Protein AF-0000000072123901 (afdb_homodimer)

Organism: Lupinus angustifolius (NCBI:txid3871)

InterPro domains:
  IPR005599 GPI mannosyltransferase [PF03901] (31-265)
  IPR005599 GPI mannosyltransferase [PF03901] (284-359)
  IPR005599 GPI mannosyltransferase [PTHR22760] (21-464)

Radius of gyration: 36.38 Å; Cα contacts (8 Å, |Δi|>4): 1503; chains: 2; bounding box: 67×108×80 Å

Sequence (996 aa):
MASSSSSCCKSGGRFMERYGYDLILGSIATFYVLMIPYTKVEESFNLQAMHDFLYHRHHLDNYDHLEFPGVVPRTFIGAFVVSIVAAPFLLITTFLHLPKFYALLIVRMALGCIVLYTLRFFRHQIRNKFGHQVEAFFVILTAIQFHLLFYSTRPLPNIVALSIVNLAYGYWFEGRFYAALNSLIFATTVFRCDMLLLLGPLGLQLLLTKDISLWGALKRCTSMALFCIGVTILVDSIMWKRLLWPEFEVFWFNSVLNKSSKWGVSLPEDLILNISIAVEYKNTHAFHWYFTSALPRALLAAYPLSLFGLLVDRRVRSFTFPVLAFILLYSKLPHKELRFIISSVPIFNLSASIAANRILAGTITTFMASYWNYPSGHALKELHGVDYHNDTDEQWVHIDTFSAMNGISRFCESDFPWRYSKEEQISLQELKHRNFTFLINEHPVINGFKCLFAEDGFSRILFKFGFPPIFVVKEPKVFVHGNLGHKDIFSKNWPGCSMASSSSSCCKSGGRFMERYGYDLILGSIATFYVLMIPYTKVEESFNLQAMHDFLYHRHHLDNYDHLEFPGVVPRTFIGAFVVSIVAAPFLLITTFLHLPKFYALLIVRMALGCIVLYTLRFFRHQIRNKFGHQVEAFFVILTAIQFHLLFYSTRPLPNIVALSIVNLAYGYWFEGRFYAALNSLIFATTVFRCDMLLLLGPLGLQLLLTKDISLWGALKRCTSMALFCIGVTILVDSIMWKRLLWPEFEVFWFNSVLNKSSKWGVSLPEDLILNISIAVEYKNTHAFHWYFTSALPRALLAAYPLSLFGLLVDRRVRSFTFPVLAFILLYSKLPHKELRFIISSVPIFNLSASIAANRILAGTITTFMASYWNYPSGHALKELHGVDYHNDTDEQWVHIDTFSAMNGISRFCESDFPWRYSKEEQISLQELKHRNFTFLINEHPVINGFKCLFAEDGFSRILFKFGFPPIFVVKEPKVFVHGNLGHKDIFSKNWPGCS

pLDDT: mean 87.66, std 16.11, range [27.0, 98.75]

Nearest PDB structures (foldseek):
  5f15-assembly1_A  TM=6.465E-01  e=7.007E-05  Cupriavidus metallidurans CH34
  5ezm-assembly1_A  TM=5.813E-01  e=8.327E-05  Cupriavidus metallidurans CH34
  5f15-assembly1_A  TM=6.461E-01  e=9.688E-05  Cupriavidus metallidurans CH34
  5ezm-assembly1_A  TM=5.825E-01  e=6.298E-05  Cupriavidus metallidurans CH34

Solvent-accessible surface area (backbone atoms only — not comparable to full-atom values): 52051 Å² total; per-residue (Å²): 125,78,73,62,62,60,52,56,60,48,48,52,50,49,48,44,69,73,41,38,69,56,48,53,49,48,49,53,30,48,49,43,44,72,69,42,70,58,49,44,52,81,24,38,63,41,49,45,48,27,49,31,52,73,73,44,50,88,45,64,87,73,31,60,54,78,82,55,54,72,94,56,62,70,58,55,62,66,27,48,55,31,37,63,67,24,46,71,60,45,51,52,38,57,72,68,67,52,64,45,52,58,51,47,55,41,42,28,49,32,37,25,49,50,30,51,50,24,40,46,51,26,44,50,39,43,25,72,73,69,30,66,66,30,35,50,40,30,51,53,56,54,62,72,28,60,54,67,42,53,44,38,39,42,57,31,50,59,40,57,26,34,27,35,45,27,42,15,53,20,26,45,69,70,65,37,54,65,59,13,50,46,30,32,43,45,24,18,57,49,51,33,52,70,41,44,49,40,42,50,41,44,52,51,50,35,45,75,69,60,75,45,49,70,66,58,46,51,53,52,51,49,50,48,42,52,49,44,44,50,51,46,29,60,55,35,14,62,75,68,72,42,89,41,51,32,40,58,52,41,47,43,42,38,70,71,63,59,47,54,66,67,74,65,58,75,59,64,74,79,68,47,68,52,64,72,55,34,51,47,59,65,37,39,50,36,58,57,30,56,72,72,44,42,42,42,69,46,41,47,76,34,38,64,32,17,57,49,12,48,73,74,32,71,72,46,37,69,65,40,48,27,48,50,49,23,52,58,60,56,31,72,42,65,82,66,58,62,69,79,54,51,74,42,51,63,54,40,36,46,25,13,11,48,29,51,45,50,52,52,49,49,53,50,43,53,50,51,46,60,54,30,56,30,23,32,30,51,43,52,54,56,58,67,66,54,84,70,76,81,58,93,55,76,42,30,33,37,36,32,71,65,30,48,35,22,12,42,50,77,40,69,51,62,65,87,48,48,40,79,41,67,71,74,92,69,51,68,80,53,53,52,79,44,90,49,44,33,36,38,28,66,60,78,78,50,68,65,43,43,48,34,33,58,25,55,16,54,69,44,77,41,77,43,100,56,94,74,40,65,44,79,40,66,41,76,51,30,25,34,27,35,29,64,86,46,67,75,66,69,76,50,94,59,88,34,61,127,125,76,73,61,62,60,54,55,59,48,48,53,50,48,48,45,70,71,41,39,69,56,50,54,51,47,50,53,31,49,50,41,44,70,70,42,70,58,48,44,50,82,24,39,63,42,48,46,47,27,49,30,53,73,73,44,51,87,46,66,89,71,32,59,52,79,81,54,52,72,93,58,61,69,59,55,62,67,28,50,56,33,37,61,67,22,46,70,59,44,52,52,37,57,74,68,66,54,62,43,51,57,50,47,55,41,42,29,48,33,36,25,50,51,30,51,50,25,40,45,51,25,44,51,39,42,26,74,74,69,28,66,67,30,36,51,40,33,51,52,56,53,63,73,27,60,53,68,42,52,43,39,38,41,56,30,51,60,42,58,25,35,26,36,45,28,42,14,53,20,26,45,69,71,65,37,52,65,59,13,49,46,30,35,43,45,25,16,57,46,50,34,52,70,41,45,49,41,42,50,43,44,51,51,49,35,46,73,71,60,76,45,52,72,67,57,47,52,53,53,51,50,51,48,41,52,50,44,44,50,52,45,28,58,54,33,13,64,75,66,72,42,92,40,52,33,40,58,54,42,46,44,43,37,70,71,64,60,48,56,66,68,74,65,58,74,60,65,75,78,71,47,66,53,64,73,55,33,50,44,59,65,35,40,49,37,60,55,31,56,71,73,45,41,43,44,68,48,42,49,72,34,38,64,32,18,58,47,11,49,72,76,32,71,70,46,37,69,65,39,48,27,48,50,49,22,51,57,58,54,31,72,43,64,81,64,58,63,68,78,54,52,74,44,50,64,54,40,35,47,24,13,12,48,29,51,46,50,52,50,50,48,54,51,44,54,50,49,46,58,53,30,56,31,23,31,29,52,43,52,54,57,58,67,65,52,86,70,75,82,59,94,56,76,41,29,33,36,38,32,71,65,28,49,36,23,12,42,51,79,39,69,51,61,64,88,48,48,41,79,42,68,72,73,91,68,51,68,78,54,52,52,78,43,90,50,44,32,37,37,29,65,59,76,77,48,68,65,42,41,47,34,32,58,24,55,15,54,69,44,78,43,75,44,98,54,93,74,40,65,44,78,39,67,41,75,51,30,24,35,28,36,30,64,86,45,66,73,66,68,77,50,93,58,87,34,61,125

Secondary structure (DSSP, 8-state):
-GGGHHHHHHHHHHHHHHHHHHHHHHHHHHHHHHH----BGGGHHHHHHHHHHHHTTT-GGG-HHHH---SS---SHHHHHHHHHHHHHHHHHHHTT--THHHHHHHHHHHHHHHHHHHHHHHHHHHHHH-HHHHHHHHHHHHH-HHHHHHTTS--HHHHHHHHHHHHHHHHHHT-HHHHHHHHHHIIIII-GGGHHHHHHHHHHHHHTTSS-HHHHHHHHHHHHHHHHHHHHHHHHHHHTS---HHHHHHIIIIIS--GGGGTTTS-GGGGGSHHHHHHHHHHTSTTHIIIIIHHHHHTTHHHHHHHHHHH-HHHHHHHHHHHHHHHHHTTSSS--GGGGGGGHHHHHHHHHHHHHHHHHHHHHHHHHHHTS-HHHHHHHHHHHS---S--S-EEEEE-HHHHHBT--GGG---TTEEEE------TTGGGGS--SEEEES-S--TTEEEEEEEEEEEEEEE-SSSS-EEEEEEEEEEEEEETT-GGGGGS---B--/-GGGHHHHHHHHHHHHHHHHHHHHHHHHHHHHHHH----BGGGHHHHHHHHHHHHTTT-GGG-HHHH---SS---SHHHHHHHHHHHHHHHHHHHTT--THHHHHHHHHHHHHHHHHHHHHHHHHHHHHH-HHHHHHHHHHHHH-HHHHHHTTS--HHHHHHHHHHHHHHHHHHT-HHHHHHHHHHIIIII-GGGHHHHHHHHHHHHHTTSS-HHHHHHHHHHHHHHHHHHHHHHHHHHHTS---HHHHHHIIIIIS--GGGGTTTS-GGGGGSHHHHHHHHHHTSTTHIIIIIHHHHHTTHHHHHHHHHHH-HHHHHHHHHHHHHHHHHTTSSS--GGGGGGGHHHHHHHHHHHHHHHHHHHHHHHHHHHTS-HHHHHHHHHHHS---S--S-EEEEE-HHHHHBT--GGG---TTEEEE------TTGGGGS--SEEEES-S--TTEEEEEEEEEEEEEEE-SSSS-EEEEEEEEEEEEEETT-GGGGGS---B--

Structure (mmCIF, N/CA/C/O backbone):
data_AF-0000000072123901-model_v1
#
loop_
_entity.id
_entity.type
_entity.pdbx_description
1 polymer Mannosyltransferase
#
loop_
_atom_site.group_PDB
_atom_site.id
_atom_site.type_symbol
_atom_site.label_atom_id
_atom_site.label_alt_id
_atom_site.label_comp_id
_atom_site.label_asym_id
_atom_site.label_entity_id
_atom_site.label_seq_id
_atom_site.pdbx_PDB_ins_code
_atom_site.Cartn_x
_atom_site.Cartn_y
_atom_site.Cartn_z
_atom_site.occupancy
_atom_site.B_iso_or_equiv
_atom_site.auth_seq_id
_atom_site.auth_comp_id
_atom_site.auth_asym_id
_atom_site.auth_atom_id
_atom_site.pdbx_PDB_model_num
ATOM 1 N N . MET A 1 1 ? 24.062 19.109 -36.406 1 27.98 1 MET A N 1
ATOM 2 C CA . MET A 1 1 ? 23.109 19.906 -35.625 1 27.98 1 MET A CA 1
ATOM 3 C C . MET A 1 1 ? 22.266 19.016 -34.719 1 27.98 1 MET A C 1
ATOM 5 O O . MET A 1 1 ? 21.375 19.5 -34.031 1 27.98 1 MET A O 1
ATOM 9 N N . ALA A 1 2 ? 22.125 17.688 -35.219 1 32.97 2 ALA A N 1
ATOM 10 C CA . ALA A 1 2 ? 21.266 16.75 -34.5 1 32.97 2 ALA A CA 1
ATOM 11 C C . ALA A 1 2 ? 21.828 16.422 -33.125 1 32.97 2 ALA A C 1
ATOM 13 O O . ALA A 1 2 ? 21.297 15.594 -32.375 1 32.97 2 ALA A O 1
ATOM 14 N N . SER A 1 3 ? 23.109 16.734 -32.875 1 36.38 3 SER A N 1
ATOM 15 C CA . SER A 1 3 ? 23.75 16.328 -31.641 1 36.38 3 SER A CA 1
ATOM 16 C C . SER A 1 3 ? 23.109 17.016 -30.438 1 36.38 3 SER A C 1
ATOM 18 O O . SER A 1 3 ? 23.438 16.703 -29.281 1 36.38 3 SER A O 1
ATOM 20 N N . SER A 1 4 ? 22.453 18.219 -30.719 1 41.5 4 SER A N 1
ATOM 21 C CA . SER A 1 4 ? 22.094 19.062 -29.594 1 41.5 4 SER A CA 1
ATOM 22 C C . SER A 1 4 ? 20.859 18.531 -28.859 1 41.5 4 SER A C 1
ATOM 24 O O . SER A 1 4 ? 20.453 19.094 -27.844 1 41.5 4 SER A O 1
ATOM 26 N N . SER A 1 5 ? 20.109 17.703 -29.609 1 43.16 5 SER A N 1
ATOM 27 C CA . SER A 1 5 ? 18.844 17.344 -28.984 1 43.16 5 SER A CA 1
ATOM 28 C C . SER A 1 5 ? 19.062 16.406 -27.797 1 43.16 5 SER A C 1
ATOM 30 O O . SER A 1 5 ? 18.125 16.094 -27.062 1 43.16 5 SER A O 1
ATOM 32 N N . SER A 1 6 ? 20.188 15.695 -27.781 1 45.34 6 SER A N 1
ATOM 33 C CA . SER A 1 6 ? 20.391 14.68 -26.75 1 45.34 6 SER A CA 1
ATOM 34 C C . SER A 1 6 ? 20.672 15.312 -25.391 1 45.34 6 SER A C 1
ATOM 36 O O . SER A 1 6 ? 20.734 14.617 -24.375 1 45.34 6 SER A O 1
ATOM 38 N N . SER A 1 7 ? 21.188 16.531 -25.406 1 46.81 7 SER A N 1
ATOM 39 C CA . SER A 1 7 ? 21.578 17.141 -24.141 1 46.81 7 SER A CA 1
ATOM 40 C C . SER A 1 7 ? 20.359 17.562 -23.328 1 46.81 7 SER A C 1
ATOM 42 O O . SER A 1 7 ? 20.406 17.609 -22.109 1 46.81 7 SER A O 1
ATOM 44 N N . CYS A 1 8 ? 19.438 18.094 -24.109 1 42.16 8 CYS A N 1
ATOM 45 C CA . CYS A 1 8 ? 18.266 18.609 -23.391 1 42.16 8 CYS A CA 1
ATOM 46 C C . CYS A 1 8 ? 17.5 17.484 -22.719 1 42.16 8 CYS A C 1
ATOM 48 O O . CYS A 1 8 ? 17.031 17.641 -21.578 1 42.16 8 CYS A O 1
ATOM 50 N N . CYS A 1 9 ? 17.281 16.375 -23.438 1 46.28 9 CYS A N 1
ATOM 51 C CA . CYS A 1 9 ? 16.562 15.25 -22.828 1 46.28 9 CYS A CA 1
ATOM 52 C C . CYS A 1 9 ? 17.359 14.633 -21.688 1 46.28 9 CYS A C 1
ATOM 54 O O . CYS A 1 9 ? 16.781 14.023 -20.781 1 46.28 9 CYS A O 1
ATOM 56 N N . LYS A 1 10 ? 18.703 14.711 -21.734 1 51.62 10 LYS A N 1
ATOM 57 C CA . LYS A 1 10 ? 19.562 14.211 -20.672 1 51.62 10 LYS A CA 1
ATOM 58 C C . LYS A 1 10 ? 19.5 15.117 -19.438 1 51.62 10 LYS A C 1
ATOM 60 O O . LYS A 1 10 ? 19.547 14.641 -18.312 1 51.62 10 LYS A O 1
ATOM 65 N N . SER A 1 11 ? 19.438 16.5 -19.703 1 54.31 11 SER A N 1
ATOM 66 C CA . SER A 1 11 ? 19.344 17.422 -18.578 1 54.31 11 SER A CA 1
ATOM 67 C C . SER A 1 11 ? 18.016 17.266 -17.844 1 54.31 11 SER A C 1
ATOM 69 O O . SER A 1 11 ? 17.969 17.312 -16.609 1 54.31 11 SER A O 1
ATOM 71 N N . GLY A 1 12 ? 16.953 17.109 -18.547 1 54.09 12 GLY A N 1
ATOM 72 C CA . GLY A 1 12 ? 15.641 16.844 -17.969 1 54.09 12 GLY A CA 1
ATOM 73 C C . GLY A 1 12 ? 15.602 15.555 -17.172 1 54.09 12 GLY A C 1
ATOM 74 O O . GLY A 1 12 ? 14.984 15.5 -16.109 1 54.09 12 GLY A O 1
ATOM 75 N N . GLY A 1 13 ? 16.203 14.625 -17.781 1 59.38 13 GLY A N 1
ATOM 76 C CA . GLY A 1 13 ? 16.312 13.352 -17.094 1 59.38 13 GLY A CA 1
ATOM 77 C C . GLY A 1 13 ? 17.094 13.445 -15.797 1 59.38 13 GLY A C 1
ATOM 78 O O . GLY A 1 13 ? 16.688 12.875 -14.781 1 59.38 13 GLY A O 1
ATOM 79 N N . ARG A 1 14 ? 18.219 14.297 -15.859 1 69 14 ARG A N 1
ATOM 80 C CA . ARG A 1 14 ? 19.047 14.477 -14.672 1 69 14 ARG A CA 1
ATOM 81 C C . ARG A 1 14 ? 18.328 15.305 -13.617 1 69 14 ARG A C 1
ATOM 83 O O . ARG A 1 14 ? 18.453 15.031 -12.422 1 69 14 ARG A O 1
ATOM 90 N N . PHE A 1 15 ? 17.594 16.375 -14.062 1 74.19 15 PHE A N 1
ATOM 91 C CA . PHE A 1 15 ? 16.812 17.203 -13.141 1 74.19 15 PHE A CA 1
ATOM 92 C C . PHE A 1 15 ? 15.758 16.359 -12.422 1 74.19 15 PHE A C 1
ATOM 94 O O . PHE A 1 15 ? 15.594 16.469 -11.203 1 74.19 15 PHE A O 1
ATOM 101 N N . MET A 1 16 ? 15.133 15.523 -13.234 1 74.62 16 MET A N 1
ATOM 102 C CA . MET A 1 16 ? 14.086 14.688 -12.648 1 74.62 16 MET A CA 1
ATOM 103 C C . MET A 1 16 ? 14.688 13.641 -11.727 1 74.62 16 MET A C 1
ATOM 105 O O . MET A 1 16 ? 14.07 13.25 -10.734 1 74.62 16 MET A O 1
ATOM 109 N N . GLU A 1 17 ? 15.836 13.289 -11.992 1 77.88 17 GLU A N 1
ATOM 110 C CA . GLU A 1 17 ? 16.516 12.312 -11.148 1 77.88 17 GLU A CA 1
ATOM 111 C C . GLU A 1 17 ? 16.938 12.938 -9.828 1 77.88 17 GLU A C 1
ATOM 113 O O . GLU A 1 17 ? 16.875 12.297 -8.773 1 77.88 17 GLU A O 1
ATOM 118 N N . ARG A 1 18 ? 17.25 14.273 -9.922 1 80.44 18 ARG A N 1
ATOM 119 C CA . ARG A 1 18 ? 17.781 14.922 -8.727 1 80.44 18 ARG A CA 1
ATOM 120 C C . ARG A 1 18 ? 16.656 15.523 -7.895 1 80.44 18 ARG A C 1
ATOM 122 O O . ARG A 1 18 ? 16.703 15.508 -6.664 1 80.44 18 ARG A O 1
ATOM 129 N N . TYR A 1 19 ? 15.648 16.078 -8.594 1 88.56 19 TYR A N 1
ATOM 130 C CA . TYR A 1 19 ? 14.672 16.875 -7.855 1 88.56 19 TYR A CA 1
ATOM 131 C C . TYR A 1 19 ? 13.266 16.297 -8.016 1 88.56 19 TYR A C 1
ATOM 133 O O . TYR A 1 19 ? 12.289 16.922 -7.605 1 88.56 19 TYR A O 1
ATOM 141 N N . GLY A 1 20 ? 13.188 15.188 -8.641 1 92.06 20 GLY A N 1
ATOM 142 C CA . GLY A 1 20 ? 11.883 14.594 -8.891 1 92.06 20 GLY A CA 1
ATOM 143 C C . GLY A 1 20 ? 11.078 14.367 -7.625 1 92.06 20 GLY A C 1
ATOM 144 O O . GLY A 1 20 ? 9.898 14.727 -7.562 1 92.06 20 GLY A O 1
ATOM 145 N N . TYR A 1 21 ? 11.719 13.828 -6.605 1 95.31 21 TYR A N 1
ATOM 146 C CA . TYR A 1 21 ? 11.047 13.547 -5.34 1 95.31 21 TYR A CA 1
ATOM 147 C C . TYR A 1 21 ? 10.625 14.836 -4.652 1 95.31 21 TYR A C 1
ATOM 149 O O . TYR A 1 21 ? 9.531 14.914 -4.082 1 95.31 21 TYR A O 1
ATOM 157 N N . ASP A 1 22 ? 11.438 15.867 -4.699 1 96 22 ASP A N 1
ATOM 158 C CA . ASP A 1 22 ? 11.148 17.156 -4.094 1 96 22 ASP A CA 1
ATOM 159 C C . ASP A 1 22 ? 9.969 17.844 -4.793 1 96 22 ASP A C 1
ATOM 161 O O . ASP A 1 22 ? 9.148 18.484 -4.145 1 96 22 ASP A O 1
ATOM 165 N N . LEU A 1 23 ? 9.953 17.656 -6.105 1 95.62 23 LEU A N 1
ATOM 166 C CA . LEU A 1 23 ? 8.867 18.25 -6.867 1 95.62 23 LEU A CA 1
ATOM 167 C C . LEU A 1 23 ? 7.531 17.594 -6.516 1 95.62 23 LEU A C 1
ATOM 169 O O . LEU A 1 23 ? 6.508 18.281 -6.422 1 95.62 23 LEU A O 1
ATOM 173 N N . ILE A 1 24 ? 7.598 16.328 -6.332 1 96.75 24 ILE A N 1
ATOM 174 C CA . ILE A 1 24 ? 6.375 15.609 -5.988 1 96.75 24 ILE A CA 1
ATOM 175 C C . ILE A 1 24 ? 5.871 16.062 -4.621 1 96.75 24 ILE A C 1
ATOM 177 O O . ILE A 1 24 ? 4.719 16.484 -4.484 1 96.75 24 ILE A O 1
ATOM 181 N N . LEU A 1 25 ? 6.688 16.047 -3.607 1 98.06 25 LEU A N 1
ATOM 182 C CA . LEU A 1 25 ? 6.289 16.422 -2.254 1 98.06 25 LEU A CA 1
ATOM 183 C C . LEU A 1 25 ? 5.949 17.906 -2.176 1 98.06 25 LEU A C 1
ATOM 185 O O . LEU A 1 25 ? 4.973 18.281 -1.526 1 98.06 25 LEU A O 1
ATOM 189 N N . GLY A 1 26 ? 6.746 18.719 -2.908 1 98.06 26 GLY A N 1
ATOM 190 C CA . GLY A 1 26 ? 6.488 20.156 -2.939 1 98.06 26 GLY A CA 1
ATOM 191 C C . GLY A 1 26 ? 5.172 20.516 -3.607 1 98.06 26 GLY A C 1
ATOM 192 O O . GLY A 1 26 ? 4.469 21.422 -3.16 1 98.06 26 GLY A O 1
ATOM 193 N N . SER A 1 27 ? 4.855 19.797 -4.672 1 97.94 27 SER A N 1
ATOM 194 C CA . SER A 1 27 ? 3.611 20.062 -5.383 1 97.94 27 SER A CA 1
ATOM 195 C C . SER A 1 27 ? 2.4 19.719 -4.52 1 97.94 27 SER A C 1
ATOM 197 O O . SER A 1 27 ? 1.394 20.438 -4.547 1 97.94 27 SER A O 1
ATOM 199 N N . ILE A 1 28 ? 2.498 18.688 -3.766 1 97.44 28 ILE A N 1
ATOM 200 C CA . ILE A 1 28 ? 1.391 18.297 -2.902 1 97.44 28 ILE A CA 1
ATOM 201 C C . ILE A 1 28 ? 1.226 19.312 -1.775 1 97.44 28 ILE A C 1
ATOM 203 O O . ILE A 1 28 ? 0.106 19.719 -1.461 1 97.44 28 ILE A O 1
ATOM 207 N N . ALA A 1 29 ? 2.311 19.719 -1.159 1 98.12 29 ALA A N 1
ATOM 208 C CA . ALA A 1 29 ? 2.258 20.734 -0.115 1 98.12 29 ALA A CA 1
ATOM 209 C C . ALA A 1 29 ? 1.672 22.047 -0.651 1 98.12 29 ALA A C 1
ATOM 211 O O . ALA A 1 29 ? 0.866 22.688 0.021 1 98.12 29 ALA A O 1
ATOM 212 N N . THR A 1 30 ? 2.092 22.391 -1.87 1 98.06 30 THR A N 1
ATOM 213 C CA . THR A 1 30 ? 1.585 23.594 -2.504 1 98.06 30 THR A CA 1
ATOM 214 C C . THR A 1 30 ? 0.081 23.5 -2.738 1 98.06 30 THR A C 1
ATOM 216 O O . THR A 1 30 ? -0.65 24.469 -2.553 1 98.06 30 THR A O 1
ATOM 219 N N . PHE A 1 31 ? -0.311 22.375 -3.148 1 97.44 31 PHE A N 1
ATOM 220 C CA . PHE A 1 31 ? -1.737 22.141 -3.344 1 97.44 31 PHE A CA 1
ATOM 221 C C . PHE A 1 31 ? -2.51 22.406 -2.059 1 97.44 31 PHE A C 1
ATOM 223 O O . PHE A 1 31 ? -3.549 23.078 -2.078 1 97.44 31 PHE A O 1
ATOM 230 N N . TYR A 1 32 ? -2.043 21.938 -0.935 1 96.56 32 TYR A N 1
ATOM 231 C CA . TYR A 1 32 ? -2.727 22.125 0.339 1 96.56 32 TYR A CA 1
ATOM 232 C C . TYR A 1 32 ? -2.764 23.594 0.73 1 96.56 32 TYR A C 1
ATOM 234 O O . TYR A 1 32 ? -3.764 24.078 1.266 1 96.56 32 TYR A O 1
ATOM 242 N N . VAL A 1 33 ? -1.66 24.328 0.477 1 97.81 33 VAL A N 1
ATOM 243 C CA . VAL A 1 33 ? -1.594 25.75 0.808 1 97.81 33 VAL A CA 1
ATOM 244 C C . VAL A 1 33 ? -2.629 26.516 -0.01 1 97.81 33 VAL A C 1
ATOM 246 O O . VAL A 1 33 ? -3.311 27.391 0.515 1 97.81 33 VAL A O 1
ATOM 249 N N . LEU A 1 34 ? -2.725 26.172 -1.252 1 96.94 34 LEU A N 1
ATOM 250 C CA . LEU A 1 34 ? -3.637 26.875 -2.143 1 96.94 34 LEU A CA 1
ATOM 251 C C . LEU A 1 34 ? -5.09 26.547 -1.801 1 96.94 34 LEU A C 1
ATOM 253 O O . LEU A 1 34 ? -5.953 27.438 -1.863 1 96.94 34 LEU A O 1
ATOM 257 N N . MET A 1 35 ? -5.316 25.375 -1.386 1 95.5 35 MET A N 1
ATOM 258 C CA . MET A 1 35 ? -6.684 24.953 -1.089 1 95.5 35 MET A CA 1
ATOM 259 C C . MET A 1 35 ? -7.117 25.438 0.289 1 95.5 35 MET A C 1
ATOM 261 O O . MET A 1 35 ? -8.297 25.719 0.515 1 95.5 35 MET A O 1
ATOM 265 N N . ILE A 1 36 ? -6.164 25.5 1.207 1 96.25 36 ILE A N 1
ATOM 266 C CA . ILE A 1 36 ? -6.445 25.891 2.582 1 96.25 36 ILE A CA 1
ATOM 267 C C . ILE A 1 36 ? -5.465 26.969 3.025 1 96.25 36 ILE A C 1
ATOM 269 O O . ILE A 1 36 ? -4.609 26.719 3.881 1 96.25 36 ILE A O 1
ATOM 273 N N . PRO A 1 37 ? -5.684 28.141 2.617 1 96.31 37 PRO A N 1
ATOM 274 C CA . PRO A 1 37 ? -4.684 29.188 2.85 1 96.31 37 PRO A CA 1
ATOM 275 C C . PRO A 1 37 ? -4.77 29.781 4.254 1 96.31 37 PRO A C 1
ATOM 277 O O . PRO A 1 37 ? -3.752 30.188 4.812 1 96.31 37 PRO A O 1
ATOM 280 N N . TYR A 1 38 ? -5.922 29.75 4.906 1 96.31 38 TYR A N 1
ATOM 281 C CA . TYR A 1 38 ? -6.141 30.484 6.152 1 96.31 38 TYR A CA 1
ATOM 282 C C . TYR A 1 38 ? -5.602 29.703 7.344 1 96.31 38 TYR A C 1
ATOM 284 O O . TYR A 1 38 ? -5.277 28.516 7.219 1 96.31 38 TYR A O 1
ATOM 292 N N . THR A 1 39 ? -5.402 30.375 8.438 1 94.5 39 THR A N 1
ATOM 293 C CA . THR A 1 39 ? -4.734 29.766 9.586 1 94.5 39 THR A CA 1
ATOM 294 C C . THR A 1 39 ? -5.582 29.906 10.844 1 94.5 39 THR A C 1
ATOM 296 O O . THR A 1 39 ? -6.453 30.766 10.922 1 94.5 39 THR A O 1
ATOM 299 N N . LYS A 1 40 ? -5.242 29.047 11.836 1 91.38 40 LYS A N 1
ATOM 300 C CA . LYS A 1 40 ? -5.957 29.047 13.109 1 91.38 40 LYS A CA 1
ATOM 301 C C . LYS A 1 40 ? -5.207 29.859 14.164 1 91.38 40 LYS A C 1
ATOM 303 O O . LYS A 1 40 ? -4.117 30.359 13.898 1 91.38 40 LYS A O 1
ATOM 308 N N . VAL A 1 41 ? -5.832 29.891 15.312 1 88.19 41 VAL A N 1
ATOM 309 C CA . VAL A 1 41 ? -5.355 30.734 16.391 1 88.19 41 VAL A CA 1
ATOM 310 C C . VAL A 1 41 ? -3.98 30.266 16.859 1 88.19 41 VAL A C 1
ATOM 312 O O . VAL A 1 41 ? -3.111 31.078 17.172 1 88.19 41 VAL A O 1
ATOM 315 N N . GLU A 1 42 ? -3.725 28.938 16.797 1 88.44 42 GLU A N 1
ATOM 316 C CA . GLU A 1 42 ? -2.453 28.391 17.266 1 88.44 42 GLU A CA 1
ATOM 317 C C . GLU A 1 42 ? -1.308 28.781 16.328 1 88.44 42 GLU A C 1
ATOM 319 O O . GLU A 1 42 ? -0.142 28.766 16.734 1 88.44 42 GLU A O 1
ATOM 324 N N . GLU A 1 43 ? -1.671 29.156 15.133 1 94.19 43 GLU A N 1
ATOM 325 C CA . GLU A 1 43 ? -0.693 29.547 14.125 1 94.19 43 GLU A CA 1
ATOM 326 C C . GLU A 1 43 ? -0.51 31.062 14.078 1 94.19 43 GLU A C 1
ATOM 328 O O . GLU A 1 43 ? 0.388 31.562 13.406 1 94.19 43 GLU A O 1
ATOM 333 N N . SER A 1 44 ? -1.321 31.781 14.883 1 92.31 44 SER A N 1
ATOM 334 C CA . SER A 1 44 ? -1.484 33.219 14.734 1 92.31 44 SER A CA 1
ATOM 335 C C . SER A 1 44 ? -0.196 33.969 15.086 1 92.31 44 SER A C 1
ATOM 337 O O . SER A 1 44 ? 0.197 34.906 14.383 1 92.31 44 SER A O 1
ATOM 339 N N . PHE A 1 45 ? 0.448 33.562 16.109 1 94.69 45 PHE A N 1
ATOM 340 C CA . PHE A 1 45 ? 1.628 34.312 16.547 1 94.69 45 PHE A CA 1
ATOM 341 C C . PHE A 1 45 ? 2.68 34.312 15.438 1 94.69 45 PHE A C 1
ATOM 343 O O . PHE A 1 45 ? 3.139 35.375 15.031 1 94.69 45 PHE A O 1
ATOM 350 N N . ASN A 1 46 ? 3.062 33.156 14.984 1 96.75 46 ASN A N 1
ATOM 351 C CA . ASN A 1 46 ? 4.09 33.094 13.953 1 96.75 46 ASN A CA 1
ATOM 352 C C . ASN A 1 46 ? 3.66 33.781 12.68 1 96.75 46 ASN A C 1
ATOM 354 O O . ASN A 1 46 ? 4.477 34.438 12.023 1 96.75 46 ASN A O 1
ATOM 358 N N . LEU A 1 47 ? 2.459 33.625 12.383 1 97 47 LEU A N 1
ATOM 359 C CA . LEU A 1 47 ? 1.951 34.219 11.156 1 97 47 LEU A CA 1
ATOM 360 C C . LEU A 1 47 ? 1.988 35.75 11.242 1 97 47 LEU A C 1
ATOM 362 O O . LEU A 1 47 ? 2.432 36.406 10.305 1 97 47 LEU A O 1
ATOM 366 N N . GLN A 1 48 ? 1.471 36.312 12.367 1 96.31 48 GLN A N 1
ATOM 367 C CA . GLN A 1 48 ? 1.481 37.781 12.562 1 96.31 48 GLN A CA 1
ATOM 368 C C . GLN A 1 48 ? 2.908 38.312 12.648 1 96.31 48 GLN A C 1
ATOM 370 O O . GLN A 1 48 ? 3.201 39.375 12.148 1 96.31 48 GLN A O 1
ATOM 375 N N . ALA A 1 49 ? 3.734 37.531 13.273 1 97.38 49 ALA A N 1
ATOM 376 C CA . ALA A 1 49 ? 5.137 37.906 13.367 1 97.38 49 ALA A CA 1
ATOM 377 C C . ALA A 1 49 ? 5.773 38 11.984 1 97.38 49 ALA A C 1
ATOM 379 O O . ALA A 1 49 ? 6.535 38.938 11.711 1 97.38 49 ALA A O 1
ATOM 380 N N . MET A 1 50 ? 5.5 37.094 11.125 1 98 50 MET A N 1
ATOM 381 C CA . MET A 1 50 ? 6.027 37.125 9.766 1 98 50 MET A CA 1
ATOM 382 C C . MET A 1 50 ? 5.508 38.344 9.008 1 98 50 MET A C 1
ATOM 384 O O . MET A 1 50 ? 6.258 39 8.281 1 98 50 MET A O 1
ATOM 388 N N . HIS A 1 51 ? 4.219 38.562 9.148 1 96.88 51 HIS A N 1
ATOM 389 C CA . HIS A 1 51 ? 3.65 39.75 8.547 1 96.88 51 HIS A CA 1
ATOM 390 C C . HIS A 1 51 ? 4.391 41.031 9.008 1 96.88 51 HIS A C 1
ATOM 392 O O . HIS A 1 51 ? 4.75 41.875 8.188 1 96.88 51 HIS A O 1
ATOM 398 N N . ASP A 1 52 ? 4.59 41.125 10.289 1 97.12 52 ASP A N 1
ATOM 399 C CA . ASP A 1 52 ? 5.16 42.312 10.883 1 97.12 52 ASP A CA 1
ATOM 400 C C . ASP A 1 52 ? 6.617 42.5 10.469 1 97.12 52 ASP A C 1
ATOM 402 O O . ASP A 1 52 ? 7.07 43.625 10.25 1 97.12 52 ASP A O 1
ATOM 406 N N . PHE A 1 53 ? 7.336 41.438 10.398 1 97.06 53 PHE A N 1
ATOM 407 C CA . PHE A 1 53 ? 8.703 41.531 9.898 1 97.06 53 PHE A CA 1
ATOM 408 C C . PHE A 1 53 ? 8.734 42.062 8.477 1 97.06 53 PHE A C 1
ATOM 410 O O . PHE A 1 53 ? 9.625 42.844 8.117 1 97.06 53 PHE A O 1
ATOM 417 N N . LEU A 1 54 ? 7.824 41.656 7.672 1 95.75 54 LEU A N 1
ATOM 418 C CA . LEU A 1 54 ? 7.859 41.938 6.242 1 95.75 54 LEU A CA 1
ATOM 419 C C . LEU A 1 54 ? 7.297 43.312 5.945 1 95.75 54 LEU A C 1
ATOM 421 O O . LEU A 1 54 ? 7.742 44 5.016 1 95.75 54 LEU A O 1
ATOM 425 N N . TYR A 1 55 ? 6.336 43.75 6.754 1 93.44 55 TYR A N 1
ATOM 426 C CA . TYR A 1 55 ? 5.645 45 6.418 1 93.44 55 TYR A CA 1
ATOM 427 C C . TYR A 1 55 ? 6.043 46.125 7.371 1 93.44 55 TYR A C 1
ATOM 429 O O . TYR A 1 55 ? 6.121 47.281 6.969 1 93.44 55 TYR A O 1
ATOM 437 N N . HIS A 1 56 ? 6.27 45.781 8.656 1 94.12 56 HIS A N 1
ATOM 438 C CA . HIS A 1 56 ? 6.613 46.812 9.625 1 94.12 56 HIS A CA 1
ATOM 439 C C . HIS A 1 56 ? 8.125 46.906 9.82 1 94.12 56 HIS A C 1
ATOM 441 O O . HIS A 1 56 ? 8.633 47.969 10.25 1 94.12 56 HIS A O 1
ATOM 447 N N . ARG A 1 57 ? 8.82 45.875 9.594 1 93.56 57 ARG A N 1
ATOM 448 C CA . ARG A 1 57 ? 10.273 45.812 9.617 1 93.56 57 ARG A CA 1
ATOM 449 C C . ARG A 1 57 ? 10.82 46.344 10.938 1 93.56 57 ARG A C 1
ATOM 451 O O . ARG A 1 57 ? 10.484 45.844 12.008 1 93.56 57 ARG A O 1
ATOM 458 N N . HIS A 1 58 ? 11.352 47.625 10.922 1 91.88 58 HIS A N 1
ATOM 459 C CA . HIS A 1 58 ? 12.031 48.125 12.109 1 91.88 58 HIS A CA 1
ATOM 460 C C . HIS A 1 58 ? 11.07 48.875 13.023 1 91.88 58 HIS A C 1
ATOM 462 O O . HIS A 1 58 ? 11.438 49.281 14.133 1 91.88 58 HIS A O 1
ATOM 468 N N . HIS A 1 59 ? 9.836 49 12.672 1 93.81 59 HIS A N 1
ATOM 469 C CA . HIS A 1 59 ? 8.836 49.656 13.492 1 93.81 59 HIS A CA 1
ATOM 470 C C . HIS A 1 59 ? 8.195 48.688 14.477 1 93.81 59 HIS A C 1
ATOM 472 O O . HIS A 1 59 ? 7.004 48.375 14.359 1 93.81 59 HIS A O 1
ATOM 478 N N . LEU A 1 60 ? 8.922 48.375 15.484 1 92.88 60 LEU A N 1
ATOM 479 C CA . LEU A 1 60 ? 8.555 47.344 16.438 1 92.88 60 LEU A CA 1
ATOM 480 C C . LEU A 1 60 ? 7.273 4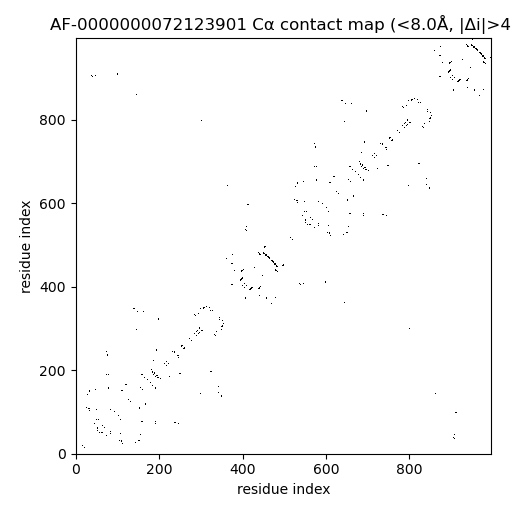7.719 17.172 1 92.88 60 LEU A C 1
ATOM 482 O O . LEU A 1 60 ? 6.523 46.812 17.594 1 92.88 60 LEU A O 1
ATOM 486 N N . ASP A 1 61 ? 6.914 48.938 17.266 1 93.25 61 ASP A N 1
ATOM 487 C CA . ASP A 1 61 ? 5.746 49.375 18.016 1 93.25 61 ASP A CA 1
ATOM 488 C C . ASP A 1 61 ? 4.453 49 17.297 1 93.25 61 ASP A C 1
ATOM 490 O O . ASP A 1 61 ? 3.385 48.969 17.922 1 93.25 61 ASP A O 1
ATOM 494 N N . ASN A 1 62 ? 4.633 48.656 16.078 1 93.06 62 ASN A N 1
ATOM 495 C CA . ASN A 1 62 ? 3.453 48.344 15.281 1 93.06 62 ASN A CA 1
ATOM 496 C C . ASN A 1 62 ? 3.197 46.844 15.25 1 93.06 62 ASN A C 1
ATOM 498 O O . ASN A 1 62 ? 2.229 46.375 14.641 1 93.06 62 ASN A O 1
ATOM 502 N N . TYR A 1 63 ? 4.008 46.156 15.984 1 94.88 63 TYR A N 1
ATOM 503 C CA . TYR A 1 63 ? 3.895 44.688 15.93 1 94.88 63 TYR A CA 1
ATOM 504 C C . TYR A 1 63 ? 2.645 44.219 16.656 1 94.88 63 TYR A C 1
ATOM 506 O O . TYR A 1 63 ? 2.293 44.75 17.719 1 94.88 63 TYR A O 1
ATOM 514 N N . ASP A 1 64 ? 2.055 43.281 16.125 1 92.81 64 ASP A N 1
ATOM 515 C CA . ASP A 1 64 ? 0.76 42.75 16.562 1 92.81 64 ASP A CA 1
ATOM 516 C C . ASP A 1 64 ? 0.826 42.25 18.016 1 92.81 64 ASP A C 1
ATOM 518 O O . ASP A 1 64 ? -0.13 42.406 18.766 1 92.81 64 ASP A O 1
ATOM 522 N N . HIS A 1 65 ? 1.952 41.594 18.438 1 92.81 65 HIS A N 1
ATOM 523 C CA . HIS A 1 65 ? 2.039 40.906 19.734 1 92.81 65 HIS A CA 1
ATOM 524 C C . HIS A 1 65 ? 1.988 41.906 20.875 1 92.81 65 HIS A C 1
ATOM 526 O O . HIS A 1 65 ? 1.706 41.562 22.016 1 92.81 65 HIS A O 1
ATOM 532 N N . LEU A 1 66 ? 2.273 43.125 20.578 1 92 66 LEU A N 1
ATOM 533 C CA . LEU A 1 66 ? 2.236 44.125 21.609 1 92 66 LEU A CA 1
ATOM 534 C C . LEU A 1 66 ? 0.797 44.5 21.969 1 92 66 LEU A C 1
ATOM 536 O O . LEU A 1 66 ? 0.494 44.781 23.125 1 92 66 LEU A O 1
ATOM 540 N N . GLU A 1 67 ? -0.038 44.469 20.953 1 87.88 67 GLU A N 1
ATOM 541 C CA . GLU A 1 67 ? -1.456 44.75 21.172 1 87.88 67 GLU A CA 1
ATOM 542 C C . GLU A 1 67 ? -2.191 43.469 21.594 1 87.88 67 GLU A C 1
ATOM 544 O O . GLU A 1 67 ? -3.104 43.531 22.422 1 87.88 67 GLU A O 1
ATOM 549 N N . PHE A 1 68 ? -1.725 42.406 21.016 1 87.19 68 PHE A N 1
ATOM 550 C CA . PHE A 1 68 ? -2.361 41.125 21.281 1 87.19 68 PHE A CA 1
ATOM 551 C C . PHE A 1 68 ? -1.319 40.062 21.609 1 87.19 68 PHE A C 1
ATOM 553 O O . PHE A 1 68 ? -1.017 39.219 20.781 1 87.19 68 PHE A O 1
ATOM 560 N N . PRO A 1 69 ? -0.797 40 22.734 1 85.38 69 PRO A N 1
ATOM 561 C CA . PRO A 1 69 ? 0.318 39.125 23.094 1 85.38 69 PRO A CA 1
ATOM 562 C C . PRO A 1 69 ? -0.087 37.656 23.156 1 85.38 69 PRO A C 1
ATOM 564 O O . PRO A 1 69 ? 0.761 36.781 23 1 85.38 69 PRO A O 1
ATOM 567 N N . GLY A 1 70 ? -1.286 37.344 23.266 1 80.5 70 GLY A N 1
ATOM 568 C CA . GLY A 1 70 ? -1.705 35.969 23.438 1 80.5 70 GLY A CA 1
ATOM 569 C C . GLY A 1 70 ? -1.554 35.469 24.859 1 80.5 70 GLY A C 1
ATOM 570 O O . GLY A 1 70 ? -1.236 36.25 25.766 1 80.5 70 GLY A O 1
ATOM 571 N N . VAL A 1 71 ? -1.631 34.125 25.062 1 80.69 71 VAL A N 1
ATOM 572 C CA . VAL A 1 71 ? -1.635 33.531 26.406 1 80.69 71 VAL A CA 1
ATOM 573 C C . VAL A 1 71 ? -0.2 33.344 26.891 1 80.69 71 VAL A C 1
ATOM 575 O O . VAL A 1 71 ? 0.104 33.625 28.062 1 80.69 71 VAL A O 1
ATOM 578 N N . VAL A 1 72 ? 0.627 32.875 25.953 1 88.38 72 VAL A N 1
ATOM 579 C CA . VAL A 1 72 ? 2.027 32.656 26.297 1 88.38 72 VAL A CA 1
ATOM 580 C C . VAL A 1 72 ? 2.926 33.25 25.219 1 88.38 72 VAL A C 1
ATOM 582 O O . VAL A 1 72 ? 2.564 33.25 24.031 1 88.38 72 VAL A O 1
ATOM 585 N N . PRO A 1 73 ? 4.055 33.719 25.719 1 93.5 73 PRO A N 1
ATOM 586 C CA . PRO A 1 73 ? 4.973 34.281 24.719 1 93.5 73 PRO A CA 1
ATOM 587 C C . PRO A 1 73 ? 5.645 33.188 23.875 1 93.5 73 PRO A C 1
ATOM 589 O O . PRO A 1 73 ? 5.852 32.062 24.344 1 93.5 73 PRO A O 1
ATOM 592 N N . ARG A 1 74 ? 5.945 33.5 22.641 1 94.81 74 ARG A N 1
ATOM 593 C CA . ARG A 1 74 ? 6.629 32.625 21.719 1 94.81 74 ARG A CA 1
ATOM 594 C C . ARG A 1 74 ? 7.859 33.281 21.109 1 94.81 74 ARG A C 1
ATOM 596 O O . ARG A 1 74 ? 8.016 34.5 21.188 1 94.81 74 ARG A O 1
ATOM 603 N N . THR A 1 75 ? 8.758 32.438 20.625 1 97.44 75 THR A N 1
ATOM 604 C CA . THR A 1 75 ? 10 32.969 20.047 1 97.44 75 THR A CA 1
ATOM 605 C C . THR A 1 75 ? 9.75 33.531 18.656 1 97.44 75 THR A C 1
ATOM 607 O O . THR A 1 75 ? 8.93 33 17.906 1 97.44 75 THR A O 1
ATOM 610 N N . PHE A 1 76 ? 10.492 34.625 18.297 1 97.56 76 PHE A N 1
ATOM 611 C CA . PHE A 1 76 ? 10.391 35.25 17 1 97.56 76 PHE A CA 1
ATOM 612 C C . PHE A 1 76 ? 11.383 34.656 16.016 1 97.56 76 PHE A C 1
ATOM 614 O O . PHE A 1 76 ? 11.328 34.938 14.812 1 97.56 76 PHE A O 1
ATOM 621 N N . ILE A 1 77 ? 12.188 33.781 16.484 1 97.88 77 ILE A N 1
ATOM 622 C CA . ILE A 1 77 ? 13.312 33.312 15.703 1 97.88 77 ILE A CA 1
ATOM 623 C C . ILE A 1 77 ? 12.797 32.531 14.492 1 97.88 77 ILE A C 1
ATOM 625 O O . ILE A 1 77 ? 13.266 32.719 13.367 1 97.88 77 ILE A O 1
ATOM 629 N N . GLY A 1 78 ? 11.859 31.625 14.703 1 97.81 78 GLY A N 1
ATOM 630 C CA . GLY A 1 78 ? 11.297 30.859 13.602 1 97.81 78 GLY A CA 1
ATOM 631 C C . GLY A 1 78 ? 10.664 31.734 12.531 1 97.81 78 GLY A C 1
ATOM 632 O O . GLY A 1 78 ? 10.945 31.578 11.344 1 97.81 78 GLY A O 1
ATOM 633 N N . ALA A 1 79 ? 9.828 32.656 12.969 1 98.12 79 ALA A N 1
ATOM 634 C CA . ALA A 1 79 ? 9.164 33.594 12.047 1 98.12 79 ALA A CA 1
ATOM 635 C C . ALA A 1 79 ? 10.18 34.438 11.297 1 98.12 79 ALA A C 1
ATOM 637 O O . ALA A 1 79 ? 9.984 34.75 10.117 1 98.12 79 ALA A O 1
ATOM 638 N N . PHE A 1 80 ? 11.219 34.781 12.031 1 97.81 80 PHE A N 1
ATOM 639 C CA . PHE A 1 80 ? 12.258 35.594 11.422 1 97.81 80 PHE A CA 1
ATOM 640 C C . PHE A 1 80 ? 12.938 34.875 10.273 1 97.81 80 PHE A C 1
ATOM 642 O O . PHE A 1 80 ? 13.109 35.438 9.188 1 97.81 80 PHE A O 1
ATOM 649 N N . VAL A 1 81 ? 13.289 33.625 10.453 1 97.94 81 VAL A N 1
ATOM 650 C CA . VAL A 1 81 ? 13.961 32.844 9.438 1 97.94 81 VAL A CA 1
ATOM 651 C C . VAL A 1 81 ? 13.047 32.656 8.227 1 97.94 81 VAL A C 1
ATOM 653 O O . VAL A 1 81 ? 13.492 32.781 7.086 1 97.94 81 VAL A O 1
ATOM 656 N N . VAL A 1 82 ? 11.797 32.344 8.422 1 98.5 82 VAL A N 1
ATOM 657 C CA . VAL A 1 82 ? 10.836 32.156 7.344 1 98.5 82 VAL A CA 1
ATOM 658 C C . VAL A 1 82 ? 10.68 33.469 6.555 1 98.5 82 VAL A C 1
ATOM 660 O O . VAL A 1 82 ? 10.602 33.438 5.324 1 98.5 82 VAL A O 1
ATOM 663 N N . SER A 1 83 ? 10.656 34.625 7.266 1 98.06 83 SER A N 1
ATOM 664 C CA . SER A 1 83 ? 10.492 35.906 6.625 1 98.06 83 SER A CA 1
ATOM 665 C C . SER A 1 83 ? 11.68 36.25 5.727 1 98.06 83 SER A C 1
ATOM 667 O O . SER A 1 83 ? 11.516 36.844 4.676 1 98.06 83 SER A O 1
ATOM 669 N N . ILE A 1 84 ? 12.852 35.844 6.152 1 97.62 84 ILE A N 1
ATOM 670 C CA . ILE A 1 84 ? 14.047 36.062 5.348 1 97.62 84 ILE A CA 1
ATOM 671 C C . ILE A 1 84 ? 13.93 35.312 4.023 1 97.62 84 ILE A C 1
ATOM 673 O O . ILE A 1 84 ? 14.258 35.844 2.965 1 97.62 84 ILE A O 1
ATOM 677 N N . VAL A 1 85 ? 13.43 34.094 4.094 1 97.75 85 VAL A N 1
ATOM 678 C CA . VAL A 1 85 ? 13.289 33.281 2.902 1 97.75 85 VAL A CA 1
ATOM 679 C C . VAL A 1 85 ? 12.172 33.812 2.018 1 97.75 85 VAL A C 1
ATOM 681 O O . VAL A 1 85 ? 12.25 33.75 0.789 1 97.75 85 VAL A O 1
ATOM 684 N N . ALA A 1 86 ? 11.172 34.406 2.582 1 98 86 ALA A N 1
ATOM 685 C CA . ALA A 1 86 ? 10 34.875 1.861 1 98 86 ALA A CA 1
ATOM 686 C C . ALA A 1 86 ? 10.234 36.25 1.261 1 98 86 ALA A C 1
ATOM 688 O O . ALA A 1 86 ? 9.586 36.625 0.288 1 98 86 ALA A O 1
ATOM 689 N N . ALA A 1 87 ? 11.172 37.062 1.767 1 96.94 87 ALA A N 1
ATOM 690 C CA . ALA A 1 87 ? 11.359 38.469 1.497 1 96.94 87 ALA A CA 1
ATOM 691 C C . ALA A 1 87 ? 11.578 38.719 0.008 1 96.94 87 ALA A C 1
ATOM 693 O O . ALA A 1 87 ? 10.961 39.625 -0.573 1 96.94 87 ALA A O 1
ATOM 694 N N . PRO A 1 88 ? 12.438 37.906 -0.692 1 96.31 88 PRO A N 1
ATOM 695 C CA . PRO A 1 88 ? 12.656 38.188 -2.115 1 96.31 88 PRO A CA 1
ATOM 696 C C . PRO A 1 88 ? 11.391 38 -2.951 1 96.31 88 PRO A C 1
ATOM 698 O O . PRO A 1 88 ? 11.188 38.719 -3.938 1 96.31 88 PRO A O 1
ATOM 701 N N . PHE A 1 89 ? 10.57 37.125 -2.584 1 95.88 89 PHE A N 1
ATOM 702 C CA . PHE A 1 89 ? 9.344 36.875 -3.334 1 95.88 89 PHE A CA 1
ATOM 703 C C . PHE A 1 89 ? 8.297 37.938 -3.047 1 95.88 89 PHE A C 1
ATOM 705 O O . PHE A 1 89 ? 7.465 38.25 -3.902 1 95.88 89 PHE A O 1
ATOM 712 N N . LEU A 1 90 ? 8.359 38.406 -1.831 1 93.88 90 LEU A N 1
ATOM 713 C CA . LEU A 1 90 ? 7.438 39.469 -1.469 1 93.88 90 LEU A CA 1
ATOM 714 C C . LEU A 1 90 ? 7.754 40.75 -2.246 1 93.88 90 LEU A C 1
ATOM 716 O O . LEU A 1 90 ? 6.852 41.531 -2.561 1 93.88 90 LEU A O 1
ATOM 720 N N . LEU A 1 91 ? 8.984 41 -2.555 1 92.62 91 LEU A N 1
ATOM 721 C CA . LEU A 1 91 ? 9.383 42.188 -3.34 1 92.62 91 LEU A CA 1
ATOM 722 C C . LEU A 1 91 ? 8.719 42.156 -4.715 1 92.62 91 LEU A C 1
ATOM 724 O O . LEU A 1 91 ? 8.297 43.188 -5.223 1 92.62 91 LEU A O 1
ATOM 728 N N . ILE A 1 92 ? 8.641 41 -5.219 1 92.69 92 ILE A N 1
ATOM 729 C CA . ILE A 1 92 ? 8.023 40.844 -6.531 1 92.69 92 ILE A CA 1
ATOM 730 C C . ILE A 1 92 ? 6.527 41.156 -6.441 1 92.69 92 ILE A C 1
ATOM 732 O O . ILE A 1 92 ? 5.98 41.844 -7.309 1 92.69 92 ILE A O 1
ATOM 736 N N . THR A 1 93 ? 5.945 40.688 -5.398 1 91.38 93 THR A N 1
ATOM 737 C CA . THR A 1 93 ? 4.512 40.906 -5.25 1 91.38 93 THR A CA 1
ATOM 738 C C . THR A 1 93 ? 4.215 42.375 -4.969 1 91.38 93 THR A C 1
ATOM 740 O O . THR A 1 93 ? 3.191 42.875 -5.41 1 91.38 93 THR A O 1
ATOM 743 N N . THR A 1 94 ? 5.086 42.969 -4.246 1 88.12 94 THR A N 1
ATOM 744 C CA . THR A 1 94 ? 4.922 44.375 -3.971 1 88.12 94 THR A CA 1
ATOM 745 C C . THR A 1 94 ? 5.098 45.219 -5.246 1 88.12 94 THR A C 1
ATOM 747 O O . THR A 1 94 ? 4.359 46.188 -5.477 1 88.12 94 THR A O 1
ATOM 750 N N . PHE A 1 95 ? 5.996 44.812 -6.082 1 91.94 95 PHE A N 1
ATOM 751 C CA . PHE A 1 95 ? 6.246 45.5 -7.344 1 91.94 95 PHE A CA 1
ATOM 752 C C . PHE A 1 95 ? 5.047 45.375 -8.273 1 91.94 95 PHE A C 1
ATOM 754 O O . PHE A 1 95 ? 4.723 46.312 -9.008 1 91.94 95 PHE A O 1
ATOM 761 N N . LEU A 1 96 ? 4.406 44.281 -8.195 1 93.81 96 LEU A N 1
ATOM 762 C CA . LEU A 1 96 ? 3.258 44.031 -9.055 1 93.81 96 LEU A CA 1
ATOM 763 C C . LEU A 1 96 ? 1.969 44.531 -8.414 1 93.81 96 LEU A C 1
ATOM 765 O O . LEU A 1 96 ? 0.887 44.375 -8.984 1 93.81 96 LEU A O 1
ATOM 769 N N . HIS A 1 97 ? 2.031 45.031 -7.188 1 91.12 97 HIS A N 1
ATOM 770 C CA . HIS A 1 97 ? 0.908 45.594 -6.449 1 91.12 97 HIS A CA 1
ATOM 771 C C . HIS A 1 97 ? -0.188 44.562 -6.23 1 91.12 97 HIS A C 1
ATOM 773 O O . HIS A 1 97 ? -1.365 44.844 -6.477 1 91.12 97 HIS A O 1
ATOM 779 N N . LEU A 1 98 ? 0.317 43.406 -5.863 1 91.56 98 LEU A N 1
ATOM 780 C CA . LEU A 1 98 ? -0.629 42.344 -5.566 1 91.56 98 LEU A CA 1
ATOM 781 C C . LEU A 1 98 ? -1.172 42.469 -4.148 1 91.56 98 LEU A C 1
ATOM 783 O O . LEU A 1 98 ? -0.514 43.031 -3.277 1 91.56 98 LEU A O 1
ATOM 787 N N . PRO A 1 99 ? -2.328 41.906 -3.943 1 91 99 PRO A N 1
ATOM 788 C CA . PRO A 1 99 ? -2.914 41.969 -2.602 1 91 99 PRO A CA 1
ATOM 789 C C . PRO A 1 99 ? -2.066 41.219 -1.569 1 91 99 PRO A C 1
ATOM 791 O O . PRO A 1 99 ? -1.329 40.281 -1.919 1 91 99 PRO A O 1
ATOM 794 N N . LYS A 1 100 ? -2.201 41.594 -0.311 1 93.62 100 LYS A N 1
ATOM 795 C CA . LYS A 1 100 ? -1.449 41 0.806 1 93.62 100 LYS A CA 1
ATOM 796 C C . LYS A 1 100 ? -1.719 39.531 0.949 1 93.62 100 LYS A C 1
ATOM 798 O O . LYS A 1 100 ? -0.907 38.781 1.521 1 93.62 100 LYS A O 1
ATOM 803 N N . PHE A 1 101 ? -2.836 39.125 0.399 1 93.88 101 PHE A N 1
ATOM 804 C CA . PHE A 1 101 ? -3.193 37.719 0.468 1 93.88 101 PHE A CA 1
ATOM 805 C C . PHE A 1 101 ? -2.096 36.844 -0.137 1 93.88 101 PHE A C 1
ATOM 807 O O . PHE A 1 101 ? -1.818 35.75 0.358 1 93.88 101 PHE A O 1
ATOM 814 N N . TYR A 1 102 ? -1.49 37.312 -1.181 1 95.75 102 TYR A N 1
ATOM 815 C CA . TYR A 1 102 ? -0.44 36.531 -1.838 1 95.75 102 TYR A CA 1
ATOM 816 C C . TYR A 1 102 ? 0.793 36.438 -0.949 1 95.75 102 TYR A C 1
ATOM 818 O O . TYR A 1 102 ? 1.547 35.469 -1.04 1 95.75 102 TYR A O 1
ATOM 826 N N . ALA A 1 103 ? 0.993 37.406 -0.084 1 96.56 103 ALA A N 1
ATOM 827 C CA . ALA A 1 103 ? 2.084 37.344 0.884 1 96.56 103 ALA A CA 1
ATOM 828 C C . ALA A 1 103 ? 1.843 36.219 1.886 1 96.56 103 ALA A C 1
ATOM 830 O O . ALA A 1 103 ? 2.789 35.562 2.344 1 96.56 103 ALA A O 1
ATOM 831 N N . LEU A 1 104 ? 0.57 36 2.221 1 97.44 104 LEU A N 1
ATOM 832 C CA . LEU A 1 104 ? 0.207 34.875 3.076 1 97.44 104 LEU A CA 1
ATOM 833 C C . LEU A 1 104 ? 0.644 33.531 2.453 1 97.44 104 LEU A C 1
ATOM 835 O O . LEU A 1 104 ? 1.259 32.719 3.123 1 97.44 104 LEU A O 1
ATOM 839 N N . LEU A 1 105 ? 0.352 33.375 1.154 1 97.75 105 LEU A N 1
ATOM 840 C CA . LEU A 1 105 ? 0.724 32.156 0.443 1 97.75 105 LEU A CA 1
ATOM 841 C C . LEU A 1 105 ? 2.24 32 0.378 1 97.75 105 LEU A C 1
ATOM 843 O O . LEU A 1 105 ? 2.768 30.906 0.549 1 97.75 105 LEU A O 1
ATOM 847 N N . ILE A 1 106 ? 2.902 33.094 0.226 1 98.06 106 ILE A N 1
ATOM 848 C CA . ILE A 1 106 ? 4.352 33.062 0.053 1 98.06 106 ILE A CA 1
ATOM 849 C C . ILE A 1 106 ? 5.023 32.656 1.354 1 98.06 106 ILE A C 1
ATOM 851 O O . ILE A 1 106 ? 5.938 31.812 1.344 1 98.06 106 ILE A O 1
ATOM 855 N N . VAL A 1 107 ? 4.633 33.188 2.471 1 98.38 107 VAL A N 1
ATOM 856 C CA . VAL A 1 107 ? 5.273 32.875 3.736 1 98.38 107 VAL A CA 1
ATOM 857 C C . VAL A 1 107 ? 4.988 31.406 4.086 1 98.38 107 VAL A C 1
ATOM 859 O O . VAL A 1 107 ? 5.852 30.703 4.625 1 98.38 107 VAL A O 1
ATOM 862 N N . ARG A 1 108 ? 3.801 30.922 3.812 1 98.25 108 ARG A N 1
ATOM 863 C CA . ARG A 1 108 ? 3.451 29.516 4.062 1 98.25 108 ARG A CA 1
ATOM 864 C C . ARG A 1 108 ? 4.27 28.594 3.178 1 98.25 108 ARG A C 1
ATOM 866 O O . ARG A 1 108 ? 4.738 27.547 3.635 1 98.25 108 ARG A O 1
ATOM 873 N N . MET A 1 109 ? 4.41 29 1.903 1 98.19 109 MET A N 1
ATOM 874 C CA . MET A 1 109 ? 5.227 28.203 0.99 1 98.19 109 MET A CA 1
ATOM 875 C C . MET A 1 109 ? 6.691 28.219 1.415 1 98.19 109 MET A C 1
ATOM 877 O O . MET A 1 109 ? 7.395 27.203 1.271 1 98.19 109 MET A O 1
ATOM 881 N N . ALA A 1 110 ? 7.133 29.344 1.886 1 98.5 110 ALA A N 1
ATOM 882 C CA . ALA A 1 110 ? 8.508 29.453 2.375 1 98.5 110 ALA A CA 1
ATOM 883 C C . ALA A 1 110 ? 8.742 28.5 3.543 1 98.5 110 ALA A C 1
ATOM 885 O O . ALA A 1 110 ? 9.773 27.828 3.596 1 98.5 110 ALA A O 1
ATOM 886 N N . LEU A 1 111 ? 7.859 28.5 4.461 1 98.69 111 LEU A N 1
ATOM 887 C CA . LEU A 1 111 ? 7.961 27.562 5.574 1 98.69 111 LEU A CA 1
ATOM 888 C C . LEU A 1 111 ? 7.977 26.125 5.074 1 98.69 111 LEU A C 1
ATOM 890 O O . LEU A 1 111 ? 8.797 25.312 5.512 1 98.69 111 LEU A O 1
ATOM 894 N N . GLY A 1 112 ? 7.023 25.797 4.156 1 98.56 112 GLY A N 1
ATOM 895 C CA . GLY A 1 112 ? 7 24.469 3.566 1 98.56 112 GLY A CA 1
ATOM 896 C C . GLY A 1 112 ? 8.312 24.078 2.912 1 98.56 112 GLY A C 1
ATOM 897 O O . GLY A 1 112 ? 8.766 22.938 3.045 1 98.56 112 GLY A O 1
ATOM 898 N N . CYS A 1 113 ? 8.898 25.016 2.268 1 98.25 113 CYS A N 1
ATOM 899 C CA . CYS A 1 113 ? 10.172 24.766 1.609 1 98.25 113 CYS A CA 1
ATOM 900 C C . CYS A 1 113 ? 11.258 24.438 2.629 1 98.25 113 CYS A C 1
ATOM 902 O O . CYS A 1 113 ? 12.094 23.562 2.396 1 98.25 113 CYS A O 1
ATOM 904 N N . ILE A 1 114 ? 11.273 25.125 3.691 1 98.56 114 ILE A N 1
ATOM 905 C CA . ILE A 1 114 ? 12.266 24.891 4.738 1 98.56 114 ILE A CA 1
ATOM 906 C C . ILE A 1 114 ? 12.078 23.484 5.312 1 98.56 114 ILE A C 1
ATOM 908 O O . ILE A 1 114 ? 13.039 22.719 5.438 1 98.56 114 ILE A O 1
ATOM 912 N N . VAL A 1 115 ? 10.852 23.125 5.629 1 98.69 115 VAL A N 1
ATOM 913 C CA . VAL A 1 115 ? 10.547 21.828 6.223 1 98.69 115 VAL A CA 1
ATOM 914 C C . VAL A 1 115 ? 10.922 20.719 5.242 1 98.69 115 VAL A C 1
ATOM 916 O O . VAL A 1 115 ? 11.562 19.734 5.621 1 98.69 115 VAL A O 1
ATOM 919 N N . LEU A 1 116 ? 10.547 20.859 3.955 1 98.5 116 LEU A N 1
ATOM 920 C CA . LEU A 1 116 ? 10.797 19.828 2.957 1 98.5 116 LEU A CA 1
ATOM 921 C C . LEU A 1 116 ? 12.281 19.75 2.613 1 98.5 116 LEU A C 1
ATOM 923 O O . LEU A 1 116 ? 12.797 18.688 2.299 1 98.5 116 LEU A O 1
ATOM 927 N N . TYR A 1 117 ? 12.977 20.875 2.77 1 98.19 117 TYR A N 1
ATOM 928 C CA . TYR A 1 117 ? 14.414 20.859 2.525 1 98.19 117 TYR A CA 1
ATOM 929 C C . TYR A 1 117 ? 15.141 20.078 3.605 1 98.19 117 TYR A C 1
ATOM 931 O O . TYR A 1 117 ? 16.094 19.344 3.314 1 98.19 117 TYR A O 1
ATOM 939 N N . THR A 1 118 ? 14.773 20.297 4.785 1 98.62 118 THR A N 1
ATOM 940 C CA . THR A 1 118 ? 15.391 19.531 5.863 1 98.62 118 THR A CA 1
ATOM 941 C C . THR A 1 118 ? 14.992 18.062 5.781 1 98.62 118 THR A C 1
ATOM 943 O O . THR A 1 118 ? 15.789 17.172 6.109 1 98.62 118 THR A O 1
ATOM 946 N N . LEU A 1 119 ? 13.781 17.781 5.344 1 98.62 119 LEU A N 1
ATOM 947 C CA . LEU A 1 119 ? 13.359 16.406 5.121 1 98.62 119 LEU A CA 1
ATOM 948 C C . LEU A 1 119 ? 14.195 15.758 4.02 1 98.62 119 LEU A C 1
ATOM 950 O O . LEU A 1 119 ? 14.492 14.562 4.078 1 98.62 119 LEU A O 1
ATOM 954 N N . ARG A 1 120 ? 14.508 16.562 3.018 1 98.19 120 ARG A N 1
ATOM 955 C CA . ARG A 1 120 ? 15.367 16.094 1.934 1 98.19 120 ARG A CA 1
ATOM 956 C C . ARG A 1 120 ? 16.719 15.641 2.471 1 98.19 120 ARG A C 1
ATOM 958 O O . ARG A 1 120 ? 17.266 14.625 2.02 1 98.19 120 ARG A O 1
ATOM 965 N N . PHE A 1 121 ? 17.234 16.391 3.365 1 98.25 121 PHE A N 1
ATOM 966 C CA . PHE A 1 121 ? 18.5 16.016 3.975 1 98.25 121 PHE A CA 1
ATOM 967 C C . PHE A 1 121 ? 18.406 14.633 4.621 1 98.25 121 PHE A C 1
ATOM 969 O O . PHE A 1 121 ? 19.266 13.781 4.41 1 98.25 121 PHE A O 1
ATOM 976 N N . PHE A 1 122 ? 17.391 14.43 5.402 1 98.44 122 PHE A N 1
ATOM 977 C CA . PHE A 1 122 ? 17.156 13.133 6.027 1 98.44 122 PHE A CA 1
ATOM 978 C C . PHE A 1 122 ? 16.969 12.055 4.973 1 98.44 122 PHE A C 1
ATOM 980 O O . PHE A 1 122 ? 17.531 10.961 5.082 1 98.44 122 PHE A O 1
ATOM 987 N N . ARG A 1 123 ? 16.172 12.336 3.963 1 98.12 123 ARG A N 1
ATOM 988 C CA . ARG A 1 123 ? 15.898 11.406 2.875 1 98.12 123 ARG A CA 1
ATOM 989 C C . ARG A 1 123 ? 17.188 10.961 2.189 1 98.12 123 ARG A C 1
ATOM 991 O O . ARG A 1 123 ? 17.328 9.789 1.84 1 98.12 123 ARG A O 1
ATOM 998 N N . HIS A 1 124 ? 18.078 11.875 2.016 1 97.75 124 HIS A N 1
ATOM 999 C CA . HIS A 1 124 ? 19.359 11.547 1.396 1 97.75 124 HIS A CA 1
ATOM 1000 C C . HIS A 1 124 ? 20.156 10.586 2.266 1 97.75 124 HIS A C 1
ATOM 1002 O O . HIS A 1 124 ? 20.875 9.711 1.749 1 97.75 124 HIS A O 1
ATOM 1008 N N . GLN A 1 125 ? 20.047 10.758 3.533 1 98 125 GLN A N 1
ATOM 1009 C CA . GLN A 1 125 ? 20.734 9.828 4.426 1 98 125 GLN A CA 1
ATOM 1010 C C . GLN A 1 125 ? 20.094 8.438 4.363 1 98 125 GLN A C 1
ATOM 1012 O O . GLN A 1 125 ? 20.781 7.43 4.484 1 98 125 GLN A O 1
ATOM 1017 N N . ILE A 1 126 ? 18.781 8.398 4.199 1 97.44 126 ILE A N 1
ATOM 1018 C CA . ILE A 1 126 ? 18.078 7.129 4.012 1 97.44 126 ILE A CA 1
ATOM 1019 C C . ILE A 1 126 ? 18.609 6.43 2.76 1 97.44 126 ILE A C 1
ATOM 1021 O O . ILE A 1 126 ? 18.906 5.23 2.787 1 97.44 126 ILE A O 1
ATOM 1025 N N . ARG A 1 127 ? 18.75 7.191 1.703 1 96.19 127 ARG A N 1
ATOM 1026 C CA . ARG A 1 127 ? 19.266 6.66 0.451 1 96.19 127 ARG A CA 1
ATOM 1027 C C . ARG A 1 127 ? 20.672 6.094 0.644 1 96.19 127 ARG A C 1
ATOM 1029 O O . ARG A 1 127 ? 20.984 4.996 0.173 1 96.19 127 ARG A O 1
ATOM 1036 N N . ASN A 1 128 ? 21.469 6.844 1.338 1 96.31 128 ASN A N 1
ATOM 1037 C CA . ASN A 1 128 ? 22.859 6.453 1.536 1 96.31 128 ASN A CA 1
ATOM 1038 C C . ASN A 1 128 ? 22.969 5.195 2.387 1 96.31 128 ASN A C 1
ATOM 1040 O O . ASN A 1 128 ? 23.828 4.34 2.131 1 96.31 128 ASN A O 1
ATOM 1044 N N . LYS A 1 129 ? 22.094 5.086 3.328 1 94.56 129 LYS A N 1
ATOM 1045 C CA . LYS A 1 129 ? 22.219 3.996 4.293 1 94.56 129 LYS A CA 1
ATOM 1046 C C . LYS A 1 129 ? 21.438 2.766 3.838 1 94.56 129 LYS A C 1
ATOM 1048 O O . LYS A 1 129 ? 21.844 1.633 4.102 1 94.56 129 LYS A O 1
ATOM 1053 N N . PHE A 1 130 ? 20.266 2.979 3.201 1 94.44 130 PHE A N 1
ATOM 1054 C CA . PHE A 1 130 ? 19.375 1.845 2.951 1 94.44 130 PHE A CA 1
ATOM 1055 C C . PHE A 1 130 ? 19.172 1.643 1.456 1 94.44 130 PHE A C 1
ATOM 1057 O O . PHE A 1 130 ? 18.594 0.635 1.035 1 94.44 130 PHE A O 1
ATOM 1064 N N . GLY A 1 131 ? 19.531 2.646 0.62 1 93.25 131 GLY A N 1
ATOM 1065 C CA . GLY A 1 131 ? 19.484 2.463 -0.822 1 93.25 131 GLY A CA 1
ATOM 1066 C C . GLY A 1 131 ? 18.406 3.289 -1.495 1 93.25 131 GLY A C 1
ATOM 1067 O O . GLY A 1 131 ? 17.547 3.871 -0.822 1 93.25 131 GLY A O 1
ATOM 1068 N N . HIS A 1 132 ? 18.391 3.303 -2.807 1 94.44 132 HIS A N 1
ATOM 1069 C CA . HIS A 1 132 ? 17.531 4.133 -3.631 1 94.44 132 HIS A CA 1
ATOM 1070 C C . HIS A 1 132 ? 16.078 3.646 -3.574 1 94.44 132 HIS A C 1
ATOM 1072 O O . HIS A 1 132 ? 15.148 4.449 -3.637 1 94.44 132 HIS A O 1
ATOM 1078 N N . GLN A 1 133 ? 15.891 2.338 -3.482 1 93.31 133 GLN A N 1
ATOM 1079 C CA . GLN A 1 133 ? 14.539 1.799 -3.447 1 93.31 133 GLN A CA 1
ATOM 1080 C C . GLN A 1 133 ? 13.812 2.211 -2.17 1 93.31 133 GLN A C 1
ATOM 1082 O O . GLN A 1 133 ? 12.633 2.564 -2.205 1 93.31 133 GLN A O 1
ATOM 1087 N N . VAL A 1 134 ? 14.547 2.125 -1.079 1 95.75 134 VAL A N 1
ATOM 1088 C CA . VAL A 1 134 ? 13.961 2.508 0.2 1 95.75 134 VAL A CA 1
ATOM 1089 C C . VAL A 1 134 ? 13.609 3.994 0.183 1 95.75 134 VAL A C 1
ATOM 1091 O O . VAL A 1 134 ? 12.562 4.395 0.696 1 95.75 134 VAL A O 1
ATOM 1094 N N . GLU A 1 135 ? 14.469 4.832 -0.415 1 97.31 135 GLU A N 1
ATOM 1095 C CA . GLU A 1 135 ? 14.172 6.254 -0.571 1 97.31 135 GLU A CA 1
ATOM 1096 C C . GLU A 1 135 ? 12.891 6.465 -1.373 1 97.31 135 GLU A C 1
ATOM 1098 O O . GLU A 1 135 ? 12.062 7.309 -1.023 1 97.31 135 GLU A O 1
ATOM 1103 N N . ALA A 1 136 ? 12.773 5.695 -2.455 1 96.19 136 ALA A N 1
ATOM 1104 C CA . ALA A 1 136 ? 11.586 5.812 -3.299 1 96.19 136 ALA A CA 1
ATOM 1105 C C . ALA A 1 136 ? 10.32 5.477 -2.514 1 96.19 136 ALA A C 1
ATOM 1107 O O . ALA A 1 136 ? 9.312 6.184 -2.611 1 96.19 136 ALA A O 1
ATOM 1108 N N . PHE A 1 137 ? 10.383 4.367 -1.788 1 96.12 137 PHE A N 1
ATOM 1109 C CA . PHE A 1 137 ? 9.234 3.986 -0.98 1 96.12 137 PHE A CA 1
ATOM 1110 C C . PHE A 1 137 ? 8.93 5.051 0.067 1 96.12 1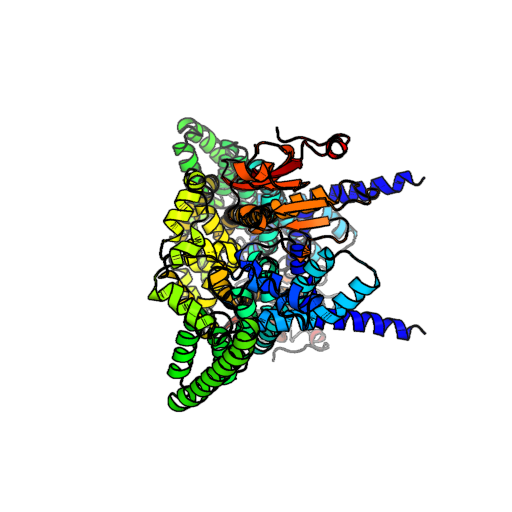37 PHE A C 1
ATOM 1112 O O . PHE A 1 137 ? 7.762 5.309 0.377 1 96.12 137 PHE A O 1
ATOM 1119 N N . PHE A 1 138 ? 9.953 5.68 0.662 1 98.06 138 PHE A N 1
ATOM 1120 C CA . PHE A 1 138 ? 9.781 6.742 1.644 1 98.06 138 PHE A CA 1
ATOM 1121 C C . PHE A 1 138 ? 9.008 7.91 1.049 1 98.06 138 PHE A C 1
ATOM 1123 O O . PHE A 1 138 ? 8.094 8.445 1.684 1 98.06 138 PHE A O 1
ATOM 1130 N N . VAL A 1 139 ? 9.367 8.273 -0.167 1 98.19 139 VAL A N 1
ATOM 1131 C CA . VAL A 1 139 ? 8.719 9.383 -0.85 1 98.19 139 VAL A CA 1
ATOM 1132 C C . VAL A 1 139 ? 7.27 9.023 -1.174 1 98.19 139 VAL A C 1
ATOM 1134 O O . VAL A 1 139 ? 6.359 9.828 -0.972 1 98.19 139 VAL A O 1
ATOM 1137 N N . ILE A 1 140 ? 7.043 7.836 -1.617 1 95.69 140 ILE A N 1
ATOM 1138 C CA . ILE A 1 140 ? 5.703 7.391 -1.994 1 95.69 140 ILE A CA 1
ATOM 1139 C C . ILE A 1 140 ? 4.793 7.398 -0.769 1 95.69 140 ILE A C 1
ATOM 1141 O O . ILE A 1 140 ? 3.676 7.914 -0.822 1 95.69 140 ILE A O 1
ATOM 1145 N N . LEU A 1 141 ? 5.27 6.84 0.316 1 96.06 141 LEU A N 1
ATOM 1146 C CA . LEU A 1 141 ? 4.469 6.766 1.535 1 96.06 141 LEU A CA 1
ATOM 1147 C C . LEU A 1 141 ? 4.188 8.164 2.086 1 96.06 141 LEU A C 1
ATOM 1149 O O . LEU A 1 141 ? 3.076 8.445 2.537 1 96.06 141 LEU A O 1
ATOM 1153 N N . THR A 1 142 ? 5.172 9.031 2.059 1 98.06 142 THR A N 1
ATOM 1154 C CA . THR A 1 142 ? 4.988 10.406 2.521 1 98.06 142 THR A CA 1
ATOM 1155 C C . THR A 1 142 ? 3.975 11.141 1.647 1 98.06 142 THR A C 1
ATOM 1157 O O . THR A 1 142 ? 3.145 11.898 2.152 1 98.06 142 THR A O 1
ATOM 1160 N N . ALA A 1 143 ? 4.059 10.883 0.344 1 96.06 143 ALA A N 1
ATOM 1161 C CA . ALA A 1 143 ? 3.209 11.57 -0.623 1 96.06 143 ALA A CA 1
ATOM 1162 C C . ALA A 1 143 ? 1.744 11.188 -0.437 1 96.06 143 ALA A C 1
ATOM 1164 O O . ALA A 1 143 ? 0.848 12.008 -0.648 1 96.06 143 ALA A O 1
ATOM 1165 N N . ILE A 1 144 ? 1.496 9.992 0.008 1 92.19 144 ILE A N 1
ATOM 1166 C CA . ILE A 1 144 ? 0.125 9.508 0.107 1 92.19 144 ILE A CA 1
ATOM 1167 C C . ILE A 1 144 ? -0.493 9.969 1.425 1 92.19 144 ILE A C 1
ATOM 1169 O O . ILE A 1 144 ? -1.718 10.008 1.565 1 92.19 144 ILE A O 1
ATOM 1173 N N . GLN A 1 145 ? 0.323 10.312 2.361 1 95.5 145 GLN A N 1
ATOM 1174 C CA . GLN A 1 145 ? -0.149 10.727 3.68 1 95.5 145 GLN A CA 1
ATOM 1175 C C . GLN A 1 145 ? -0.552 12.203 3.682 1 95.5 145 GLN A C 1
ATOM 1177 O O . GLN A 1 145 ? 0.156 13.047 3.129 1 95.5 145 GLN A O 1
ATOM 1182 N N . PHE A 1 146 ? -1.572 12.57 4.316 1 94.69 146 PHE A N 1
ATOM 1183 C CA . PHE A 1 146 ? -2.137 13.914 4.293 1 94.69 146 PHE A CA 1
ATOM 1184 C C . PHE A 1 146 ? -1.438 14.812 5.309 1 94.69 146 PHE A C 1
ATOM 1186 O O . PHE A 1 146 ? -1.005 15.922 4.973 1 94.69 146 PHE A O 1
ATOM 1193 N N . HIS A 1 147 ? -1.183 14.281 6.48 1 95.81 147 HIS A N 1
ATOM 1194 C CA . HIS A 1 147 ? -0.928 15.133 7.637 1 95.81 147 HIS A CA 1
ATOM 1195 C C . HIS A 1 147 ? 0.451 15.781 7.555 1 95.81 147 HIS A C 1
ATOM 1197 O O . HIS A 1 147 ? 0.587 16.984 7.754 1 95.81 147 HIS A O 1
ATOM 1203 N N . LEU A 1 148 ? 1.411 15 7.199 1 97.25 148 LEU A N 1
ATOM 1204 C CA . LEU A 1 148 ? 2.766 15.539 7.227 1 97.25 148 LEU A CA 1
ATOM 1205 C C . LEU A 1 148 ? 2.916 16.672 6.219 1 97.25 148 LEU A C 1
ATOM 1207 O O . LEU A 1 148 ? 3.438 17.75 6.555 1 97.25 148 LEU A O 1
ATOM 1211 N N . LEU A 1 149 ? 2.418 16.516 5.039 1 97.56 149 LEU A N 1
ATOM 1212 C CA . LEU A 1 149 ? 2.574 17.516 3.992 1 97.56 149 LEU A CA 1
ATOM 1213 C C . LEU A 1 149 ? 1.619 18.688 4.211 1 97.56 149 LEU A C 1
ATOM 1215 O O . LEU A 1 149 ? 1.946 19.828 3.887 1 97.56 149 LEU A O 1
ATOM 1219 N N . PHE A 1 150 ? 0.475 18.438 4.777 1 96.88 150 PHE A N 1
ATOM 1220 C CA . PHE A 1 150 ? -0.457 19.5 5.145 1 96.88 150 PHE A CA 1
ATOM 1221 C C . PHE A 1 150 ? 0.137 20.391 6.227 1 96.88 150 PHE A C 1
ATOM 1223 O O . PHE A 1 150 ? 0.159 21.609 6.09 1 96.88 150 PHE A O 1
ATOM 1230 N N . TYR A 1 151 ? 0.733 19.75 7.246 1 97.69 151 TYR A N 1
ATOM 1231 C CA . TYR A 1 151 ? 1.255 20.484 8.391 1 97.69 151 TYR A CA 1
ATOM 1232 C C . TYR A 1 151 ? 2.576 21.156 8.047 1 97.69 151 TYR A C 1
ATOM 1234 O O . TYR A 1 151 ? 2.955 22.156 8.672 1 97.69 151 TYR A O 1
ATOM 1242 N N . SER A 1 152 ? 3.205 20.719 7.031 1 98.25 152 SER A N 1
ATOM 1243 C CA . SER A 1 152 ? 4.527 21.234 6.695 1 98.25 152 SER A CA 1
ATOM 1244 C C . SER A 1 152 ? 4.465 22.734 6.355 1 98.25 152 SER A C 1
ATOM 1246 O O . SER A 1 152 ? 5.469 23.438 6.473 1 98.25 152 SER A O 1
ATOM 1248 N N . THR A 1 153 ? 3.295 23.219 6 1 98.19 153 THR A N 1
ATOM 1249 C CA . THR A 1 153 ? 3.168 24.609 5.59 1 98.19 153 THR A CA 1
ATOM 1250 C C . THR A 1 153 ? 2.445 25.422 6.656 1 98.19 153 THR A C 1
ATOM 1252 O O . THR A 1 153 ? 2.141 26.594 6.445 1 98.19 153 THR A O 1
ATOM 1255 N N . ARG A 1 154 ? 2.117 24.797 7.777 1 97.56 154 ARG A N 1
ATOM 1256 C CA . ARG A 1 154 ? 1.395 25.484 8.836 1 97.56 154 ARG A CA 1
ATOM 1257 C C . ARG A 1 154 ? 2.357 26.062 9.867 1 97.56 154 ARG A C 1
ATOM 1259 O O . ARG A 1 154 ? 3.219 25.344 10.391 1 97.56 154 ARG A O 1
ATOM 1266 N N . PRO A 1 155 ? 2.27 27.359 10.117 1 97.69 155 PRO A N 1
ATOM 1267 C CA . PRO A 1 155 ? 3.254 28.016 10.984 1 97.69 155 PRO A CA 1
ATOM 1268 C C . PRO A 1 155 ? 3.025 27.719 12.469 1 97.69 155 PRO A C 1
ATOM 1270 O O . PRO A 1 155 ? 2.895 28.641 13.266 1 97.69 155 PRO A O 1
ATOM 1273 N N . LEU A 1 156 ? 3.057 26.5 12.773 1 96.62 156 LEU A N 1
ATOM 1274 C CA . LEU A 1 156 ? 2.982 26.016 14.156 1 96.62 156 LEU A CA 1
ATOM 1275 C C . LEU A 1 156 ? 4.379 25.844 14.742 1 96.62 156 LEU A C 1
ATOM 1277 O O . LEU A 1 156 ? 5.32 25.5 14.031 1 96.62 156 LEU A O 1
ATOM 1281 N N . PRO A 1 157 ? 4.512 26.156 16.031 1 94.94 157 PRO A N 1
ATOM 1282 C CA . PRO A 1 157 ? 5.816 25.922 16.672 1 94.94 157 PRO A CA 1
ATOM 1283 C C . PRO A 1 157 ? 6.309 24.484 16.484 1 94.94 157 PRO A C 1
ATOM 1285 O O . PRO A 1 157 ? 7.504 24.25 16.297 1 94.94 157 PRO A O 1
ATOM 1288 N N . ASN A 1 158 ? 5.371 23.547 16.5 1 95.12 158 ASN A N 1
ATOM 1289 C CA . ASN A 1 158 ? 5.715 22.141 16.312 1 95.12 158 ASN A CA 1
ATOM 1290 C C . ASN A 1 158 ? 6.309 21.891 14.922 1 95.12 158 ASN A C 1
ATOM 1292 O O . ASN A 1 158 ? 7.188 21.031 14.766 1 95.12 158 ASN A O 1
ATOM 1296 N N . ILE A 1 159 ? 5.84 22.594 13.977 1 97.62 159 ILE A N 1
ATOM 1297 C CA . ILE A 1 159 ? 6.27 22.375 12.602 1 97.62 159 ILE A CA 1
ATOM 1298 C C . ILE A 1 159 ? 7.633 23.016 12.375 1 97.62 159 ILE A C 1
ATOM 1300 O O . ILE A 1 159 ? 8.469 22.484 11.648 1 97.62 159 ILE A O 1
ATOM 1304 N N . VAL A 1 160 ? 7.848 24.125 13.023 1 97.56 160 VAL A N 1
ATOM 1305 C CA . VAL A 1 160 ? 9.18 24.734 12.969 1 97.56 160 VAL A CA 1
ATOM 1306 C C . VAL A 1 160 ? 10.188 23.812 13.656 1 97.56 160 VAL A C 1
ATOM 1308 O O . VAL A 1 160 ? 11.289 23.594 13.141 1 97.56 160 VAL A O 1
ATOM 1311 N N . ALA A 1 161 ? 9.773 23.297 14.781 1 97.94 161 ALA A N 1
ATOM 1312 C CA . ALA A 1 161 ? 10.625 22.328 15.477 1 97.94 161 ALA A CA 1
ATOM 1313 C C . ALA A 1 161 ? 10.875 21.094 14.609 1 97.94 161 ALA A C 1
ATOM 1315 O O . ALA A 1 161 ? 11.961 20.516 14.648 1 97.94 1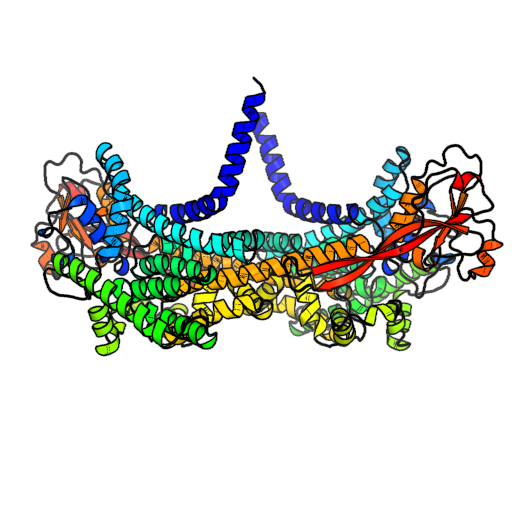61 ALA A O 1
ATOM 1316 N N . LEU A 1 162 ? 9.875 20.672 13.867 1 98.25 162 LEU A N 1
ATOM 1317 C CA . LEU A 1 162 ? 9.992 19.5 12.992 1 98.25 162 LEU A CA 1
ATOM 1318 C C . LEU A 1 162 ? 11.125 19.688 11.992 1 98.25 162 LEU A C 1
ATOM 1320 O O . LEU A 1 162 ? 11.836 18.734 11.664 1 98.25 162 LEU A O 1
ATOM 1324 N N . SER A 1 163 ? 11.305 20.906 11.461 1 98.5 163 SER A N 1
ATOM 1325 C CA . SER A 1 163 ? 12.391 21.156 10.523 1 98.5 163 SER A CA 1
ATOM 1326 C C . SER A 1 163 ? 13.75 20.859 11.148 1 98.5 163 SER A C 1
ATOM 1328 O O . SER A 1 163 ? 14.617 20.266 10.508 1 98.5 163 SER A O 1
ATOM 1330 N N . ILE A 1 164 ? 13.891 21.172 12.375 1 98.62 164 ILE A N 1
ATOM 1331 C CA . ILE A 1 164 ? 15.148 20.953 13.078 1 98.62 164 ILE A CA 1
ATOM 1332 C C . ILE A 1 164 ? 15.297 19.484 13.422 1 98.62 164 ILE A C 1
ATOM 1334 O O . ILE A 1 164 ? 16.406 18.938 13.383 1 98.62 164 ILE A O 1
ATOM 1338 N N . VAL A 1 165 ? 14.211 18.859 13.766 1 98.69 165 VAL A N 1
ATOM 1339 C CA . VAL A 1 165 ? 14.227 17.438 14.086 1 98.69 165 VAL A CA 1
ATOM 1340 C C . VAL A 1 165 ? 14.633 16.625 12.852 1 98.69 165 VAL A C 1
ATOM 1342 O O . VAL A 1 165 ? 15.359 15.633 12.961 1 98.69 165 VAL A O 1
ATOM 1345 N N . ASN A 1 166 ? 14.102 17.016 11.672 1 98.75 166 ASN A N 1
ATOM 1346 C CA . ASN A 1 166 ? 14.539 16.391 10.43 1 98.75 166 ASN A CA 1
ATOM 1347 C C . ASN A 1 166 ? 16.062 16.438 10.281 1 98.75 166 ASN A C 1
ATOM 1349 O O . ASN A 1 166 ? 16.672 15.461 9.875 1 98.75 166 ASN A O 1
ATOM 1353 N N . LEU A 1 167 ? 16.641 17.578 10.633 1 98.69 167 LEU A N 1
ATOM 1354 C CA . LEU A 1 167 ? 18.094 17.719 10.594 1 98.69 167 LEU A CA 1
ATOM 1355 C C . LEU A 1 167 ? 18.75 16.766 11.586 1 98.69 167 LEU A C 1
ATOM 1357 O O . LEU A 1 167 ? 19.75 16.109 11.258 1 98.69 167 LEU A O 1
ATOM 1361 N N . ALA A 1 168 ? 18.172 16.719 12.727 1 98.75 168 ALA A N 1
ATOM 1362 C CA . ALA A 1 168 ? 18.688 15.836 13.758 1 98.75 168 ALA A CA 1
ATOM 1363 C C . ALA A 1 168 ? 18.703 14.383 13.273 1 98.75 168 ALA A C 1
ATOM 1365 O O . ALA A 1 168 ? 19.688 13.664 13.484 1 98.75 168 ALA A O 1
ATOM 1366 N N . TYR A 1 169 ? 17.641 13.945 12.68 1 98.62 169 TYR A N 1
ATOM 1367 C CA . TYR A 1 169 ? 17.562 12.594 12.141 1 98.62 169 TYR A CA 1
ATOM 1368 C C . TYR A 1 169 ? 18.625 12.367 11.07 1 98.62 169 TYR A C 1
ATOM 1370 O O . TYR A 1 169 ? 19.266 11.312 11.031 1 98.62 169 TYR A O 1
ATOM 1378 N N . GLY A 1 170 ? 18.797 13.391 10.203 1 98.44 170 GLY A N 1
ATOM 1379 C CA . GLY A 1 170 ? 19.844 13.289 9.203 1 98.44 170 GLY A CA 1
ATOM 1380 C C . GLY A 1 170 ? 21.234 13.117 9.797 1 98.44 170 GLY A C 1
ATOM 1381 O O . GLY A 1 170 ? 21.984 12.234 9.391 1 98.44 170 GLY A O 1
ATOM 1382 N N . TYR A 1 171 ? 21.531 13.914 10.766 1 98.69 171 TYR A N 1
ATOM 1383 C CA . TYR A 1 171 ? 22.828 13.844 11.43 1 98.69 171 TYR A CA 1
ATOM 1384 C C . TYR A 1 171 ? 23 12.523 12.18 1 98.69 171 TYR A C 1
ATOM 1386 O O . TYR A 1 171 ? 24.078 11.945 12.195 1 98.69 171 TYR A O 1
ATOM 1394 N N . TRP A 1 172 ? 21.922 12.156 12.82 1 98.06 172 TRP A N 1
ATOM 1395 C CA . TRP A 1 172 ? 21.922 10.875 13.516 1 98.06 172 TRP A CA 1
ATOM 1396 C C . TRP A 1 172 ? 22.281 9.734 12.57 1 98.06 172 TRP A C 1
ATOM 1398 O O . TRP A 1 172 ? 23.125 8.898 12.898 1 98.06 172 TRP A O 1
ATOM 1408 N N . PHE A 1 173 ? 21.734 9.766 11.367 1 96.94 173 PHE A N 1
ATOM 1409 C CA . PHE A 1 173 ? 21.969 8.727 10.367 1 96.94 173 PHE A CA 1
ATOM 1410 C C . PHE A 1 173 ? 23.375 8.828 9.789 1 96.94 173 PHE A C 1
ATOM 1412 O O . PHE A 1 173 ? 23.969 7.816 9.414 1 96.94 173 PHE A O 1
ATOM 1419 N N . GLU A 1 174 ? 23.922 10 9.773 1 96.75 174 GLU A N 1
ATOM 1420 C CA . GLU A 1 174 ? 25.281 10.234 9.273 1 96.75 174 GLU A CA 1
ATOM 1421 C C . GLU A 1 174 ? 26.328 9.781 10.289 1 96.75 174 GLU A C 1
ATOM 1423 O O . GLU A 1 174 ? 27.5 9.664 9.953 1 96.75 174 GLU A O 1
ATOM 1428 N N . GLY A 1 175 ? 25.906 9.609 11.508 1 96.25 175 GLY A N 1
ATOM 1429 C CA . GLY A 1 175 ? 26.828 9.258 12.57 1 96.25 175 GLY A CA 1
ATOM 1430 C C . GLY A 1 175 ? 27.406 10.461 13.289 1 96.25 175 GLY A C 1
ATOM 1431 O O . GLY A 1 175 ? 28.375 10.336 14.031 1 96.25 175 GLY A O 1
ATOM 1432 N N . ARG A 1 176 ? 26.828 11.562 12.953 1 97.81 176 ARG A N 1
ATOM 1433 C CA . ARG A 1 176 ? 27.203 12.773 13.68 1 97.81 176 ARG A CA 1
ATOM 1434 C C . ARG A 1 176 ? 26.297 12.992 14.883 1 97.81 176 ARG A C 1
ATOM 1436 O O . ARG A 1 176 ? 25.484 13.922 14.891 1 97.81 176 ARG A O 1
ATOM 1443 N N . PHE A 1 177 ? 26.609 12.328 15.891 1 98.06 177 PHE A N 1
ATOM 1444 C CA . PHE A 1 177 ? 25.703 12.172 17.016 1 98.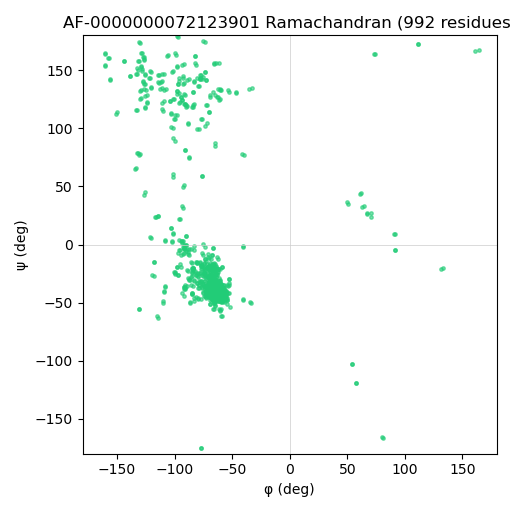06 177 PHE A CA 1
ATOM 1445 C C . PHE A 1 177 ? 25.562 13.477 17.797 1 98.06 177 PHE A C 1
ATOM 1447 O O . PHE A 1 177 ? 24.469 13.852 18.219 1 98.06 177 PHE A O 1
ATOM 1454 N N . TYR A 1 178 ? 26.609 14.195 17.969 1 97.44 178 TYR A N 1
ATOM 1455 C CA . TYR A 1 178 ? 26.531 15.453 18.719 1 97.44 178 TYR A CA 1
ATOM 1456 C C . TYR A 1 178 ? 25.781 16.516 17.922 1 97.44 178 TYR A C 1
ATOM 1458 O O . TYR A 1 178 ? 25.094 17.359 18.484 1 97.44 178 TYR A O 1
ATOM 1466 N N . ALA A 1 179 ? 25.984 16.5 16.609 1 97.69 179 ALA A N 1
ATOM 1467 C CA . ALA A 1 179 ? 25.203 17.406 15.781 1 97.69 179 ALA A CA 1
ATOM 1468 C C . ALA A 1 179 ? 23.703 17.109 15.906 1 97.69 179 ALA A C 1
ATOM 1470 O O . ALA A 1 179 ? 22.875 18.031 15.906 1 97.69 179 ALA A O 1
ATOM 1471 N N . ALA A 1 180 ? 23.406 15.836 15.953 1 98.5 180 ALA A N 1
ATOM 1472 C CA . ALA A 1 180 ? 22.016 15.43 16.141 1 98.5 180 ALA A CA 1
ATOM 1473 C C . ALA A 1 180 ? 21.469 15.922 17.484 1 98.5 180 ALA A C 1
ATOM 1475 O O . ALA A 1 180 ? 20.391 16.516 17.547 1 98.5 180 ALA A O 1
ATOM 1476 N N . LEU A 1 181 ? 22.203 15.742 18.516 1 98.44 181 LEU A N 1
ATOM 1477 C CA . LEU A 1 181 ? 21.797 16.172 19.844 1 98.44 181 LEU A CA 1
ATOM 1478 C C . LEU A 1 181 ? 21.703 17.703 19.906 1 98.44 181 LEU A C 1
ATOM 1480 O O . LEU A 1 181 ? 20.75 18.234 20.5 1 98.44 181 LEU A O 1
ATOM 1484 N N . ASN A 1 182 ? 22.656 18.359 19.328 1 98.06 182 ASN A N 1
ATOM 1485 C CA . ASN A 1 182 ? 22.625 19.812 19.297 1 98.06 182 ASN A CA 1
ATOM 1486 C C . ASN A 1 182 ? 21.391 20.344 18.578 1 98.06 182 ASN A C 1
ATOM 1488 O O . ASN A 1 182 ? 20.812 21.359 19 1 98.06 182 ASN A O 1
ATOM 1492 N N . SER A 1 183 ? 21.078 19.703 17.516 1 98.5 183 SER A N 1
ATOM 1493 C CA . SER A 1 183 ? 19.859 20.094 16.812 1 98.5 183 SER A CA 1
ATOM 1494 C C . SER A 1 183 ? 18.625 19.938 17.688 1 98.5 183 SER A C 1
ATOM 1496 O O . SER A 1 183 ? 17.766 20.812 17.734 1 98.5 183 SER A O 1
ATOM 1498 N N . LEU A 1 184 ? 18.547 18.859 18.422 1 98.62 184 LEU A N 1
ATOM 1499 C CA . LEU A 1 184 ? 17.406 18.625 19.281 1 98.62 184 LEU A CA 1
ATOM 1500 C C . LEU A 1 184 ? 17.391 19.609 20.453 1 98.62 184 LEU A C 1
ATOM 1502 O O . LEU A 1 184 ? 16.328 20.016 20.922 1 98.62 184 LEU A O 1
ATOM 1506 N N . ILE A 1 185 ? 18.531 19.922 20.938 1 98.5 185 ILE A N 1
ATOM 1507 C CA . ILE A 1 185 ? 18.641 20.922 22 1 98.5 185 ILE A CA 1
ATOM 1508 C C . ILE A 1 185 ? 18.125 22.266 21.5 1 98.5 185 ILE A C 1
ATOM 1510 O O . ILE A 1 185 ? 17.391 22.969 22.219 1 98.5 185 ILE A O 1
ATOM 1514 N N . PHE A 1 186 ? 18.516 22.609 20.312 1 98.38 186 PHE A N 1
ATOM 1515 C CA . PHE A 1 186 ? 18.047 23.859 19.719 1 98.38 186 PHE A CA 1
ATOM 1516 C C . PHE A 1 186 ? 16.531 23.844 19.578 1 98.38 186 PHE A C 1
ATOM 1518 O O . PHE A 1 186 ? 15.852 24.812 19.938 1 98.38 186 PHE A O 1
ATOM 1525 N N . ALA A 1 187 ? 16 22.734 19.078 1 98.19 187 ALA A N 1
ATOM 1526 C CA . ALA A 1 187 ? 14.555 22.609 18.938 1 98.19 187 ALA A CA 1
ATOM 1527 C C . ALA A 1 187 ? 13.859 22.719 20.297 1 98.19 187 ALA A C 1
ATOM 1529 O O . ALA A 1 187 ? 12.805 23.344 20.406 1 98.19 187 ALA A O 1
ATOM 1530 N N . THR A 1 188 ? 14.422 22.156 21.344 1 97.38 188 THR A N 1
ATOM 1531 C CA . THR A 1 188 ? 13.852 22.094 22.688 1 97.38 188 THR A CA 1
ATOM 1532 C C . THR A 1 188 ? 13.883 23.469 23.344 1 97.38 188 THR A C 1
ATOM 1534 O O . THR A 1 188 ? 12.883 23.906 23.922 1 97.38 188 THR A O 1
ATOM 1537 N N . THR A 1 189 ? 14.984 24.172 23.234 1 97.31 189 THR A N 1
ATOM 1538 C CA . THR A 1 189 ? 15.203 25.391 24 1 97.31 189 THR A CA 1
ATOM 1539 C C . THR A 1 189 ? 14.57 26.594 23.297 1 97.31 189 THR A C 1
ATOM 1541 O O . THR A 1 189 ? 14.148 27.547 23.953 1 97.31 189 THR A O 1
ATOM 1544 N N . VAL A 1 190 ? 14.398 26.469 21.984 1 97.56 190 VAL A N 1
ATOM 1545 C CA . VAL A 1 190 ? 14.008 27.672 21.234 1 97.56 190 VAL A CA 1
ATOM 1546 C C . VAL A 1 190 ? 12.562 27.531 20.766 1 97.56 190 VAL A C 1
ATOM 1548 O O . VAL A 1 190 ? 11.781 28.484 20.844 1 97.56 190 VAL A O 1
ATOM 1551 N N . PHE A 1 191 ? 12.172 26.391 20.328 1 96.56 191 PHE A N 1
ATOM 1552 C CA . PHE A 1 191 ? 10.914 26.312 19.594 1 96.56 191 PHE A CA 1
ATOM 1553 C C . PHE A 1 191 ? 9.852 25.578 20.406 1 96.56 191 PHE A C 1
ATOM 1555 O O . PHE A 1 191 ? 8.695 26 20.453 1 96.56 191 PHE A O 1
ATOM 1562 N N . ARG A 1 192 ? 10.203 24.422 20.906 1 93.88 192 ARG A N 1
ATOM 1563 C CA . ARG A 1 192 ? 9.219 23.594 21.594 1 93.88 192 ARG A CA 1
ATOM 1564 C C . ARG A 1 192 ? 9.875 22.75 22.672 1 93.88 192 ARG A C 1
ATOM 1566 O O . ARG A 1 192 ? 10.508 21.734 22.375 1 93.88 192 ARG A O 1
ATOM 1573 N N . CYS A 1 193 ? 9.57 22.984 23.844 1 92.75 193 CYS A N 1
ATOM 1574 C CA . CYS A 1 193 ? 10.211 22.344 24.984 1 92.75 193 CYS A CA 1
ATOM 1575 C C . CYS A 1 193 ? 9.883 20.844 25.016 1 92.75 193 CYS A C 1
ATOM 1577 O O . CYS A 1 193 ? 10.68 20.047 25.5 1 92.75 193 CYS A O 1
ATOM 1579 N N . ASP A 1 194 ? 8.82 20.391 24.391 1 91.5 194 ASP A N 1
ATOM 1580 C CA . ASP A 1 194 ? 8.391 19 24.391 1 91.5 194 ASP A CA 1
ATOM 1581 C C . ASP A 1 194 ? 9.375 18.125 23.625 1 91.5 194 ASP A C 1
ATOM 1583 O O . ASP A 1 194 ? 9.367 16.906 23.766 1 91.5 194 ASP A O 1
ATOM 1587 N N . MET A 1 195 ? 10.203 18.75 22.844 1 96 195 MET A N 1
ATOM 1588 C CA . MET A 1 195 ? 11.188 17.969 22.109 1 96 195 MET A CA 1
ATOM 1589 C C . MET A 1 195 ? 12.203 17.344 23.047 1 96 195 MET A C 1
ATOM 1591 O O . MET A 1 195 ? 12.961 16.453 22.656 1 96 195 MET A O 1
ATOM 1595 N N . LEU A 1 196 ? 12.133 17.766 24.297 1 95.31 196 LEU A N 1
ATOM 1596 C CA . LEU A 1 196 ? 12.938 17.125 25.328 1 95.31 196 LEU A CA 1
ATOM 1597 C C . LEU A 1 196 ? 12.578 15.641 25.453 1 95.31 196 LEU A C 1
ATOM 1599 O O . LEU A 1 196 ? 13.438 14.812 25.766 1 95.31 196 LEU A O 1
ATOM 1603 N N . LEU A 1 197 ? 11.344 15.352 25.172 1 96.25 197 LEU A N 1
ATOM 1604 C CA . LEU A 1 197 ? 10.852 13.977 25.25 1 96.25 197 LEU A CA 1
ATOM 1605 C C . LEU A 1 197 ? 11.492 13.102 24.188 1 96.25 197 LEU A C 1
ATOM 1607 O O . LEU A 1 197 ? 11.5 11.875 24.297 1 96.25 197 LEU A O 1
ATOM 1611 N N . LEU A 1 198 ? 11.969 13.656 23.109 1 97.69 198 LEU A N 1
ATOM 1612 C CA . LEU A 1 198 ? 12.703 12.93 22.078 1 97.69 198 LEU A CA 1
ATOM 1613 C C . LEU A 1 198 ? 14.203 12.977 22.344 1 97.69 198 LEU A C 1
ATOM 1615 O O . LEU A 1 198 ? 14.898 11.977 22.156 1 97.69 198 LEU A O 1
ATOM 1619 N N . LEU A 1 199 ? 14.672 14.148 22.828 1 98.06 199 LEU A N 1
ATOM 1620 C CA . LEU A 1 199 ? 16.078 14.344 23.141 1 98.06 199 LEU A CA 1
ATOM 1621 C C . LEU A 1 199 ? 16.547 13.359 24.203 1 98.06 199 LEU A C 1
ATOM 1623 O O . LEU A 1 199 ? 17.625 12.766 24.078 1 98.06 199 LEU A O 1
ATOM 1627 N N . GLY A 1 200 ? 15.789 13.117 25.234 1 96.94 200 GLY A N 1
ATOM 1628 C CA . GLY A 1 200 ? 16.125 12.219 26.328 1 96.94 200 GLY A CA 1
ATOM 1629 C C . GLY A 1 200 ? 16.375 10.789 25.875 1 96.94 200 GLY A C 1
ATOM 1630 O O . GLY A 1 200 ? 17.484 10.273 26 1 96.94 200 GLY A O 1
ATOM 1631 N N . PRO A 1 201 ? 15.344 10.203 25.297 1 97.88 201 PRO A N 1
ATOM 1632 C CA . PRO A 1 201 ? 15.508 8.82 24.844 1 97.88 201 PRO A CA 1
ATOM 1633 C C . PRO A 1 201 ? 16.609 8.664 23.812 1 97.88 201 PRO A C 1
ATOM 1635 O O . PRO A 1 201 ? 17.344 7.664 23.812 1 97.88 201 PRO A O 1
ATOM 1638 N N . LEU A 1 202 ? 16.75 9.578 22.859 1 97.88 202 LEU A N 1
ATOM 1639 C CA . LEU A 1 202 ? 17.812 9.484 21.875 1 97.88 202 LEU A CA 1
ATOM 1640 C C . LEU A 1 202 ? 19.188 9.594 22.547 1 97.88 202 LEU A C 1
ATOM 1642 O O . LEU A 1 202 ? 20.094 8.82 22.234 1 97.88 202 LEU A O 1
ATOM 1646 N N . GLY A 1 203 ? 19.328 10.586 23.453 1 97.75 203 GLY A N 1
ATOM 1647 C CA . GLY A 1 203 ? 20.578 10.711 24.188 1 97.75 203 GLY A CA 1
ATOM 1648 C C . GLY A 1 203 ? 20.906 9.469 25 1 97.75 203 GLY A C 1
ATOM 1649 O O . GLY A 1 203 ? 22.062 9.031 25.016 1 97.75 203 GLY A O 1
ATOM 1650 N N . LEU A 1 204 ? 19.922 8.906 25.656 1 97.38 204 LEU A N 1
ATOM 1651 C CA . LEU A 1 204 ? 20.109 7.707 26.453 1 97.38 204 LEU A CA 1
ATOM 1652 C C . LEU A 1 204 ? 20.578 6.543 25.594 1 97.38 204 LEU A C 1
ATOM 1654 O O . LEU A 1 204 ? 21.469 5.781 25.984 1 97.38 204 LEU A O 1
ATOM 1658 N N . GLN A 1 205 ? 19.969 6.402 24.469 1 97.12 205 GLN A N 1
ATOM 1659 C CA . GLN A 1 205 ? 20.359 5.328 23.562 1 97.12 205 GLN A CA 1
ATOM 1660 C C . GLN A 1 205 ? 21.812 5.488 23.125 1 97.12 205 GLN A C 1
ATOM 1662 O O . GLN A 1 205 ? 22.562 4.512 23.078 1 97.12 205 GLN A O 1
ATOM 1667 N N . LEU A 1 206 ? 22.203 6.684 22.766 1 97.56 206 LEU A N 1
ATOM 1668 C CA . LEU A 1 206 ? 23.562 6.938 22.312 1 97.56 206 LEU A CA 1
ATOM 1669 C C . LEU A 1 206 ? 24.562 6.672 23.422 1 97.56 206 LEU A C 1
ATOM 1671 O O . LEU A 1 206 ? 25.688 6.227 23.156 1 97.56 206 LEU A O 1
ATOM 1675 N N . LEU A 1 207 ? 24.172 6.895 24.641 1 97.38 207 LEU A N 1
ATOM 1676 C CA . LEU A 1 207 ? 25.031 6.602 25.781 1 97.38 207 LEU A CA 1
ATOM 1677 C C . LEU A 1 207 ? 25.156 5.098 26 1 97.38 207 LEU A C 1
ATOM 1679 O O . LEU A 1 207 ? 26.25 4.59 26.25 1 97.38 207 LEU A O 1
ATOM 1683 N N . LEU A 1 208 ? 24.047 4.391 25.859 1 96.31 208 LEU A N 1
ATOM 1684 C CA . LEU A 1 208 ? 24 2.949 26.094 1 96.31 208 LEU A CA 1
ATOM 1685 C C . LEU A 1 208 ? 24.797 2.211 25.016 1 96.31 208 LEU A C 1
ATOM 1687 O O . LEU A 1 208 ? 25.406 1.177 25.297 1 96.31 208 LEU A O 1
ATOM 1691 N N . THR A 1 209 ? 24.781 2.73 23.812 1 94.88 209 THR A N 1
ATOM 1692 C CA . THR A 1 209 ? 25.531 2.102 22.719 1 94.88 209 THR A CA 1
ATOM 1693 C C . THR A 1 209 ? 26.969 2.588 22.703 1 94.88 209 THR A C 1
ATOM 1695 O O . THR A 1 209 ? 27.75 2.191 21.844 1 94.88 209 THR A O 1
ATOM 1698 N N . LYS A 1 210 ? 27.375 3.521 23.547 1 96.06 210 LYS A N 1
ATOM 1699 C CA . LYS A 1 210 ? 28.734 4.051 23.719 1 96.06 210 LYS A CA 1
ATOM 1700 C C . LYS A 1 210 ? 29.172 4.828 22.484 1 96.06 210 LYS A C 1
ATOM 1702 O O . LYS A 1 210 ? 30.359 4.828 22.141 1 96.06 210 LYS A O 1
ATOM 1707 N N . ASP A 1 211 ? 28.172 5.328 21.828 1 96.44 211 ASP A N 1
ATOM 1708 C CA . ASP A 1 211 ? 28.484 6.188 20.688 1 96.44 211 ASP A CA 1
ATOM 1709 C C . ASP A 1 211 ? 28.938 7.566 21.141 1 96.44 211 ASP A C 1
ATOM 1711 O O . ASP A 1 211 ? 29.625 8.281 20.406 1 96.44 211 ASP A O 1
ATOM 1715 N N . ILE A 1 212 ? 28.469 7.949 22.344 1 96.62 212 ILE A N 1
ATOM 1716 C CA . ILE A 1 212 ? 28.906 9.18 22.984 1 96.62 212 ILE A CA 1
ATOM 1717 C C . ILE A 1 212 ? 29.281 8.906 24.438 1 96.62 212 ILE A C 1
ATOM 1719 O O . ILE A 1 212 ? 28.906 7.875 25 1 96.62 212 ILE A O 1
ATOM 1723 N N . SER A 1 213 ? 30.094 9.727 25.062 1 96.62 213 SER A N 1
ATOM 1724 C CA . SER A 1 213 ? 30.453 9.609 26.469 1 96.62 213 SER A CA 1
ATOM 1725 C C . SER A 1 213 ? 29.609 10.531 27.344 1 96.62 213 SER A C 1
ATOM 1727 O O . SER A 1 213 ? 29.125 11.562 26.875 1 96.62 213 SER A O 1
ATOM 1729 N N . LEU A 1 214 ? 29.453 10.141 28.562 1 95.88 214 LEU A N 1
ATOM 1730 C CA . LEU A 1 214 ? 28.641 10.93 29.484 1 95.88 214 LEU A CA 1
ATOM 1731 C C . LEU A 1 214 ? 29.234 12.312 29.688 1 95.88 214 LEU A C 1
ATOM 1733 O O . LEU A 1 214 ? 28.531 13.32 29.641 1 95.88 214 LEU A O 1
ATOM 1737 N N . TRP A 1 215 ? 30.469 12.367 29.922 1 95.19 215 TRP A N 1
ATOM 1738 C CA . TRP A 1 215 ? 31.141 13.641 30.156 1 95.19 215 TRP A CA 1
ATOM 1739 C C . TRP A 1 215 ? 31.156 14.492 28.891 1 95.19 215 TRP A C 1
ATOM 1741 O O . TRP A 1 215 ? 30.969 15.711 28.953 1 95.19 215 TRP A O 1
ATOM 1751 N N . GLY A 1 216 ? 31.391 13.875 27.828 1 94.62 216 GLY A N 1
ATOM 1752 C CA . GLY A 1 216 ? 31.328 14.594 26.562 1 94.62 216 GLY A CA 1
ATOM 1753 C C . GLY A 1 216 ? 29.953 15.164 26.266 1 94.62 216 GLY A C 1
ATOM 1754 O O . GLY A 1 216 ? 29.844 16.297 25.781 1 94.62 216 GLY A O 1
ATOM 1755 N N . ALA A 1 217 ? 28.984 14.359 26.516 1 95.25 217 ALA A N 1
ATOM 1756 C CA . ALA A 1 217 ? 27.609 14.805 26.297 1 95.25 217 ALA A CA 1
ATOM 1757 C C . ALA A 1 217 ? 27.25 15.961 27.219 1 95.25 217 ALA A C 1
ATOM 1759 O O . ALA A 1 217 ? 26.625 16.938 26.797 1 95.25 217 ALA A O 1
ATOM 1760 N N . LEU A 1 218 ? 27.625 15.828 28.5 1 94.94 218 LEU A N 1
ATOM 1761 C CA . LEU A 1 218 ? 27.328 16.875 29.469 1 94.94 218 LEU A CA 1
ATOM 1762 C C . LEU A 1 218 ? 28 18.188 29.062 1 94.94 218 LEU A C 1
ATOM 1764 O O . LEU A 1 218 ? 27.391 19.25 29.156 1 94.94 218 LEU A O 1
ATOM 1768 N N . LYS A 1 219 ? 29.125 18.156 28.688 1 95.69 219 LYS A N 1
ATOM 1769 C CA . LYS A 1 219 ? 29.875 19.359 28.328 1 95.69 219 LYS A CA 1
ATOM 1770 C C . LYS A 1 219 ? 29.312 19.969 27.047 1 95.69 219 LYS A C 1
ATOM 1772 O O . LYS A 1 219 ? 29 21.172 27.016 1 95.69 219 LYS A O 1
ATOM 1777 N N . ARG A 1 220 ? 29.156 19.219 26.016 1 94.88 220 ARG A N 1
ATOM 1778 C CA . ARG A 1 220 ? 28.75 19.734 24.703 1 94.88 220 ARG A CA 1
ATOM 1779 C C . ARG A 1 220 ? 27.281 20.141 24.703 1 94.88 220 ARG A C 1
ATOM 1781 O O . ARG A 1 220 ? 26.922 21.188 24.172 1 94.88 220 ARG A O 1
ATOM 1788 N N . CYS A 1 221 ? 26.453 19.312 25.234 1 95.62 221 CYS A N 1
ATOM 1789 C CA . CYS A 1 221 ? 25.016 19.578 25.25 1 95.62 221 CYS A CA 1
ATOM 1790 C C . CYS A 1 221 ? 24.688 20.766 26.156 1 95.62 221 CYS A C 1
ATOM 1792 O O . CYS A 1 221 ? 23.812 21.578 25.828 1 95.62 221 CYS A O 1
ATOM 1794 N N . THR A 1 222 ? 25.406 20.844 27.297 1 96.81 222 THR A N 1
ATOM 1795 C CA . THR A 1 222 ? 25.172 21.969 28.203 1 96.81 222 THR A CA 1
ATOM 1796 C C . THR A 1 222 ? 25.641 23.266 27.547 1 96.81 222 THR A C 1
ATOM 1798 O O . THR A 1 222 ? 24.969 24.297 27.672 1 96.81 222 THR A O 1
ATOM 1801 N N . SER A 1 223 ? 26.719 23.234 26.969 1 97.56 223 SER A N 1
ATOM 1802 C CA . SER A 1 223 ? 27.219 24.422 26.281 1 97.56 223 SER A CA 1
ATOM 1803 C C . SER A 1 223 ? 26.266 24.859 25.172 1 97.56 223 SER A C 1
ATOM 1805 O O . SER A 1 223 ? 26.016 26.062 25 1 97.56 223 SER A O 1
ATOM 1807 N N . MET A 1 224 ? 25.781 23.922 24.406 1 97.88 224 MET A N 1
ATOM 1808 C CA . MET A 1 224 ? 24.828 24.234 23.344 1 97.88 224 MET A CA 1
ATOM 1809 C C . MET A 1 224 ? 23.531 24.781 23.906 1 97.88 224 MET A C 1
ATOM 1811 O O . MET A 1 224 ? 22.969 25.734 23.359 1 97.88 224 MET A O 1
ATOM 1815 N N . ALA A 1 225 ? 23.094 24.203 24.984 1 97.88 225 ALA A N 1
ATOM 1816 C CA . ALA A 1 225 ? 21.875 24.672 25.625 1 97.88 225 ALA A CA 1
ATOM 1817 C C . ALA A 1 225 ? 22.016 26.125 26.094 1 97.88 225 ALA A C 1
ATOM 1819 O O . ALA A 1 225 ? 21.125 26.938 25.875 1 97.88 225 ALA A O 1
ATOM 1820 N N . LEU A 1 226 ? 23.125 26.391 26.719 1 97.88 226 LEU A N 1
ATOM 1821 C CA . LEU A 1 226 ? 23.359 27.75 27.203 1 97.88 226 LEU A CA 1
ATOM 1822 C C . LEU A 1 226 ? 23.469 28.734 26.047 1 97.88 226 LEU A C 1
ATOM 1824 O O . LEU A 1 226 ? 22.953 29.844 26.125 1 97.88 226 LEU A O 1
ATOM 1828 N N . PHE A 1 227 ? 24.078 28.312 25.062 1 98.12 227 PHE A N 1
ATOM 1829 C CA . PHE A 1 227 ? 24.203 29.156 23.875 1 98.12 227 PHE A CA 1
ATOM 1830 C C . PHE A 1 227 ? 22.828 29.453 23.266 1 98.12 227 PHE A C 1
ATOM 1832 O O . PHE A 1 227 ? 22.516 30.609 22.969 1 98.12 227 PHE A O 1
ATOM 1839 N N . CYS A 1 228 ? 22.016 28.438 23.094 1 98.12 228 CYS A N 1
ATOM 1840 C CA . CYS A 1 228 ? 20.688 28.594 22.484 1 98.12 228 CYS A CA 1
ATOM 1841 C C . CYS A 1 228 ? 19.781 29.453 23.375 1 98.12 228 CYS A C 1
ATOM 1843 O O . CYS A 1 228 ? 19.047 30.297 22.875 1 98.12 228 CYS A O 1
ATOM 1845 N N . ILE A 1 229 ? 19.906 29.219 24.656 1 97.69 229 ILE A N 1
ATOM 1846 C CA . ILE A 1 229 ? 19.125 30.016 25.609 1 97.69 229 ILE A CA 1
ATOM 1847 C C . ILE A 1 229 ? 19.562 31.484 25.531 1 97.69 229 ILE A C 1
ATOM 1849 O O . ILE A 1 229 ? 18.719 32.375 25.531 1 97.69 229 ILE A O 1
ATOM 1853 N N . GLY A 1 230 ? 20.828 31.672 25.453 1 97.62 230 GLY A N 1
ATOM 1854 C CA . GLY A 1 230 ? 21.328 33.031 25.297 1 97.62 230 GLY A CA 1
ATOM 1855 C C . GLY A 1 230 ? 20.828 33.719 24.031 1 97.62 230 GLY A C 1
ATOM 1856 O O . GLY A 1 230 ? 20.453 34.875 24.078 1 97.62 230 GLY A O 1
ATOM 1857 N N . VAL A 1 231 ? 20.781 33 22.969 1 97.19 231 VAL A N 1
ATOM 1858 C CA . VAL A 1 231 ? 20.344 33.531 21.688 1 97.19 231 VAL A CA 1
ATOM 1859 C C . VAL A 1 231 ? 18.859 33.906 21.766 1 97.19 231 VAL A C 1
ATOM 1861 O O . VAL A 1 231 ? 18.469 35 21.344 1 97.19 231 VAL A O 1
ATOM 1864 N N . THR A 1 232 ? 18 33 22.25 1 97.5 232 THR A N 1
ATOM 1865 C CA . THR A 1 232 ? 16.578 33.281 22.328 1 97.5 232 THR A CA 1
ATOM 1866 C C . THR A 1 232 ? 16.281 34.406 23.297 1 97.5 232 THR A C 1
ATOM 1868 O O . THR A 1 232 ? 15.414 35.25 23.062 1 97.5 232 THR A O 1
ATOM 1871 N N . ILE A 1 233 ? 17.016 34.438 24.422 1 97.5 233 ILE A N 1
ATOM 1872 C CA . ILE A 1 233 ? 16.828 35.531 25.359 1 97.5 233 ILE A CA 1
ATOM 1873 C C . ILE A 1 233 ? 17.188 36.875 24.703 1 97.5 233 ILE A C 1
ATOM 1875 O O . ILE A 1 233 ? 16.469 37.844 24.844 1 97.5 233 ILE A O 1
ATOM 1879 N N . LEU A 1 234 ? 18.266 36.906 23.969 1 97.25 234 LEU A N 1
ATOM 1880 C CA . LEU A 1 234 ? 18.719 38.125 23.312 1 97.25 234 LEU A CA 1
ATOM 1881 C C . LEU A 1 234 ? 17.703 38.625 22.281 1 97.25 234 LEU A C 1
ATOM 1883 O O . LEU A 1 234 ? 17.344 39.812 22.266 1 97.25 234 LEU A O 1
ATOM 1887 N N . VAL A 1 235 ? 17.172 37.75 21.5 1 96.5 235 VAL A N 1
ATOM 1888 C CA . VAL A 1 235 ? 16.281 38.125 20.406 1 96.5 235 VAL A CA 1
ATOM 1889 C C . VAL A 1 235 ? 14.891 38.406 20.953 1 96.5 235 VAL A C 1
ATOM 1891 O O . VAL A 1 235 ? 14.305 39.469 20.641 1 96.5 235 VAL A O 1
ATOM 1894 N N . ASP A 1 236 ? 14.391 37.562 21.781 1 97.62 236 ASP A N 1
ATOM 1895 C CA . ASP A 1 236 ? 12.992 37.656 22.188 1 97.62 236 ASP A CA 1
ATOM 1896 C C . ASP A 1 236 ? 12.805 38.719 23.266 1 97.62 236 ASP A C 1
ATOM 1898 O O . ASP A 1 236 ? 11.727 39.312 23.391 1 97.62 236 ASP A O 1
ATOM 1902 N N . SER A 1 237 ? 13.891 39.031 24.047 1 97.06 237 SER A N 1
ATOM 1903 C CA . SER A 1 237 ? 13.773 40.125 25.016 1 97.06 237 SER A CA 1
ATOM 1904 C C . SER A 1 237 ? 13.617 41.469 24.312 1 97.06 237 SER A C 1
ATOM 1906 O O . SER A 1 237 ? 12.898 42.344 24.797 1 97.06 237 SER A O 1
ATOM 1908 N N . ILE A 1 238 ? 14.234 41.594 23.219 1 95.62 238 ILE A N 1
ATOM 1909 C CA . ILE A 1 238 ? 14.125 42.812 22.438 1 95.62 238 ILE A CA 1
ATOM 1910 C C . ILE A 1 238 ? 12.719 42.938 21.844 1 95.62 238 ILE A C 1
ATOM 1912 O O . ILE A 1 238 ? 12.086 44 21.922 1 95.62 238 ILE A O 1
ATOM 1916 N N . MET A 1 239 ? 12.242 41.875 21.344 1 95.81 239 MET A N 1
ATOM 1917 C CA . MET A 1 239 ? 10.961 41.906 20.641 1 95.81 239 MET A CA 1
ATOM 1918 C C . MET A 1 239 ? 9.805 42.062 21.625 1 95.81 239 MET A C 1
ATOM 1920 O O . MET A 1 239 ? 8.82 42.75 21.312 1 95.81 239 MET A O 1
ATOM 1924 N N . TRP A 1 240 ? 9.938 41.438 22.797 1 95.88 240 TRP A N 1
ATOM 1925 C CA . TRP A 1 240 ? 8.867 41.5 23.781 1 95.88 240 TRP A CA 1
ATOM 1926 C C . TRP A 1 240 ? 9.07 42.656 24.734 1 95.88 240 TRP A C 1
ATOM 1928 O O . TRP A 1 240 ? 8.227 42.906 25.609 1 95.88 240 TRP A O 1
ATOM 1938 N N . LYS A 1 241 ? 10.227 43.375 24.688 1 94.38 241 LYS A N 1
ATOM 1939 C CA . LYS A 1 241 ? 10.555 44.531 25.5 1 94.38 241 LYS A CA 1
ATOM 1940 C C . LYS A 1 241 ? 10.617 44.188 26.984 1 94.38 241 LYS A C 1
ATOM 1942 O O . LYS A 1 241 ? 10.18 44.969 27.828 1 94.38 241 LYS A O 1
ATOM 1947 N N . ARG A 1 242 ? 11.016 43 27.234 1 95.06 242 ARG A N 1
ATOM 1948 C CA . ARG A 1 242 ? 11.273 42.531 28.594 1 95.06 242 ARG A CA 1
ATOM 1949 C C . ARG A 1 242 ? 12.18 41.281 28.562 1 95.06 242 ARG A C 1
ATOM 1951 O O . ARG A 1 242 ? 12.188 40.531 27.594 1 95.06 242 ARG A O 1
ATOM 1958 N N . LEU A 1 243 ? 12.875 41.062 29.594 1 95.44 243 LEU A N 1
ATOM 1959 C CA . LEU A 1 243 ? 13.75 39.906 29.688 1 95.44 243 LEU A CA 1
ATOM 1960 C C . LEU A 1 243 ? 12.938 38.625 29.797 1 95.44 243 LEU A C 1
ATOM 1962 O O . LEU A 1 243 ? 12.164 38.469 30.75 1 95.44 243 LEU A O 1
ATOM 1966 N N . LEU A 1 244 ? 13.078 37.812 28.719 1 94.44 244 LEU A N 1
ATOM 1967 C CA . LEU A 1 244 ? 12.25 36.594 28.797 1 94.44 244 LEU A CA 1
ATOM 1968 C C . LEU A 1 244 ? 12.844 35.5 27.938 1 94.44 244 LEU A C 1
ATOM 1970 O O . LEU A 1 244 ? 13.523 35.75 26.938 1 94.44 244 LEU A O 1
ATOM 1974 N N . TRP A 1 245 ? 12.734 34.25 28.469 1 96.69 245 TRP A N 1
ATOM 1975 C CA . TRP A 1 245 ? 12.883 33 27.734 1 96.69 245 TRP A CA 1
ATOM 1976 C C . TRP A 1 245 ? 11.516 32.375 27.453 1 96.69 245 TRP A C 1
ATOM 1978 O O . TRP A 1 245 ? 10.93 31.734 28.328 1 96.69 245 TRP A O 1
ATOM 1988 N N . PRO A 1 246 ? 11.078 32.594 26.188 1 95.44 246 PRO A N 1
ATOM 1989 C CA . PRO A 1 246 ? 9.695 32.219 25.891 1 95.44 246 PRO A CA 1
ATOM 1990 C C . PRO A 1 246 ? 9.367 30.781 26.219 1 95.44 246 PRO A C 1
ATOM 1992 O O . PRO A 1 246 ? 8.391 30.516 26.938 1 95.44 246 PRO A O 1
ATOM 1995 N N . GLU A 1 247 ? 10.195 29.828 25.844 1 93.06 247 GLU A N 1
ATOM 1996 C CA . GLU A 1 247 ? 9.867 28.422 26.031 1 93.06 247 GLU A CA 1
ATOM 1997 C C . GLU A 1 247 ? 9.898 28.031 27.5 1 93.06 247 GLU A C 1
ATOM 1999 O O . GLU A 1 247 ? 9.203 27.109 27.922 1 93.06 247 GLU A O 1
ATOM 2004 N N . PHE A 1 248 ? 10.688 28.703 28.234 1 91.94 248 PHE A N 1
ATOM 2005 C CA . PHE A 1 248 ? 10.68 28.438 29.672 1 91.94 248 PHE A CA 1
ATOM 2006 C C . PHE A 1 248 ? 9.367 28.891 30.297 1 91.94 248 PHE A C 1
ATOM 2008 O O . PHE A 1 248 ? 8.82 28.203 31.156 1 91.94 248 PHE A O 1
ATOM 2015 N N . GLU A 1 249 ? 8.883 30 29.844 1 90.94 249 GLU A N 1
ATOM 2016 C CA . GLU A 1 249 ? 7.609 30.5 30.344 1 90.94 249 GLU A CA 1
ATOM 2017 C C . GLU A 1 249 ? 6.461 29.578 29.922 1 90.94 249 GLU A C 1
ATOM 2019 O O . GLU A 1 249 ? 5.512 29.375 30.688 1 90.94 249 GLU A O 1
ATOM 2024 N N . VAL A 1 250 ? 6.602 29.109 28.766 1 87.88 250 VAL A N 1
ATOM 2025 C CA . VAL A 1 250 ? 5.578 28.188 28.281 1 87.88 250 VAL A CA 1
ATOM 2026 C C . VAL A 1 250 ? 5.605 26.906 29.125 1 87.88 250 VAL A C 1
ATOM 2028 O O . VAL A 1 250 ? 4.559 26.391 29.5 1 87.88 250 VAL A O 1
ATOM 2031 N N . PHE A 1 251 ? 6.766 26.406 29.359 1 84.88 251 PHE A N 1
ATOM 2032 C CA . PHE A 1 251 ? 6.93 25.203 30.172 1 84.88 251 PHE A CA 1
ATOM 2033 C C . PHE A 1 251 ? 6.383 25.422 31.578 1 84.88 251 PHE A C 1
ATOM 2035 O O . PHE A 1 251 ? 5.684 24.562 32.125 1 84.88 251 PHE A O 1
ATOM 2042 N N . TRP A 1 252 ? 6.711 26.562 32.062 1 81.38 252 TRP A N 1
ATOM 2043 C CA . TRP A 1 252 ? 6.262 26.906 33.406 1 81.38 252 TRP A CA 1
ATOM 2044 C C . TRP A 1 252 ? 4.738 26.984 33.469 1 81.38 252 TRP A C 1
ATOM 2046 O O . TRP A 1 252 ? 4.125 26.484 34.406 1 81.38 252 TRP A O 1
ATOM 2056 N N . PHE A 1 253 ? 4.211 27.531 32.469 1 79.12 253 PHE A N 1
ATOM 2057 C CA . PHE A 1 253 ? 2.766 27.719 32.406 1 79.12 253 PHE A CA 1
ATOM 2058 C C . PHE A 1 253 ? 2.053 26.375 32.25 1 79.12 253 PHE A C 1
ATOM 2060 O O . PHE A 1 253 ? 1.058 26.125 32.938 1 79.12 253 PHE A O 1
ATOM 2067 N N . ASN A 1 254 ? 2.521 25.5 31.469 1 76.06 254 ASN A N 1
ATOM 2068 C CA . ASN A 1 254 ? 1.852 24.234 31.156 1 76.06 254 ASN A CA 1
ATOM 2069 C C . ASN A 1 254 ? 2.127 23.172 32.219 1 76.06 254 ASN A C 1
ATOM 2071 O O . ASN A 1 254 ? 1.23 22.422 32.594 1 76.06 254 ASN A O 1
ATOM 2075 N N . SER A 1 255 ? 3.287 22.984 32.656 1 69.75 255 SER A N 1
ATOM 2076 C CA . SER A 1 255 ? 3.684 21.875 33.5 1 69.75 255 SER A CA 1
ATOM 2077 C C . SER A 1 255 ? 3.557 22.234 34.969 1 69.75 255 SER A C 1
ATOM 2079 O O . SER A 1 255 ? 3.146 21.406 35.781 1 69.75 255 SER A O 1
ATOM 2081 N N . VAL A 1 256 ? 3.846 23.484 35.219 1 68.19 256 VAL A N 1
ATOM 2082 C CA . VAL A 1 256 ? 3.877 23.844 36.625 1 68.19 256 VAL A CA 1
ATOM 2083 C C . VAL A 1 256 ? 2.512 24.391 37.062 1 68.19 256 VAL A C 1
ATOM 2085 O O . VAL A 1 256 ? 1.968 23.969 38.094 1 68.19 256 VAL A O 1
ATOM 2088 N N . LEU A 1 257 ? 1.912 25.219 36.188 1 70.25 257 LEU A N 1
ATOM 2089 C CA . LEU A 1 257 ? 0.627 25.812 36.531 1 70.25 257 LEU A CA 1
ATOM 2090 C C . LEU A 1 257 ? -0.527 24.938 36.062 1 70.25 257 LEU A C 1
ATOM 2092 O O . LEU A 1 257 ? -1.687 25.203 36.406 1 70.25 257 LEU A O 1
ATOM 2096 N N . ASN A 1 258 ? -0.243 23.844 35.438 1 61.5 258 ASN A N 1
ATOM 2097 C CA . ASN A 1 258 ? -1.191 22.844 34.969 1 61.5 258 ASN A CA 1
ATOM 2098 C C . ASN A 1 258 ? -2.326 23.469 34.156 1 61.5 258 ASN A C 1
ATOM 2100 O O . ASN A 1 258 ? -3.5 23.203 34.406 1 61.5 258 ASN A O 1
ATOM 2104 N N . LYS A 1 259 ? -2.027 24.5 33.406 1 60 259 LYS A N 1
ATOM 2105 C CA . LYS A 1 259 ? -3.051 25.188 32.625 1 60 259 LYS A CA 1
ATOM 2106 C C . LYS A 1 259 ? -3.096 24.672 31.188 1 60 259 LYS A C 1
ATOM 2108 O O . LYS A 1 259 ? -3.484 25.406 30.266 1 60 259 LYS A O 1
ATOM 2113 N N . SER A 1 260 ? -2.604 23.5 31.062 1 60.09 260 SER A N 1
ATOM 2114 C CA . SER A 1 260 ? -2.609 22.922 29.719 1 60.09 260 SER A CA 1
ATOM 2115 C C . SER A 1 260 ? -4.031 22.719 29.203 1 60.09 260 SER A C 1
ATOM 2117 O O . SER A 1 260 ? -4.262 22.703 28 1 60.09 260 SER A O 1
ATOM 2119 N N . SER A 1 261 ? -4.926 22.578 30.156 1 54.31 261 SER A N 1
ATOM 2120 C CA . SER A 1 261 ? -6.328 22.375 29.812 1 54.31 261 SER A CA 1
ATOM 2121 C C . SER A 1 261 ? -6.918 23.625 29.156 1 54.31 261 SER A C 1
ATOM 2123 O O . SER A 1 261 ? -7.926 23.531 28.453 1 54.31 261 SER A O 1
ATOM 2125 N N . LYS A 1 262 ? -6.355 24.734 29.328 1 51.72 262 LYS A N 1
ATOM 2126 C CA . LYS A 1 262 ? -6.879 25.984 28.797 1 51.72 262 LYS A CA 1
ATOM 2127 C C . LYS A 1 262 ? -6.645 26.094 27.297 1 51.72 262 LYS A C 1
ATOM 2129 O O . LYS A 1 262 ? -7.266 26.906 26.625 1 51.72 262 LYS A O 1
ATOM 2134 N N . TRP A 1 263 ? -5.719 25.328 26.891 1 48.75 263 TRP A N 1
ATOM 2135 C CA . TRP A 1 263 ? -5.453 25.359 25.453 1 48.75 263 TRP A CA 1
ATOM 2136 C C . TRP A 1 263 ? -6.641 24.812 24.656 1 48.75 263 TRP A C 1
ATOM 2138 O O . TRP A 1 263 ? -6.91 25.266 23.547 1 48.75 263 TRP A O 1
ATOM 2148 N N . GLY A 1 264 ? -7.309 23.75 25.156 1 44.53 264 GLY A N 1
ATOM 2149 C CA . GLY A 1 264 ? -8.227 22.922 24.391 1 44.53 264 GLY A CA 1
ATOM 2150 C C . GLY A 1 264 ? -9.68 23.359 24.531 1 44.53 264 GLY A C 1
ATOM 2151 O O . GLY A 1 264 ? -10.578 22.734 23.953 1 44.53 264 GLY A O 1
ATOM 2152 N N . VAL A 1 265 ? -10.016 24.172 25.641 1 36.91 265 VAL A N 1
ATOM 2153 C CA . VAL A 1 265 ? -11.422 24.234 26 1 36.91 265 VAL A CA 1
ATOM 2154 C C . VAL A 1 265 ? -12.195 25.016 24.953 1 36.91 265 VAL A C 1
ATOM 2156 O O . VAL A 1 265 ? -13.375 25.312 25.125 1 36.91 265 VAL A O 1
ATOM 2159 N N . SER A 1 266 ? -11.5 25.625 24.109 1 33.72 266 SER A N 1
ATOM 2160 C CA . SER A 1 266 ? -12.406 26.453 23.312 1 33.72 266 SER A CA 1
ATOM 2161 C C . SER A 1 266 ? -13.336 25.594 22.469 1 33.72 266 SER A C 1
ATOM 2163 O O . SER A 1 266 ? -13.969 26.094 21.531 1 33.72 266 SER A O 1
ATOM 2165 N N . LEU A 1 267 ? -13.219 24.359 22.484 1 33.41 267 LEU A N 1
ATOM 2166 C CA . LEU A 1 267 ? -14.297 23.797 21.688 1 33.41 267 LEU A CA 1
ATOM 2167 C C . LEU A 1 267 ? -15.633 23.891 22.422 1 33.41 267 LEU A C 1
ATOM 2169 O O . LEU A 1 267 ? -15.727 23.5 23.594 1 33.41 267 LEU A O 1
ATOM 2173 N N . PRO A 1 268 ? -16.531 24.812 22.141 1 30.98 268 PRO A N 1
ATOM 2174 C CA . PRO A 1 268 ? -17.828 24.922 22.797 1 30.98 268 PRO A CA 1
ATOM 2175 C C . PRO A 1 268 ? -18.406 23.562 23.203 1 30.98 268 PRO A C 1
ATOM 2177 O O . PRO A 1 268 ? -18.125 22.562 22.562 1 30.98 268 PRO A O 1
ATOM 2180 N N . GLU A 1 269 ? -18.969 23.391 24.469 1 30.81 269 GLU A N 1
ATOM 2181 C CA . GLU A 1 269 ? -19.688 22.312 25.141 1 30.81 269 GLU A CA 1
ATOM 2182 C C . GLU A 1 269 ? -20.578 21.531 24.172 1 30.81 269 GLU A C 1
ATOM 2184 O O . GLU A 1 269 ? -20.75 20.328 24.312 1 30.81 269 GLU A O 1
ATOM 2189 N N . ASP A 1 270 ? -21.391 22.266 23.375 1 28.83 270 ASP A N 1
ATOM 2190 C CA . ASP A 1 270 ? -22.5 21.703 22.609 1 28.83 270 ASP A CA 1
ATOM 2191 C C . ASP A 1 270 ? -21.984 20.734 21.547 1 28.83 270 ASP A C 1
ATOM 2193 O O . ASP A 1 270 ? -22.781 20.109 20.844 1 28.83 270 ASP A O 1
ATOM 2197 N N . LEU A 1 271 ? -20.812 20.922 21.125 1 30.44 271 LEU A N 1
ATOM 2198 C CA . LEU A 1 271 ? -20.375 19.984 20.094 1 30.44 271 LEU A CA 1
ATOM 2199 C C . LEU A 1 271 ? -20.047 18.625 20.719 1 30.44 271 LEU A C 1
ATOM 2201 O O . LEU A 1 271 ? -19.594 17.719 20.031 1 30.44 271 LEU A O 1
ATOM 2205 N N . ILE A 1 272 ? -20.172 18.406 22.016 1 29.88 272 ILE A N 1
ATOM 2206 C CA . ILE A 1 272 ? -20.078 17.188 22.812 1 29.88 272 ILE A CA 1
ATOM 2207 C C . ILE A 1 272 ? -21.109 16.172 22.328 1 29.88 272 ILE A C 1
ATOM 2209 O O . ILE A 1 272 ? -21.062 15 22.703 1 29.88 272 ILE A O 1
ATOM 2213 N N . LEU A 1 273 ? -22.297 16.609 21.906 1 27 273 LEU A N 1
ATOM 2214 C CA . LEU A 1 273 ? -23.375 15.648 21.922 1 27 273 LEU A CA 1
ATOM 2215 C C . LEU A 1 273 ? -23.094 14.5 20.953 1 27 273 LEU A C 1
ATOM 2217 O O . LEU A 1 273 ? -23.828 13.516 20.922 1 27 273 LEU A O 1
ATOM 2221 N N . ASN A 1 274 ? -22.547 14.82 19.703 1 28.55 274 ASN A N 1
ATOM 2222 C CA . ASN A 1 274 ? -22.641 13.57 18.953 1 28.55 274 ASN A CA 1
ATOM 2223 C C . ASN A 1 274 ? -21.688 12.516 19.5 1 28.55 274 ASN A C 1
ATOM 2225 O O . ASN A 1 274 ? -20.578 12.836 19.938 1 28.55 274 ASN A O 1
ATOM 2229 N N . ILE A 1 275 ? -22.141 11.305 19.797 1 31.8 275 ILE A N 1
ATOM 2230 C CA . ILE A 1 275 ? -21.625 10.078 20.391 1 31.8 275 ILE A CA 1
ATOM 2231 C C . ILE A 1 275 ? -20.203 9.812 19.875 1 31.8 275 ILE A C 1
ATOM 2233 O O . ILE A 1 275 ? -19.312 9.461 20.641 1 31.8 275 ILE A O 1
ATOM 2237 N N . SER A 1 276 ? -19.969 9.906 18.562 1 32.53 276 SER A N 1
ATOM 2238 C CA . SER A 1 276 ? -18.688 9.508 17.969 1 32.53 276 SER A CA 1
ATOM 2239 C C . SER A 1 276 ? -17.578 10.492 18.328 1 32.53 276 SER A C 1
ATOM 2241 O O . SER A 1 276 ? -16.453 10.086 18.594 1 32.53 276 SER A O 1
ATOM 2243 N N . ILE A 1 277 ? -17.781 11.828 18.375 1 34.78 277 ILE A N 1
ATOM 2244 C CA . ILE A 1 277 ? -16.812 12.836 18.781 1 34.78 277 ILE A CA 1
ATOM 2245 C C . ILE A 1 277 ? -16.656 12.82 20.297 1 34.78 277 ILE A C 1
ATOM 2247 O O . ILE A 1 277 ? -15.562 13 20.828 1 34.78 277 ILE A O 1
ATOM 2251 N N . ALA A 1 278 ? -17.703 12.68 21.031 1 34.94 278 ALA A N 1
ATOM 2252 C CA . ALA A 1 278 ? -17.672 12.492 22.484 1 34.94 278 ALA A CA 1
ATOM 2253 C C . ALA A 1 278 ? -16.812 11.289 22.859 1 34.94 278 ALA A C 1
ATOM 2255 O O . ALA A 1 278 ? -16.062 11.336 23.828 1 34.94 278 ALA A O 1
ATOM 2256 N N . VAL A 1 279 ? -16.969 10.172 22.125 1 38.03 279 VAL A N 1
ATOM 2257 C CA . VAL A 1 279 ? -16.109 9.008 22.297 1 38.03 279 VAL A CA 1
ATOM 2258 C C . VAL A 1 279 ? -14.672 9.375 21.906 1 38.03 279 VAL A C 1
ATOM 2260 O O . VAL A 1 279 ? -13.727 8.953 22.578 1 38.03 279 VAL A O 1
ATOM 2263 N N . GLU A 1 280 ? -14.422 10.148 20.906 1 41.75 280 GLU A N 1
ATOM 2264 C CA . GLU A 1 280 ? -13.078 10.609 20.578 1 41.75 280 GLU A CA 1
ATOM 2265 C C . GLU A 1 280 ? -12.539 11.562 21.641 1 41.75 280 GLU A C 1
ATOM 2267 O O . GLU A 1 280 ? -11.367 11.477 22.016 1 41.75 280 GLU A O 1
ATOM 2272 N N . TYR A 1 281 ? -13.25 12.586 22.141 1 41.75 281 TYR A N 1
ATOM 2273 C CA . TYR A 1 281 ? -12.805 13.492 23.188 1 41.75 281 TYR A CA 1
ATOM 2274 C C . TYR A 1 281 ? -12.516 12.734 24.484 1 41.75 281 TYR A C 1
ATOM 2276 O O . TYR A 1 281 ? -11.5 12.977 25.141 1 41.75 281 TYR A O 1
ATOM 2284 N N . LYS A 1 282 ? -13.531 11.992 24.984 1 45.25 282 LYS A N 1
ATOM 2285 C CA . LYS A 1 282 ? -13.219 11.156 26.141 1 45.25 282 LYS A CA 1
ATOM 2286 C C . LYS A 1 282 ? -12.008 10.273 25.859 1 45.25 282 LYS A C 1
ATOM 2288 O O . LYS A 1 282 ? -11.195 10.031 26.766 1 45.25 282 LYS A O 1
ATOM 2293 N N . ASN A 1 283 ? -11.828 9.797 24.594 1 50.09 283 ASN A N 1
ATOM 2294 C CA . ASN A 1 283 ? -10.797 8.82 24.25 1 50.09 283 ASN A CA 1
ATOM 2295 C C . ASN A 1 283 ? -9.453 9.5 23.984 1 50.09 283 ASN A C 1
ATOM 2297 O O . ASN A 1 283 ? -8.414 8.836 23.984 1 50.09 283 ASN A O 1
ATOM 2301 N N . THR A 1 284 ? -9.539 10.852 23.656 1 56.03 284 THR A N 1
ATOM 2302 C CA . THR A 1 284 ? -8.234 11.5 23.5 1 56.03 284 THR A CA 1
ATOM 2303 C C . THR A 1 284 ? -7.461 11.484 24.812 1 56.03 284 THR A C 1
ATOM 2305 O O . THR A 1 284 ? -6.238 11.633 24.812 1 56.03 284 THR A O 1
ATOM 2308 N N . HIS A 1 285 ? -8.18 11.133 25.75 1 64.44 285 HIS A N 1
ATOM 2309 C CA . HIS A 1 285 ? -7.461 11.078 27.031 1 64.44 285 HIS A CA 1
ATOM 2310 C C . HIS A 1 285 ? -6.902 9.68 27.281 1 64.44 285 HIS A C 1
ATOM 2312 O O . HIS A 1 285 ? -6.082 9.492 28.188 1 64.44 285 HIS A O 1
ATOM 2318 N N . ALA A 1 286 ? -7.223 8.875 26.391 1 79.12 286 ALA A N 1
ATOM 2319 C CA . ALA A 1 286 ? -6.758 7.512 26.641 1 79.12 286 ALA A CA 1
ATOM 2320 C C . ALA A 1 286 ? -5.285 7.363 26.281 1 79.12 286 ALA A C 1
ATOM 2322 O O . ALA A 1 286 ? -4.828 7.926 25.281 1 79.12 286 ALA A O 1
ATOM 2323 N N . PHE A 1 287 ? -4.562 6.719 27.109 1 87.88 287 PHE A N 1
ATOM 2324 C CA . PHE A 1 287 ? -3.129 6.496 26.969 1 87.88 287 PHE A CA 1
ATOM 2325 C C . PHE A 1 287 ? -2.805 5.902 25.609 1 87.88 287 PHE A C 1
ATOM 2327 O O . PHE A 1 287 ? -1.788 6.246 25 1 87.88 287 PHE A O 1
ATOM 2334 N N . HIS A 1 288 ? -3.742 5.148 25.078 1 89.44 288 HIS A N 1
ATOM 2335 C CA . HIS A 1 288 ? -3.457 4.406 23.844 1 89.44 288 HIS A CA 1
ATOM 2336 C C . HIS A 1 288 ? -3.869 5.203 22.609 1 89.44 288 HIS A C 1
ATOM 2338 O O . HIS A 1 288 ? -3.738 4.719 21.484 1 89.44 288 HIS A O 1
ATOM 2344 N N . TRP A 1 289 ? -4.332 6.387 22.734 1 91.19 289 TRP A N 1
ATOM 2345 C CA . TRP A 1 289 ? -4.961 7.141 21.656 1 91.19 289 TRP A CA 1
ATOM 2346 C C . TRP A 1 289 ? -3.977 7.383 20.516 1 91.19 289 TRP A C 1
ATOM 2348 O O . TRP A 1 289 ? -4.348 7.316 19.344 1 91.19 289 TRP A O 1
ATOM 2358 N N . TYR A 1 290 ? -2.74 7.66 20.812 1 94.31 290 TYR A N 1
ATOM 2359 C CA . TYR A 1 290 ? -1.757 7.906 19.766 1 94.31 290 TYR A CA 1
ATOM 2360 C C . TYR A 1 290 ? -1.547 6.664 18.906 1 94.31 290 TYR A C 1
ATOM 2362 O O . TYR A 1 290 ? -1.409 6.762 17.688 1 94.31 290 TYR A O 1
ATOM 2370 N N . PHE A 1 291 ? -1.649 5.508 19.516 1 92.62 291 PHE A N 1
ATOM 2371 C CA . PHE A 1 291 ? -1.354 4.262 18.812 1 92.62 291 PHE A CA 1
ATOM 2372 C C . PHE A 1 291 ? -2.594 3.734 18.109 1 92.62 291 PHE A C 1
ATOM 2374 O O . PHE A 1 291 ? -2.488 3.094 17.062 1 92.62 291 PHE A O 1
ATOM 2381 N N . THR A 1 292 ? -3.74 4.02 18.625 1 87.25 292 THR A N 1
ATOM 2382 C CA . THR A 1 292 ? -4.949 3.396 18.109 1 87.25 292 THR A CA 1
ATOM 2383 C C . THR A 1 292 ? -5.664 4.332 17.125 1 87.25 292 THR A C 1
ATOM 2385 O O . THR A 1 292 ? -6.43 3.879 16.281 1 87.25 292 THR A O 1
ATOM 2388 N N . SER A 1 293 ? -5.332 5.621 17.219 1 87.12 293 SER A N 1
ATOM 2389 C CA . SER A 1 293 ? -6.094 6.551 16.391 1 87.12 293 SER A CA 1
ATOM 2390 C C . SER A 1 293 ? -5.172 7.484 15.617 1 87.12 293 SER A C 1
ATOM 2392 O O . SER A 1 293 ? -5.164 7.473 14.383 1 87.12 293 SER A O 1
ATOM 2394 N N . ALA A 1 294 ? -4.285 8.195 16.297 1 92.12 294 ALA A N 1
ATOM 2395 C CA . ALA A 1 294 ? -3.494 9.242 15.672 1 92.12 294 ALA A CA 1
ATOM 2396 C C . ALA A 1 294 ? -2.537 8.664 14.633 1 92.12 294 ALA A C 1
ATOM 2398 O O . ALA A 1 294 ? -2.523 9.094 13.477 1 92.12 294 ALA A O 1
ATOM 2399 N N . LEU A 1 295 ? -1.809 7.637 15.039 1 94.12 295 LEU A N 1
ATOM 2400 C CA . LEU A 1 295 ? -0.797 7.082 14.148 1 94.12 295 LEU A CA 1
ATOM 2401 C C . LEU A 1 295 ? -1.446 6.367 12.969 1 94.12 295 LEU A C 1
ATOM 2403 O O . LEU A 1 295 ? -1.023 6.539 11.82 1 94.12 295 LEU A O 1
ATOM 2407 N N . PRO A 1 296 ? -2.5 5.574 13.195 1 88.69 296 PRO A N 1
ATOM 2408 C CA . PRO A 1 296 ? -3.156 4.938 12.055 1 88.69 296 PRO A CA 1
ATOM 2409 C C . PRO A 1 296 ? -3.699 5.945 11.047 1 88.69 296 PRO A C 1
ATOM 2411 O O . PRO A 1 296 ? -3.617 5.723 9.836 1 88.69 296 PRO A O 1
ATOM 2414 N N . ARG A 1 297 ? -4.152 7.062 11.5 1 88.12 297 ARG A N 1
ATOM 2415 C CA . ARG A 1 297 ? -4.691 8.086 10.617 1 88.12 297 ARG A CA 1
ATOM 2416 C C . ARG A 1 297 ? -3.576 8.82 9.883 1 88.12 297 ARG A C 1
ATOM 2418 O O . ARG A 1 297 ? -3.732 9.195 8.719 1 88.12 297 ARG A O 1
ATOM 2425 N N . ALA A 1 298 ? -2.502 8.969 10.562 1 93.75 298 ALA A N 1
ATOM 2426 C CA . ALA A 1 298 ? -1.398 9.734 9.992 1 93.75 298 ALA A CA 1
ATOM 2427 C C . ALA A 1 298 ? -0.609 8.891 8.992 1 93.75 298 ALA A C 1
ATOM 2429 O O . ALA A 1 298 ? -0.177 9.391 7.953 1 93.75 298 ALA A O 1
ATOM 2430 N N . LEU A 1 299 ? -0.452 7.605 9.297 1 94.94 299 LEU A N 1
ATOM 2431 C CA . LEU A 1 299 ? 0.467 6.762 8.539 1 94.94 299 LEU A CA 1
ATOM 2432 C C . LEU A 1 299 ? -0.287 5.922 7.516 1 94.94 299 LEU A C 1
ATOM 2434 O O . LEU A 1 299 ? 0.303 5.445 6.543 1 94.94 299 LEU A O 1
ATOM 2438 N N . LEU A 1 300 ? -1.487 5.66 7.727 1 90.12 300 LEU A N 1
ATOM 2439 C CA . LEU A 1 300 ? -2.303 4.84 6.84 1 90.12 300 LEU A CA 1
ATOM 2440 C C . LEU A 1 300 ? -1.689 3.453 6.664 1 90.12 300 LEU A C 1
ATOM 2442 O O . LEU A 1 300 ? -1.503 2.723 7.641 1 90.12 300 LEU A O 1
ATOM 2446 N N . ALA A 1 301 ? -1.323 3.066 5.426 1 83.75 301 ALA A N 1
ATOM 2447 C CA . ALA A 1 301 ? -0.765 1.743 5.156 1 83.75 301 ALA A CA 1
ATOM 2448 C C . ALA A 1 301 ? 0.65 1.62 5.715 1 83.75 301 ALA A C 1
ATOM 2450 O O . ALA A 1 301 ? 1.134 0.512 5.957 1 83.75 301 ALA A O 1
ATOM 2451 N N . ALA A 1 302 ? 1.242 2.742 5.949 1 92.56 302 ALA A N 1
ATOM 2452 C CA . ALA A 1 302 ? 2.6 2.723 6.488 1 92.56 302 ALA A CA 1
ATOM 2453 C C . ALA A 1 302 ? 2.609 2.248 7.938 1 92.56 302 ALA A C 1
ATOM 2455 O O . ALA A 1 302 ? 3.641 1.802 8.445 1 92.56 302 ALA A O 1
ATOM 2456 N N . TYR A 1 303 ? 1.44 2.361 8.555 1 92.12 303 TYR A N 1
ATOM 2457 C CA . TYR A 1 303 ? 1.398 1.991 9.961 1 92.12 303 TYR A CA 1
ATOM 2458 C C . TYR A 1 303 ? 1.65 0.499 10.141 1 92.12 303 TYR A C 1
ATOM 2460 O O . TYR A 1 303 ? 2.621 0.101 10.789 1 92.12 303 TYR A O 1
ATOM 2468 N N . PRO A 1 304 ? 0.859 -0.415 9.484 1 87 304 PRO A N 1
ATOM 2469 C CA . PRO A 1 304 ? 1.17 -1.84 9.617 1 87 304 PRO A CA 1
ATOM 2470 C C . PRO A 1 304 ? 2.514 -2.215 9 1 87 304 PRO A C 1
ATOM 2472 O O . PRO A 1 304 ? 3.205 -3.104 9.5 1 87 304 PRO A O 1
ATOM 2475 N N . LEU A 1 305 ? 2.891 -1.596 7.941 1 89.44 305 LEU A N 1
ATOM 2476 C CA . LEU A 1 305 ? 4.176 -1.869 7.301 1 89.44 305 LEU A CA 1
ATOM 2477 C C . LEU A 1 305 ? 5.328 -1.522 8.234 1 89.44 305 LEU A C 1
ATOM 2479 O O . LEU A 1 305 ? 6.344 -2.225 8.266 1 89.44 305 LEU A O 1
ATOM 2483 N N . SER A 1 306 ? 5.137 -0.369 8.945 1 94.56 306 SER A N 1
ATOM 2484 C CA . SER A 1 306 ? 6.199 0.047 9.852 1 94.56 306 SER A CA 1
ATOM 2485 C C . SER A 1 306 ? 6.387 -0.961 10.984 1 94.56 306 SER A C 1
ATOM 2487 O O . SER A 1 306 ? 7.512 -1.201 11.422 1 94.56 306 SER A O 1
ATOM 2489 N N . LEU A 1 307 ? 5.309 -1.548 11.453 1 90.62 307 LEU A N 1
ATOM 2490 C CA . LEU A 1 307 ? 5.41 -2.584 12.477 1 90.62 307 LEU A CA 1
ATOM 2491 C C . LEU A 1 307 ? 6.148 -3.807 11.938 1 90.62 307 LEU A C 1
ATOM 2493 O O . LEU A 1 307 ? 6.949 -4.414 12.648 1 90.62 307 LEU A O 1
ATOM 2497 N N . PHE A 1 308 ? 5.875 -4.137 10.664 1 86.69 308 PHE A N 1
ATOM 2498 C CA . PHE A 1 308 ? 6.582 -5.234 10.016 1 86.69 308 PHE A CA 1
ATOM 2499 C C . PHE A 1 308 ? 8.062 -4.898 9.844 1 86.69 308 PHE A C 1
ATOM 2501 O O . PHE A 1 308 ? 8.922 -5.773 9.977 1 86.69 308 PHE A O 1
ATOM 2508 N N . GLY A 1 309 ? 8.32 -3.629 9.594 1 89.62 309 GLY A N 1
ATOM 2509 C CA . GLY A 1 309 ? 9.711 -3.203 9.469 1 89.62 309 GLY A CA 1
ATOM 2510 C C . GLY A 1 309 ? 10.5 -3.383 10.75 1 89.62 309 GLY A C 1
ATOM 2511 O O . GLY A 1 309 ? 11.664 -3.781 10.711 1 89.62 309 GLY A O 1
ATOM 2512 N N . LEU A 1 310 ? 9.844 -3.213 11.82 1 92.19 310 LEU A N 1
ATOM 2513 C CA . LEU A 1 310 ? 10.477 -3.363 13.125 1 92.19 310 LEU A CA 1
ATOM 2514 C C . LEU A 1 310 ? 10.828 -4.824 13.391 1 92.19 310 LEU A C 1
ATOM 2516 O O . LEU A 1 310 ? 11.805 -5.113 14.086 1 92.19 310 LEU A O 1
ATOM 2520 N N . LEU A 1 311 ? 10.125 -5.711 12.781 1 84.81 311 LEU A N 1
ATOM 2521 C CA . LEU A 1 311 ? 10.328 -7.137 13.016 1 84.81 311 LEU A CA 1
ATOM 2522 C C . LEU A 1 311 ? 11.406 -7.688 12.094 1 84.81 311 LEU A C 1
ATOM 2524 O O . LEU A 1 311 ? 12.164 -8.586 12.477 1 84.81 311 LEU A O 1
ATOM 2528 N N . VAL A 1 312 ? 11.531 -7.117 10.945 1 81.88 312 VAL A N 1
ATOM 2529 C CA . VAL A 1 312 ? 12.328 -7.793 9.922 1 81.88 312 VAL A CA 1
ATOM 2530 C C . VAL A 1 312 ? 13.719 -7.176 9.859 1 81.88 312 VAL A C 1
ATOM 2532 O O . VAL A 1 312 ? 14.664 -7.801 9.367 1 81.88 312 VAL A O 1
ATOM 2535 N N . ASP A 1 313 ? 13.836 -5.922 10.312 1 87.31 313 ASP A N 1
ATOM 2536 C CA . ASP A 1 313 ? 15.133 -5.246 10.211 1 87.31 313 ASP A CA 1
ATOM 2537 C C . ASP A 1 313 ? 15.586 -4.715 11.562 1 87.31 313 ASP A C 1
ATOM 2539 O O . ASP A 1 313 ? 14.961 -3.818 12.133 1 87.31 313 ASP A O 1
ATOM 2543 N N . ARG A 1 314 ? 16.688 -5.211 12.023 1 88.69 314 ARG A N 1
ATOM 2544 C CA . ARG A 1 314 ? 17.219 -4.828 13.328 1 88.69 314 ARG A CA 1
ATOM 2545 C C . ARG A 1 314 ? 17.703 -3.387 13.32 1 88.69 314 ARG A C 1
ATOM 2547 O O . ARG A 1 314 ? 17.641 -2.695 14.336 1 88.69 314 ARG A O 1
ATOM 2554 N N . ARG A 1 315 ? 18.25 -2.867 12.312 1 90.69 315 ARG A N 1
ATOM 2555 C CA . ARG A 1 315 ? 18.766 -1.504 12.211 1 90.69 315 ARG A CA 1
ATOM 2556 C C . ARG A 1 315 ? 17.656 -0.485 12.469 1 90.69 315 ARG A C 1
ATOM 2558 O O . ARG A 1 315 ? 17.891 0.542 13.109 1 90.69 315 ARG A O 1
ATOM 2565 N N . VAL A 1 316 ? 16.484 -0.819 11.922 1 91.38 316 VAL A N 1
ATOM 2566 C CA . VAL A 1 316 ? 15.391 0.13 12.023 1 91.38 316 VAL A CA 1
ATOM 2567 C C . VAL A 1 316 ? 14.906 0.212 13.469 1 91.38 316 VAL A C 1
ATOM 2569 O O . VAL A 1 316 ? 14.43 1.261 13.914 1 91.38 316 VAL A O 1
ATOM 2572 N N . ARG A 1 317 ? 15.047 -0.854 14.227 1 94.31 317 ARG A N 1
ATOM 2573 C CA . ARG A 1 317 ? 14.656 -0.855 15.633 1 94.31 317 ARG A CA 1
ATOM 2574 C C . ARG A 1 317 ? 15.445 0.187 16.422 1 94.31 317 ARG A C 1
ATOM 2576 O O . ARG A 1 317 ? 14.875 0.905 17.25 1 94.31 317 ARG A O 1
ATOM 2583 N N . SER A 1 318 ? 16.672 0.2 16.125 1 93.38 318 SER A N 1
ATOM 2584 C CA . SER A 1 318 ? 17.531 1.146 16.828 1 93.38 318 SER A CA 1
ATOM 2585 C C . SER A 1 318 ? 17.094 2.586 16.562 1 93.38 318 SER A C 1
ATOM 2587 O O . SER A 1 318 ? 17.219 3.445 17.438 1 93.38 318 SER A O 1
ATOM 2589 N N . PHE A 1 319 ? 16.594 2.867 15.422 1 95.25 319 PHE A N 1
ATOM 2590 C CA . PHE A 1 319 ? 16.188 4.223 15.07 1 95.25 319 PHE A CA 1
ATOM 2591 C C . PHE A 1 319 ? 14.766 4.508 15.555 1 95.25 319 PHE A C 1
ATOM 2593 O O . PHE A 1 319 ? 14.422 5.656 15.844 1 95.25 319 PHE A O 1
ATOM 2600 N N . THR A 1 320 ? 13.969 3.475 15.664 1 96.75 320 THR A N 1
ATOM 2601 C CA . THR A 1 320 ? 12.555 3.66 15.969 1 96.75 320 THR A CA 1
ATOM 2602 C C . THR A 1 320 ? 12.328 3.664 17.484 1 96.75 320 THR A C 1
ATOM 2604 O O . THR A 1 320 ? 11.391 4.289 17.969 1 96.75 320 THR A O 1
ATOM 2607 N N . PHE A 1 321 ? 13.172 3.119 18.266 1 96.81 321 PHE A N 1
ATOM 2608 C CA . PHE A 1 321 ? 12.953 2.943 19.703 1 96.81 321 PHE A CA 1
ATOM 2609 C C . PHE A 1 321 ? 12.891 4.293 20.406 1 96.81 321 PHE A C 1
ATOM 2611 O O . PHE A 1 321 ? 11.984 4.547 21.188 1 96.81 321 PHE A O 1
ATOM 2618 N N . PRO A 1 322 ? 13.836 5.172 20.156 1 97.62 322 PRO A N 1
ATOM 2619 C CA . PRO A 1 322 ? 13.734 6.477 20.797 1 97.62 322 PRO A CA 1
ATOM 2620 C C . PRO A 1 322 ? 12.461 7.227 20.422 1 97.62 322 PRO A C 1
ATOM 2622 O O . PRO A 1 322 ? 11.891 7.941 21.25 1 97.62 322 PRO A O 1
ATOM 2625 N N . VAL A 1 323 ? 12.031 7.066 19.219 1 97.94 323 VAL A N 1
ATOM 2626 C CA . VAL A 1 323 ? 10.836 7.742 18.734 1 97.94 323 VAL A CA 1
ATOM 2627 C C . VAL A 1 323 ? 9.594 7.113 19.375 1 97.94 323 VAL A C 1
ATOM 2629 O O . VAL A 1 323 ? 8.641 7.82 19.719 1 97.94 323 VAL A O 1
ATOM 2632 N N . LEU A 1 324 ? 9.633 5.793 19.562 1 97.38 324 LEU A N 1
ATOM 2633 C CA . LEU A 1 324 ? 8.555 5.117 20.266 1 97.38 324 LEU A CA 1
ATOM 2634 C C . LEU A 1 324 ? 8.484 5.578 21.719 1 97.38 324 LEU A C 1
ATOM 2636 O O . LEU A 1 324 ? 7.391 5.781 22.25 1 97.38 324 LEU A O 1
ATOM 2640 N N . ALA A 1 325 ? 9.617 5.699 22.328 1 97.56 325 ALA A N 1
ATOM 2641 C CA . ALA A 1 325 ? 9.672 6.211 23.688 1 97.56 325 ALA A CA 1
ATOM 2642 C C . ALA A 1 325 ? 9.102 7.625 23.766 1 97.56 325 ALA A C 1
ATOM 2644 O O . ALA A 1 325 ? 8.406 7.969 24.719 1 97.56 325 ALA A O 1
ATOM 2645 N N . PHE A 1 326 ? 9.406 8.391 22.797 1 97.25 326 PHE A N 1
ATOM 2646 C CA . PHE A 1 326 ? 8.883 9.742 22.688 1 97.25 326 PHE A CA 1
ATOM 2647 C C . PHE A 1 326 ? 7.355 9.734 22.688 1 97.25 326 PHE A C 1
ATOM 2649 O O . PHE A 1 326 ? 6.73 10.477 23.453 1 97.25 326 PHE A O 1
ATOM 2656 N N . ILE A 1 327 ? 6.766 8.852 21.891 1 97.06 327 ILE A N 1
ATOM 2657 C CA . ILE A 1 327 ? 5.312 8.773 21.781 1 97.06 327 ILE A CA 1
ATOM 2658 C C . ILE A 1 327 ? 4.727 8.25 23.094 1 97.06 327 ILE A C 1
ATOM 2660 O O . ILE A 1 327 ? 3.699 8.742 23.562 1 97.06 327 ILE A O 1
ATOM 2664 N N . LEU A 1 328 ? 5.379 7.309 23.719 1 96.06 328 LEU A N 1
ATOM 2665 C CA . LEU A 1 328 ? 4.906 6.738 24.984 1 96.06 328 LEU A CA 1
ATOM 2666 C C . LEU A 1 328 ? 4.91 7.785 26.094 1 96.06 328 LEU A C 1
ATOM 2668 O O . LEU A 1 328 ? 3.979 7.852 26.891 1 96.06 328 LEU A O 1
ATOM 2672 N N . LEU A 1 329 ? 5.918 8.562 26.109 1 94.38 329 LEU A N 1
ATOM 2673 C CA . LEU A 1 329 ? 6.004 9.633 27.109 1 94.38 329 LEU A CA 1
ATOM 2674 C C . LEU A 1 329 ? 4.934 10.688 26.859 1 94.38 329 LEU A C 1
ATOM 2676 O O . LEU A 1 329 ? 4.305 11.172 27.812 1 94.38 329 LEU A O 1
ATOM 2680 N N . TYR A 1 330 ? 4.703 11.047 25.594 1 92.5 330 TYR A N 1
ATOM 2681 C CA . TYR A 1 330 ? 3.668 12.016 25.25 1 92.5 330 TYR A CA 1
ATOM 2682 C C . TYR A 1 330 ? 2.285 11.477 25.609 1 92.5 330 TYR A C 1
ATOM 2684 O O . TYR A 1 330 ? 1.355 12.25 25.844 1 92.5 330 TYR A O 1
ATOM 2692 N N . SER A 1 331 ? 2.139 10.172 25.547 1 92.44 331 SER A N 1
ATOM 2693 C CA . SER A 1 331 ? 0.848 9.539 25.797 1 92.44 331 SER A CA 1
ATOM 2694 C C . SER A 1 331 ? 0.396 9.758 27.234 1 92.44 331 SER A C 1
ATOM 2696 O O . SER A 1 331 ? -0.794 9.648 27.531 1 92.44 331 SER A O 1
ATOM 2698 N N . LYS A 1 332 ? 1.298 10.117 28.109 1 89.12 332 LYS A N 1
ATOM 2699 C CA . LYS A 1 332 ? 0.97 10.344 29.5 1 89.12 332 LYS A CA 1
ATOM 2700 C C . LYS A 1 332 ? 0.352 11.727 29.719 1 89.12 332 LYS A C 1
ATOM 2702 O O . LYS A 1 332 ? -0.285 11.977 30.734 1 89.12 332 LYS A O 1
ATOM 2707 N N . LEU A 1 333 ? 0.525 12.57 28.688 1 82.88 333 LEU A N 1
ATOM 2708 C CA . LEU A 1 333 ? -0.012 13.922 28.812 1 82.88 333 LEU A CA 1
ATOM 2709 C C . LEU A 1 333 ? -1.518 13.93 28.578 1 82.88 333 LEU A C 1
ATOM 2711 O O . LEU A 1 333 ? -2.023 13.18 27.734 1 82.88 333 LEU A O 1
ATOM 2715 N N . PRO A 1 334 ? -2.248 14.688 29.25 1 77.88 334 PRO A N 1
ATOM 2716 C CA . PRO A 1 334 ? -3.711 14.688 29.172 1 77.88 334 PRO A CA 1
ATOM 2717 C C . PRO A 1 334 ? -4.23 15.195 27.828 1 77.88 334 PRO A C 1
ATOM 2719 O O . PRO A 1 334 ? -5.152 14.602 27.266 1 77.88 334 PRO A O 1
ATOM 2722 N N . HIS A 1 335 ? -3.664 16.328 27.375 1 79.75 335 HIS A N 1
ATOM 2723 C CA . HIS A 1 335 ? -4.086 16.859 26.094 1 79.75 335 HIS A CA 1
ATOM 2724 C C . HIS A 1 335 ? -3.246 16.281 24.953 1 79.75 335 HIS A C 1
ATOM 2726 O O . HIS A 1 335 ? -2.018 16.375 24.969 1 79.75 335 HIS A O 1
ATOM 2732 N N . LYS A 1 336 ? -4.027 15.57 24.047 1 87.31 336 LYS A N 1
ATOM 2733 C CA . LYS A 1 336 ? -3.32 14.914 22.938 1 87.31 336 LYS A CA 1
ATOM 2734 C C . LYS A 1 336 ? -3.812 15.43 21.594 1 87.31 336 LYS A C 1
ATOM 2736 O O . LYS A 1 336 ? -5.004 15.688 21.422 1 87.31 336 LYS A O 1
ATOM 2741 N N . GLU A 1 337 ? -2.818 15.703 20.734 1 88.25 337 GLU A N 1
ATOM 2742 C CA . GLU A 1 337 ? -3.057 16.094 19.344 1 88.25 337 GLU A CA 1
ATOM 2743 C C . GLU A 1 337 ? -2.066 15.406 18.406 1 88.25 337 GLU A C 1
ATOM 2745 O O . GLU A 1 337 ? -0.912 15.172 18.766 1 88.25 337 GLU A O 1
ATOM 2750 N N . LEU A 1 338 ? -2.527 15.094 17.297 1 91 338 LEU A N 1
ATOM 2751 C CA . LEU A 1 338 ? -1.681 14.422 16.312 1 91 338 LEU A CA 1
ATOM 2752 C C . LEU A 1 338 ? -0.443 15.258 16 1 91 338 LEU A C 1
ATOM 2754 O O . LEU A 1 338 ? 0.648 14.719 15.812 1 91 338 LEU A O 1
ATOM 2758 N N . ARG A 1 339 ? -0.585 16.594 15.992 1 92.62 339 ARG A N 1
ATOM 2759 C CA . ARG A 1 339 ? 0.519 17.469 15.602 1 92.62 339 ARG A CA 1
ATOM 2760 C C . ARG A 1 339 ? 1.661 17.391 16.609 1 92.62 339 ARG A C 1
ATOM 2762 O O . ARG A 1 339 ? 2.803 17.719 16.281 1 92.62 339 ARG A O 1
ATOM 2769 N N . PHE A 1 340 ? 1.396 16.875 17.812 1 93 340 PHE A N 1
ATOM 2770 C CA . PHE A 1 340 ? 2.416 16.812 18.859 1 93 340 PHE A CA 1
ATOM 2771 C C . PHE A 1 340 ? 3.426 15.719 18.562 1 93 340 PHE A C 1
ATOM 2773 O O . PHE A 1 340 ? 4.578 15.789 18.984 1 93 340 PHE A O 1
ATOM 2780 N N . ILE A 1 341 ? 2.961 14.742 17.766 1 95.94 341 ILE A N 1
ATOM 2781 C CA . ILE A 1 341 ? 3.867 13.625 17.516 1 95.94 341 ILE A CA 1
ATOM 2782 C C . ILE A 1 341 ? 4.207 13.562 16.031 1 95.94 341 ILE A C 1
ATOM 2784 O O . ILE A 1 341 ? 4.598 12.516 15.516 1 95.94 341 ILE A O 1
ATOM 2788 N N . ILE A 1 342 ? 4.09 14.648 15.336 1 96.94 342 ILE A N 1
ATOM 2789 C CA . ILE A 1 342 ? 4.277 14.688 13.891 1 96.94 342 ILE A CA 1
ATOM 2790 C C . ILE A 1 342 ? 5.727 14.352 13.555 1 96.94 342 ILE A C 1
ATOM 2792 O O . ILE A 1 342 ? 6.016 13.836 12.469 1 96.94 342 ILE A O 1
ATOM 2796 N N . SER A 1 343 ? 6.656 14.617 14.484 1 97.19 343 SER A N 1
ATOM 2797 C CA . SER A 1 343 ? 8.078 14.367 14.266 1 97.19 343 SER A CA 1
ATOM 2798 C C . SER A 1 343 ? 8.375 12.875 14.195 1 97.19 343 SER A C 1
ATOM 2800 O O . SER A 1 343 ? 9.461 12.469 13.781 1 97.19 343 SER A O 1
ATOM 2802 N N . SER A 1 344 ? 7.422 12.023 14.578 1 97.88 344 SER A N 1
ATOM 2803 C CA . SER A 1 344 ? 7.633 10.578 14.555 1 97.88 344 SER A CA 1
ATOM 2804 C C . SER A 1 344 ? 7.355 10 13.172 1 97.88 344 SER A C 1
ATOM 2806 O O . SER A 1 344 ? 7.82 8.906 12.844 1 97.88 344 SER A O 1
ATOM 2808 N N . VAL A 1 345 ? 6.625 10.68 12.344 1 98.06 345 VAL A N 1
ATOM 2809 C CA . VAL A 1 345 ? 6.09 10.18 11.086 1 98.06 345 VAL A CA 1
ATOM 2810 C C . VAL A 1 345 ? 7.238 9.797 10.156 1 98.06 345 VAL A C 1
ATOM 2812 O O . VAL A 1 345 ? 7.227 8.727 9.555 1 98.06 345 VAL A O 1
ATOM 2815 N N . PRO A 1 346 ? 8.336 10.602 10.078 1 98.38 346 PRO A N 1
ATOM 2816 C CA . PRO A 1 346 ? 9.414 10.25 9.148 1 98.38 346 PRO A CA 1
ATOM 2817 C C . PRO A 1 346 ? 10.102 8.938 9.523 1 98.38 346 PRO A C 1
ATOM 2819 O O . PRO A 1 346 ? 10.453 8.148 8.648 1 98.38 346 PRO A O 1
ATOM 2822 N N . ILE A 1 347 ? 10.242 8.695 10.758 1 98.5 347 ILE A N 1
ATOM 2823 C CA . ILE A 1 347 ? 10.93 7.484 11.203 1 98.5 347 ILE A CA 1
ATOM 2824 C C . ILE A 1 347 ? 10.047 6.266 10.953 1 98.5 347 ILE A C 1
ATOM 2826 O O . ILE A 1 347 ? 10.531 5.211 10.539 1 98.5 347 ILE A O 1
ATOM 2830 N N . PHE A 1 348 ? 8.75 6.418 11.211 1 98.06 348 PHE A N 1
ATOM 2831 C CA . PHE A 1 348 ? 7.84 5.316 10.922 1 98.06 348 PHE A CA 1
ATOM 2832 C C . PHE A 1 348 ? 7.75 5.062 9.422 1 98.06 348 PHE A C 1
ATOM 2834 O O . PHE A 1 348 ? 7.621 3.918 8.984 1 98.06 348 PHE A O 1
ATOM 2841 N N . ASN A 1 349 ? 7.785 6.148 8.664 1 98.25 349 ASN A N 1
ATOM 2842 C CA . ASN A 1 349 ? 7.824 5.984 7.211 1 98.25 349 ASN A CA 1
ATOM 2843 C C . ASN A 1 349 ? 9.086 5.258 6.762 1 98.25 349 ASN A C 1
ATOM 2845 O O . ASN A 1 349 ? 9.055 4.48 5.805 1 98.25 349 ASN A O 1
ATOM 2849 N N . LEU A 1 350 ? 10.195 5.559 7.434 1 98.06 350 LEU A N 1
ATOM 2850 C CA . LEU A 1 350 ? 11.43 4.836 7.141 1 98.06 350 LEU A CA 1
ATOM 2851 C C . LEU A 1 350 ? 11.25 3.342 7.398 1 98.06 350 LEU A C 1
ATOM 2853 O O . LEU A 1 350 ? 11.586 2.518 6.543 1 98.06 350 LEU A O 1
ATOM 2857 N N . SER A 1 351 ? 10.719 3.031 8.547 1 97.19 351 SER A N 1
ATOM 2858 C CA . SER A 1 351 ? 10.492 1.631 8.883 1 97.19 351 SER A CA 1
ATOM 2859 C C . SER A 1 351 ? 9.586 0.951 7.867 1 97.19 351 SER A C 1
ATOM 2861 O O . SER A 1 351 ? 9.859 -0.174 7.441 1 97.19 351 SER A O 1
ATOM 2863 N N . ALA A 1 352 ? 8.555 1.603 7.516 1 96 352 ALA A N 1
ATOM 2864 C CA . ALA A 1 352 ? 7.621 1.075 6.523 1 96 352 ALA A CA 1
ATOM 2865 C C . ALA A 1 352 ? 8.297 0.898 5.172 1 96 352 ALA A C 1
ATOM 2867 O O . ALA A 1 352 ? 8.008 -0.052 4.441 1 96 352 ALA A O 1
ATOM 2868 N N . SER A 1 353 ? 9.133 1.843 4.848 1 96.62 353 SER A N 1
ATOM 2869 C CA . SER A 1 353 ? 9.836 1.79 3.568 1 96.62 353 SER A CA 1
ATOM 2870 C C . SER A 1 353 ? 10.758 0.578 3.494 1 96.62 353 SER A C 1
ATOM 2872 O O . SER A 1 353 ? 10.875 -0.056 2.441 1 96.62 353 SER A O 1
ATOM 2874 N N . ILE A 1 354 ? 11.367 0.308 4.539 1 94.44 354 ILE A N 1
ATOM 2875 C CA . ILE A 1 354 ? 12.25 -0.851 4.602 1 94.44 354 ILE A CA 1
ATOM 2876 C C . ILE A 1 354 ? 11.43 -2.133 4.453 1 94.44 354 ILE A C 1
ATOM 2878 O O . ILE A 1 354 ? 11.828 -3.051 3.734 1 94.44 354 ILE A O 1
ATOM 2882 N N . ALA A 1 355 ? 10.336 -2.145 5.145 1 91.12 355 ALA A N 1
ATOM 2883 C CA . ALA A 1 355 ? 9.445 -3.293 5.027 1 91.12 355 ALA A CA 1
ATOM 2884 C C . ALA A 1 355 ? 8.969 -3.475 3.59 1 91.12 355 ALA A C 1
ATOM 2886 O O . ALA A 1 355 ? 8.945 -4.594 3.074 1 91.12 355 ALA A O 1
ATOM 2887 N N . ALA A 1 356 ? 8.547 -2.428 2.986 1 90.94 356 ALA A N 1
ATOM 2888 C CA . ALA A 1 356 ? 8.094 -2.475 1.598 1 90.94 356 ALA A CA 1
ATOM 2889 C C . ALA A 1 356 ? 9.203 -2.984 0.679 1 90.94 356 ALA A C 1
ATOM 2891 O O . ALA A 1 356 ? 8.938 -3.75 -0.252 1 90.94 356 ALA A O 1
ATOM 2892 N N . ASN A 1 357 ? 10.383 -2.549 0.931 1 90.62 357 ASN A N 1
ATOM 2893 C CA . ASN A 1 357 ? 11.523 -3.002 0.14 1 90.62 357 ASN A CA 1
ATOM 2894 C C . ASN A 1 357 ? 11.766 -4.5 0.305 1 90.62 357 ASN A C 1
ATOM 2896 O O . ASN A 1 357 ? 12.102 -5.188 -0.658 1 90.62 357 ASN A O 1
ATOM 2900 N N . ARG A 1 358 ? 11.602 -4.938 1.473 1 86.5 358 ARG A N 1
ATOM 2901 C CA . ARG A 1 358 ? 11.773 -6.363 1.738 1 86.5 358 ARG A CA 1
ATOM 2902 C C . ARG A 1 358 ? 10.695 -7.184 1.031 1 86.5 358 ARG A C 1
ATOM 2904 O O . ARG A 1 358 ? 10.977 -8.266 0.513 1 86.5 358 ARG A O 1
ATOM 2911 N N . ILE A 1 359 ? 9.539 -6.695 1.076 1 85.5 359 ILE A N 1
ATOM 2912 C CA . ILE A 1 359 ? 8.43 -7.367 0.409 1 85.5 359 ILE A CA 1
ATOM 2913 C C . ILE A 1 359 ? 8.688 -7.426 -1.095 1 85.5 359 ILE A C 1
ATOM 2915 O O . ILE A 1 359 ? 8.508 -8.477 -1.721 1 85.5 359 ILE A O 1
ATOM 2919 N N . LEU A 1 360 ? 9.133 -6.359 -1.655 1 87 360 LEU A N 1
ATOM 2920 C CA . LEU A 1 360 ? 9.461 -6.32 -3.076 1 87 360 LEU A CA 1
ATOM 2921 C C . LEU A 1 360 ? 10.57 -7.312 -3.404 1 87 360 LEU A C 1
ATOM 2923 O O . LEU A 1 360 ? 10.5 -8.023 -4.406 1 87 360 LEU A O 1
ATOM 2927 N N . ALA A 1 361 ? 11.562 -7.309 -2.582 1 84.88 361 ALA A N 1
ATOM 2928 C CA . ALA A 1 361 ? 12.672 -8.242 -2.771 1 84.88 361 ALA A CA 1
ATOM 2929 C C . ALA A 1 361 ? 12.195 -9.688 -2.707 1 84.88 361 ALA A C 1
ATOM 2931 O O . ALA A 1 361 ? 12.664 -10.539 -3.467 1 84.88 361 ALA A O 1
ATOM 2932 N N . GLY A 1 362 ? 11.305 -9.883 -1.791 1 84 362 GLY A N 1
ATOM 2933 C CA . GLY A 1 362 ? 10.727 -11.219 -1.699 1 84 362 GLY A CA 1
ATOM 2934 C C . GLY A 1 362 ? 9.953 -11.617 -2.939 1 84 362 GLY A C 1
ATOM 2935 O O . GLY A 1 362 ? 10.055 -12.758 -3.398 1 84 362 GLY A O 1
ATOM 2936 N N . THR A 1 363 ? 9.227 -10.773 -3.471 1 85.69 363 THR A N 1
ATOM 2937 C CA . THR A 1 363 ? 8.453 -11.023 -4.684 1 85.69 363 THR A CA 1
ATOM 2938 C C . THR A 1 363 ? 9.383 -11.297 -5.867 1 85.69 363 THR A C 1
ATOM 2940 O O . THR A 1 363 ? 9.141 -12.227 -6.641 1 85.69 363 THR A O 1
ATOM 2943 N N . ILE A 1 364 ? 10.438 -10.57 -5.949 1 85.5 364 ILE A N 1
ATOM 2944 C CA . ILE A 1 364 ? 11.398 -10.742 -7.031 1 85.5 364 ILE A CA 1
ATOM 2945 C C . ILE A 1 364 ? 12.094 -12.102 -6.895 1 85.5 364 ILE A C 1
ATOM 2947 O O . ILE A 1 364 ? 12.289 -12.805 -7.887 1 85.5 364 ILE A O 1
ATOM 2951 N N . THR A 1 365 ? 12.359 -12.375 -5.695 1 83.62 365 THR A N 1
ATOM 2952 C CA . THR A 1 365 ? 13.031 -13.648 -5.434 1 83.62 365 THR A CA 1
ATOM 2953 C C . THR A 1 365 ? 12.125 -14.82 -5.801 1 83.62 365 THR A C 1
ATOM 2955 O O . THR A 1 365 ? 12.578 -15.797 -6.398 1 83.62 365 THR A O 1
ATOM 2958 N N . THR A 1 366 ? 10.906 -14.711 -5.438 1 84.56 366 THR A N 1
ATOM 2959 C CA . THR A 1 366 ? 9.969 -15.773 -5.781 1 84.56 366 THR A CA 1
ATOM 2960 C C . THR A 1 366 ? 9.797 -15.875 -7.293 1 84.56 366 THR A C 1
ATOM 2962 O O . THR A 1 366 ? 9.695 -16.984 -7.836 1 84.56 366 THR A O 1
ATOM 2965 N N . PHE A 1 367 ? 9.828 -14.82 -7.949 1 87.81 367 PHE A N 1
ATOM 2966 C CA . PHE A 1 367 ? 9.758 -14.805 -9.406 1 87.81 367 PHE A CA 1
ATOM 2967 C C . PHE A 1 367 ? 10.984 -15.469 -10.016 1 87.81 367 PHE A C 1
ATOM 2969 O O . PHE A 1 367 ? 10.859 -16.297 -10.922 1 87.81 367 PHE A O 1
ATOM 2976 N N . MET A 1 368 ? 12.109 -15.125 -9.461 1 86.12 368 MET A N 1
ATOM 2977 C CA . MET A 1 368 ? 13.359 -15.672 -9.984 1 86.12 368 MET A CA 1
ATOM 2978 C C . MET A 1 368 ? 13.453 -17.172 -9.719 1 86.12 368 MET A C 1
ATOM 2980 O O . MET A 1 368 ? 13.938 -17.922 -10.562 1 86.12 368 MET A O 1
ATOM 2984 N N . ALA A 1 369 ? 13.023 -17.5 -8.562 1 85.06 369 ALA A N 1
ATOM 2985 C CA . ALA A 1 369 ? 13 -18.922 -8.242 1 85.06 369 ALA A CA 1
ATOM 2986 C C . ALA A 1 369 ? 12.117 -19.688 -9.219 1 85.06 369 ALA A C 1
ATOM 2988 O O . ALA A 1 369 ? 12.469 -20.797 -9.656 1 85.06 369 ALA A O 1
ATOM 2989 N N . SER A 1 370 ? 11 -19.109 -9.547 1 88.44 370 SER A N 1
ATOM 2990 C CA . SER A 1 370 ? 10.102 -19.75 -10.508 1 88.44 370 SER A CA 1
ATOM 2991 C C . SER A 1 370 ? 10.695 -19.75 -11.914 1 88.44 370 SER A C 1
ATOM 2993 O O . SER A 1 370 ? 10.516 -20.703 -12.672 1 88.44 370 SER A O 1
ATOM 2995 N N . TYR A 1 371 ? 11.445 -18.781 -12.203 1 89.25 371 TYR A N 1
ATOM 2996 C CA . TYR A 1 371 ? 12.047 -18.641 -13.523 1 89.25 371 TYR A CA 1
ATOM 2997 C C . TYR A 1 371 ? 13.094 -19.719 -13.773 1 89.25 371 TYR A C 1
ATOM 2999 O O . TYR A 1 371 ? 13.172 -20.266 -14.867 1 89.25 371 TYR A O 1
ATOM 3007 N N . TRP A 1 372 ? 13.789 -20.156 -12.766 1 89.06 372 TRP A N 1
ATOM 3008 C CA . TRP A 1 372 ? 14.898 -21.094 -12.922 1 89.06 372 TRP A CA 1
ATOM 3009 C C . TRP A 1 372 ? 14.484 -22.5 -12.516 1 89.06 372 TRP A C 1
ATOM 3011 O O . TRP A 1 372 ? 15.344 -23.375 -12.32 1 89.06 372 TRP A O 1
ATOM 3021 N N . ASN A 1 373 ? 13.266 -22.641 -12.406 1 90.62 373 ASN A N 1
ATOM 3022 C CA . ASN A 1 373 ? 12.781 -23.906 -11.867 1 90.62 373 ASN A CA 1
ATOM 3023 C C . ASN A 1 373 ? 12.539 -24.922 -12.969 1 90.62 373 ASN A C 1
ATOM 3025 O O . ASN A 1 373 ? 12.047 -26.031 -12.703 1 90.62 373 ASN A O 1
ATOM 3029 N N . TYR A 1 374 ? 12.945 -24.594 -14.258 1 94.19 374 TYR A N 1
ATOM 3030 C CA . TYR A 1 374 ? 12.656 -25.484 -15.375 1 94.19 374 TYR A CA 1
ATOM 3031 C C . TYR A 1 374 ? 13.883 -25.672 -16.25 1 94.19 374 TYR A C 1
ATOM 3033 O O . TYR A 1 374 ? 13.852 -25.359 -17.453 1 94.19 374 TYR A O 1
ATOM 3041 N N . PRO A 1 375 ? 14.898 -26.281 -15.695 1 93.56 375 PRO A N 1
ATOM 3042 C CA . PRO A 1 375 ? 16.156 -26.391 -16.453 1 93.56 375 PRO A CA 1
ATOM 3043 C C . PRO A 1 375 ? 16.031 -27.312 -17.656 1 93.56 375 PRO A C 1
ATOM 3045 O O . PRO A 1 375 ? 16.656 -27.062 -18.703 1 93.56 375 PRO A O 1
ATOM 3048 N N . SER A 1 376 ? 15.242 -28.344 -17.562 1 96 376 SER A N 1
ATOM 3049 C CA . SER A 1 376 ? 15.164 -29.328 -18.641 1 96 376 SER A CA 1
ATOM 3050 C C . SER A 1 376 ? 14.516 -28.719 -19.891 1 96 376 SER A C 1
ATOM 3052 O O . SER A 1 376 ? 14.859 -29.078 -21.016 1 96 376 SER A O 1
ATOM 3054 N N . GLY A 1 377 ? 13.516 -27.875 -19.625 1 95 377 GLY A N 1
ATOM 3055 C CA . GLY A 1 377 ? 12.922 -27.188 -20.766 1 95 377 GLY A CA 1
ATOM 3056 C C . GLY A 1 377 ? 13.914 -26.328 -21.516 1 95 377 GLY A C 1
ATOM 3057 O O . GLY A 1 377 ? 13.945 -26.344 -22.75 1 95 377 GLY A O 1
ATOM 3058 N N . HIS A 1 378 ? 14.719 -25.672 -20.828 1 94.44 378 HIS A N 1
ATOM 3059 C CA . HIS A 1 378 ? 15.75 -24.828 -21.438 1 94.44 378 HIS A CA 1
ATOM 3060 C C . HIS A 1 378 ? 16.812 -25.672 -22.141 1 94.44 378 HIS A C 1
ATOM 3062 O O . HIS A 1 378 ? 17.312 -25.281 -23.188 1 94.44 378 HIS A O 1
ATOM 3068 N N . ALA A 1 379 ? 17.141 -26.781 -21.547 1 95.06 379 ALA A N 1
ATOM 3069 C CA . ALA A 1 379 ? 18.125 -27.688 -22.125 1 95.06 379 ALA A CA 1
ATOM 3070 C C . ALA A 1 379 ? 17.656 -28.188 -23.5 1 95.06 379 ALA A C 1
ATOM 3072 O O . ALA A 1 379 ? 18.438 -28.203 -24.453 1 95.06 379 ALA A O 1
ATOM 3073 N N . LEU A 1 380 ? 16.438 -28.625 -23.531 1 95.5 380 LEU A N 1
ATOM 3074 C CA . LEU A 1 380 ? 15.906 -29.125 -24.781 1 95.5 380 LEU A CA 1
ATOM 3075 C C . LEU A 1 380 ? 15.852 -28.016 -25.844 1 95.5 380 LEU A C 1
ATOM 3077 O O . LEU A 1 380 ? 16.141 -28.266 -27.016 1 95.5 380 LEU A O 1
ATOM 3081 N N . LYS A 1 381 ? 15.445 -26.828 -25.484 1 93.81 381 LYS A N 1
ATOM 3082 C CA . LYS A 1 381 ? 15.414 -25.688 -26.406 1 93.81 381 LYS A CA 1
ATOM 3083 C C . LYS A 1 381 ? 16.812 -25.406 -26.969 1 93.81 381 LYS A C 1
ATOM 3085 O O . LYS A 1 381 ? 16.953 -25.156 -28.172 1 93.81 381 LYS A O 1
ATOM 3090 N N . GLU A 1 382 ? 17.766 -25.406 -26.078 1 92.25 382 GLU A N 1
ATOM 3091 C CA . GLU A 1 382 ? 19.141 -25.172 -26.5 1 92.25 382 GLU A CA 1
ATOM 3092 C C . GLU A 1 382 ? 19.625 -26.281 -27.438 1 92.25 382 GLU A C 1
ATOM 3094 O O . GLU A 1 382 ? 20.359 -26.016 -28.391 1 92.25 382 GLU A O 1
ATOM 3099 N N . LEU A 1 383 ? 19.25 -27.5 -27.156 1 92.19 383 LEU A N 1
ATOM 3100 C CA . LEU A 1 383 ? 19.625 -28.625 -28 1 92.19 383 LEU A CA 1
ATOM 3101 C C . LEU A 1 383 ? 19.031 -28.453 -29.406 1 92.19 383 LEU A C 1
ATOM 3103 O O . LEU A 1 383 ? 19.703 -28.75 -30.406 1 92.19 383 LEU A O 1
ATOM 3107 N N . HIS A 1 384 ? 17.797 -28 -29.5 1 90.69 384 HIS A N 1
ATOM 3108 C CA . HIS A 1 384 ? 17.125 -27.797 -30.781 1 90.69 384 HIS A CA 1
ATOM 3109 C C . HIS A 1 384 ? 17.781 -26.672 -31.578 1 90.69 384 HIS A C 1
ATOM 3111 O O . HIS A 1 384 ? 17.656 -26.609 -32.812 1 90.69 384 HIS A O 1
ATOM 3117 N N . GLY A 1 385 ? 18.391 -25.734 -30.969 1 83.19 385 GLY A N 1
ATOM 3118 C CA . GLY A 1 385 ? 19.016 -24.594 -31.625 1 83.19 385 GLY A CA 1
ATOM 3119 C C . GLY A 1 385 ? 20.297 -24.953 -32.344 1 83.19 385 GLY A C 1
ATOM 3120 O O . GLY A 1 385 ? 20.75 -24.203 -33.219 1 83.19 385 GLY A O 1
ATOM 3121 N N . VAL A 1 386 ? 20.812 -26.047 -31.953 1 73.56 386 VAL A N 1
ATOM 3122 C CA . VAL A 1 386 ? 22.078 -26.453 -32.594 1 73.56 386 VAL A CA 1
ATOM 3123 C C . VAL A 1 386 ? 21.797 -27.016 -33.969 1 73.56 386 VAL A C 1
ATOM 3125 O O . VAL A 1 386 ? 20.828 -27.766 -34.156 1 73.56 386 VAL A O 1
ATOM 3128 N N . ASP A 1 387 ? 22.141 -26.281 -35.125 1 61.72 387 ASP A N 1
ATOM 3129 C CA . ASP A 1 387 ? 21.922 -26.453 -36.562 1 61.72 387 ASP A CA 1
ATOM 3130 C C . ASP A 1 387 ? 22.078 -27.922 -36.969 1 61.72 387 ASP A C 1
ATOM 3132 O O . ASP A 1 387 ? 23.188 -28.438 -37.031 1 61.72 387 ASP A O 1
ATOM 3136 N N . TYR A 1 388 ? 21.125 -28.75 -36.719 1 57.97 388 TYR A N 1
ATOM 3137 C CA . TYR A 1 388 ? 21.188 -30.078 -37.344 1 57.97 388 TYR A CA 1
ATOM 3138 C C . TYR A 1 388 ? 20.422 -30.094 -38.656 1 57.97 388 TYR A C 1
ATOM 3140 O O . TYR A 1 388 ? 19.297 -30.609 -38.719 1 57.97 388 TYR A O 1
ATOM 3148 N N . HIS A 1 389 ? 20.391 -29.016 -39.406 1 53.41 389 HIS A N 1
ATOM 3149 C CA . HIS A 1 389 ? 19.562 -28.938 -40.594 1 53.41 389 HIS A CA 1
ATOM 3150 C C . HIS A 1 389 ? 19.875 -30.109 -41.531 1 53.41 389 HIS A C 1
ATOM 3152 O O . HIS A 1 389 ? 19.047 -30.469 -42.375 1 53.41 389 HIS A O 1
ATOM 3158 N N . ASN A 1 390 ? 21.047 -30.344 -41.844 1 49.88 390 ASN A N 1
ATOM 3159 C CA . ASN A 1 390 ? 21.297 -31.047 -43.094 1 49.88 390 ASN A CA 1
ATOM 3160 C C . ASN A 1 390 ? 21.172 -32.562 -42.938 1 49.88 390 ASN A C 1
ATOM 3162 O O . ASN A 1 390 ? 21.5 -33.312 -43.844 1 49.88 390 ASN A O 1
ATOM 3166 N N . ASP A 1 391 ? 20.953 -33.094 -41.688 1 56.53 391 ASP A N 1
ATOM 3167 C CA . ASP A 1 391 ? 21.266 -34.5 -41.75 1 56.53 391 ASP A CA 1
ATOM 3168 C C . ASP A 1 391 ? 20 -35.344 -41.938 1 56.53 391 ASP A C 1
ATOM 3170 O O . ASP A 1 391 ? 18.953 -35.062 -41.312 1 56.53 391 ASP A O 1
ATOM 3174 N N . THR A 1 392 ? 19.75 -35.969 -43 1 62.69 392 THR A N 1
ATOM 3175 C CA . THR A 1 392 ? 18.797 -36.969 -43.469 1 62.69 392 THR A CA 1
ATOM 3176 C C . THR A 1 392 ? 18.547 -38.031 -42.438 1 62.69 392 THR A C 1
ATOM 3178 O O . THR A 1 392 ? 17.594 -38.812 -42.531 1 62.69 392 THR A O 1
ATOM 3181 N N . ASP A 1 393 ? 19.266 -38 -41.188 1 78.56 393 ASP A N 1
ATOM 3182 C CA . ASP A 1 393 ? 19.094 -39.094 -40.281 1 78.56 393 ASP A CA 1
ATOM 3183 C C . ASP A 1 393 ? 18.297 -38.688 -39.031 1 78.56 393 ASP A C 1
ATOM 3185 O O . ASP A 1 393 ? 18.344 -37.531 -38.625 1 78.56 393 ASP A O 1
ATOM 3189 N N . GLU A 1 394 ? 17.516 -39.594 -38.5 1 87.31 394 GLU A N 1
ATOM 3190 C CA . GLU A 1 394 ? 16.734 -39.438 -37.312 1 87.31 394 GLU A CA 1
ATOM 3191 C C . GLU A 1 394 ? 17.625 -39.188 -36.094 1 87.31 394 GLU A C 1
ATOM 3193 O O . GLU A 1 394 ? 18.656 -39.844 -35.938 1 87.31 394 GLU A O 1
ATOM 3198 N N . GLN A 1 395 ? 17.375 -38.156 -35.375 1 89.5 395 GLN A N 1
ATOM 3199 C CA . GLN A 1 395 ? 18.078 -37.844 -34.156 1 89.5 395 GLN A CA 1
ATOM 3200 C C . GLN A 1 395 ? 17.234 -38.25 -32.938 1 89.5 395 GLN A C 1
ATOM 3202 O O . GLN A 1 395 ? 16.297 -37.562 -32.562 1 89.5 395 GLN A O 1
ATOM 3207 N N . TRP A 1 396 ? 17.656 -39.344 -32.219 1 93.06 396 TRP A N 1
ATOM 3208 C CA . TRP A 1 396 ? 16.906 -39.875 -31.109 1 93.06 396 TRP A CA 1
ATOM 3209 C C . TRP A 1 396 ? 17.359 -39.25 -29.797 1 93.06 396 TRP A C 1
ATOM 3211 O O . TRP A 1 396 ? 18.531 -39.344 -29.422 1 93.06 396 TRP A O 1
ATOM 3221 N N . VAL A 1 397 ? 16.406 -38.625 -29.141 1 95.25 397 VAL A N 1
ATOM 3222 C CA . VAL A 1 397 ? 16.672 -37.969 -27.875 1 95.25 397 VAL A CA 1
ATOM 3223 C C . VAL A 1 397 ? 16 -38.75 -26.734 1 95.25 397 VAL A C 1
ATOM 3225 O O . VAL A 1 397 ? 14.781 -38.938 -26.75 1 95.25 397 VAL A O 1
ATOM 3228 N N . HIS A 1 398 ? 16.766 -39.156 -25.766 1 96.75 398 HIS A N 1
ATOM 3229 C CA . HIS A 1 398 ? 16.188 -39.781 -24.578 1 96.75 398 HIS A CA 1
ATOM 3230 C C . HIS A 1 398 ? 16.047 -38.781 -23.453 1 96.75 398 HIS A C 1
ATOM 3232 O O . HIS A 1 398 ? 17 -38.062 -23.125 1 96.75 398 HIS A O 1
ATOM 3238 N N . ILE A 1 399 ? 14.922 -38.719 -22.891 1 95.88 399 ILE A N 1
ATOM 3239 C CA . ILE A 1 399 ? 14.594 -37.844 -21.781 1 95.88 399 ILE A CA 1
ATOM 3240 C C . ILE A 1 399 ? 14.391 -38.656 -20.5 1 95.88 399 ILE A C 1
ATOM 3242 O O . ILE A 1 399 ? 13.461 -39.469 -20.422 1 95.88 399 ILE A O 1
ATOM 3246 N N . ASP A 1 400 ? 15.234 -38.469 -19.531 1 94.25 400 ASP A N 1
ATOM 3247 C CA . ASP A 1 400 ? 15.102 -39.219 -18.297 1 94.25 400 ASP A CA 1
ATOM 3248 C C . ASP A 1 400 ? 13.93 -38.719 -17.469 1 94.25 400 ASP A C 1
ATOM 3250 O O . ASP A 1 400 ? 13.305 -37.719 -17.797 1 94.25 400 ASP A O 1
ATOM 3254 N N . THR A 1 401 ? 13.633 -39.406 -16.375 1 91.12 401 THR A N 1
ATOM 3255 C CA . THR A 1 401 ? 12.477 -39.094 -15.547 1 91.12 401 THR A CA 1
ATOM 3256 C C . THR A 1 401 ? 12.609 -37.719 -14.922 1 91.12 401 THR A C 1
ATOM 3258 O O . THR A 1 401 ? 11.641 -36.938 -14.891 1 91.12 401 THR A O 1
ATOM 3261 N N . PHE A 1 402 ? 13.742 -37.406 -14.477 1 92.06 402 PHE A N 1
ATOM 3262 C CA . PHE A 1 402 ? 13.984 -36.125 -13.867 1 92.06 402 PHE A CA 1
ATOM 3263 C C . PHE A 1 402 ? 13.711 -35 -14.867 1 92.06 402 PHE A C 1
ATOM 3265 O O . PHE A 1 402 ? 13.062 -34 -14.531 1 92.06 402 PHE A O 1
ATOM 3272 N N . SER A 1 403 ? 14.195 -35.125 -16.031 1 93.62 403 SER A N 1
ATOM 3273 C CA . SER A 1 403 ? 14.047 -34.094 -17.062 1 93.62 403 SER A CA 1
ATOM 3274 C C . SER A 1 403 ? 12.602 -33.969 -17.516 1 93.62 403 SER A C 1
ATOM 3276 O O . SER A 1 403 ? 12.133 -32.875 -17.812 1 93.62 403 SER A O 1
ATOM 3278 N N . ALA A 1 404 ? 11.938 -35.062 -17.516 1 91.69 404 ALA A N 1
ATOM 3279 C CA . ALA A 1 404 ? 10.531 -35.031 -17.906 1 91.69 404 ALA A CA 1
ATOM 3280 C C . ALA A 1 404 ? 9.68 -34.344 -16.859 1 91.69 404 ALA A C 1
ATOM 3282 O O . ALA A 1 404 ? 8.602 -33.812 -17.188 1 91.69 404 ALA A O 1
ATOM 3283 N N . MET A 1 405 ? 10.203 -34.25 -15.688 1 90.69 405 MET A N 1
ATOM 3284 C CA . MET A 1 405 ? 9.422 -33.688 -14.586 1 90.69 405 MET A CA 1
ATOM 3285 C C . MET A 1 405 ? 9.75 -32.219 -14.406 1 90.69 405 MET A C 1
ATOM 3287 O O . MET A 1 405 ? 9.062 -31.516 -13.664 1 90.69 405 MET A O 1
ATOM 3291 N N . ASN A 1 406 ? 10.734 -31.734 -15.117 1 92.81 406 ASN A N 1
ATOM 3292 C CA . ASN A 1 406 ? 11.227 -30.391 -14.812 1 92.81 406 ASN A CA 1
ATOM 3293 C C . ASN A 1 406 ? 11.25 -29.5 -16.047 1 92.81 406 ASN A C 1
ATOM 3295 O O . ASN A 1 406 ? 12.211 -28.781 -16.281 1 92.81 406 ASN A O 1
ATOM 3299 N N . GLY A 1 407 ? 10.148 -29.609 -16.828 1 93.88 407 GLY A N 1
ATOM 3300 C CA . GLY A 1 407 ? 10.062 -28.562 -17.844 1 93.88 407 GLY A CA 1
ATOM 3301 C C . GLY A 1 407 ? 9.734 -29.078 -19.219 1 93.88 407 GLY A C 1
ATOM 3302 O O . GLY A 1 407 ? 9.273 -28.328 -20.078 1 93.88 407 GLY A O 1
ATOM 3303 N N . ILE A 1 408 ? 9.969 -30.375 -19.469 1 95.31 408 ILE A N 1
ATOM 3304 C CA . ILE A 1 408 ? 9.789 -30.906 -20.812 1 95.31 408 ILE A CA 1
ATOM 3305 C C . ILE A 1 408 ? 8.391 -31.5 -20.953 1 95.31 408 ILE A C 1
ATOM 3307 O O . ILE A 1 408 ? 7.957 -32.281 -20.109 1 95.31 408 ILE A O 1
ATOM 3311 N N . SER A 1 409 ? 7.719 -31.062 -21.953 1 94.5 409 SER A N 1
ATOM 3312 C CA . SER A 1 409 ? 6.422 -31.625 -22.328 1 94.5 409 SER A CA 1
ATOM 3313 C C . SER A 1 409 ? 6.371 -31.938 -23.812 1 94.5 409 SER A C 1
ATOM 3315 O O . SER A 1 409 ? 7.324 -31.672 -24.547 1 94.5 409 SER A O 1
ATOM 3317 N N . ARG A 1 410 ? 5.316 -32.531 -24.203 1 94.62 410 ARG A N 1
ATOM 3318 C CA . ARG A 1 410 ? 5.16 -32.906 -25.609 1 94.62 410 ARG A CA 1
ATOM 3319 C C . ARG A 1 410 ? 5.105 -31.656 -26.484 1 94.62 410 ARG A C 1
ATOM 3321 O O . ARG A 1 410 ? 5.395 -31.734 -27.688 1 94.62 410 ARG A O 1
ATOM 3328 N N . PHE A 1 411 ? 4.773 -30.547 -25.922 1 95.88 411 PHE A N 1
ATOM 3329 C CA . PHE A 1 411 ? 4.727 -29.297 -26.656 1 95.88 411 PHE A CA 1
ATOM 3330 C C . PHE A 1 411 ? 6.133 -28.828 -27.016 1 95.88 411 PHE A C 1
ATOM 3332 O O . PHE A 1 411 ? 6.305 -27.969 -27.891 1 95.88 411 PHE A O 1
ATOM 3339 N N . CYS A 1 412 ? 7.133 -29.359 -26.344 1 94.69 412 CYS A N 1
ATOM 3340 C CA . CYS A 1 412 ? 8.516 -28.938 -26.547 1 94.69 412 CYS A CA 1
ATOM 3341 C C . CYS A 1 412 ? 9.172 -29.734 -27.656 1 94.69 412 CYS A C 1
ATOM 3343 O O . CYS A 1 412 ? 10.297 -29.438 -28.062 1 94.69 412 CYS A O 1
ATOM 3345 N N . GLU A 1 413 ? 8.5 -30.75 -28.125 1 92.94 413 GLU A N 1
ATOM 3346 C CA . GLU A 1 413 ? 9.078 -31.641 -29.141 1 92.94 413 GLU A CA 1
ATOM 3347 C C . GLU A 1 413 ? 9.055 -30.984 -30.516 1 92.94 413 GLU A C 1
ATOM 3349 O O . GLU A 1 413 ? 8.125 -30.25 -30.844 1 92.94 413 GLU A O 1
ATOM 3354 N N . SER A 1 414 ? 10.055 -31.234 -31.203 1 90.94 414 SER A N 1
ATOM 3355 C CA . SER A 1 414 ? 10.156 -30.703 -32.562 1 90.94 414 SER A CA 1
ATOM 3356 C C . SER A 1 414 ? 9.922 -31.797 -33.594 1 90.94 414 SER A C 1
ATOM 3358 O O . SER A 1 414 ? 9.977 -33 -33.281 1 90.94 414 SER A O 1
ATOM 3360 N N . ASP A 1 415 ? 9.641 -31.375 -34.812 1 87.12 415 ASP A N 1
ATOM 3361 C CA . ASP A 1 415 ? 9.352 -32.312 -35.875 1 87.12 415 ASP A CA 1
ATOM 3362 C C . ASP A 1 415 ? 10.641 -32.969 -36.406 1 87.12 415 ASP A C 1
ATOM 3364 O O . ASP A 1 415 ? 11.711 -32.75 -35.844 1 87.12 415 ASP A O 1
ATOM 3368 N N . PHE A 1 416 ? 10.461 -33.75 -37.438 1 86.06 416 PHE A N 1
ATOM 3369 C CA . PHE A 1 416 ? 11.602 -34.375 -38.094 1 86.06 416 PHE A CA 1
ATOM 3370 C C . PHE A 1 416 ? 12.727 -33.375 -38.344 1 86.06 416 PHE A C 1
ATOM 3372 O O . PHE A 1 416 ? 12.477 -32.25 -38.719 1 86.06 416 PHE A O 1
ATOM 3379 N N . PRO A 1 417 ? 13.938 -33.875 -37.906 1 89.5 417 PRO A N 1
ATOM 3380 C CA . PRO A 1 417 ? 14.492 -35.219 -37.688 1 89.5 417 PRO A CA 1
ATOM 3381 C C . PRO A 1 417 ? 14.484 -35.625 -36.219 1 89.5 417 PRO A C 1
ATOM 3383 O O . PRO A 1 417 ? 14.953 -36.719 -35.875 1 89.5 417 PRO A O 1
ATOM 3386 N N . TRP A 1 418 ? 13.883 -34.938 -35.375 1 91.31 418 TRP A N 1
ATOM 3387 C CA . TRP A 1 418 ? 13.953 -35.219 -33.938 1 91.31 418 TRP A CA 1
ATOM 3388 C C . TRP A 1 418 ? 12.945 -36.281 -33.531 1 91.31 418 TRP A C 1
ATOM 3390 O O . TRP A 1 418 ? 11.797 -36.281 -34 1 91.31 418 TRP A O 1
ATOM 3400 N N . ARG A 1 419 ? 13.422 -37.188 -32.844 1 92.94 419 ARG A N 1
ATOM 3401 C CA . ARG A 1 419 ? 12.586 -38.219 -32.219 1 92.94 419 ARG A CA 1
ATOM 3402 C C . ARG A 1 419 ? 12.859 -38.281 -30.703 1 92.94 419 ARG A C 1
ATOM 3404 O O . ARG A 1 419 ? 14 -38.125 -30.266 1 92.94 419 ARG A O 1
ATOM 3411 N N . TYR A 1 420 ? 11.844 -38.562 -30 1 94.69 420 TYR A N 1
ATOM 3412 C CA . TYR A 1 420 ? 11.984 -38.5 -28.547 1 94.69 420 TYR A CA 1
ATOM 3413 C C . TYR A 1 420 ? 11.539 -39.781 -27.891 1 94.69 420 TYR A C 1
ATOM 3415 O O . TYR A 1 420 ? 10.578 -40.438 -28.344 1 94.69 420 TYR A O 1
ATOM 3423 N N . SER A 1 421 ? 12.25 -40.188 -26.906 1 93.81 421 SER A N 1
ATOM 3424 C CA . SER A 1 421 ? 11.891 -41.312 -26.094 1 93.81 421 SER A CA 1
ATOM 3425 C C . SER A 1 421 ? 11.938 -40.969 -24.609 1 93.81 421 SER A C 1
ATOM 3427 O O . SER A 1 421 ? 12.891 -40.344 -24.141 1 93.81 421 SER A O 1
ATOM 3429 N N . LYS A 1 422 ? 10.867 -41.344 -23.844 1 92.25 422 LYS A N 1
ATOM 3430 C CA . LYS A 1 422 ? 10.812 -41.125 -22.406 1 92.25 422 LYS A CA 1
ATOM 3431 C C . LYS A 1 422 ? 10.797 -42.469 -21.641 1 92.25 422 LYS A C 1
ATOM 3433 O O . LYS A 1 422 ? 10.234 -42.562 -20.547 1 92.25 422 LYS A O 1
ATOM 3438 N N . GLU A 1 423 ? 11.305 -43.344 -22.312 1 89.88 423 GLU A N 1
ATOM 3439 C CA . GLU A 1 423 ? 11.328 -44.656 -21.688 1 89.88 423 GLU A CA 1
ATOM 3440 C C . GLU A 1 423 ? 11.969 -44.594 -20.297 1 89.88 423 GLU A C 1
ATOM 3442 O O . GLU A 1 423 ? 13.039 -44 -20.141 1 89.88 423 GLU A O 1
ATOM 3447 N N . GLU A 1 424 ? 11.25 -45.25 -19.359 1 86.62 424 GLU A N 1
ATOM 3448 C CA . GLU A 1 424 ? 11.695 -45.156 -17.969 1 86.62 424 GLU A CA 1
ATOM 3449 C C . GLU A 1 424 ? 12.469 -46.406 -17.578 1 86.62 424 GLU A C 1
ATOM 3451 O O . GLU A 1 424 ? 12.508 -47.406 -18.328 1 86.62 424 GLU A O 1
ATOM 3456 N N . GLN A 1 425 ? 13.203 -46.406 -16.5 1 84.06 425 GLN A N 1
ATOM 3457 C CA . GLN A 1 425 ? 13.844 -47.562 -15.844 1 84.06 425 GLN A CA 1
ATOM 3458 C C . GLN A 1 425 ? 14.992 -48.094 -16.672 1 84.06 425 GLN A C 1
ATOM 3460 O O . GLN A 1 425 ? 15.188 -49.312 -16.75 1 84.06 425 GLN A O 1
ATOM 3465 N N . ILE A 1 426 ? 15.555 -47.281 -17.5 1 89.12 426 ILE A N 1
ATOM 3466 C CA . ILE A 1 426 ? 16.797 -47.656 -18.172 1 89.12 426 ILE A CA 1
ATOM 3467 C C . ILE A 1 426 ? 17.984 -47.344 -17.25 1 89.12 426 ILE A C 1
ATOM 3469 O O . ILE A 1 426 ? 18.172 -46.219 -16.828 1 89.12 426 ILE A O 1
ATOM 3473 N N . SER A 1 427 ? 18.672 -48.375 -16.922 1 89.94 427 SER A N 1
ATOM 3474 C CA . SER A 1 427 ? 19.844 -48.156 -16.094 1 89.94 427 SER A CA 1
ATOM 3475 C C . SER A 1 427 ? 20.906 -47.344 -16.844 1 89.94 427 SER A C 1
ATOM 3477 O O . SER A 1 427 ? 20.969 -47.375 -18.062 1 89.94 427 SER A O 1
ATOM 3479 N N . LEU A 1 428 ? 21.734 -46.688 -16.156 1 89.69 428 LEU A N 1
ATOM 3480 C CA . LEU A 1 428 ? 22.766 -45.875 -16.734 1 89.69 428 LEU A CA 1
ATOM 3481 C C . LEU A 1 428 ? 23.719 -46.688 -17.594 1 89.69 428 LEU A C 1
ATOM 3483 O O . LEU A 1 428 ? 24.203 -46.219 -18.625 1 89.69 428 LEU A O 1
ATOM 3487 N N . GLN A 1 429 ? 23.906 -47.906 -17.219 1 88.81 429 GLN A N 1
ATOM 3488 C CA . GLN A 1 429 ? 24.828 -48.812 -17.922 1 88.81 429 GLN A CA 1
ATOM 3489 C C . GLN A 1 429 ? 24.219 -49.344 -19.203 1 88.81 429 GLN A C 1
ATOM 3491 O O . GLN A 1 429 ? 24.922 -49.625 -20.172 1 88.81 429 GLN A O 1
ATOM 3496 N N . GLU A 1 430 ? 22.922 -49.344 -19.219 1 91.44 430 GLU A N 1
ATOM 3497 C CA . GLU A 1 430 ? 22.219 -49.875 -20.375 1 91.44 430 GLU A CA 1
ATOM 3498 C C . GLU A 1 430 ? 22.062 -48.844 -21.469 1 91.44 430 GLU A C 1
ATOM 3500 O O . GLU A 1 430 ? 21.797 -49.188 -22.625 1 91.44 430 GLU A O 1
ATOM 3505 N N . LEU A 1 431 ? 22.266 -47.625 -21.125 1 91.75 431 LEU A N 1
ATOM 3506 C CA . LEU A 1 431 ? 22.062 -46.531 -22.078 1 91.75 431 LEU A CA 1
ATOM 3507 C C . LEU A 1 431 ? 23.062 -46.625 -23.219 1 91.75 431 LEU A C 1
ATOM 3509 O O . LEU A 1 431 ? 22.75 -46.25 -24.359 1 91.75 431 LEU A O 1
ATOM 3513 N N . LYS A 1 432 ? 24.219 -47.125 -22.969 1 87.38 432 LYS A N 1
ATOM 3514 C CA . LYS A 1 432 ? 25.281 -47.219 -23.969 1 87.38 432 LYS A CA 1
ATOM 3515 C C . LYS A 1 432 ? 24.891 -48.219 -25.078 1 87.38 432 LYS A C 1
ATOM 3517 O O . LYS A 1 432 ? 25.344 -48.062 -26.219 1 87.38 432 LYS A O 1
ATOM 3522 N N . HIS A 1 433 ? 24.047 -49.094 -24.703 1 88.69 433 HIS A N 1
ATOM 3523 C CA . HIS A 1 433 ? 23.672 -50.125 -25.656 1 88.69 433 HIS A CA 1
ATOM 3524 C C . HIS A 1 433 ? 22.438 -49.719 -26.453 1 88.69 433 HIS A C 1
ATOM 3526 O O . HIS A 1 433 ? 22.047 -50.406 -27.406 1 88.69 433 HIS A O 1
ATOM 3532 N N . ARG A 1 434 ? 21.969 -48.594 -26.047 1 89.69 434 ARG A N 1
ATOM 3533 C CA . ARG A 1 434 ? 20.797 -48.094 -26.766 1 89.69 434 ARG A CA 1
ATOM 3534 C C . ARG A 1 434 ? 21.203 -47.188 -27.906 1 89.69 434 ARG A C 1
ATOM 3536 O O . ARG A 1 434 ? 22.328 -46.656 -27.938 1 89.69 434 ARG A O 1
ATOM 3543 N N . ASN A 1 435 ? 20.391 -47.031 -28.953 1 88 435 ASN A N 1
ATOM 3544 C CA . ASN A 1 435 ? 20.703 -46.25 -30.141 1 88 435 ASN A CA 1
ATOM 3545 C C . ASN A 1 435 ? 20.188 -44.812 -30.016 1 88 435 ASN A C 1
ATOM 3547 O O . ASN A 1 435 ? 19.531 -44.312 -30.922 1 88 435 ASN A O 1
ATOM 3551 N N . PHE A 1 436 ? 20.516 -44.188 -28.875 1 94.31 436 PHE A N 1
ATOM 3552 C CA . PHE A 1 436 ? 20.125 -42.812 -28.719 1 94.31 436 PHE A CA 1
ATOM 3553 C C . PHE A 1 436 ? 21.234 -41.875 -29.188 1 94.31 436 PHE A C 1
ATOM 3555 O O . PHE A 1 436 ? 22.422 -42.156 -28.969 1 94.31 436 PHE A O 1
ATOM 3562 N N . THR A 1 437 ? 20.875 -40.812 -29.891 1 92.31 437 THR A N 1
ATOM 3563 C CA . THR A 1 437 ? 21.828 -39.812 -30.359 1 92.31 437 THR A CA 1
ATOM 3564 C C . THR A 1 437 ? 22.188 -38.844 -29.234 1 92.31 437 THR A C 1
ATOM 3566 O O . THR A 1 437 ? 23.359 -38.5 -29.062 1 92.31 437 THR A O 1
ATOM 3569 N N . PHE A 1 438 ? 21.188 -38.375 -28.516 1 93.94 438 PHE A N 1
ATOM 3570 C CA . PHE A 1 438 ? 21.359 -37.438 -27.422 1 93.94 438 PHE A CA 1
ATOM 3571 C C . PHE A 1 438 ? 20.656 -37.938 -26.172 1 93.94 438 PHE A C 1
ATOM 3573 O O . PHE A 1 438 ? 19.656 -38.656 -26.25 1 93.94 438 PHE A O 1
ATOM 3580 N N . LEU A 1 439 ? 21.219 -37.531 -25.031 1 95.88 439 LEU A N 1
ATOM 3581 C CA . LEU A 1 439 ? 20.594 -37.812 -23.734 1 95.88 439 LEU A CA 1
ATOM 3582 C C . LEU A 1 439 ? 20.406 -36.5 -22.953 1 95.88 439 LEU A C 1
ATOM 3584 O O . LEU A 1 439 ? 21.312 -35.688 -22.891 1 95.88 439 LEU A O 1
ATOM 3588 N N . ILE A 1 440 ? 19.234 -36.281 -22.516 1 96.38 440 ILE A N 1
ATOM 3589 C CA . ILE A 1 440 ? 18.984 -35.281 -21.5 1 96.38 440 ILE A CA 1
ATOM 3590 C C . ILE A 1 440 ? 18.766 -35.969 -20.141 1 96.38 440 ILE A C 1
ATOM 3592 O O . ILE A 1 440 ? 17.781 -36.688 -19.953 1 96.38 440 ILE A O 1
ATOM 3596 N N . ASN A 1 441 ? 19.719 -35.719 -19.297 1 95.56 441 ASN A N 1
ATOM 3597 C CA . ASN A 1 441 ? 19.766 -36.531 -18.094 1 95.56 441 ASN A CA 1
ATOM 3598 C C . ASN A 1 441 ? 20.219 -35.719 -16.875 1 95.56 441 ASN A C 1
ATOM 3600 O O . ASN A 1 441 ? 20.844 -34.656 -17.031 1 95.56 441 ASN A O 1
ATOM 3604 N N . GLU A 1 442 ? 19.844 -36.25 -15.664 1 93.88 442 GLU A N 1
ATOM 3605 C CA . GLU A 1 442 ? 20.188 -35.562 -14.422 1 93.88 442 GLU A CA 1
ATOM 3606 C C . GLU A 1 442 ? 21.641 -35.844 -14.023 1 93.88 442 GLU A C 1
ATOM 3608 O O . GLU A 1 442 ? 22.234 -35.094 -13.266 1 93.88 442 GLU A O 1
ATOM 3613 N N . HIS A 1 443 ? 22.25 -36.875 -14.625 1 93.94 443 HIS A N 1
ATOM 3614 C CA . HIS A 1 443 ? 23.609 -37.281 -14.242 1 93.94 443 HIS A CA 1
ATOM 3615 C C . HIS A 1 443 ? 24.641 -36.656 -15.164 1 93.94 443 HIS A C 1
ATOM 3617 O O . HIS A 1 443 ? 24.469 -36.625 -16.375 1 93.94 443 HIS A O 1
ATOM 3623 N N . PRO A 1 444 ? 25.75 -36.25 -14.594 1 93.5 444 PRO A N 1
ATOM 3624 C CA . PRO A 1 444 ? 26.75 -35.531 -15.383 1 93.5 444 PRO A CA 1
ATOM 3625 C C . PRO A 1 444 ? 27.609 -36.5 -16.219 1 93.5 444 PRO A C 1
ATOM 3627 O O . PRO A 1 444 ? 28.188 -36.062 -17.234 1 93.5 444 PRO A O 1
ATOM 3630 N N . VAL A 1 445 ? 27.766 -37.75 -15.781 1 92.88 445 VAL A N 1
ATOM 3631 C CA . VAL A 1 445 ? 28.641 -38.688 -16.484 1 92.88 445 VAL A CA 1
ATOM 3632 C C . VAL A 1 445 ? 27.844 -39.938 -16.859 1 92.88 445 VAL A C 1
ATOM 3634 O O . VAL A 1 445 ? 27.25 -40.562 -15.992 1 92.88 445 VAL A O 1
ATOM 3637 N N . ILE A 1 446 ? 27.812 -40.219 -18.094 1 94.12 446 ILE A N 1
ATOM 3638 C CA . ILE A 1 446 ? 27.172 -41.406 -18.609 1 94.12 446 ILE A CA 1
ATOM 3639 C C . ILE A 1 446 ? 28.125 -42.156 -19.547 1 94.12 446 ILE A C 1
ATOM 3641 O O . ILE A 1 446 ? 28.625 -41.562 -20.516 1 94.12 446 ILE A O 1
ATOM 3645 N N . ASN A 1 447 ? 28.312 -43.375 -19.266 1 91.62 447 ASN A N 1
ATOM 3646 C CA . ASN A 1 447 ? 29.234 -44.156 -20.094 1 91.62 447 ASN A CA 1
ATOM 3647 C C . ASN A 1 447 ? 28.75 -44.25 -21.531 1 91.62 447 ASN A C 1
ATOM 3649 O O . ASN A 1 447 ? 27.578 -44.5 -21.781 1 91.62 447 ASN A O 1
ATOM 3653 N N . GLY A 1 448 ? 29.656 -44.031 -22.5 1 90.81 448 GLY A N 1
ATOM 3654 C CA . GLY A 1 448 ? 29.328 -44.125 -23.906 1 90.81 448 GLY A CA 1
ATOM 3655 C C . GLY A 1 448 ? 28.875 -42.812 -24.516 1 90.81 448 GLY A C 1
ATOM 3656 O O . GLY A 1 448 ? 28.672 -42.688 -25.719 1 90.81 448 GLY A O 1
ATOM 3657 N N . PHE A 1 449 ? 28.766 -41.844 -23.625 1 93.75 449 PHE A N 1
ATOM 3658 C CA . PHE A 1 449 ? 28.312 -40.5 -24.062 1 93.75 449 PHE A CA 1
ATOM 3659 C C . PHE A 1 449 ? 29.25 -39.438 -23.562 1 93.75 449 PHE A C 1
ATOM 3661 O O . PHE A 1 449 ? 29.953 -39.625 -22.562 1 93.75 449 PHE A O 1
ATOM 3668 N N . LYS A 1 450 ? 29.312 -38.312 -24.266 1 92.06 450 LYS A N 1
ATOM 3669 C CA . LYS A 1 450 ? 30.062 -37.156 -23.859 1 92.06 450 LYS A CA 1
ATOM 3670 C C . LYS A 1 450 ? 29.125 -36 -23.516 1 92.06 450 LYS A C 1
ATOM 3672 O O . LYS A 1 450 ? 28.156 -35.719 -24.234 1 92.06 450 LYS A O 1
ATOM 3677 N N . CYS A 1 451 ? 29.422 -35.375 -22.391 1 94.25 451 CYS A N 1
ATOM 3678 C CA . CYS A 1 451 ? 28.594 -34.25 -21.953 1 94.25 451 CYS A CA 1
ATOM 3679 C C . CYS A 1 451 ? 28.812 -33.031 -22.828 1 94.25 451 CYS A C 1
ATOM 3681 O O . CYS A 1 451 ? 29.922 -32.5 -22.906 1 94.25 451 CYS A O 1
ATOM 3683 N N . LEU A 1 452 ? 27.812 -32.562 -23.453 1 93.5 452 LEU A N 1
ATOM 3684 C CA . LEU A 1 452 ? 27.906 -31.438 -24.375 1 93.5 452 LEU A CA 1
ATOM 3685 C C . LEU A 1 452 ? 27.766 -30.109 -23.625 1 93.5 452 LEU A C 1
ATOM 3687 O O . LEU A 1 452 ? 28.516 -29.156 -23.891 1 93.5 452 LEU A O 1
ATOM 3691 N N . PHE A 1 453 ? 26.766 -30.016 -22.828 1 93.88 453 PHE A N 1
ATOM 3692 C CA . PHE A 1 453 ? 26.578 -28.828 -22 1 93.88 453 PHE A CA 1
ATOM 3693 C C . PHE A 1 453 ? 25.641 -29.125 -20.828 1 93.88 453 PHE A C 1
ATOM 3695 O O . PHE A 1 453 ? 25 -30.172 -20.812 1 93.88 453 PHE A O 1
ATOM 3702 N N . ALA A 1 454 ? 25.625 -28.312 -19.859 1 95.12 454 ALA A N 1
ATOM 3703 C CA . ALA A 1 454 ? 24.766 -28.422 -18.672 1 95.12 454 ALA A CA 1
ATOM 3704 C C . ALA A 1 454 ? 23.891 -27.188 -18.516 1 95.12 454 ALA A C 1
ATOM 3706 O O . ALA A 1 454 ? 24.25 -26.094 -18.938 1 95.12 454 ALA A O 1
ATOM 3707 N N . GLU A 1 455 ? 22.656 -27.359 -18.062 1 94.62 455 GLU A N 1
ATOM 3708 C CA . GLU A 1 455 ? 21.734 -26.266 -17.781 1 94.62 455 GLU A CA 1
ATOM 3709 C C . GLU A 1 455 ? 21.531 -26.109 -16.281 1 94.62 455 GLU A C 1
ATOM 3711 O O . GLU A 1 455 ? 21.312 -27.094 -15.562 1 94.62 455 GLU A O 1
ATOM 3716 N N . ASP A 1 456 ? 21.641 -24.828 -15.891 1 93 456 ASP A N 1
ATOM 3717 C CA . ASP A 1 456 ? 21.469 -24.516 -14.477 1 93 456 ASP A CA 1
ATOM 3718 C C . ASP A 1 456 ? 19.984 -24.5 -14.094 1 93 456 ASP A C 1
ATOM 3720 O O . ASP A 1 456 ? 19.125 -24.172 -14.922 1 93 456 ASP A O 1
ATOM 3724 N N . GLY A 1 457 ? 19.688 -24.969 -12.906 1 92 457 GLY A N 1
ATOM 3725 C CA . GLY A 1 457 ? 18.375 -24.891 -12.305 1 92 457 GLY A CA 1
ATOM 3726 C C . GLY A 1 457 ? 18.391 -24.312 -10.906 1 92 457 GLY A C 1
ATOM 3727 O O . GLY A 1 457 ? 19.453 -24.172 -10.297 1 92 457 GLY A O 1
ATOM 3728 N N . PHE A 1 458 ? 17.219 -23.938 -10.469 1 88.5 458 PHE A N 1
ATOM 3729 C CA . PHE A 1 458 ? 17.078 -23.359 -9.133 1 88.5 458 PHE A CA 1
ATOM 3730 C C . PHE A 1 458 ? 17.547 -24.344 -8.07 1 88.5 458 PHE A C 1
ATOM 3732 O O . PHE A 1 458 ? 17.25 -25.531 -8.141 1 88.5 458 PHE A O 1
ATOM 3739 N N . SER A 1 459 ? 18.328 -23.828 -7.199 1 85.56 459 SER A N 1
ATOM 3740 C CA . SER A 1 459 ? 18.812 -24.703 -6.137 1 85.56 459 SER A CA 1
ATOM 3741 C C . SER A 1 459 ? 18.281 -24.266 -4.777 1 85.56 459 SER A C 1
ATOM 3743 O O . SER A 1 459 ? 17.484 -24.969 -4.152 1 85.56 459 SER A O 1
ATOM 3745 N N . ARG A 1 460 ? 18.688 -23.031 -4.391 1 81.19 460 ARG A N 1
ATOM 3746 C CA . ARG A 1 460 ? 18.25 -22.547 -3.086 1 81.19 460 ARG A CA 1
ATOM 3747 C C . ARG A 1 460 ? 18.281 -21.016 -3.023 1 81.19 460 ARG A C 1
ATOM 3749 O O . ARG A 1 460 ? 18.844 -20.375 -3.91 1 81.19 460 ARG A O 1
ATOM 3756 N N . ILE A 1 461 ? 17.5 -20.594 -2.031 1 78.12 461 ILE A N 1
ATOM 3757 C CA . ILE A 1 461 ? 17.531 -19.156 -1.745 1 78.12 461 ILE A CA 1
ATOM 3758 C C . ILE A 1 461 ? 18.516 -18.875 -0.612 1 78.12 461 ILE A C 1
ATOM 3760 O O . ILE A 1 461 ? 18.531 -19.594 0.399 1 78.12 461 ILE A O 1
ATOM 3764 N N . LEU A 1 462 ? 19.438 -18.062 -0.899 1 75.12 462 LEU A N 1
ATOM 3765 C CA . LEU A 1 462 ? 20.406 -17.688 0.129 1 75.12 462 LEU A CA 1
ATOM 3766 C C . LEU A 1 462 ? 20.062 -16.312 0.712 1 75.12 462 LEU A C 1
ATOM 3768 O O . LEU A 1 462 ? 19.672 -15.406 -0.02 1 75.12 462 LEU A O 1
ATOM 3772 N N . PHE A 1 463 ? 19.953 -16.391 1.997 1 67.06 463 PHE A N 1
ATOM 3773 C CA . PHE A 1 463 ? 19.75 -15.141 2.709 1 67.06 463 PHE A CA 1
ATOM 3774 C C . PHE A 1 463 ? 21.094 -14.5 3.064 1 67.06 463 PHE A C 1
ATOM 3776 O O . PHE A 1 463 ? 22 -15.18 3.564 1 67.06 463 PHE A O 1
ATOM 3783 N N . LYS A 1 464 ? 21.547 -13.523 2.438 1 57.34 464 LYS A N 1
ATOM 3784 C CA . LYS A 1 464 ? 22.797 -12.836 2.793 1 57.34 464 LYS A CA 1
ATOM 3785 C C . LYS A 1 464 ? 22.516 -11.586 3.621 1 57.34 464 LYS A C 1
ATOM 3787 O O . LYS A 1 464 ? 21.516 -10.898 3.398 1 57.34 464 LYS A O 1
ATOM 3792 N N . PHE A 1 465 ? 23.375 -11.664 4.688 1 51.75 465 PHE A N 1
ATOM 3793 C CA . PHE A 1 465 ? 23.406 -10.445 5.492 1 51.75 465 PHE A CA 1
ATOM 3794 C C . PHE A 1 465 ? 23.969 -9.281 4.688 1 51.75 465 PHE A C 1
ATOM 3796 O O . PHE A 1 465 ? 25.031 -9.406 4.055 1 51.75 465 PHE A O 1
ATOM 3803 N N . GLY A 1 466 ? 23.172 -8.391 3.83 1 52.66 466 GLY A N 1
ATOM 3804 C CA . GLY A 1 466 ? 23.484 -7.223 3.021 1 52.66 466 GLY A CA 1
ATOM 3805 C C . GLY A 1 466 ? 22.438 -6.914 1.978 1 52.66 466 GLY A C 1
ATOM 3806 O O . GLY A 1 466 ? 21.406 -7.586 1.916 1 52.66 466 GLY A O 1
ATOM 3807 N N . PHE A 1 467 ? 22.359 -5.758 1.28 1 52.22 467 PHE A N 1
ATOM 3808 C CA . PHE A 1 467 ? 21.422 -5.402 0.22 1 52.22 467 PHE A CA 1
ATOM 3809 C C . PHE A 1 467 ? 21.906 -5.941 -1.124 1 52.22 467 PHE A C 1
ATOM 3811 O O . PHE A 1 467 ? 23.047 -5.695 -1.531 1 52.22 467 PHE A O 1
ATOM 3818 N N . PRO A 1 468 ? 21.141 -6.863 -1.965 1 57.31 468 PRO A N 1
ATOM 3819 C CA . PRO A 1 468 ? 19.828 -7.375 -1.605 1 57.31 468 PRO A CA 1
ATOM 3820 C C . PRO A 1 468 ? 19.891 -8.641 -0.757 1 57.31 468 PRO A C 1
ATOM 3822 O O . PRO A 1 468 ? 20.797 -9.461 -0.935 1 57.31 468 PRO A O 1
ATOM 3825 N N . PRO A 1 469 ? 19.016 -8.789 0.197 1 60.84 469 PRO A N 1
ATOM 3826 C CA . PRO A 1 469 ? 19.141 -9.805 1.246 1 60.84 469 PRO A CA 1
ATOM 3827 C C . PRO A 1 469 ? 18.844 -11.211 0.745 1 60.84 469 PRO A C 1
ATOM 3829 O O . PRO A 1 469 ? 19.172 -12.195 1.413 1 60.84 469 PRO A O 1
ATOM 3832 N N . ILE A 1 470 ? 18.266 -11.297 -0.461 1 66.44 470 ILE A N 1
ATOM 3833 C CA . ILE A 1 470 ? 17.844 -12.633 -0.888 1 66.44 470 ILE A CA 1
ATOM 3834 C C . ILE A 1 470 ? 18.297 -12.883 -2.322 1 66.44 470 ILE A C 1
ATOM 3836 O O . ILE A 1 470 ? 18.109 -12.039 -3.199 1 66.44 470 ILE A O 1
ATOM 3840 N N . PHE A 1 471 ? 19.234 -13.922 -2.449 1 75.12 471 PHE A N 1
ATOM 3841 C CA . PHE A 1 471 ? 19.641 -14.242 -3.812 1 75.12 471 PHE A CA 1
ATOM 3842 C C . PHE A 1 471 ? 19.328 -15.695 -4.141 1 75.12 471 PHE A C 1
ATOM 3844 O O . PHE A 1 471 ? 19.234 -16.531 -3.242 1 75.12 471 PHE A O 1
ATOM 3851 N N . VAL A 1 472 ? 19.047 -15.945 -5.398 1 79.5 472 VAL A N 1
ATOM 3852 C CA . VAL A 1 472 ? 18.734 -17.281 -5.91 1 79.5 472 VAL A CA 1
ATOM 3853 C C . VAL A 1 472 ? 20.016 -17.969 -6.375 1 79.5 472 VAL A C 1
ATOM 3855 O O . VAL A 1 472 ? 20.812 -17.391 -7.121 1 79.5 472 VAL A O 1
ATOM 3858 N N . VAL A 1 473 ? 20.266 -19.125 -5.73 1 85.62 473 VAL A N 1
ATOM 3859 C CA . VAL A 1 473 ? 21.422 -19.922 -6.141 1 85.62 473 VAL A CA 1
ATOM 3860 C C . VAL A 1 473 ? 20.984 -20.938 -7.199 1 85.62 473 VAL A C 1
ATOM 3862 O O . VAL A 1 473 ? 19.969 -21.625 -7.043 1 85.62 473 VAL A O 1
ATOM 3865 N N . LYS A 1 474 ? 21.734 -20.953 -8.281 1 89.94 474 LYS A N 1
ATOM 3866 C CA . LYS A 1 474 ? 21.484 -21.906 -9.352 1 89.94 474 LYS A CA 1
ATOM 3867 C C . LYS A 1 474 ? 22.641 -22.891 -9.5 1 89.94 474 LYS A C 1
ATOM 3869 O O . LYS A 1 474 ? 23.797 -22.547 -9.227 1 89.94 474 LYS A O 1
ATOM 3874 N N . GLU A 1 475 ? 22.422 -24.125 -9.734 1 91.12 475 GLU A N 1
ATOM 3875 C CA . GLU A 1 475 ? 23.391 -25.188 -9.977 1 91.12 475 GLU A CA 1
ATOM 3876 C C . GLU A 1 475 ? 23 -26.016 -11.195 1 91.12 475 GLU A C 1
ATOM 3878 O O . GLU A 1 475 ? 21.828 -26.062 -11.57 1 91.12 475 GLU A O 1
ATOM 3883 N N . PRO A 1 476 ? 24.047 -26.562 -11.82 1 92.5 476 PRO A N 1
ATOM 3884 C CA . PRO A 1 476 ? 23.688 -27.438 -12.93 1 92.5 476 PRO A CA 1
ATOM 3885 C C . PRO A 1 476 ? 22.844 -28.641 -12.492 1 92.5 476 PRO A C 1
ATOM 3887 O O . PRO A 1 476 ? 23.234 -29.375 -11.586 1 92.5 476 PRO A O 1
ATOM 3890 N N . LYS A 1 477 ? 21.703 -28.766 -13.102 1 93.19 477 LYS A N 1
ATOM 3891 C CA . LYS A 1 477 ? 20.797 -29.828 -12.688 1 93.19 477 LYS A CA 1
ATOM 3892 C C . LYS A 1 477 ? 20.547 -30.812 -13.836 1 93.19 477 LYS A C 1
ATOM 3894 O O . LYS A 1 477 ? 20.156 -31.953 -13.609 1 93.19 477 LYS A O 1
ATOM 3899 N N . VAL A 1 478 ? 20.688 -30.281 -15.062 1 96.25 478 VAL A N 1
ATOM 3900 C CA . VAL A 1 478 ? 20.391 -31.109 -16.234 1 96.25 478 VAL A CA 1
ATOM 3901 C C . VAL A 1 478 ? 21.594 -31.109 -17.188 1 96.25 478 VAL A C 1
ATOM 3903 O O . VAL A 1 478 ? 22.219 -30.062 -17.391 1 96.25 478 VAL A O 1
ATOM 3906 N N . PHE A 1 479 ? 21.906 -32.25 -17.734 1 96.56 479 PHE A N 1
ATOM 3907 C CA . PHE A 1 479 ? 23.062 -32.406 -18.609 1 96.56 479 PHE A CA 1
ATOM 3908 C C . PHE A 1 479 ? 22.641 -33.031 -19.938 1 96.56 479 PHE A C 1
ATOM 3910 O O . PHE A 1 479 ? 21.859 -33.969 -19.969 1 96.56 479 PHE A O 1
ATOM 3917 N N . VAL A 1 480 ? 23.141 -32.438 -20.969 1 96.38 480 VAL A N 1
ATOM 3918 C CA . VAL A 1 480 ? 22.891 -32.938 -22.312 1 96.38 480 VAL A CA 1
ATOM 3919 C C . VAL A 1 480 ? 24.125 -33.656 -22.828 1 96.38 480 VAL A C 1
ATOM 3921 O O . VAL A 1 480 ? 25.219 -33.094 -22.859 1 96.38 480 VAL A O 1
ATOM 3924 N N . HIS A 1 481 ? 23.891 -34.938 -23.203 1 94.81 481 HIS A N 1
ATOM 3925 C CA . HIS A 1 481 ? 24.984 -35.781 -23.641 1 94.81 481 HIS A CA 1
ATOM 3926 C C . HIS A 1 481 ? 24.844 -36.156 -25.125 1 94.81 481 HIS A C 1
ATOM 3928 O O . HIS A 1 481 ? 23.734 -36.25 -25.625 1 94.81 481 HIS A O 1
ATOM 3934 N N . GLY A 1 482 ? 25.953 -36.281 -25.797 1 93.12 482 GLY A N 1
ATOM 3935 C CA . GLY A 1 482 ? 26 -36.781 -27.172 1 93.12 482 GLY A CA 1
ATOM 3936 C C . GLY A 1 482 ? 26.672 -38.125 -27.281 1 93.12 482 GLY A C 1
ATOM 3937 O O . GLY A 1 482 ? 27.656 -38.406 -26.594 1 93.12 482 GLY A O 1
ATOM 3938 N N . ASN A 1 483 ? 26.062 -38.938 -28.141 1 92.81 483 ASN A N 1
ATOM 3939 C CA . ASN A 1 483 ? 26.594 -40.281 -28.359 1 92.81 483 ASN A CA 1
ATOM 3940 C C . ASN A 1 483 ? 27.969 -40.25 -29 1 92.81 483 ASN A C 1
ATOM 3942 O O . ASN A 1 483 ? 28.156 -39.625 -30.047 1 92.81 483 ASN A O 1
ATOM 3946 N N . LEU A 1 484 ? 28.953 -40.969 -28.422 1 89.31 484 LEU A N 1
ATOM 3947 C CA . LEU A 1 484 ? 30.344 -41 -28.906 1 89.31 484 LEU A CA 1
ATOM 3948 C C . LEU A 1 484 ? 30.453 -41.688 -30.25 1 89.31 484 LEU A C 1
ATOM 3950 O O . LEU A 1 484 ? 31.391 -41.469 -31.016 1 89.31 484 LEU A O 1
ATOM 3954 N N . GLY A 1 485 ? 29.469 -42.469 -30.516 1 84.88 485 GLY A N 1
ATOM 3955 C CA . GLY A 1 485 ? 29.469 -43.219 -31.781 1 84.88 485 GLY A CA 1
ATOM 3956 C C . GLY A 1 485 ? 29.062 -42.344 -32.969 1 84.88 485 GLY A C 1
ATOM 3957 O O . GLY A 1 485 ? 29.297 -42.719 -34.125 1 84.88 485 GLY A O 1
ATOM 3958 N N . HIS A 1 486 ? 28.516 -41.281 -32.688 1 82.75 486 HIS A N 1
ATOM 3959 C CA . HIS A 1 486 ? 28.109 -40.375 -33.719 1 82.75 486 HIS A CA 1
ATOM 3960 C C . HIS A 1 486 ? 29.094 -39.219 -33.875 1 82.75 486 HIS A C 1
ATOM 3962 O O . HIS A 1 486 ? 28.938 -38.188 -33.25 1 82.75 486 HIS A O 1
ATOM 3968 N N . LYS A 1 487 ? 30.078 -39.312 -34.719 1 73.62 487 LYS A N 1
ATOM 3969 C CA . LYS A 1 487 ? 31.203 -38.375 -34.844 1 73.62 487 LYS A CA 1
ATOM 3970 C C . LYS A 1 487 ? 30.734 -37 -35.281 1 73.62 487 LYS A C 1
ATOM 3972 O O . LYS A 1 487 ? 31.391 -36 -34.969 1 73.62 487 LYS A O 1
ATOM 3977 N N . ASP A 1 488 ? 29.625 -36.938 -35.812 1 76.31 488 ASP A N 1
ATOM 3978 C CA . ASP A 1 488 ? 29.172 -35.656 -36.344 1 76.31 488 ASP A CA 1
ATOM 3979 C C . ASP A 1 488 ? 28.766 -34.688 -35.219 1 76.31 488 ASP A C 1
ATOM 3981 O O . ASP A 1 488 ? 28.75 -33.469 -35.406 1 76.31 488 ASP A O 1
ATOM 3985 N N . ILE A 1 489 ? 28.562 -35.188 -34.062 1 79 489 ILE A N 1
ATOM 3986 C CA . ILE A 1 489 ? 28.109 -34.406 -32.938 1 79 489 ILE A CA 1
ATOM 3987 C C . ILE A 1 489 ? 29.25 -33.531 -32.406 1 79 489 ILE A C 1
ATOM 3989 O O . ILE A 1 489 ? 29.031 -32.438 -31.938 1 79 489 ILE A O 1
ATOM 3993 N N . PHE A 1 490 ? 30.422 -34 -32.688 1 76.56 490 PHE A N 1
ATOM 3994 C CA . PHE A 1 490 ? 31.547 -33.344 -32 1 76.56 490 PHE A CA 1
ATOM 3995 C C . PHE A 1 490 ? 32.25 -32.406 -32.938 1 76.56 490 PHE A C 1
ATOM 3997 O O . PHE A 1 490 ? 33.25 -31.781 -32.562 1 76.56 490 PHE A O 1
ATOM 4004 N N . SER A 1 491 ? 31.688 -32.344 -34.062 1 73.25 491 SER A N 1
ATOM 4005 C CA . SER A 1 491 ? 32.219 -31.328 -34.969 1 73.25 491 SER A CA 1
ATOM 4006 C C . SER A 1 491 ? 31.766 -29.922 -34.594 1 73.25 491 SER A C 1
ATOM 4008 O O . SER A 1 491 ? 32.312 -28.938 -35.062 1 73.25 491 SER A O 1
ATOM 4010 N N . LYS A 1 492 ? 30.844 -29.906 -33.594 1 76.19 492 LYS A N 1
ATOM 4011 C CA . LYS A 1 492 ? 30.312 -28.625 -33.156 1 76.19 492 LYS A CA 1
ATOM 4012 C C . LYS A 1 492 ? 30.953 -28.188 -31.844 1 76.19 492 LYS A C 1
ATOM 4014 O O . LYS A 1 492 ? 31.453 -29.016 -31.094 1 76.19 492 LYS A O 1
ATOM 4019 N N . ASN A 1 493 ? 31.062 -26.906 -31.703 1 78.38 493 ASN A N 1
ATOM 4020 C CA . ASN A 1 493 ? 31.641 -26.359 -30.469 1 78.38 493 ASN A CA 1
ATOM 4021 C C . ASN A 1 493 ? 30.625 -26.359 -29.344 1 78.38 493 ASN A C 1
ATOM 4023 O O . ASN A 1 493 ? 29.656 -25.594 -29.375 1 78.38 493 ASN A O 1
ATOM 4027 N N . TRP A 1 494 ? 30.719 -27.359 -28.469 1 84.38 494 TRP A N 1
ATOM 4028 C CA . TRP A 1 494 ? 29.859 -27.438 -27.297 1 84.38 494 TRP A CA 1
ATOM 4029 C C . TRP A 1 494 ? 30.562 -26.875 -26.062 1 84.38 494 TRP A C 1
ATOM 4031 O O . TRP A 1 494 ? 31.781 -27.047 -25.906 1 84.38 494 TRP A O 1
ATOM 4041 N N . PRO A 1 495 ? 29.891 -26.109 -25.234 1 82.06 495 PRO A N 1
ATOM 4042 C CA . PRO A 1 495 ? 30.5 -25.531 -24.031 1 82.06 495 PRO A CA 1
ATOM 4043 C C . PRO A 1 495 ? 31.047 -26.578 -23.078 1 82.06 495 PRO A C 1
ATOM 4045 O O . PRO A 1 495 ? 31.969 -26.312 -22.312 1 82.06 495 PRO A O 1
ATOM 4048 N N . GLY A 1 496 ? 30.609 -27.891 -23.172 1 79.56 496 GLY A N 1
ATOM 4049 C CA . GLY A 1 496 ? 31.031 -28.938 -22.25 1 79.56 496 GLY A CA 1
ATOM 4050 C C . GLY A 1 496 ? 30.406 -28.812 -20.875 1 79.56 496 GLY A C 1
ATOM 4051 O O . GLY A 1 496 ? 29.656 -27.859 -20.625 1 79.56 496 GLY A O 1
ATOM 4052 N N . CYS A 1 497 ? 30.453 -29.875 -20.078 1 82.06 497 CYS A N 1
ATOM 4053 C CA . CYS A 1 497 ? 29.891 -29.891 -18.734 1 82.06 497 CYS A CA 1
ATOM 4054 C C . CYS A 1 497 ? 30.984 -29.734 -17.672 1 82.06 497 CYS A C 1
ATOM 4056 O O . CYS A 1 497 ? 31.938 -30.516 -17.641 1 82.06 497 CYS A O 1
ATOM 4058 N N . SER A 1 498 ? 31.75 -28.672 -17.609 1 63.91 498 SER A N 1
ATOM 4059 C CA . SER A 1 498 ? 32.781 -28.547 -16.594 1 63.91 498 SER A CA 1
A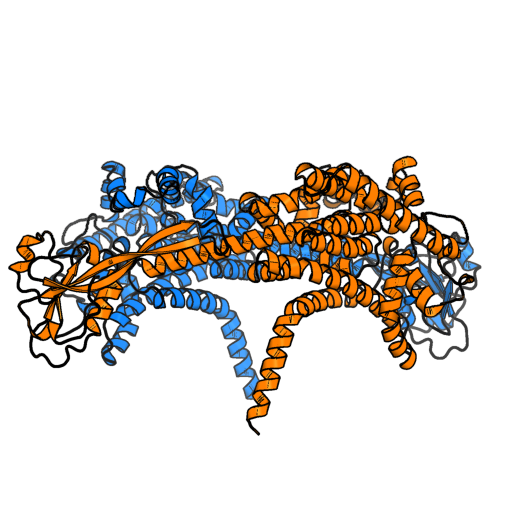TOM 4060 C C . SER A 1 498 ? 32.188 -28.312 -15.211 1 63.91 498 SER A C 1
ATOM 4062 O O . SER A 1 498 ? 31.109 -27.75 -15.078 1 63.91 498 SER A O 1
ATOM 4064 N N . MET B 1 1 ? -16.016 17.906 -40.938 1 27.77 1 MET B N 1
ATOM 4065 C CA . MET B 1 1 ? -15.164 16.719 -40.906 1 27.77 1 MET B CA 1
ATOM 4066 C C . MET B 1 1 ? -14.578 16.516 -39.5 1 27.77 1 MET B C 1
ATOM 4068 O O . MET B 1 1 ? -13.789 15.602 -39.281 1 27.77 1 MET B O 1
ATOM 4072 N N . ALA B 1 2 ? -14.484 17.734 -38.75 1 32.72 2 ALA B N 1
ATOM 4073 C CA . ALA B 1 2 ? -13.852 17.703 -37.438 1 32.72 2 ALA B CA 1
ATOM 4074 C C . ALA B 1 2 ? -14.68 16.875 -36.438 1 32.72 2 ALA B C 1
ATOM 4076 O O . ALA B 1 2 ? -14.336 16.797 -35.281 1 32.72 2 ALA B O 1
ATOM 4077 N N . SER B 1 3 ? -15.922 16.625 -36.781 1 36.47 3 SER B N 1
ATOM 4078 C CA . SER B 1 3 ? -16.797 15.984 -35.781 1 36.47 3 SER B CA 1
ATOM 4079 C C . SER B 1 3 ? -16.328 14.562 -35.469 1 36.47 3 SER B C 1
ATOM 4081 O O . SER B 1 3 ? -16.891 13.898 -34.594 1 36.47 3 SER B O 1
ATOM 4083 N N . SER B 1 4 ? -15.539 13.969 -36.469 1 41.38 4 SER B N 1
ATOM 4084 C CA . SER B 1 4 ? -15.305 12.531 -36.375 1 41.38 4 SER B CA 1
ATOM 4085 C C . SER B 1 4 ? -14.266 12.211 -35.312 1 41.38 4 SER B C 1
ATOM 4087 O O . SER B 1 4 ? -13.992 11.039 -35.031 1 41.38 4 SER B O 1
ATOM 4089 N N . SER B 1 5 ? -13.484 13.234 -35 1 43.09 5 SER B N 1
ATOM 4090 C CA . SER B 1 5 ? -12.375 12.883 -34.094 1 43.09 5 SER B CA 1
ATOM 4091 C C . SER B 1 5 ? -12.867 12.57 -32.688 1 43.09 5 SER B C 1
ATOM 4093 O O . SER B 1 5 ? -12.102 12.109 -31.844 1 43.09 5 SER B O 1
ATOM 4095 N N . SER B 1 6 ? -14.055 13.062 -32.344 1 45.53 6 SER B N 1
ATOM 4096 C CA . SER B 1 6 ? -14.516 12.914 -30.953 1 45.53 6 SER B CA 1
ATOM 4097 C C . SER B 1 6 ? -14.945 11.477 -30.672 1 45.53 6 SER B C 1
ATOM 4099 O O . SER B 1 6 ? -15.219 11.125 -29.516 1 45.53 6 SER B O 1
ATOM 4101 N N . SER B 1 7 ? -15.344 10.766 -31.703 1 46.97 7 SER B N 1
ATOM 4102 C CA . SER B 1 7 ? -15.875 9.422 -31.484 1 46.97 7 SER B CA 1
ATOM 4103 C C . SER B 1 7 ? -14.758 8.445 -31.109 1 46.97 7 SER B C 1
ATOM 4105 O O . SER B 1 7 ? -14.992 7.465 -30.406 1 46.97 7 SER B O 1
ATOM 4107 N N . CYS B 1 8 ? -13.695 8.656 -31.844 1 42.44 8 CYS B N 1
ATOM 4108 C CA . CYS B 1 8 ? -12.609 7.699 -31.625 1 42.44 8 CYS B CA 1
ATOM 4109 C C . CYS B 1 8 ? -12.047 7.824 -30.219 1 42.44 8 CYS B C 1
ATOM 4111 O O . CYS B 1 8 ? -11.75 6.816 -29.578 1 42.44 8 CYS B O 1
ATOM 4113 N N . CYS B 1 9 ? -11.82 9.062 -29.734 1 46.31 9 CYS B N 1
ATOM 4114 C CA . CYS B 1 9 ? -11.297 9.25 -28.391 1 46.31 9 CYS B CA 1
ATOM 4115 C C . CYS B 1 9 ? -12.312 8.797 -27.344 1 46.31 9 CYS B C 1
ATOM 4117 O O . CYS B 1 9 ? -11.938 8.43 -26.234 1 46.31 9 CYS B O 1
ATOM 4119 N N . LYS B 1 10 ? -13.617 8.867 -27.641 1 51.94 10 LYS B N 1
ATOM 4120 C CA . LYS B 1 10 ? -14.672 8.414 -26.734 1 51.94 10 LYS B CA 1
ATOM 4121 C C . LYS B 1 10 ? -14.727 6.887 -26.688 1 51.94 10 LYS B C 1
ATOM 4123 O O . LYS B 1 10 ? -14.969 6.301 -25.641 1 51.94 10 LYS B O 1
ATOM 4128 N N . SER B 1 11 ? -14.508 6.227 -27.922 1 54.34 11 SER B N 1
ATOM 4129 C CA . SER B 1 11 ? -14.508 4.77 -27.938 1 54.34 11 SER B CA 1
ATOM 4130 C C . SER B 1 11 ? -13.328 4.207 -27.156 1 54.34 11 SER B C 1
ATOM 4132 O O . SER B 1 11 ? -13.461 3.211 -26.453 1 54.34 11 SER B O 1
ATOM 4134 N N . GLY B 1 12 ? -12.164 4.777 -27.312 1 54.28 12 GLY B N 1
ATOM 4135 C CA . GLY B 1 12 ? -10.992 4.398 -26.547 1 54.28 12 GLY B CA 1
ATOM 4136 C C . GLY B 1 12 ? -11.172 4.578 -25.047 1 54.28 12 GLY B C 1
ATOM 4137 O O . GLY B 1 12 ? -10.742 3.734 -24.266 1 54.28 12 GLY B O 1
ATOM 4138 N N . GLY B 1 13 ? -11.742 5.688 -24.797 1 59.09 13 GLY B N 1
ATOM 4139 C CA . GLY B 1 13 ? -12.062 5.941 -23.406 1 59.09 13 GLY B CA 1
ATOM 4140 C C . GLY B 1 13 ? -13.031 4.934 -22.812 1 59.09 13 GLY B C 1
ATOM 4141 O O . GLY B 1 13 ? -12.844 4.477 -21.688 1 59.09 13 GLY B O 1
ATOM 4142 N N . ARG B 1 14 ? -14.062 4.539 -23.688 1 68.69 14 ARG B N 1
ATOM 4143 C CA . ARG B 1 14 ? -15.047 3.561 -23.234 1 68.69 14 ARG B CA 1
ATOM 4144 C C . ARG B 1 14 ? -14.438 2.17 -23.125 1 68.69 14 ARG B C 1
ATOM 4146 O O . ARG B 1 14 ? -14.766 1.411 -22.219 1 68.69 14 ARG B O 1
ATOM 4153 N N . PHE B 1 15 ? -13.562 1.78 -24.109 1 74 15 PHE B N 1
ATOM 4154 C CA . PHE B 1 15 ? -12.867 0.497 -24.062 1 74 15 PHE B CA 1
ATOM 4155 C C . PHE B 1 15 ? -12.016 0.382 -22.812 1 74 15 PHE B C 1
ATOM 4157 O O . PHE B 1 15 ? -12.039 -0.646 -22.125 1 74 15 PHE B O 1
ATOM 4164 N N . MET B 1 16 ? -11.328 1.497 -22.562 1 74.5 16 MET B N 1
ATOM 4165 C CA . MET B 1 16 ? -10.461 1.488 -21.391 1 74.5 16 MET B CA 1
ATOM 4166 C C . MET B 1 16 ? -11.281 1.467 -20.094 1 74.5 16 MET B C 1
ATOM 4168 O O . MET B 1 16 ? -10.859 0.891 -19.094 1 74.5 16 MET B O 1
ATOM 4172 N N . GLU B 1 17 ? -12.406 1.973 -20.172 1 77.81 17 GLU B N 1
ATOM 4173 C CA . GLU B 1 17 ? -13.289 1.968 -19 1 77.81 17 GLU B CA 1
ATOM 4174 C C . GLU B 1 17 ? -13.867 0.578 -18.766 1 77.81 17 GLU B C 1
ATOM 4176 O O . GLU B 1 17 ? -14.008 0.156 -17.609 1 77.81 17 GLU B O 1
ATOM 4181 N N . ARG B 1 18 ? -14.055 -0.145 -19.906 1 80.31 18 ARG B N 1
ATOM 4182 C CA . ARG B 1 18 ? -14.711 -1.441 -19.766 1 80.31 18 ARG B CA 1
ATOM 4183 C C . ARG B 1 18 ? -13.688 -2.553 -19.562 1 80.31 18 ARG B C 1
ATOM 4185 O O . ARG B 1 18 ? -13.93 -3.494 -18.812 1 80.31 18 ARG B O 1
ATOM 4192 N N . TYR B 1 19 ? -12.539 -2.42 -20.25 1 88.5 19 TYR B N 1
ATOM 4193 C CA . TYR B 1 19 ? -11.633 -3.561 -20.266 1 88.5 19 TYR B CA 1
ATOM 4194 C C . TYR B 1 19 ? -10.266 -3.182 -19.703 1 88.5 19 TYR B C 1
ATOM 4196 O O . TYR B 1 19 ? -9.32 -3.963 -19.781 1 88.5 19 TYR B O 1
ATOM 4204 N N . GLY B 1 20 ? -10.172 -2.01 -19.203 1 92.19 20 GLY B N 1
ATOM 4205 C CA . GLY B 1 20 ? -8.891 -1.54 -18.688 1 92.19 20 GLY B CA 1
ATOM 4206 C C . GLY B 1 20 ? -8.312 -2.445 -17.625 1 92.19 20 GLY B C 1
ATOM 4207 O O . GLY B 1 20 ? -7.133 -2.805 -17.672 1 92.19 20 GLY B O 1
ATOM 4208 N N . TYR B 1 21 ? -9.141 -2.859 -16.672 1 95.38 21 TYR B N 1
ATOM 4209 C CA . TYR B 1 21 ? -8.703 -3.723 -15.586 1 95.38 21 TYR B CA 1
ATOM 4210 C C . TYR B 1 21 ? -8.289 -5.094 -16.109 1 95.38 21 TYR B C 1
ATOM 4212 O O . TYR B 1 21 ? -7.297 -5.664 -15.656 1 95.38 21 TYR B O 1
ATOM 4220 N N . ASP B 1 22 ? -9.008 -5.633 -17.062 1 96.06 22 ASP B N 1
ATOM 4221 C CA . ASP B 1 22 ? -8.711 -6.934 -17.656 1 96.06 22 ASP B CA 1
ATOM 4222 C C . ASP B 1 22 ? -7.395 -6.902 -18.438 1 96.06 22 ASP B C 1
ATOM 4224 O O . ASP B 1 22 ? -6.633 -7.871 -18.406 1 96.06 22 ASP B O 1
ATOM 4228 N N . LEU B 1 23 ? -7.176 -5.773 -19.078 1 95.62 23 LEU B N 1
ATOM 4229 C CA . LEU B 1 23 ? -5.934 -5.633 -19.844 1 95.62 23 LEU B CA 1
ATOM 4230 C C . LEU B 1 23 ? -4.73 -5.602 -18.906 1 95.62 23 LEU B C 1
ATOM 4232 O O . LEU B 1 23 ? -3.684 -6.176 -19.219 1 95.62 23 LEU B O 1
ATOM 4236 N N . ILE B 1 24 ? -4.926 -4.941 -17.812 1 96.81 24 ILE B N 1
ATOM 4237 C CA . ILE B 1 24 ? -3.828 -4.855 -16.859 1 96.81 24 ILE B CA 1
ATOM 4238 C C . ILE B 1 24 ? -3.516 -6.246 -16.312 1 96.81 24 ILE B C 1
ATOM 4240 O O . ILE B 1 24 ? -2.373 -6.703 -16.375 1 96.81 24 ILE B O 1
ATOM 4244 N N . LEU B 1 25 ? -4.48 -6.953 -15.797 1 98.06 25 LEU B N 1
ATOM 4245 C CA . LEU B 1 25 ? -4.277 -8.266 -15.195 1 98.06 25 LEU B CA 1
ATOM 4246 C C . LEU B 1 25 ? -3.84 -9.281 -16.25 1 98.06 25 LEU B C 1
ATOM 4248 O O . LEU B 1 25 ? -2.947 -10.094 -16 1 98.06 25 LEU B O 1
ATOM 4252 N N . GLY B 1 26 ? -4.453 -9.164 -17.453 1 98.12 26 GLY B N 1
ATOM 4253 C CA . GLY B 1 26 ? -4.082 -10.055 -18.547 1 98.12 26 GLY B CA 1
ATOM 4254 C C . GLY B 1 26 ? -2.654 -9.852 -19.016 1 98.12 26 GLY B C 1
ATOM 4255 O O . GLY B 1 26 ? -1.958 -10.82 -19.344 1 98.12 26 GLY B O 1
ATOM 4256 N N . SER B 1 27 ? -2.232 -8.602 -19.062 1 97.94 27 SER B N 1
ATOM 4257 C CA . SER B 1 27 ? -0.873 -8.305 -19.516 1 97.94 27 SER B CA 1
ATOM 4258 C C . SER B 1 27 ? 0.159 -8.859 -18.531 1 97.94 27 SER B C 1
ATOM 4260 O O . SER B 1 27 ? 1.208 -9.359 -18.938 1 97.94 27 SER B O 1
ATOM 4262 N N . ILE B 1 28 ? -0.134 -8.797 -17.281 1 97.44 28 ILE B N 1
ATOM 4263 C CA . ILE B 1 28 ? 0.792 -9.305 -16.281 1 97.44 28 ILE B CA 1
ATOM 4264 C C . ILE B 1 28 ? 0.855 -10.828 -16.359 1 97.44 28 ILE B C 1
ATOM 4266 O O . ILE B 1 28 ? 1.939 -11.414 -16.312 1 97.44 28 ILE B O 1
ATOM 4270 N N . ALA B 1 29 ? -0.28 -11.477 -16.469 1 98.12 29 ALA B N 1
ATOM 4271 C CA . ALA B 1 29 ? -0.314 -12.93 -16.625 1 98.12 29 ALA B CA 1
ATOM 4272 C C . ALA B 1 29 ? 0.446 -13.367 -17.859 1 98.12 29 ALA B C 1
ATOM 4274 O O . ALA B 1 29 ? 1.19 -14.352 -17.828 1 98.12 29 ALA B O 1
ATOM 4275 N N . THR B 1 30 ? 0.251 -12.602 -18.938 1 98.06 30 THR B N 1
ATOM 4276 C CA . THR B 1 30 ? 0.942 -12.906 -20.188 1 98.06 30 THR B CA 1
ATOM 4277 C C . THR B 1 30 ? 2.453 -12.773 -20.016 1 98.06 30 THR B C 1
ATOM 4279 O O . THR B 1 30 ? 3.217 -13.578 -20.547 1 98.06 30 THR B O 1
ATOM 4282 N N . PHE B 1 31 ? 2.816 -11.781 -19.344 1 97.44 31 PHE B N 1
ATOM 4283 C CA . PHE B 1 31 ? 4.234 -11.594 -19.047 1 97.44 31 PHE B CA 1
ATOM 4284 C C . PHE B 1 31 ? 4.816 -12.82 -18.359 1 97.44 31 PHE B C 1
ATOM 4286 O O . PHE B 1 31 ? 5.895 -13.297 -18.719 1 97.44 31 PHE B O 1
ATOM 4293 N N . TYR B 1 32 ? 4.141 -13.367 -17.391 1 96.62 32 TYR B N 1
ATOM 4294 C CA . TYR B 1 32 ? 4.633 -14.523 -16.656 1 96.62 32 TYR B CA 1
ATOM 4295 C C . TYR B 1 32 ? 4.715 -15.75 -17.547 1 96.62 32 TYR B C 1
ATOM 4297 O O . TYR B 1 32 ? 5.656 -16.547 -17.453 1 96.62 32 TYR B O 1
ATOM 4305 N N . VAL B 1 33 ? 3.727 -15.922 -18.438 1 97.81 33 VAL B N 1
ATOM 4306 C CA . VAL B 1 33 ? 3.719 -17.062 -19.344 1 97.81 33 VAL B CA 1
ATOM 4307 C C . VAL B 1 33 ? 4.926 -16.984 -20.281 1 97.81 33 VAL B C 1
ATOM 4309 O O . VAL B 1 33 ? 5.582 -17.984 -20.547 1 97.81 33 VAL B O 1
ATOM 4312 N N . LEU B 1 34 ? 5.188 -15.812 -20.75 1 97 34 LEU B N 1
ATOM 4313 C CA . LEU B 1 34 ? 6.277 -15.633 -21.703 1 97 34 LEU B CA 1
ATOM 4314 C C . LEU B 1 34 ? 7.629 -15.805 -21.016 1 97 34 LEU B C 1
ATOM 4316 O O . LEU B 1 34 ? 8.555 -16.375 -21.594 1 97 34 LEU B O 1
ATOM 4320 N N . MET B 1 35 ? 7.699 -15.398 -19.812 1 95.56 35 MET B N 1
ATOM 4321 C CA . MET B 1 35 ? 8.969 -15.469 -19.094 1 95.56 35 MET B CA 1
ATOM 4322 C C . MET B 1 35 ? 9.219 -16.875 -18.562 1 95.56 35 MET B C 1
ATOM 4324 O O . MET B 1 35 ? 10.367 -17.312 -18.453 1 95.56 35 MET B O 1
ATOM 4328 N N . ILE B 1 36 ? 8.141 -17.562 -18.203 1 96.25 36 ILE B N 1
ATOM 4329 C CA . ILE B 1 36 ? 8.234 -18.891 -17.625 1 96.25 36 ILE B CA 1
ATOM 4330 C C . ILE B 1 36 ? 7.281 -19.844 -18.344 1 96.25 36 ILE B C 1
ATOM 4332 O O . ILE B 1 36 ? 6.293 -20.297 -17.766 1 96.25 36 ILE B O 1
ATOM 4336 N N . PRO B 1 37 ? 7.652 -20.266 -19.469 1 96.38 37 PRO B N 1
ATOM 4337 C CA . PRO B 1 37 ? 6.711 -21.031 -20.297 1 96.38 37 PRO B CA 1
ATOM 4338 C C . PRO B 1 37 ? 6.621 -22.5 -19.891 1 96.38 37 PRO B C 1
ATOM 4340 O O . PRO B 1 37 ? 5.562 -23.125 -20.031 1 96.38 37 PRO B O 1
ATOM 4343 N N . TYR B 1 38 ? 7.652 -23.078 -19.297 1 96.38 38 TYR B N 1
ATOM 4344 C CA . TYR B 1 38 ? 7.734 -24.516 -19.078 1 96.38 38 TYR B CA 1
ATOM 4345 C C . TYR B 1 38 ? 6.957 -24.906 -17.828 1 96.38 38 TYR B C 1
ATOM 4347 O O . TYR B 1 38 ? 6.566 -24.047 -17.031 1 96.38 38 TYR B O 1
ATOM 4355 N N . THR B 1 39 ? 6.645 -26.172 -17.703 1 94.5 39 THR B N 1
ATOM 4356 C CA . THR B 1 39 ? 5.758 -26.625 -16.641 1 94.5 39 THR B CA 1
ATOM 4357 C C . THR B 1 39 ? 6.406 -27.766 -15.844 1 94.5 39 THR B C 1
AT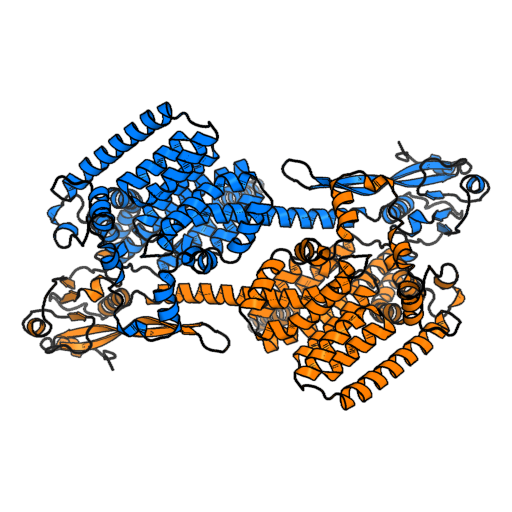OM 4359 O O . THR B 1 39 ? 7.32 -28.422 -16.344 1 94.5 39 THR B O 1
ATOM 4362 N N . LYS B 1 40 ? 5.852 -27.953 -14.641 1 91.38 40 LYS B N 1
ATOM 4363 C CA . LYS B 1 40 ? 6.355 -29 -13.75 1 91.38 40 LYS B CA 1
ATOM 4364 C C . LYS B 1 40 ? 5.516 -30.266 -13.852 1 91.38 40 LYS B C 1
ATOM 4366 O O . LYS B 1 40 ? 4.516 -30.297 -14.578 1 91.38 40 LYS B O 1
ATOM 4371 N N . VAL B 1 41 ? 5.957 -31.234 -13.094 1 88.31 41 VAL B N 1
ATOM 4372 C CA . VAL B 1 41 ? 5.379 -32.562 -13.164 1 88.31 41 VAL B CA 1
ATOM 4373 C C . VAL B 1 41 ? 3.918 -32.531 -12.727 1 88.31 41 VAL B C 1
ATOM 4375 O O . VAL B 1 41 ? 3.07 -33.219 -13.297 1 88.31 41 VAL B O 1
ATOM 4378 N N . GLU B 1 42 ? 3.578 -31.641 -11.773 1 88.44 42 GLU B N 1
ATOM 4379 C CA . GLU B 1 42 ? 2.215 -31.562 -11.258 1 88.44 42 GLU B CA 1
ATOM 4380 C C . GLU B 1 42 ? 1.26 -31.016 -12.312 1 88.44 42 GLU B C 1
ATOM 4382 O O . GLU B 1 42 ? 0.046 -31.203 -12.227 1 88.44 42 GLU B O 1
ATOM 4387 N N . GLU B 1 43 ? 1.821 -30.328 -13.273 1 94.25 43 GLU B N 1
ATOM 4388 C CA . GLU B 1 43 ? 1.045 -29.703 -14.344 1 94.25 43 GLU B CA 1
ATOM 4389 C C . GLU B 1 43 ? 0.985 -30.609 -15.578 1 94.25 43 GLU B C 1
ATOM 4391 O O . GLU B 1 43 ? 0.246 -30.328 -16.516 1 94.25 43 GLU B O 1
ATOM 4396 N N . SER B 1 44 ? 1.714 -31.734 -15.516 1 92.38 44 SER B N 1
ATOM 4397 C CA . SER B 1 44 ? 2.006 -32.531 -16.703 1 92.38 44 SER B CA 1
ATOM 4398 C C . SER B 1 44 ? 0.738 -33.188 -17.266 1 92.38 44 SER B C 1
ATOM 4400 O O . SER B 1 44 ? 0.531 -33.188 -18.484 1 92.38 44 SER B O 1
ATOM 4402 N N . PHE B 1 45 ? -0.085 -33.688 -16.422 1 94.75 45 PHE B N 1
ATOM 4403 C CA . PHE B 1 45 ? -1.256 -34.375 -16.938 1 94.75 45 PHE B CA 1
ATOM 4404 C C . PHE B 1 45 ? -2.117 -33.469 -17.781 1 94.75 45 PHE B C 1
ATOM 4406 O O . PHE B 1 45 ? -2.422 -33.781 -18.938 1 94.75 45 PHE B O 1
ATOM 4413 N N . ASN B 1 46 ? -2.518 -32.375 -17.234 1 96.75 46 ASN B N 1
ATOM 4414 C CA . ASN B 1 46 ? -3.375 -31.438 -17.953 1 96.75 46 ASN B CA 1
ATOM 4415 C C . ASN B 1 46 ? -2.695 -30.922 -19.219 1 96.75 46 ASN B C 1
ATOM 4417 O O . ASN B 1 46 ? -3.342 -30.766 -20.25 1 96.75 46 ASN B O 1
ATOM 4421 N N . LEU B 1 47 ? -1.478 -30.672 -19.078 1 97 47 LEU B N 1
ATOM 4422 C CA . LEU B 1 47 ? -0.738 -30.125 -20.203 1 97 47 LEU B CA 1
ATOM 4423 C C . LEU B 1 47 ? -0.672 -31.141 -21.344 1 97 47 LEU B C 1
ATOM 4425 O O . LEU B 1 47 ? -0.912 -30.797 -22.5 1 97 47 LEU B O 1
ATOM 4429 N N . GLN B 1 48 ? -0.296 -32.406 -21.016 1 96.31 48 GLN B N 1
ATOM 4430 C CA . GLN B 1 48 ? -0.225 -33.469 -22.031 1 96.31 48 GLN B CA 1
ATOM 4431 C C . GLN B 1 48 ? -1.603 -33.781 -22.609 1 96.31 48 GLN B C 1
ATOM 4433 O O . GLN B 1 48 ? -1.728 -34.031 -23.812 1 96.31 48 GLN B O 1
ATOM 4438 N N . ALA B 1 49 ? -2.574 -33.719 -21.75 1 97.44 49 ALA B N 1
ATOM 4439 C CA . ALA B 1 49 ? -3.938 -33.938 -22.219 1 97.44 49 ALA B CA 1
ATOM 4440 C C . ALA B 1 49 ? -4.34 -32.875 -23.234 1 97.44 49 ALA B C 1
ATOM 4442 O O . ALA B 1 49 ? -4.973 -33.156 -24.25 1 97.44 49 ALA B O 1
ATOM 4443 N N . MET B 1 50 ? -4.012 -31.625 -23.016 1 98 50 MET B N 1
ATOM 4444 C CA . MET B 1 50 ? -4.316 -30.547 -23.953 1 98 50 MET B CA 1
ATOM 4445 C C . MET B 1 50 ? -3.592 -30.766 -25.281 1 98 50 MET B C 1
ATOM 4447 O O . MET B 1 50 ? -4.172 -30.562 -26.344 1 98 50 MET B O 1
ATOM 4451 N N . HIS B 1 51 ? -2.318 -31.109 -25.156 1 96.88 51 HIS B N 1
ATOM 4452 C CA . HIS B 1 51 ? -1.572 -31.438 -26.375 1 96.88 51 HIS B CA 1
ATOM 4453 C C . HIS B 1 51 ? -2.277 -32.531 -27.188 1 96.88 51 HIS B C 1
ATOM 4455 O O . HIS B 1 51 ? -2.443 -32.375 -28.391 1 96.88 51 HIS B O 1
ATOM 4461 N N . ASP B 1 52 ? -2.668 -33.562 -26.5 1 97.12 52 ASP B N 1
ATOM 4462 C CA . ASP B 1 52 ? -3.229 -34.75 -27.172 1 97.12 52 ASP B CA 1
ATOM 4463 C C . ASP B 1 52 ? -4.586 -34.438 -27.797 1 97.12 52 ASP B C 1
ATOM 4465 O O . ASP B 1 52 ? -4.906 -34.906 -28.875 1 97.12 52 ASP B O 1
ATOM 4469 N N . PHE B 1 53 ? -5.363 -33.656 -27.141 1 97 53 PHE B N 1
ATOM 4470 C CA . PHE B 1 53 ? -6.629 -33.219 -27.703 1 97 53 PHE B CA 1
ATOM 4471 C C . PHE B 1 53 ? -6.395 -32.438 -29 1 97 53 PHE B C 1
ATOM 4473 O O . PHE B 1 53 ? -7.156 -32.594 -29.953 1 97 53 PHE B O 1
ATOM 4480 N N . LEU B 1 54 ? -5.398 -31.625 -29.016 1 95.75 54 LEU B N 1
ATOM 4481 C CA . LEU B 1 54 ? -5.191 -30.688 -30.125 1 95.75 54 LEU B CA 1
ATOM 4482 C C . LEU B 1 54 ? -4.484 -31.359 -31.281 1 95.75 54 LEU B C 1
ATOM 4484 O O . LEU B 1 54 ? -4.723 -31.016 -32.438 1 95.75 54 LEU B O 1
ATOM 4488 N N . TYR B 1 55 ? -3.629 -32.344 -30.984 1 93.38 55 TYR B N 1
ATOM 4489 C CA . TYR B 1 55 ? -2.803 -32.906 -32.031 1 93.38 55 TYR B CA 1
ATOM 4490 C C . TYR B 1 55 ? -3.252 -34.312 -32.406 1 93.38 55 TYR B C 1
ATOM 4492 O O . TYR B 1 55 ? -3.188 -34.719 -33.562 1 93.38 55 TYR B O 1
ATOM 4500 N N . HIS B 1 56 ? -3.701 -35.094 -31.406 1 94.12 56 HIS B N 1
ATOM 4501 C CA . HIS B 1 56 ? -4.105 -36.469 -31.672 1 94.12 56 HIS B CA 1
ATOM 4502 C C . HIS B 1 56 ? -5.617 -36.562 -31.859 1 94.12 56 HIS B C 1
ATOM 4504 O O . HIS B 1 56 ? -6.102 -37.5 -32.5 1 94.12 56 HIS B O 1
ATOM 4510 N N . ARG B 1 57 ? -6.359 -35.688 -31.297 1 93.44 57 ARG B N 1
ATOM 4511 C CA . ARG B 1 57 ? -7.801 -35.562 -31.484 1 93.44 57 ARG B CA 1
ATOM 4512 C C . ARG B 1 57 ? -8.5 -36.875 -31.188 1 93.44 57 ARG B C 1
ATOM 4514 O O . ARG B 1 57 ? -8.383 -37.438 -30.078 1 93.44 57 ARG B O 1
ATOM 4521 N N . HIS B 1 58 ? -8.914 -37.625 -32.281 1 91.88 58 HIS B N 1
ATOM 4522 C CA . HIS B 1 58 ? -9.734 -38.812 -32.031 1 91.88 58 HIS B CA 1
ATOM 4523 C C . HIS B 1 58 ? -8.867 -40.062 -31.922 1 91.88 58 HIS B C 1
ATOM 4525 O O . HIS B 1 58 ? -9.375 -41.156 -31.609 1 91.88 58 HIS B O 1
ATOM 4531 N N . HIS B 1 59 ? -7.582 -39.938 -32.031 1 93.81 59 HIS B N 1
ATOM 4532 C CA . HIS B 1 59 ? -6.668 -41.062 -31.875 1 93.81 59 HIS B CA 1
ATOM 4533 C C . HIS B 1 59 ? -6.266 -41.281 -30.422 1 93.81 59 HIS B C 1
ATOM 4535 O O . HIS B 1 59 ? -5.102 -41.062 -30.062 1 93.81 59 HIS B O 1
ATOM 4541 N N . LEU B 1 60 ? -7.172 -41.812 -29.688 1 92.94 60 LEU B N 1
ATOM 4542 C CA . LEU B 1 60 ? -7.047 -41.938 -28.25 1 92.94 60 LEU B CA 1
ATOM 4543 C C . LEU B 1 60 ? -5.875 -42.812 -27.859 1 92.94 60 LEU B C 1
ATOM 4545 O O . LEU B 1 60 ? -5.277 -42.656 -26.797 1 92.94 60 LEU B O 1
ATOM 4549 N N . ASP B 1 61 ? -5.438 -43.688 -28.719 1 93.25 61 ASP B N 1
ATOM 4550 C CA . ASP B 1 61 ? -4.371 -44.656 -28.422 1 93.25 61 ASP B CA 1
ATOM 4551 C C . ASP B 1 61 ? -3.016 -43.938 -28.344 1 93.25 61 ASP B C 1
ATOM 4553 O O . ASP B 1 61 ? -2.061 -44.5 -27.781 1 93.25 61 ASP B O 1
ATOM 4557 N N . ASN B 1 62 ? -3.018 -42.781 -28.859 1 93 62 ASN B N 1
ATOM 4558 C CA . ASN B 1 62 ? -1.756 -42.031 -28.891 1 93 62 ASN B CA 1
ATOM 4559 C C . ASN B 1 62 ? -1.616 -41.094 -27.703 1 93 62 ASN B C 1
ATOM 4561 O O . ASN B 1 62 ? -0.604 -40.406 -27.578 1 93 62 ASN B O 1
ATOM 4565 N N . TYR B 1 63 ? -2.582 -41.156 -26.859 1 94.94 63 TYR B N 1
ATOM 4566 C CA . TYR B 1 63 ? -2.576 -40.219 -25.75 1 94.94 63 TYR B CA 1
ATOM 4567 C C . TYR B 1 63 ? -1.495 -40.594 -24.734 1 94.94 63 TYR B C 1
ATOM 4569 O O . TYR B 1 63 ? -1.275 -41.75 -24.438 1 94.94 63 TYR B O 1
ATOM 4577 N N . ASP B 1 64 ? -0.895 -39.625 -24.234 1 92.81 64 ASP B N 1
ATOM 4578 C CA . ASP B 1 64 ? 0.271 -39.75 -23.359 1 92.81 64 ASP B CA 1
ATOM 4579 C C . ASP B 1 64 ? -0.054 -40.562 -22.109 1 92.81 64 ASP B C 1
ATOM 4581 O O . ASP B 1 64 ? 0.781 -41.312 -21.625 1 92.81 64 ASP B O 1
ATOM 4585 N N . HIS B 1 65 ? -1.29 -40.375 -21.516 1 92.81 65 HIS B N 1
ATOM 4586 C CA . HIS B 1 65 ? -1.627 -40.969 -20.219 1 92.81 65 HIS B CA 1
ATOM 4587 C C . HIS B 1 65 ? -1.676 -42.469 -20.281 1 92.81 65 HIS B C 1
ATOM 4589 O O . HIS B 1 65 ? -1.607 -43.156 -19.266 1 92.81 65 HIS B O 1
ATOM 4595 N N . LEU B 1 66 ? -1.817 -42.969 -21.453 1 92 66 LEU B N 1
ATOM 4596 C CA . LEU B 1 66 ? -1.861 -44.406 -21.609 1 92 66 LEU B CA 1
ATOM 4597 C C . LEU B 1 66 ? -0.471 -45.031 -21.438 1 92 66 LEU B C 1
ATOM 4599 O O . LEU B 1 66 ? -0.329 -46.125 -20.922 1 92 66 LEU B O 1
ATOM 4603 N N . GLU B 1 67 ? 0.507 -44.281 -21.922 1 87.88 67 GLU B N 1
ATOM 4604 C CA . GLU B 1 67 ? 1.89 -44.719 -21.766 1 87.88 67 GLU B CA 1
ATOM 4605 C C . GLU B 1 67 ? 2.453 -44.312 -20.406 1 87.88 67 GLU B C 1
ATOM 4607 O O . GLU B 1 67 ? 3.215 -45.062 -19.797 1 87.88 67 GLU B O 1
ATOM 4612 N N . PHE B 1 68 ? 2.004 -43.156 -20 1 87.06 68 PHE B N 1
ATOM 4613 C CA . PHE B 1 68 ? 2.488 -42.625 -18.75 1 87.06 68 PHE B CA 1
ATOM 4614 C C . PHE B 1 68 ? 1.329 -42.125 -17.875 1 87.06 68 PHE B C 1
ATOM 4616 O O . PHE B 1 68 ? 1.092 -40.938 -17.766 1 87.06 68 PHE B O 1
ATOM 4623 N N . PRO B 1 69 ? 0.634 -42.938 -17.234 1 85.38 69 PRO B N 1
ATOM 4624 C CA . PRO B 1 69 ? -0.59 -42.594 -16.516 1 85.38 69 PRO B CA 1
ATOM 4625 C C . PRO B 1 69 ? -0.318 -41.75 -15.273 1 85.38 69 PRO B C 1
ATOM 4627 O O . PRO B 1 69 ? -1.202 -41.031 -14.805 1 85.38 69 PRO B O 1
ATOM 4630 N N . GLY B 1 70 ? 0.822 -41.719 -14.758 1 80.31 70 GLY B N 1
ATOM 4631 C CA . GLY B 1 70 ? 1.099 -41 -13.516 1 80.31 70 GLY B CA 1
ATOM 4632 C C . GLY B 1 70 ? 0.696 -41.812 -12.289 1 80.31 70 GLY B C 1
ATOM 4633 O O . GLY B 1 70 ? 0.314 -42.969 -12.391 1 80.31 70 GLY B O 1
ATOM 4634 N N . VAL B 1 71 ? 0.637 -41.156 -11.109 1 80.69 71 VAL B N 1
ATOM 4635 C CA . VAL B 1 71 ? 0.389 -41.812 -9.844 1 80.69 71 VAL B CA 1
ATOM 4636 C C . VAL B 1 71 ? -1.113 -41.969 -9.633 1 80.69 71 VAL B C 1
ATOM 4638 O O . VAL B 1 71 ? -1.569 -43.031 -9.188 1 80.69 71 VAL B O 1
ATOM 4641 N N . VAL B 1 72 ? -1.828 -40.906 -9.961 1 88.31 72 VAL B N 1
ATOM 4642 C CA . VAL B 1 72 ? -3.279 -40.938 -9.805 1 88.31 72 VAL B CA 1
ATOM 4643 C C . VAL B 1 72 ? -3.949 -40.375 -11.062 1 88.31 72 VAL B C 1
ATOM 4645 O O . VAL B 1 72 ? -3.412 -39.5 -11.719 1 88.31 72 VAL B O 1
ATOM 4648 N N . PRO B 1 73 ? -5.094 -40.969 -11.297 1 93.5 73 PRO B N 1
ATOM 4649 C CA . PRO B 1 73 ? -5.801 -40.469 -12.477 1 93.5 73 PRO B CA 1
ATOM 4650 C C . PRO B 1 73 ? -6.418 -39.094 -12.258 1 93.5 73 PRO B C 1
ATOM 4652 O O . PRO B 1 73 ? -6.785 -38.75 -11.133 1 93.5 73 PRO B O 1
ATOM 4655 N N . ARG B 1 74 ? -6.5 -38.312 -13.297 1 94.88 74 ARG B N 1
ATOM 4656 C CA . ARG B 1 74 ? -7.102 -37 -13.266 1 94.88 74 ARG B CA 1
ATOM 4657 C C . ARG B 1 74 ? -8.172 -36.844 -14.344 1 94.88 74 ARG B C 1
ATOM 4659 O O . ARG B 1 74 ? -8.242 -37.656 -15.273 1 94.88 74 ARG B O 1
ATOM 4666 N N . THR B 1 75 ? -9.047 -35.875 -14.133 1 97.44 75 THR B N 1
ATOM 4667 C CA . THR B 1 75 ? -10.141 -35.688 -15.078 1 97.44 75 THR B CA 1
ATOM 4668 C C . THR B 1 75 ? -9.641 -34.969 -16.328 1 97.44 75 THR B C 1
ATOM 4670 O O . THR B 1 75 ? -8.758 -34.094 -16.25 1 97.44 75 THR B O 1
ATOM 4673 N N . PHE B 1 76 ? -10.219 -35.312 -17.5 1 97.62 76 PHE B N 1
ATOM 4674 C CA . PHE B 1 76 ? -9.867 -34.688 -18.781 1 97.62 76 PHE B CA 1
ATOM 4675 C C . PHE B 1 76 ? -10.742 -33.469 -19.062 1 97.62 76 PHE B C 1
ATOM 4677 O O . PHE B 1 76 ? -10.484 -32.719 -20.016 1 97.62 76 PHE B O 1
ATOM 4684 N N . ILE B 1 77 ? -11.68 -33.25 -18.234 1 97.94 77 ILE B N 1
ATOM 4685 C CA . ILE B 1 77 ? -12.703 -32.25 -18.5 1 97.94 77 ILE B CA 1
ATOM 4686 C C . ILE B 1 77 ? -12.062 -30.859 -18.562 1 97.94 77 ILE B C 1
ATOM 4688 O O . ILE B 1 77 ? -12.328 -30.078 -19.469 1 97.94 77 ILE B O 1
ATOM 4692 N N . GLY B 1 78 ? -11.25 -30.531 -17.594 1 97.81 78 GLY B N 1
ATOM 4693 C CA . GLY B 1 78 ? -10.578 -29.25 -17.578 1 97.81 78 GLY B CA 1
ATOM 4694 C C . GLY B 1 78 ? -9.719 -29 -18.797 1 97.81 78 GLY B C 1
ATOM 4695 O O . GLY B 1 78 ? -9.828 -27.953 -19.453 1 97.81 78 GLY B O 1
ATOM 4696 N N . ALA B 1 79 ? -8.891 -29.984 -19.125 1 98.12 79 ALA B N 1
ATOM 4697 C CA . ALA B 1 79 ? -8.023 -29.891 -20.297 1 98.12 79 ALA B CA 1
ATOM 4698 C C . ALA B 1 79 ? -8.836 -29.75 -21.578 1 98.12 79 ALA B C 1
ATOM 4700 O O . ALA B 1 79 ? -8.438 -29.062 -22.516 1 98.12 79 ALA B O 1
ATOM 4701 N N . PHE B 1 80 ? -9.945 -30.469 -21.578 1 97.81 80 PHE B N 1
ATOM 4702 C CA . PHE B 1 80 ? -10.812 -30.438 -22.75 1 97.81 80 PHE B CA 1
ATOM 4703 C C . PHE B 1 80 ? -11.352 -29.031 -22.984 1 97.81 80 PHE B C 1
ATOM 4705 O O . PHE B 1 80 ? -11.305 -28.516 -24.109 1 97.81 80 PHE B O 1
ATOM 4712 N N . VAL B 1 81 ? -11.828 -28.375 -21.953 1 97.94 81 VAL B N 1
ATOM 4713 C CA . VAL B 1 81 ? -12.398 -27.031 -22.047 1 97.94 81 VAL B CA 1
ATOM 4714 C C . VAL B 1 81 ? -11.328 -26.047 -22.5 1 97.94 81 VAL B C 1
ATOM 4716 O O . VAL B 1 81 ? -11.57 -25.219 -23.375 1 97.94 81 VAL B O 1
ATOM 4719 N N . VAL B 1 82 ? -10.148 -26.109 -21.953 1 98.5 82 VAL B N 1
ATOM 4720 C CA . VAL B 1 82 ? -9.055 -25.219 -22.312 1 98.5 82 VAL B CA 1
ATOM 4721 C C . VAL B 1 82 ? -8.672 -25.422 -23.781 1 98.5 82 VAL B C 1
ATOM 4723 O O . VAL B 1 82 ? -8.406 -24.453 -24.5 1 98.5 82 VAL B O 1
ATOM 4726 N N . SER B 1 83 ? -8.672 -26.703 -24.25 1 98.06 83 SER B N 1
ATOM 4727 C CA . SER B 1 83 ? -8.312 -27.031 -25.625 1 98.06 83 SER B CA 1
ATOM 4728 C C . SER B 1 83 ? -9.32 -26.453 -26.609 1 98.06 83 SER B C 1
ATOM 4730 O O . SER B 1 83 ? -8.945 -26.031 -27.703 1 98.06 83 SER B O 1
ATOM 4732 N N . ILE B 1 84 ? -10.57 -26.438 -26.219 1 97.62 84 ILE B N 1
ATOM 4733 C CA . ILE B 1 84 ? -11.602 -25.859 -27.078 1 97.62 84 ILE B CA 1
ATOM 4734 C C . ILE B 1 84 ? -11.336 -24.375 -27.281 1 97.62 84 ILE B C 1
ATOM 4736 O O . ILE B 1 84 ? -11.453 -23.859 -28.391 1 97.62 84 ILE B O 1
ATOM 4740 N N . VAL B 1 85 ? -10.945 -23.719 -26.219 1 97.75 85 VAL B N 1
ATOM 4741 C CA . VAL B 1 85 ? -10.688 -22.281 -26.266 1 97.75 85 VAL B CA 1
ATOM 4742 C C . VAL B 1 85 ? -9.406 -22.016 -27.062 1 97.75 85 VAL B C 1
ATOM 4744 O O . VAL B 1 85 ? -9.305 -21.016 -27.781 1 97.75 85 VAL B O 1
ATOM 4747 N N . ALA B 1 86 ? -8.469 -22.891 -27 1 98 86 ALA B N 1
ATOM 4748 C CA . ALA B 1 86 ? -7.16 -22.719 -27.625 1 98 86 ALA B CA 1
ATOM 4749 C C . ALA B 1 86 ? -7.199 -23.094 -29.109 1 98 86 ALA B C 1
ATOM 4751 O O . ALA B 1 86 ? -6.371 -22.641 -29.891 1 98 86 ALA B O 1
ATOM 4752 N N . ALA B 1 87 ? -8.141 -23.922 -29.562 1 96.94 87 ALA B N 1
ATOM 4753 C CA . ALA B 1 87 ? -8.172 -24.578 -30.875 1 96.94 87 ALA B CA 1
ATOM 4754 C C . ALA B 1 87 ? -8.133 -23.562 -32 1 96.94 87 ALA B C 1
ATOM 4756 O O . ALA B 1 87 ? -7.359 -23.719 -32.969 1 96.94 87 ALA B O 1
ATOM 4757 N N . PRO B 1 88 ? -8.93 -22.453 -31.938 1 96.25 88 PRO B N 1
ATOM 4758 C CA . PRO B 1 88 ? -8.906 -21.5 -33.031 1 96.25 88 PRO B CA 1
ATOM 4759 C C . PRO B 1 88 ? -7.543 -20.828 -33.219 1 96.25 88 PRO B C 1
ATOM 4761 O O . PRO B 1 88 ? -7.129 -20.516 -34.344 1 96.25 88 PRO B O 1
ATOM 4764 N N . PHE B 1 89 ? -6.863 -20.625 -32.188 1 95.88 89 PHE B N 1
ATOM 4765 C CA . PHE B 1 89 ? -5.559 -19.969 -32.25 1 95.88 89 PHE B CA 1
ATOM 4766 C C . PHE B 1 89 ? -4.492 -20.953 -32.719 1 95.88 89 PHE B C 1
ATOM 4768 O O . PHE B 1 89 ? -3.516 -20.531 -33.375 1 95.88 89 PHE B O 1
ATOM 4775 N N . LEU B 1 90 ? -4.707 -22.172 -32.375 1 93.88 90 LEU B N 1
ATOM 4776 C CA . LEU B 1 90 ? -3.775 -23.188 -32.844 1 93.88 90 LEU B CA 1
ATOM 4777 C C . LEU B 1 90 ? -3.871 -23.359 -34.344 1 93.88 90 LEU B C 1
ATOM 4779 O O . LEU B 1 90 ? -2.875 -23.672 -35 1 93.88 90 LEU B O 1
ATOM 4783 N N . LEU B 1 91 ? -5.016 -23.188 -34.938 1 92.5 91 LEU B N 1
ATOM 4784 C CA . LEU B 1 91 ? -5.195 -23.281 -36.375 1 92.5 91 LEU B CA 1
ATOM 4785 C C . LEU B 1 91 ? -4.332 -22.25 -37.094 1 92.5 91 LEU B C 1
ATOM 4787 O O . LEU B 1 91 ? -3.762 -22.531 -38.156 1 92.5 91 LEU B O 1
ATOM 4791 N N . ILE B 1 92 ? -4.266 -21.141 -36.5 1 92.69 92 ILE B N 1
ATOM 4792 C CA . ILE B 1 92 ? -3.463 -20.062 -37.062 1 92.69 92 ILE B CA 1
ATOM 4793 C C . ILE B 1 92 ? -1.984 -20.438 -37.031 1 92.69 92 ILE B C 1
ATOM 4795 O O . ILE B 1 92 ? -1.256 -20.219 -38 1 92.69 92 ILE B O 1
ATOM 4799 N N . THR B 1 93 ? -1.608 -20.984 -35.938 1 91.31 93 THR B N 1
ATOM 4800 C CA . THR B 1 93 ? -0.202 -21.344 -35.781 1 91.31 93 THR B CA 1
ATOM 4801 C C . THR B 1 93 ? 0.161 -22.5 -36.719 1 91.31 93 THR B C 1
ATOM 4803 O O . THR B 1 93 ? 1.275 -22.562 -37.219 1 91.31 93 THR B O 1
ATOM 4806 N N . THR B 1 94 ? -0.751 -23.375 -36.875 1 88 94 THR B N 1
ATOM 4807 C CA . THR B 1 94 ? -0.521 -24.5 -37.781 1 88 94 THR B CA 1
ATOM 4808 C C . THR B 1 94 ? -0.433 -24 -39.219 1 88 94 THR B C 1
ATOM 4810 O O . THR B 1 94 ? 0.401 -24.484 -40 1 88 94 THR B O 1
ATOM 4813 N N . PHE B 1 95 ? -1.23 -23.047 -39.562 1 91.81 95 PHE B N 1
ATOM 4814 C CA . PHE B 1 95 ? -1.229 -22.469 -40.906 1 91.81 95 PHE B CA 1
ATOM 4815 C C . PHE B 1 95 ? 0.088 -21.75 -41.188 1 91.81 95 PHE B C 1
ATOM 4817 O O . PHE B 1 95 ? 0.595 -21.797 -42.312 1 91.81 95 PHE B O 1
ATOM 4824 N N . LEU B 1 96 ? 0.628 -21.188 -40.219 1 93.75 96 LEU B N 1
ATOM 4825 C CA . LEU B 1 96 ? 1.871 -20.438 -40.344 1 93.75 96 LEU B CA 1
ATOM 4826 C C . LEU B 1 96 ? 3.08 -21.344 -40.156 1 93.75 96 LEU B C 1
ATOM 4828 O O . LEU B 1 96 ? 4.223 -20.875 -40.188 1 93.75 96 LEU B O 1
ATOM 4832 N N . HIS B 1 97 ? 2.861 -22.609 -39.781 1 91.06 97 HIS B N 1
ATOM 4833 C CA . HIS B 1 97 ? 3.895 -23.625 -39.594 1 91.06 97 HIS B CA 1
ATOM 4834 C C . HIS B 1 97 ? 4.859 -23.219 -38.5 1 91.06 97 HIS B C 1
ATOM 4836 O O . HIS B 1 97 ? 6.078 -23.297 -38.656 1 91.06 97 HIS B O 1
ATOM 4842 N N . LEU B 1 98 ? 4.215 -22.75 -37.469 1 91.56 98 LEU B N 1
ATOM 4843 C CA . LEU B 1 98 ? 5.02 -22.375 -36.281 1 91.56 98 LEU B CA 1
ATOM 4844 C C . LEU B 1 98 ? 5.344 -23.609 -35.438 1 91.56 98 LEU B C 1
ATOM 4846 O O . LEU B 1 98 ? 4.605 -24.594 -35.469 1 91.56 98 LEU B O 1
ATOM 4850 N N . PRO B 1 99 ? 6.422 -23.516 -34.719 1 90.88 99 PRO B N 1
ATOM 4851 C CA . PRO B 1 99 ? 6.789 -24.625 -33.844 1 90.88 99 PRO B CA 1
ATOM 4852 C C . PRO B 1 99 ? 5.742 -24.906 -32.781 1 90.88 99 PRO B C 1
ATOM 4854 O O . PRO B 1 99 ? 5 -24 -32.375 1 90.88 99 PRO B O 1
ATOM 4857 N N . LYS B 1 100 ? 5.699 -26.125 -32.25 1 93.62 100 LYS B N 1
ATOM 4858 C CA . LYS B 1 100 ? 4.742 -26.578 -31.266 1 93.62 100 LYS B CA 1
ATOM 4859 C C . LYS B 1 100 ? 4.871 -25.781 -29.969 1 93.62 100 LYS B C 1
ATOM 4861 O O . LYS B 1 100 ? 3.926 -25.719 -29.172 1 93.62 100 LYS B O 1
ATOM 4866 N N . PHE B 1 101 ? 6.027 -25.188 -29.812 1 93.81 101 PHE B N 1
ATOM 4867 C CA . PHE B 1 101 ? 6.262 -24.391 -28.609 1 93.81 101 PHE B CA 1
ATOM 4868 C C . PHE B 1 101 ? 5.211 -23.297 -28.484 1 93.81 101 PHE B C 1
ATOM 4870 O O . PHE B 1 101 ? 4.777 -22.969 -27.375 1 93.81 101 PHE B O 1
ATOM 4877 N N . TYR B 1 102 ? 4.809 -22.719 -29.578 1 95.69 102 TYR B N 1
ATOM 4878 C CA . TYR B 1 102 ? 3.82 -21.656 -29.547 1 95.69 102 TYR B CA 1
ATOM 4879 C C . TYR B 1 102 ? 2.459 -22.188 -29.109 1 95.69 102 TYR B C 1
ATOM 4881 O O . TYR B 1 102 ? 1.657 -21.453 -28.531 1 95.69 102 TYR B O 1
ATOM 4889 N N . ALA B 1 103 ? 2.205 -23.469 -29.375 1 96.56 103 ALA B N 1
ATOM 4890 C CA . ALA B 1 103 ? 0.973 -24.078 -28.891 1 96.56 103 ALA B CA 1
ATOM 4891 C C . ALA B 1 103 ? 0.969 -24.172 -27.375 1 96.56 103 ALA B C 1
ATOM 4893 O O . ALA B 1 103 ? -0.083 -24.062 -26.734 1 96.56 103 ALA B O 1
ATOM 4894 N N . LEU B 1 104 ? 2.156 -24.391 -26.797 1 97.38 104 LEU B N 1
ATOM 4895 C CA . LEU B 1 104 ? 2.295 -24.375 -25.344 1 97.38 104 LEU B CA 1
ATOM 4896 C C . LEU B 1 104 ? 1.861 -23.047 -24.766 1 97.38 104 LEU B C 1
ATOM 4898 O O . LEU B 1 104 ? 1.088 -23 -23.812 1 97.38 104 LEU B O 1
ATOM 4902 N N . LEU B 1 105 ? 2.334 -21.938 -25.391 1 97.75 105 LEU B N 1
ATOM 4903 C CA . LEU B 1 105 ? 1.985 -20.594 -24.922 1 97.75 105 LEU B CA 1
ATOM 4904 C C . LEU B 1 105 ? 0.49 -20.344 -25.094 1 97.75 105 LEU B C 1
ATOM 4906 O O . LEU B 1 105 ? -0.139 -19.75 -24.203 1 97.75 105 LEU B O 1
ATOM 4910 N N . ILE B 1 106 ? -0.046 -20.859 -26.125 1 98.06 106 ILE B N 1
ATOM 4911 C CA . ILE B 1 106 ? -1.446 -20.609 -26.453 1 98.06 106 ILE B CA 1
ATOM 4912 C C . ILE B 1 106 ? -2.344 -21.297 -25.422 1 98.06 106 ILE B C 1
ATOM 4914 O O . ILE B 1 106 ? -3.301 -20.703 -24.922 1 98.06 106 ILE B O 1
ATOM 4918 N N . VAL B 1 107 ? -2.098 -22.547 -25.109 1 98.38 107 VAL B N 1
ATOM 4919 C CA . VAL B 1 107 ? -2.953 -23.266 -24.188 1 98.38 107 VAL B CA 1
ATOM 4920 C C . VAL B 1 107 ? -2.838 -22.641 -22.797 1 98.38 107 VAL B C 1
ATOM 4922 O O . VAL B 1 107 ? -3.826 -22.562 -22.062 1 98.38 107 VAL B O 1
ATOM 4925 N N . ARG B 1 108 ? -1.663 -22.219 -22.391 1 98.25 108 ARG B N 1
ATOM 4926 C CA . ARG B 1 108 ? -1.466 -21.578 -21.094 1 98.25 108 ARG B CA 1
ATOM 4927 C C . ARG B 1 108 ? -2.201 -20.234 -21.047 1 98.25 108 ARG B C 1
ATOM 4929 O O . ARG B 1 108 ? -2.816 -19.906 -20.031 1 98.25 108 ARG B O 1
ATOM 4936 N N . MET B 1 109 ? -2.117 -19.484 -22.156 1 98.19 109 MET B N 1
ATOM 4937 C CA . MET B 1 109 ? -2.838 -18.219 -22.219 1 98.19 109 MET B CA 1
ATOM 4938 C C . MET B 1 109 ? -4.344 -18.453 -22.203 1 98.19 109 MET B C 1
ATOM 4940 O O . MET B 1 109 ? -5.09 -17.656 -21.625 1 98.19 109 MET B O 1
ATOM 4944 N N . ALA B 1 110 ? -4.766 -19.5 -22.875 1 98.5 110 ALA B N 1
ATOM 4945 C CA . ALA B 1 110 ? -6.188 -19.844 -22.875 1 98.5 110 ALA B CA 1
ATOM 4946 C C . ALA B 1 110 ? -6.676 -20.141 -21.453 1 98.5 110 ALA B C 1
ATOM 4948 O O . ALA B 1 110 ? -7.75 -19.672 -21.047 1 98.5 110 ALA B O 1
ATOM 4949 N N . LEU B 1 111 ? -5.949 -20.906 -20.75 1 98.69 111 LEU B N 1
ATOM 4950 C CA . LEU B 1 111 ? -6.293 -21.188 -19.359 1 98.69 111 LEU B CA 1
ATOM 4951 C C . LEU B 1 111 ? -6.34 -19.906 -18.547 1 98.69 111 LEU B C 1
ATOM 4953 O O . LEU B 1 111 ? -7.281 -19.672 -17.781 1 98.69 111 LEU B O 1
ATOM 4957 N N . GLY B 1 112 ? -5.285 -19.047 -18.703 1 98.56 112 GLY B N 1
ATOM 4958 C CA . GLY B 1 112 ? -5.27 -17.75 -18.031 1 98.56 112 GLY B CA 1
ATOM 4959 C C . GLY B 1 112 ? -6.492 -16.906 -18.328 1 98.56 112 GLY B C 1
ATOM 4960 O O . GLY B 1 112 ? -7.047 -16.266 -17.438 1 98.56 112 GLY B O 1
ATOM 4961 N N . CYS B 1 113 ? -6.898 -16.953 -19.531 1 98.25 113 CYS B N 1
ATOM 4962 C CA . CYS B 1 113 ? -8.078 -16.188 -19.953 1 98.25 113 CYS B CA 1
ATOM 4963 C C . CYS B 1 113 ? -9.328 -16.703 -19.25 1 98.25 113 CYS B C 1
ATOM 4965 O O . CYS B 1 113 ? -10.18 -15.914 -18.828 1 98.25 113 CYS B O 1
ATOM 4967 N N . ILE B 1 114 ? -9.453 -17.953 -19.141 1 98.56 114 ILE B N 1
ATOM 4968 C CA . ILE B 1 114 ? -10.609 -18.547 -18.469 1 98.56 114 ILE B CA 1
ATOM 4969 C C . ILE B 1 114 ? -10.625 -18.125 -17 1 98.56 114 ILE B C 1
ATOM 4971 O O . ILE B 1 114 ? -11.648 -17.672 -16.484 1 98.56 114 ILE B O 1
ATOM 4975 N N . VAL B 1 115 ? -9.492 -18.25 -16.344 1 98.69 115 VAL B N 1
ATOM 4976 C CA . VAL B 1 115 ? -9.383 -17.922 -14.922 1 98.69 115 VAL B CA 1
ATOM 4977 C C . VAL B 1 115 ? -9.68 -16.438 -14.711 1 98.69 115 VAL B C 1
ATOM 4979 O O . VAL B 1 115 ? -10.461 -16.078 -13.82 1 98.69 115 VAL B O 1
ATOM 4982 N N . LEU B 1 116 ? -9.094 -15.562 -15.555 1 98.5 116 LEU B N 1
ATOM 4983 C CA . LEU B 1 116 ? -9.266 -14.117 -15.391 1 98.5 116 LEU B CA 1
ATOM 4984 C C . LEU B 1 116 ? -10.68 -13.695 -15.781 1 98.5 116 LEU B C 1
ATOM 4986 O O . LEU B 1 116 ? -11.219 -12.742 -15.211 1 98.5 116 LEU B O 1
ATOM 4990 N N . TYR B 1 117 ? -11.297 -14.453 -16.656 1 98.19 117 TYR B N 1
ATOM 4991 C CA . TYR B 1 117 ? -12.68 -14.148 -17.031 1 98.19 117 TYR B CA 1
ATOM 4992 C C . TYR B 1 117 ? -13.633 -14.445 -15.875 1 98.19 117 TYR B C 1
ATOM 4994 O O . TYR B 1 117 ? -14.57 -13.688 -15.633 1 98.19 117 TYR B O 1
ATOM 5002 N N . THR B 1 118 ? -13.438 -15.531 -15.266 1 98.62 118 THR B N 1
ATOM 5003 C CA . THR B 1 118 ? -14.273 -15.844 -14.109 1 98.62 118 THR B CA 1
ATOM 5004 C C . THR B 1 118 ? -13.977 -14.898 -12.953 1 98.62 118 THR B C 1
ATOM 5006 O O . THR B 1 118 ? -14.875 -14.539 -12.188 1 98.62 118 THR B O 1
ATOM 5009 N N . LEU B 1 119 ? -12.734 -14.477 -12.812 1 98.56 119 LEU B N 1
ATOM 5010 C CA . LEU B 1 119 ? -12.391 -13.469 -11.812 1 98.56 119 LEU B CA 1
ATOM 5011 C C . LEU B 1 119 ? -13.094 -12.148 -12.109 1 98.56 119 LEU B C 1
ATOM 5013 O O . LEU B 1 119 ? -13.484 -11.43 -11.195 1 98.56 119 LEU B O 1
ATOM 5017 N N . ARG B 1 120 ? -13.18 -11.844 -13.391 1 98.19 120 ARG B N 1
ATOM 5018 C CA . ARG B 1 120 ? -13.898 -10.648 -13.828 1 98.19 120 ARG B CA 1
ATOM 5019 C C . ARG B 1 120 ? -15.352 -10.68 -13.359 1 98.19 120 ARG B C 1
ATOM 5021 O O . ARG B 1 120 ? -15.891 -9.656 -12.93 1 98.19 120 ARG B O 1
ATOM 5028 N N . PHE B 1 121 ? -15.93 -11.805 -13.469 1 98.25 121 PHE B N 1
ATOM 5029 C CA . PHE B 1 121 ? -17.312 -11.945 -13.008 1 98.25 121 PHE B CA 1
ATOM 5030 C C . PHE B 1 121 ? -17.422 -11.602 -11.523 1 98.25 121 PHE B C 1
ATOM 5032 O O . PHE B 1 121 ? -18.297 -10.844 -11.125 1 98.25 121 PHE B O 1
ATOM 5039 N N . PHE B 1 122 ? -16.562 -12.156 -10.734 1 98.44 122 PHE B N 1
ATOM 5040 C CA . PHE B 1 122 ? -16.531 -11.844 -9.312 1 98.44 122 PHE B CA 1
ATOM 5041 C C . PHE B 1 122 ? -16.25 -10.367 -9.078 1 98.44 122 PHE B C 1
ATOM 5043 O O . PHE B 1 122 ? -16.906 -9.727 -8.25 1 98.44 122 PHE B O 1
ATOM 5050 N N . ARG B 1 123 ? -15.297 -9.82 -9.797 1 98.12 123 ARG B N 1
ATOM 5051 C CA . ARG B 1 123 ? -14.922 -8.414 -9.695 1 98.12 123 ARG B CA 1
ATOM 5052 C C . ARG B 1 123 ? -16.109 -7.504 -9.969 1 98.12 123 ARG B C 1
ATOM 5054 O O . ARG B 1 123 ? -16.297 -6.488 -9.289 1 98.12 123 ARG B O 1
ATOM 5061 N N . HIS B 1 124 ? -16.906 -7.871 -10.922 1 97.69 124 HIS B N 1
ATOM 5062 C CA . HIS B 1 124 ? -18.094 -7.09 -11.242 1 97.69 124 HIS B CA 1
ATOM 5063 C C . HIS B 1 124 ? -19.094 -7.105 -10.094 1 97.69 124 HIS B C 1
ATOM 5065 O O . HIS B 1 124 ? -19.781 -6.109 -9.844 1 97.69 124 HIS B O 1
ATOM 5071 N N . GLN B 1 125 ? -19.156 -8.211 -9.438 1 98 125 GLN B N 1
ATOM 5072 C CA . GLN B 1 125 ? -20.047 -8.273 -8.281 1 98 125 GLN B CA 1
ATOM 5073 C C . GLN B 1 125 ? -19.516 -7.406 -7.141 1 98 125 GLN B C 1
ATOM 5075 O O . GLN B 1 125 ? -20.297 -6.812 -6.395 1 98 125 GLN B O 1
ATOM 5080 N N . ILE B 1 126 ? -18.203 -7.348 -6.996 1 97.44 126 ILE B N 1
ATOM 5081 C CA . ILE B 1 126 ? -17.578 -6.461 -6.016 1 97.44 126 ILE B CA 1
ATOM 5082 C C . ILE B 1 126 ? -17.953 -5.012 -6.316 1 97.44 126 ILE B C 1
ATOM 5084 O O . ILE B 1 126 ? -18.344 -4.266 -5.414 1 97.44 126 ILE B O 1
ATOM 5088 N N . ARG B 1 127 ? -17.875 -4.66 -7.57 1 96.25 127 ARG B N 1
ATOM 5089 C CA . ARG B 1 127 ? -18.234 -3.312 -8.008 1 96.25 127 ARG B CA 1
ATOM 5090 C C . ARG B 1 127 ? -19.688 -3.002 -7.672 1 96.25 127 ARG B C 1
ATOM 5092 O O . ARG B 1 127 ? -19.984 -1.926 -7.156 1 96.25 127 ARG B O 1
ATOM 5099 N N . ASN B 1 128 ? -20.516 -3.951 -7.961 1 96.31 128 ASN B N 1
ATOM 5100 C CA . ASN B 1 128 ? -21.953 -3.756 -7.758 1 96.31 128 ASN B CA 1
ATOM 5101 C C . ASN B 1 128 ? -22.281 -3.621 -6.277 1 96.31 128 ASN B C 1
ATOM 5103 O O . ASN B 1 128 ? -23.156 -2.826 -5.902 1 96.31 128 ASN B O 1
ATOM 5107 N N . LYS B 1 129 ? -21.578 -4.348 -5.48 1 94.62 129 LYS B N 1
ATOM 5108 C CA . LYS B 1 129 ? -21.938 -4.41 -4.066 1 94.62 129 LYS B CA 1
ATOM 5109 C C . LYS B 1 129 ? -21.188 -3.344 -3.264 1 94.62 129 LYS B C 1
ATOM 5111 O O . LYS B 1 129 ? -21.734 -2.797 -2.299 1 94.62 129 LYS B O 1
ATOM 5116 N N . PHE B 1 130 ? -19.922 -3.078 -3.621 1 94.5 130 PHE B N 1
ATOM 5117 C CA . PHE B 1 130 ? -19.094 -2.242 -2.752 1 94.5 130 PHE B CA 1
ATOM 5118 C C . PHE B 1 130 ? -18.672 -0.97 -3.473 1 94.5 130 PHE B C 1
ATOM 5120 O O . PHE B 1 130 ? -18.109 -0.06 -2.857 1 94.5 130 PHE B O 1
ATOM 5127 N N . GLY B 1 131 ? -18.812 -0.912 -4.82 1 93.25 131 GLY B N 1
ATOM 5128 C CA . GLY B 1 131 ? -18.547 0.319 -5.551 1 93.25 131 GLY B CA 1
ATOM 5129 C C . GLY B 1 131 ? -17.328 0.242 -6.434 1 93.25 131 GLY B C 1
ATOM 5130 O O . GLY B 1 131 ? -16.547 -0.708 -6.34 1 93.25 131 GLY B O 1
ATOM 5131 N N . HIS B 1 132 ? -17.109 1.255 -7.246 1 94.44 132 HIS B N 1
ATOM 5132 C CA . HIS B 1 132 ? -16.062 1.308 -8.258 1 94.44 132 HIS B CA 1
ATOM 5133 C C . HIS B 1 132 ? -14.688 1.462 -7.617 1 94.44 132 HIS B C 1
ATOM 5135 O O . HIS B 1 132 ? -13.703 0.938 -8.133 1 94.44 132 HIS B O 1
ATOM 5141 N N . GLN B 1 133 ? -14.625 2.197 -6.508 1 93.38 133 GLN B N 1
ATOM 5142 C CA . GLN B 1 133 ? -13.336 2.406 -5.855 1 93.38 133 GLN B CA 1
ATOM 5143 C C . GLN B 1 133 ? -12.789 1.101 -5.285 1 93.38 133 GLN B C 1
ATOM 5145 O O . GLN B 1 133 ? -11.594 0.819 -5.398 1 93.38 133 GLN B O 1
ATOM 5150 N N . VAL B 1 134 ? -13.695 0.356 -4.672 1 95.81 134 VAL B N 1
ATOM 5151 C CA . VAL B 1 134 ? -13.281 -0.921 -4.098 1 95.81 134 VAL B CA 1
ATOM 5152 C C . VAL B 1 134 ? -12.82 -1.861 -5.207 1 95.81 134 VAL B C 1
ATOM 5154 O O . VAL B 1 134 ? -11.836 -2.588 -5.047 1 95.81 134 VAL B O 1
ATOM 5157 N N . GLU B 1 135 ? -13.508 -1.857 -6.363 1 97.38 135 GLU B N 1
ATOM 5158 C CA . GLU B 1 135 ? -13.078 -2.645 -7.516 1 97.38 135 GLU B CA 1
ATOM 5159 C C . GLU B 1 135 ? -11.68 -2.248 -7.965 1 97.38 135 GLU B C 1
ATOM 5161 O O . GLU B 1 135 ? -10.852 -3.111 -8.281 1 97.38 135 GLU B O 1
ATOM 5166 N N . ALA B 1 136 ? -11.445 -0.932 -8.008 1 96.19 136 ALA B N 1
ATOM 5167 C CA . ALA B 1 136 ? -10.133 -0.438 -8.422 1 96.19 136 ALA B CA 1
ATOM 5168 C C . ALA B 1 136 ? -9.039 -0.932 -7.484 1 96.19 136 ALA B C 1
ATOM 5170 O O . ALA B 1 136 ? -7.98 -1.379 -7.938 1 96.19 136 ALA B O 1
ATOM 5171 N N . PHE B 1 137 ? -9.305 -0.799 -6.195 1 96.12 137 PHE B N 1
ATOM 5172 C CA . PHE B 1 137 ? -8.328 -1.273 -5.223 1 96.12 137 PHE B CA 1
ATOM 5173 C C . PHE B 1 137 ? -8.109 -2.775 -5.363 1 96.12 137 PHE B C 1
ATOM 5175 O O . PHE B 1 137 ? -6.992 -3.266 -5.191 1 96.12 137 PHE B O 1
ATOM 5182 N N . PHE B 1 138 ? -9.156 -3.559 -5.645 1 98.06 138 PHE B N 1
ATOM 5183 C CA . PHE B 1 138 ? -9.062 -5 -5.848 1 98.06 138 PHE B CA 1
ATOM 5184 C C . PHE B 1 138 ? -8.117 -5.328 -6.996 1 98.06 138 PHE B C 1
ATOM 5186 O O . PHE B 1 138 ? -7.277 -6.219 -6.879 1 98.06 138 PHE B O 1
ATOM 5193 N N . VAL B 1 139 ? -8.258 -4.578 -8.07 1 98.19 139 VAL B N 1
ATOM 5194 C CA . VAL B 1 139 ? -7.43 -4.793 -9.258 1 98.19 139 VAL B CA 1
ATOM 5195 C C . VAL B 1 139 ? -5.98 -4.422 -8.945 1 98.19 139 VAL B C 1
ATOM 5197 O O . VAL B 1 139 ? -5.055 -5.156 -9.297 1 98.19 139 VAL B O 1
ATOM 5200 N N . ILE B 1 140 ? -5.766 -3.352 -8.258 1 95.75 140 ILE B N 1
ATOM 5201 C CA . ILE B 1 140 ? -4.426 -2.881 -7.934 1 95.75 140 ILE B CA 1
ATOM 5202 C C . ILE B 1 140 ? -3.719 -3.906 -7.047 1 95.75 140 ILE B C 1
ATOM 5204 O O . ILE B 1 140 ? -2.572 -4.277 -7.309 1 95.75 140 ILE B O 1
ATOM 5208 N N . LEU B 1 141 ? -4.406 -4.367 -6.027 1 96.06 141 LEU B N 1
ATOM 5209 C CA . LEU B 1 141 ? -3.818 -5.332 -5.102 1 96.06 141 LEU B CA 1
ATOM 5210 C C . LEU B 1 141 ? -3.521 -6.652 -5.809 1 96.06 141 LEU B C 1
ATOM 5212 O O . LEU B 1 141 ? -2.473 -7.258 -5.582 1 96.06 141 LEU B O 1
ATOM 5216 N N . THR B 1 142 ? -4.414 -7.098 -6.648 1 98.06 142 THR B N 1
ATOM 5217 C CA . THR B 1 142 ? -4.199 -8.328 -7.406 1 98.06 142 THR B CA 1
ATOM 5218 C C . THR B 1 142 ? -3.012 -8.18 -8.352 1 98.06 142 THR B C 1
ATOM 5220 O O . THR B 1 142 ? -2.215 -9.109 -8.5 1 98.06 142 THR B O 1
ATOM 5223 N N . ALA B 1 143 ? -2.908 -7.008 -8.961 1 96.12 143 ALA B N 1
ATOM 5224 C CA . ALA B 1 143 ? -1.869 -6.75 -9.953 1 96.12 143 ALA B CA 1
ATOM 5225 C C . ALA B 1 143 ? -0.484 -6.762 -9.312 1 96.12 143 ALA B C 1
ATOM 5227 O O . ALA B 1 143 ? 0.494 -7.176 -9.938 1 96.12 143 ALA B O 1
ATOM 5228 N N . ILE B 1 144 ? -0.4 -6.379 -8.078 1 92.19 144 ILE B N 1
ATOM 5229 C CA . ILE B 1 144 ? 0.897 -6.254 -7.418 1 92.19 144 ILE B CA 1
ATOM 5230 C C . ILE B 1 144 ? 1.335 -7.617 -6.879 1 92.19 144 ILE B C 1
ATOM 5232 O O . ILE B 1 144 ? 2.521 -7.84 -6.633 1 92.19 144 ILE B O 1
ATOM 5236 N N . GLN B 1 145 ? 0.409 -8.508 -6.711 1 95.5 145 GLN B N 1
ATOM 5237 C CA . GLN B 1 145 ? 0.698 -9.82 -6.156 1 95.5 145 GLN B CA 1
ATOM 5238 C C . GLN B 1 145 ? 1.206 -10.773 -7.238 1 95.5 145 GLN B C 1
ATOM 5240 O O . GLN B 1 145 ? 0.656 -10.82 -8.336 1 95.5 145 GLN B O 1
ATOM 5245 N N . PHE B 1 146 ? 2.141 -11.578 -6.977 1 94.62 146 PHE B N 1
ATOM 5246 C CA . PHE B 1 146 ? 2.803 -12.438 -7.945 1 94.62 146 PHE B CA 1
ATOM 5247 C C . PHE B 1 146 ? 2.025 -13.734 -8.133 1 94.62 146 PHE B C 1
ATOM 5249 O O . PHE B 1 146 ? 1.735 -14.133 -9.266 1 94.62 146 PHE B O 1
ATOM 5256 N N . HIS B 1 147 ? 1.548 -14.297 -7.055 1 95.81 147 HIS B N 1
ATOM 5257 C CA . HIS B 1 147 ? 1.184 -15.711 -7.055 1 95.81 147 HIS B CA 1
ATOM 5258 C C . HIS B 1 147 ? -0.114 -15.945 -7.82 1 95.81 147 HIS B C 1
ATOM 5260 O O . HIS B 1 147 ? -0.187 -16.844 -8.664 1 95.81 147 HIS B O 1
ATOM 5266 N N . LEU B 1 148 ? -1.06 -15.117 -7.574 1 97.19 148 LEU B N 1
ATOM 5267 C CA . LEU B 1 148 ? -2.355 -15.375 -8.195 1 97.19 148 LEU B CA 1
ATOM 5268 C C . LEU B 1 148 ? -2.26 -15.289 -9.711 1 97.19 148 LEU B C 1
ATOM 5270 O O . LEU B 1 148 ? -2.74 -16.188 -10.422 1 97.19 148 LEU B O 1
ATOM 5274 N N . LEU B 1 149 ? -1.603 -14.312 -10.234 1 97.5 149 LEU B N 1
ATOM 5275 C CA . LEU B 1 149 ? -1.517 -14.109 -11.672 1 97.5 149 LEU B CA 1
ATOM 5276 C C . LEU B 1 149 ? -0.521 -15.078 -12.305 1 97.5 149 LEU B C 1
ATOM 5278 O O . LEU B 1 149 ? -0.707 -15.516 -13.438 1 97.5 149 LEU B O 1
ATOM 5282 N N . PHE B 1 150 ? 0.504 -15.445 -11.578 1 96.81 150 PHE B N 1
ATOM 5283 C CA . PHE B 1 150 ? 1.443 -16.453 -12.039 1 96.81 150 PHE B CA 1
ATOM 5284 C C . PHE B 1 150 ? 0.756 -17.812 -12.164 1 96.81 150 PHE B C 1
ATOM 5286 O O . PHE B 1 150 ? 0.848 -18.469 -13.203 1 96.81 150 PHE B O 1
ATOM 5293 N N . TYR B 1 151 ? -0.041 -18.156 -11.133 1 97.62 151 TYR B N 1
ATOM 5294 C CA . TYR B 1 151 ? -0.677 -19.469 -11.094 1 97.62 151 TYR B CA 1
ATOM 5295 C C . TYR B 1 151 ? -1.873 -19.516 -12.039 1 97.62 151 TYR B C 1
ATOM 5297 O O . TYR B 1 151 ? -2.27 -20.594 -12.484 1 97.62 151 TYR B O 1
ATOM 5305 N N . SER B 1 152 ? -2.369 -18.422 -12.414 1 98.31 152 SER B N 1
ATOM 5306 C CA . SER B 1 152 ? -3.576 -18.375 -13.234 1 98.31 152 SER B CA 1
ATOM 5307 C C . SER B 1 152 ? -3.348 -19.047 -14.586 1 98.31 152 SER B C 1
ATOM 5309 O O . SER B 1 152 ? -4.293 -19.5 -15.227 1 98.31 152 SER B O 1
ATOM 5311 N N . THR B 1 153 ? -2.096 -19.156 -14.992 1 98.19 153 THR B N 1
ATOM 5312 C CA . THR B 1 153 ? -1.798 -19.719 -16.312 1 98.19 153 THR B CA 1
ATOM 5313 C C . THR B 1 153 ? -1.19 -21.109 -16.188 1 98.19 153 THR B C 1
ATOM 5315 O O . THR B 1 153 ? -0.766 -21.703 -17.172 1 98.19 153 THR B O 1
ATOM 5318 N N . ARG B 1 154 ? -1.095 -21.609 -14.961 1 97.56 154 ARG B N 1
ATOM 5319 C CA . ARG B 1 154 ? -0.494 -22.922 -14.742 1 97.56 154 ARG B CA 1
ATOM 5320 C C . ARG B 1 154 ? -1.56 -24.016 -14.711 1 97.56 154 ARG B C 1
ATOM 5322 O O . ARG B 1 154 ? -2.541 -23.906 -13.969 1 97.56 154 ARG B O 1
ATOM 5329 N N . PRO B 1 155 ? -1.413 -25.016 -15.547 1 97.69 155 PRO B N 1
ATOM 5330 C CA . PRO B 1 155 ? -2.469 -26.031 -15.68 1 97.69 155 PRO B CA 1
ATOM 5331 C C . PRO B 1 155 ? -2.498 -27.016 -14.516 1 97.69 155 PRO B C 1
ATOM 5333 O O . PRO B 1 155 ? -2.414 -28.234 -14.727 1 97.69 155 PRO B O 1
ATOM 5336 N N . LEU B 1 156 ? -2.674 -26.484 -13.383 1 96.56 156 LEU B N 1
ATOM 5337 C CA . LEU B 1 156 ? -2.854 -27.281 -12.164 1 96.56 156 LEU B CA 1
ATOM 5338 C C . LEU B 1 156 ? -4.336 -27.516 -11.891 1 96.56 156 LEU B C 1
ATOM 5340 O O . LEU B 1 156 ? -5.176 -26.672 -12.203 1 96.56 156 LEU B O 1
ATOM 5344 N N . PRO B 1 157 ? -4.641 -28.703 -11.359 1 94.88 157 PRO B N 1
ATOM 5345 C CA . PRO B 1 157 ? -6.039 -28.953 -11 1 94.88 157 PRO B CA 1
ATOM 5346 C C . PRO B 1 157 ? -6.605 -27.875 -10.062 1 94.88 157 PRO B C 1
ATOM 5348 O O . PRO B 1 157 ? -7.773 -27.5 -10.195 1 94.88 157 PRO B O 1
ATOM 5351 N N . ASN B 1 158 ? -5.754 -27.375 -9.188 1 95.06 158 ASN B N 1
ATOM 5352 C CA . ASN B 1 158 ? -6.168 -26.328 -8.258 1 95.06 158 ASN B CA 1
ATOM 5353 C C . ASN B 1 158 ? -6.559 -25.047 -9 1 95.06 158 ASN B C 1
ATOM 5355 O O . ASN B 1 158 ? -7.461 -24.328 -8.57 1 95.06 158 ASN B O 1
ATOM 5359 N N . ILE B 1 159 ? -5.902 -24.781 -10.055 1 97.62 159 ILE B N 1
ATOM 5360 C CA . ILE B 1 159 ? -6.129 -23.547 -10.789 1 97.62 159 ILE B CA 1
ATOM 5361 C C . ILE B 1 159 ? -7.387 -23.672 -11.641 1 97.62 159 ILE B C 1
ATOM 5363 O O . ILE B 1 159 ? -8.141 -22.703 -11.797 1 97.62 159 ILE B O 1
ATOM 5367 N N . VAL B 1 160 ? -7.605 -24.859 -12.141 1 97.5 160 VAL B N 1
ATOM 5368 C CA . VAL B 1 160 ? -8.859 -25.078 -12.844 1 97.5 160 VAL B CA 1
ATOM 5369 C C . VAL B 1 160 ? -10.031 -24.969 -11.875 1 97.5 160 VAL B C 1
ATOM 5371 O O . VAL B 1 160 ? -11.055 -24.359 -12.195 1 97.5 160 VAL B O 1
ATOM 5374 N N . ALA B 1 161 ? -9.836 -25.547 -10.727 1 97.88 161 ALA B N 1
ATOM 5375 C CA . ALA B 1 161 ? -10.859 -25.422 -9.688 1 97.88 161 ALA B CA 1
ATOM 5376 C C . ALA B 1 161 ? -11.062 -23.969 -9.297 1 97.88 161 ALA B C 1
ATOM 5378 O O . ALA B 1 161 ? -12.188 -23.547 -9 1 97.88 161 ALA B O 1
ATOM 5379 N N . LEU B 1 162 ? -10 -23.203 -9.258 1 98.25 162 LEU B N 1
ATOM 5380 C CA . LEU B 1 162 ? -10.062 -21.781 -8.906 1 98.25 162 LEU B CA 1
ATOM 5381 C C . LEU B 1 162 ? -11.016 -21.031 -9.844 1 98.25 162 LEU B C 1
ATOM 5383 O O . LEU B 1 162 ? -11.734 -20.141 -9.406 1 98.25 162 LEU B O 1
ATOM 5387 N N . SER B 1 163 ? -11.016 -21.359 -11.133 1 98.5 163 SER B N 1
ATOM 5388 C CA . SER B 1 163 ? -11.922 -20.719 -12.078 1 98.5 163 SER B CA 1
ATOM 5389 C C . SER B 1 163 ? -13.375 -20.906 -11.664 1 98.5 163 SER B C 1
ATOM 5391 O O . SER B 1 163 ? -14.172 -19.969 -11.734 1 98.5 163 SER B O 1
ATOM 5393 N N . ILE B 1 164 ? -13.68 -22.047 -11.188 1 98.62 164 ILE B N 1
ATOM 5394 C CA . ILE B 1 164 ? -15.047 -22.359 -10.789 1 98.62 164 ILE B CA 1
ATOM 5395 C C . ILE B 1 164 ? -15.359 -21.703 -9.453 1 98.62 164 ILE B C 1
ATOM 5397 O O . ILE B 1 164 ? -16.484 -21.25 -9.219 1 98.62 164 ILE B O 1
ATOM 5401 N N . VAL B 1 165 ? -14.398 -21.656 -8.586 1 98.69 165 VAL B N 1
ATOM 5402 C CA . VAL B 1 165 ? -14.57 -21.016 -7.285 1 98.69 165 VAL B CA 1
ATOM 5403 C C . VAL B 1 165 ? -14.836 -19.531 -7.477 1 98.69 165 VAL B C 1
ATOM 5405 O O . VAL B 1 165 ? -15.648 -18.938 -6.758 1 98.69 165 VAL B O 1
ATOM 5408 N N . ASN B 1 166 ? -14.094 -18.891 -8.43 1 98.75 166 ASN B N 1
ATOM 5409 C CA . ASN B 1 166 ? -14.383 -17.5 -8.766 1 98.75 166 ASN B CA 1
ATOM 5410 C C . ASN B 1 166 ? -15.852 -17.297 -9.133 1 98.75 166 ASN B C 1
ATOM 5412 O O . ASN B 1 166 ? -16.469 -16.328 -8.711 1 98.75 166 ASN B O 1
ATOM 5416 N N . LEU B 1 167 ? -16.391 -18.234 -9.891 1 98.69 167 LEU B N 1
ATOM 5417 C CA . LEU B 1 167 ? -17.812 -18.188 -10.25 1 98.69 167 LEU B CA 1
ATOM 5418 C C . LEU B 1 167 ? -18.688 -18.312 -9.008 1 98.69 167 LEU B C 1
ATOM 5420 O O . LEU B 1 167 ? -19.672 -17.578 -8.859 1 98.69 167 LEU B O 1
ATOM 5424 N N . ALA B 1 168 ? -18.297 -19.234 -8.188 1 98.75 168 ALA B N 1
ATOM 5425 C CA . ALA B 1 168 ? -19.047 -19.438 -6.949 1 98.75 168 ALA B CA 1
ATOM 5426 C C . ALA B 1 168 ? -19.094 -18.156 -6.121 1 98.75 168 ALA B C 1
ATOM 5428 O O . ALA B 1 168 ? -20.141 -17.781 -5.594 1 98.75 168 ALA B O 1
ATOM 5429 N N . TYR B 1 169 ? -17.984 -17.5 -5.98 1 98.62 169 TYR B N 1
ATOM 5430 C CA . TYR B 1 169 ? -17.922 -16.234 -5.238 1 98.62 169 TYR B CA 1
ATOM 5431 C C . TYR B 1 169 ? -18.828 -15.188 -5.883 1 98.62 169 TYR B C 1
ATOM 5433 O O . TYR B 1 169 ? -19.531 -14.445 -5.188 1 98.62 169 TYR B O 1
ATOM 5441 N N . GLY B 1 170 ? -18.781 -15.125 -7.242 1 98.44 170 GLY B N 1
ATOM 5442 C CA . GLY B 1 170 ? -19.656 -14.203 -7.938 1 98.44 170 GLY B CA 1
ATOM 5443 C C . GLY B 1 170 ? -21.125 -14.461 -7.656 1 98.44 170 GLY B C 1
ATOM 5444 O O . GLY B 1 170 ? -21.875 -13.539 -7.332 1 98.44 170 GLY B O 1
ATOM 5445 N N . TYR B 1 171 ? -21.516 -15.688 -7.727 1 98.69 171 TYR B N 1
ATOM 5446 C CA . TYR B 1 171 ? -22.906 -16.062 -7.473 1 98.69 171 TYR B CA 1
ATOM 5447 C C . TYR B 1 171 ? -23.281 -15.812 -6.016 1 98.69 171 TYR B C 1
ATOM 5449 O O . TYR B 1 171 ? -24.406 -15.383 -5.727 1 98.69 171 TYR B O 1
ATOM 5457 N N . TRP B 1 172 ? -22.359 -16.156 -5.176 1 98.06 172 TRP B N 1
ATOM 5458 C CA . TRP B 1 172 ? -22.562 -15.906 -3.752 1 98.06 172 TRP B CA 1
ATOM 5459 C C . TRP B 1 172 ? -22.859 -14.438 -3.498 1 98.06 172 TRP B C 1
ATOM 5461 O O . TRP B 1 172 ? -23.812 -14.102 -2.781 1 98.06 172 TRP B O 1
ATOM 5471 N N . PHE B 1 173 ? -22.141 -13.555 -4.164 1 96.88 173 PHE B N 1
ATOM 5472 C CA . PHE B 1 173 ? -22.281 -12.117 -4 1 96.88 173 PHE B CA 1
ATOM 5473 C C . PHE B 1 173 ? -23.562 -11.625 -4.652 1 96.88 173 PHE B C 1
ATOM 5475 O O . PHE B 1 173 ? -24.172 -10.656 -4.188 1 96.88 173 PHE B O 1
ATOM 5482 N N . GLU B 1 174 ? -24.016 -12.305 -5.656 1 96.69 174 GLU B N 1
ATOM 5483 C CA . GLU B 1 174 ? -25.25 -11.961 -6.355 1 96.69 174 GLU B CA 1
ATOM 5484 C C . GLU B 1 174 ? -26.484 -12.383 -5.555 1 96.69 174 GLU B C 1
ATOM 5486 O O . GLU B 1 174 ? -27.594 -11.961 -5.848 1 96.69 174 GLU B O 1
ATOM 5491 N N . GLY B 1 175 ? -26.266 -13.266 -4.613 1 96.12 175 GLY B N 1
ATOM 5492 C CA . GLY B 1 175 ? -27.375 -13.797 -3.838 1 96.12 175 GLY B CA 1
ATOM 5493 C C . GLY B 1 175 ? -27.969 -15.062 -4.426 1 96.12 175 GLY B C 1
ATOM 5494 O O . GLY B 1 175 ? -29.047 -15.492 -4.039 1 96.12 175 GLY B O 1
ATOM 5495 N N . ARG B 1 176 ? -27.266 -15.539 -5.395 1 97.75 176 ARG B N 1
ATOM 5496 C CA . ARG B 1 176 ? -27.656 -16.828 -5.953 1 97.75 176 ARG B CA 1
ATOM 5497 C C . ARG B 1 176 ? -26.938 -17.969 -5.246 1 97.75 176 ARG B C 1
ATOM 5499 O O . ARG B 1 176 ? -26.062 -18.625 -5.836 1 97.75 176 ARG B O 1
ATOM 5506 N N . PHE B 1 177 ? -27.438 -18.312 -4.164 1 98 177 PHE B N 1
ATOM 5507 C CA . PHE B 1 177 ? -26.734 -19.172 -3.211 1 98 177 PHE B CA 1
ATOM 5508 C C . PHE B 1 177 ? -26.625 -20.594 -3.734 1 98 177 PHE B C 1
ATOM 5510 O O . PHE B 1 177 ? -25.578 -21.234 -3.607 1 98 177 PHE B O 1
ATOM 5517 N N . TYR B 1 178 ? -27.609 -21.094 -4.352 1 97.38 178 TYR B N 1
ATOM 5518 C CA . TYR B 1 178 ? -27.562 -22.469 -4.859 1 97.38 178 TYR B CA 1
ATOM 5519 C C . TYR B 1 178 ? -26.625 -22.562 -6.059 1 97.38 178 TYR B C 1
ATOM 5521 O O . TYR B 1 178 ? -25.953 -23.594 -6.254 1 97.38 178 TYR B O 1
ATOM 5529 N N . ALA B 1 179 ? -26.609 -21.516 -6.863 1 97.62 179 ALA B N 1
ATOM 5530 C CA . ALA B 1 179 ? -25.641 -21.5 -7.953 1 97.62 179 ALA B CA 1
ATOM 5531 C C . ALA B 1 179 ? -24.203 -21.516 -7.418 1 97.62 179 ALA B C 1
ATOM 5533 O O . ALA B 1 179 ? -23.328 -22.156 -8 1 97.62 179 ALA B O 1
ATOM 5534 N N . ALA B 1 180 ? -24.016 -20.797 -6.359 1 98.5 180 ALA B N 1
ATOM 5535 C CA . ALA B 1 180 ? -22.703 -20.781 -5.707 1 98.5 180 ALA B CA 1
ATOM 5536 C C . ALA B 1 180 ? -22.344 -22.172 -5.191 1 98.5 180 ALA B C 1
ATOM 5538 O O . ALA B 1 180 ? -21.25 -22.672 -5.441 1 98.5 180 ALA B O 1
ATOM 5539 N N . LEU B 1 181 ? -23.25 -22.812 -4.535 1 98.44 181 LEU B N 1
ATOM 5540 C CA . LEU B 1 181 ? -23.016 -24.156 -4 1 98.44 181 LEU B CA 1
ATOM 5541 C C . LEU B 1 181 ? -22.812 -25.156 -5.125 1 98.44 181 LEU B C 1
ATOM 5543 O O . LEU B 1 181 ? -21.938 -26.016 -5.039 1 98.44 181 LEU B O 1
ATOM 5547 N N . ASN B 1 182 ? -23.609 -25.047 -6.141 1 98.06 182 ASN B N 1
ATOM 5548 C CA . ASN B 1 182 ? -23.469 -25.938 -7.289 1 98.06 182 ASN B CA 1
ATOM 5549 C C . ASN B 1 182 ? -22.109 -25.797 -7.941 1 98.06 182 ASN B C 1
ATOM 5551 O O . ASN B 1 182 ? -21.531 -26.797 -8.383 1 98.06 182 ASN B O 1
ATOM 5555 N N . SER B 1 183 ? -21.672 -24.594 -8.047 1 98.5 183 SER B N 1
ATOM 5556 C CA . SER B 1 183 ? -20.344 -24.375 -8.594 1 98.5 183 SER B CA 1
ATOM 5557 C C . SER B 1 183 ? -19.281 -25.062 -7.738 1 98.5 183 SER B C 1
ATOM 5559 O O . SER B 1 183 ? -18.375 -25.703 -8.266 1 98.5 183 SER B O 1
ATOM 5561 N N . LEU B 1 184 ? -19.391 -24.969 -6.449 1 98.62 184 LEU B N 1
ATOM 5562 C CA . LEU B 1 184 ? -18.422 -25.578 -5.559 1 98.62 184 LEU B CA 1
ATOM 5563 C C . LEU B 1 184 ? -18.516 -27.094 -5.598 1 98.62 184 LEU B C 1
ATOM 5565 O O . LEU B 1 184 ? -17.516 -27.797 -5.48 1 98.62 184 LEU B O 1
ATOM 5569 N N . ILE B 1 185 ? -19.688 -27.594 -5.738 1 98.44 185 ILE B N 1
ATOM 5570 C CA . ILE B 1 185 ? -19.891 -29.031 -5.879 1 98.44 185 ILE B CA 1
ATOM 5571 C C . ILE B 1 185 ? -19.203 -29.516 -7.148 1 98.44 185 ILE B C 1
ATOM 5573 O O . ILE B 1 185 ? -18.531 -30.562 -7.141 1 98.44 185 ILE B O 1
ATOM 5577 N N . PHE B 1 186 ? -19.375 -28.781 -8.195 1 98.38 186 PHE B N 1
ATOM 5578 C CA . PHE B 1 186 ? -18.703 -29.125 -9.445 1 98.38 186 PHE B CA 1
ATOM 5579 C C . PHE B 1 186 ? -17.188 -29.125 -9.281 1 98.38 186 PHE B C 1
ATOM 5581 O O . PHE B 1 186 ? -16.516 -30.062 -9.711 1 98.38 186 PHE B O 1
ATOM 5588 N N . ALA B 1 187 ? -16.688 -28.094 -8.656 1 98.19 187 ALA B N 1
ATOM 5589 C CA . ALA B 1 187 ? -15.25 -28 -8.414 1 98.19 187 ALA B CA 1
ATOM 5590 C C . ALA B 1 187 ? -14.766 -29.172 -7.566 1 98.19 187 ALA B C 1
ATOM 5592 O O . ALA B 1 187 ? -13.703 -29.734 -7.824 1 98.19 187 ALA B O 1
ATOM 5593 N N . THR B 1 188 ? -15.531 -29.594 -6.578 1 97.38 188 THR B N 1
ATOM 5594 C CA . THR B 1 188 ? -15.172 -30.641 -5.625 1 97.38 188 THR B CA 1
ATOM 5595 C C . THR B 1 188 ? -15.211 -32 -6.289 1 97.38 188 THR B C 1
ATOM 5597 O O . THR B 1 188 ? -14.273 -32.812 -6.145 1 97.38 188 THR B O 1
ATOM 5600 N N . THR B 1 189 ? -16.219 -32.281 -7.086 1 97.38 189 THR B N 1
ATOM 5601 C CA . THR B 1 189 ? -16.469 -33.625 -7.605 1 97.38 189 THR B CA 1
ATOM 5602 C C . THR B 1 189 ? -15.633 -33.875 -8.867 1 97.38 189 THR B C 1
ATOM 5604 O O . THR B 1 189 ? -15.242 -35 -9.148 1 97.38 189 THR B O 1
ATOM 5607 N N . VAL B 1 190 ? -15.273 -32.781 -9.547 1 97.5 190 VAL B N 1
ATOM 5608 C CA . VAL B 1 190 ? -14.68 -33 -10.867 1 97.5 190 VAL B CA 1
ATOM 5609 C C . VAL B 1 190 ? -13.195 -32.656 -10.82 1 97.5 190 VAL B C 1
ATOM 5611 O O . VAL B 1 190 ? -12.367 -33.375 -11.375 1 97.5 190 VAL B O 1
ATOM 5614 N N . PHE B 1 191 ? -12.828 -31.609 -10.141 1 96.56 191 PHE B N 1
ATOM 5615 C CA . PHE B 1 191 ? -11.477 -31.094 -10.336 1 96.56 191 PHE B CA 1
ATOM 5616 C C . PHE B 1 191 ? -10.617 -31.344 -9.102 1 96.56 191 PHE B C 1
ATOM 5618 O O . PHE B 1 191 ? -9.453 -31.734 -9.211 1 96.56 191 PHE B O 1
ATOM 5625 N N . ARG B 1 192 ? -11.141 -31 -7.938 1 93.88 192 ARG B N 1
ATOM 5626 C CA . ARG B 1 192 ? -10.336 -31.078 -6.719 1 93.88 192 ARG B CA 1
ATOM 5627 C C . ARG B 1 192 ? -11.219 -31.344 -5.504 1 93.88 192 ARG B C 1
ATOM 5629 O O . ARG B 1 192 ? -11.875 -30.438 -4.996 1 93.88 192 ARG B O 1
ATOM 5636 N N . CYS B 1 193 ? -11.094 -32.438 -4.941 1 92.75 193 CYS B N 1
ATOM 5637 C CA . CYS B 1 193 ? -11.945 -32.875 -3.846 1 92.75 193 CYS B CA 1
ATOM 5638 C C . CYS B 1 193 ? -11.742 -32 -2.615 1 92.75 193 CYS B C 1
ATOM 5640 O O . CYS B 1 193 ? -12.672 -31.812 -1.818 1 92.75 193 CYS B O 1
ATOM 5642 N N . ASP B 1 194 ? -10.633 -31.297 -2.475 1 91.5 194 ASP B N 1
ATOM 5643 C CA . ASP B 1 194 ? -10.32 -30.469 -1.321 1 91.5 194 ASP B CA 1
ATOM 5644 C C . ASP B 1 194 ? -11.234 -29.25 -1.265 1 91.5 194 ASP B C 1
ATOM 5646 O O . ASP B 1 194 ? -11.344 -28.594 -0.226 1 91.5 194 ASP B O 1
ATOM 5650 N N . MET B 1 195 ? -11.875 -28.969 -2.348 1 96 195 MET B N 1
ATOM 5651 C CA . MET B 1 195 ? -12.789 -27.828 -2.35 1 96 195 MET B CA 1
ATOM 5652 C C . MET B 1 195 ? -13.992 -28.094 -1.444 1 96 195 MET B C 1
ATOM 5654 O O . MET B 1 195 ? -14.742 -27.172 -1.12 1 96 195 MET B O 1
ATOM 5658 N N . LEU B 1 196 ? -14.07 -29.344 -0.992 1 95.31 196 LEU B N 1
ATOM 5659 C CA . LEU B 1 196 ? -15.07 -29.672 0.01 1 95.31 196 LEU B CA 1
ATOM 5660 C C . LEU B 1 196 ? -14.852 -28.875 1.289 1 95.31 196 LEU B C 1
ATOM 5662 O O . LEU B 1 196 ? -15.812 -28.531 1.983 1 95.31 196 LEU B O 1
ATOM 5666 N N . LEU B 1 197 ? -13.625 -28.547 1.528 1 96.19 197 LEU B N 1
ATOM 5667 C CA . LEU B 1 197 ? -13.266 -27.797 2.727 1 96.19 197 LEU B CA 1
ATOM 5668 C C . LEU B 1 197 ? -13.789 -26.375 2.65 1 96.19 197 LEU B C 1
ATOM 5670 O O . LEU B 1 197 ? -13.906 -25.703 3.674 1 96.19 197 LEU B O 1
ATOM 5674 N N . LEU B 1 198 ? -14.039 -25.844 1.479 1 97.69 198 LEU B N 1
ATOM 5675 C CA . LEU B 1 198 ? -14.664 -24.547 1.299 1 97.69 198 LEU B CA 1
ATOM 5676 C C . LEU B 1 198 ? -16.172 -24.672 1.194 1 97.69 198 LEU B C 1
ATOM 5678 O O . LEU B 1 198 ? -16.922 -23.844 1.749 1 97.69 198 LEU B O 1
ATOM 5682 N N . LEU B 1 199 ? -16.625 -25.734 0.506 1 98.06 199 LEU B N 1
ATOM 5683 C CA . LEU B 1 199 ? -18.047 -25.984 0.319 1 98.06 199 LEU B CA 1
ATOM 5684 C C . LEU B 1 199 ? -18.75 -26.172 1.662 1 98.06 199 LEU B C 1
ATOM 5686 O O . LEU B 1 199 ? -19.828 -25.625 1.881 1 98.06 199 LEU B O 1
ATOM 5690 N N . GLY B 1 200 ? -18.172 -26.875 2.6 1 96.94 200 GLY B N 1
ATOM 5691 C CA . GLY B 1 200 ? -18.75 -27.141 3.908 1 96.94 200 GLY B CA 1
ATOM 5692 C C . GLY B 1 200 ? -19.031 -25.875 4.699 1 96.94 200 GLY B C 1
ATOM 5693 O O . GLY B 1 200 ? -20.188 -25.578 5.012 1 96.94 200 GLY B O 1
ATOM 5694 N N . PRO B 1 201 ? -17.984 -25.141 4.977 1 97.88 201 PRO B N 1
ATOM 5695 C CA . PRO B 1 201 ? -18.188 -23.922 5.758 1 97.88 201 PRO B CA 1
ATOM 5696 C C . PRO B 1 201 ? -19.125 -22.922 5.07 1 97.88 201 PRO B C 1
ATOM 5698 O O . PRO B 1 201 ? -19.906 -22.266 5.738 1 97.88 201 PRO B O 1
ATOM 5701 N N . LEU B 1 202 ? -19.031 -22.75 3.762 1 97.88 202 LEU B N 1
ATOM 5702 C CA . LEU B 1 202 ? -19.938 -21.844 3.062 1 97.88 202 LEU B CA 1
ATOM 5703 C C . LEU B 1 202 ? -21.391 -22.328 3.172 1 97.88 202 LEU B C 1
ATOM 5705 O O . LEU B 1 202 ? -22.297 -21.547 3.447 1 97.88 202 LEU B O 1
ATOM 5709 N N . GLY B 1 203 ? -21.578 -23.641 2.928 1 97.75 203 GLY B N 1
ATOM 5710 C CA . GLY B 1 203 ? -22.906 -24.203 3.092 1 97.75 203 GLY B CA 1
ATOM 5711 C C . GLY B 1 203 ? -23.469 -24.031 4.492 1 97.75 203 GLY B C 1
ATOM 5712 O O . GLY B 1 203 ? -24.641 -23.688 4.664 1 97.75 203 GLY B O 1
ATOM 5713 N N . LEU B 1 204 ? -22.641 -24.281 5.488 1 97.38 204 LEU B N 1
ATOM 5714 C CA . LEU B 1 204 ? -23.047 -24.141 6.879 1 97.38 204 LEU B CA 1
ATOM 5715 C C . LEU B 1 204 ? -23.453 -22.703 7.184 1 97.38 204 LEU B C 1
ATOM 5717 O O . LEU B 1 204 ? -24.453 -22.469 7.879 1 97.38 204 LEU B O 1
ATOM 5721 N N . GLN B 1 205 ? -22.688 -21.781 6.703 1 97.06 205 GLN B N 1
ATOM 5722 C CA . GLN B 1 205 ? -23.031 -20.375 6.93 1 97.06 205 GLN B CA 1
ATOM 5723 C C . GLN B 1 205 ? -24.375 -20.031 6.309 1 97.06 205 GLN B C 1
ATOM 5725 O O . GLN B 1 205 ? -25.188 -19.328 6.922 1 97.06 205 GLN B O 1
ATOM 5730 N N . LEU B 1 206 ? -24.594 -20.469 5.109 1 97.56 206 LEU B N 1
ATOM 5731 C CA . LEU B 1 206 ? -25.844 -20.172 4.418 1 97.56 206 LEU B CA 1
ATOM 5732 C C . LEU B 1 206 ? -27.031 -20.797 5.145 1 97.56 206 LEU B C 1
ATOM 5734 O O . LEU B 1 206 ? -28.125 -20.234 5.148 1 97.56 206 LEU B O 1
ATOM 5738 N N . LEU B 1 207 ? -26.812 -21.922 5.777 1 97.31 207 LEU B N 1
ATOM 5739 C CA . LEU B 1 207 ? -27.859 -22.562 6.566 1 97.31 207 LEU B CA 1
ATOM 5740 C C . LEU B 1 207 ? -28.125 -21.797 7.852 1 97.31 207 LEU B C 1
ATOM 5742 O O . LEU B 1 207 ? -29.281 -21.578 8.227 1 97.31 207 LEU B O 1
ATOM 5746 N N . LEU B 1 208 ? -27.078 -21.328 8.492 1 96.31 208 LEU B N 1
ATOM 5747 C CA . LEU B 1 208 ? -27.188 -20.609 9.758 1 96.31 208 LEU B CA 1
ATOM 5748 C C . LEU B 1 208 ? -27.859 -19.25 9.555 1 96.31 208 LEU B C 1
ATOM 5750 O O . LEU B 1 208 ? -28.578 -18.781 10.43 1 96.31 208 LEU B O 1
ATOM 5754 N N . THR B 1 209 ? -27.625 -18.641 8.414 1 94.88 209 THR B N 1
ATOM 5755 C CA . THR B 1 209 ? -28.234 -17.344 8.125 1 94.88 209 THR B CA 1
ATOM 5756 C C . THR B 1 209 ? -29.609 -17.516 7.504 1 94.88 209 THR B C 1
ATOM 5758 O O . THR B 1 209 ? -30.281 -16.547 7.168 1 94.88 209 THR B O 1
ATOM 5761 N N . LYS B 1 210 ? -30.062 -18.734 7.23 1 96.06 210 LYS B N 1
ATOM 5762 C CA . LYS B 1 210 ? -31.375 -19.094 6.711 1 96.06 210 LYS B CA 1
ATOM 5763 C C . LYS B 1 210 ? -31.578 -18.594 5.289 1 96.06 210 LYS B C 1
ATOM 5765 O O . LYS B 1 210 ? -32.688 -18.234 4.895 1 96.06 210 LYS B O 1
ATOM 5770 N N . ASP B 1 211 ? -30.453 -18.453 4.645 1 96.38 211 ASP B N 1
ATOM 5771 C CA . ASP B 1 211 ? -30.516 -18.078 3.234 1 96.38 211 ASP B CA 1
ATOM 5772 C C . ASP B 1 211 ? -30.938 -19.266 2.369 1 96.38 211 ASP B C 1
ATOM 5774 O O . ASP B 1 211 ? -31.438 -19.094 1.256 1 96.38 211 ASP B O 1
ATOM 5778 N N . ILE B 1 212 ? -30.609 -20.484 2.893 1 96.56 212 ILE B N 1
ATOM 5779 C CA . ILE B 1 212 ? -31.047 -21.703 2.252 1 96.56 212 ILE B CA 1
ATOM 5780 C C . ILE B 1 212 ? -31.672 -22.641 3.293 1 96.56 212 ILE B C 1
ATOM 5782 O O . ILE B 1 212 ? -31.453 -22.469 4.496 1 96.56 212 ILE B O 1
ATOM 5786 N N . SER B 1 213 ? -32.5 -23.578 2.908 1 96.56 213 SER B N 1
ATOM 5787 C CA . SER B 1 213 ? -33.094 -24.562 3.797 1 96.56 213 SER B CA 1
ATOM 5788 C C . SER B 1 213 ? -32.312 -25.891 3.744 1 96.56 213 SER B C 1
ATOM 5790 O O . SER B 1 213 ? -31.688 -26.203 2.734 1 96.56 213 SER B O 1
ATOM 5792 N N . LEU B 1 214 ? -32.375 -26.594 4.82 1 95.75 214 LEU B N 1
ATOM 5793 C CA . LEU B 1 214 ? -31.656 -27.875 4.895 1 95.75 214 LEU B CA 1
ATOM 5794 C C . LEU B 1 214 ? -32.188 -28.844 3.848 1 95.75 214 LEU B C 1
ATOM 5796 O O . LEU B 1 214 ? -31.391 -29.484 3.145 1 95.75 214 LEU B O 1
ATOM 5800 N N . TRP B 1 215 ? -33.438 -28.984 3.762 1 95.12 215 TRP B N 1
ATOM 5801 C CA . TRP B 1 215 ? -34.031 -29.906 2.812 1 95.12 215 TRP B CA 1
ATOM 5802 C C . TRP B 1 215 ? -33.781 -29.469 1.376 1 95.12 215 TRP B C 1
ATOM 5804 O O . TRP B 1 215 ? -33.531 -30.281 0.498 1 95.12 215 TRP B O 1
ATOM 5814 N N . GLY B 1 216 ? -33.875 -28.234 1.164 1 94.44 216 GLY B N 1
ATOM 5815 C CA . GLY B 1 216 ? -33.594 -27.688 -0.153 1 94.44 216 GLY B CA 1
ATOM 5816 C C . GLY B 1 216 ? -32.156 -27.922 -0.571 1 94.44 216 GLY B C 1
ATOM 5817 O O . GLY B 1 216 ? -31.875 -28.266 -1.722 1 94.44 216 GLY B O 1
ATOM 5818 N N . ALA B 1 217 ? -31.281 -27.688 0.361 1 95.19 217 ALA B N 1
ATOM 5819 C CA . ALA B 1 217 ? -29.859 -27.891 0.101 1 95.19 217 ALA B CA 1
ATOM 5820 C C . ALA B 1 217 ? -29.562 -29.359 -0.177 1 95.19 217 ALA B C 1
ATOM 5822 O O . ALA B 1 217 ? -28.812 -29.688 -1.099 1 95.19 217 ALA B O 1
ATOM 5823 N N . LEU B 1 218 ? -30.141 -30.234 0.64 1 94.94 218 LEU B N 1
ATOM 5824 C CA . LEU B 1 218 ? -29.922 -31.672 0.461 1 94.94 218 LEU B CA 1
ATOM 5825 C C . LEU B 1 218 ? -30.422 -32.125 -0.904 1 94.94 218 LEU B C 1
ATOM 5827 O O . LEU B 1 218 ? -29.75 -32.906 -1.586 1 94.94 218 LEU B O 1
ATOM 5831 N N . LYS B 1 219 ? -31.469 -31.734 -1.281 1 95.62 219 LYS B N 1
ATOM 5832 C CA . LYS B 1 219 ? -32.062 -32.156 -2.557 1 95.62 219 LYS B CA 1
ATOM 5833 C C . LYS B 1 219 ? -31.25 -31.578 -3.73 1 95.62 219 LYS B C 1
ATOM 5835 O O . LYS B 1 219 ? -30.859 -32.312 -4.625 1 95.62 219 LYS B O 1
ATOM 5840 N N . ARG B 1 220 ? -31 -30.312 -3.742 1 94.81 220 ARG B N 1
ATOM 5841 C CA . ARG B 1 220 ? -30.359 -29.641 -4.871 1 94.81 220 ARG B CA 1
ATOM 5842 C C . ARG B 1 220 ? -28.875 -30 -4.957 1 94.81 220 ARG B C 1
ATOM 5844 O O . ARG B 1 220 ? -28.359 -30.266 -6.043 1 94.81 220 ARG B O 1
ATOM 5851 N N . CYS B 1 221 ? -28.203 -29.969 -3.854 1 95.56 221 CYS B N 1
ATOM 5852 C CA . CYS B 1 221 ? -26.766 -30.25 -3.84 1 95.56 221 CYS B CA 1
ATOM 5853 C C . CYS B 1 221 ? -26.5 -31.719 -4.16 1 95.56 221 CYS B C 1
ATOM 5855 O O . CYS B 1 221 ? -25.531 -32.031 -4.855 1 95.56 221 CYS B O 1
ATOM 5857 N N . THR B 1 222 ? -27.375 -32.625 -3.629 1 96.75 222 THR B N 1
ATOM 5858 C CA . THR B 1 222 ? -27.203 -34.031 -3.928 1 96.75 222 THR B CA 1
ATOM 5859 C C . THR B 1 222 ? -27.469 -34.312 -5.406 1 96.75 222 THR B C 1
ATOM 5861 O O . THR B 1 222 ? -26.75 -35.094 -6.031 1 96.75 222 THR B O 1
ATOM 5864 N N . SER B 1 223 ? -28.438 -33.75 -5.91 1 97.5 223 SER B N 1
ATOM 5865 C CA . SER B 1 223 ? -28.734 -33.906 -7.332 1 97.5 223 SER B CA 1
ATOM 5866 C C . SER B 1 223 ? -27.594 -33.406 -8.195 1 97.5 223 SER B C 1
ATOM 5868 O O . SER B 1 223 ? -27.234 -34.031 -9.195 1 97.5 223 SER B O 1
ATOM 5870 N N . MET B 1 224 ? -27.062 -32.25 -7.852 1 97.88 224 MET B N 1
ATOM 5871 C CA . MET B 1 224 ? -25.938 -31.672 -8.594 1 97.88 224 MET B CA 1
ATOM 5872 C C . MET B 1 224 ? -24.703 -32.562 -8.477 1 97.88 224 MET B C 1
ATOM 5874 O O . MET B 1 224 ? -23.984 -32.781 -9.453 1 97.88 224 MET B O 1
ATOM 5878 N N . ALA B 1 225 ? -24.484 -33.062 -7.301 1 97.88 225 ALA B N 1
ATOM 5879 C CA . ALA B 1 225 ? -23.344 -33.938 -7.082 1 97.88 225 ALA B CA 1
ATOM 5880 C C . ALA B 1 225 ? -23.438 -35.188 -7.949 1 97.88 225 ALA B C 1
ATOM 5882 O O . ALA B 1 225 ? -22.469 -35.594 -8.586 1 97.88 225 ALA B O 1
ATOM 5883 N N . LEU B 1 226 ? -24.609 -35.781 -7.949 1 97.88 226 LEU B N 1
ATOM 5884 C CA . LEU B 1 226 ? -24.812 -37 -8.742 1 97.88 226 LEU B CA 1
ATOM 5885 C C . LEU B 1 226 ? -24.656 -36.688 -10.234 1 97.88 226 LEU B C 1
ATOM 5887 O O . LEU B 1 226 ? -24.078 -37.5 -10.969 1 97.88 226 LEU B O 1
ATOM 5891 N N . PHE B 1 227 ? -25.141 -35.625 -10.609 1 98.12 227 PHE B N 1
ATOM 5892 C CA . PHE B 1 227 ? -25.031 -35.219 -12 1 98.12 227 PHE B CA 1
ATOM 5893 C C . PHE B 1 227 ? -23.562 -35.031 -12.391 1 98.12 227 PHE B C 1
ATOM 5895 O O . PHE B 1 227 ? -23.125 -35.531 -13.422 1 98.12 227 PHE B O 1
ATOM 5902 N N . CYS B 1 228 ? -22.797 -34.312 -11.586 1 98.12 228 CYS B N 1
ATOM 5903 C CA . CYS B 1 228 ? -21.391 -34.031 -11.867 1 98.12 228 CYS B CA 1
ATOM 5904 C C . CYS B 1 228 ? -20.578 -35.312 -11.859 1 98.12 228 CYS B C 1
ATOM 5906 O O . CYS B 1 228 ? -19.703 -35.531 -12.703 1 98.12 228 CYS B O 1
ATOM 5908 N N . ILE B 1 229 ? -20.891 -36.188 -10.906 1 97.69 229 ILE B N 1
ATOM 5909 C CA . ILE B 1 229 ? -20.219 -37.469 -10.82 1 97.69 229 ILE B CA 1
ATOM 5910 C C . ILE B 1 229 ? -20.516 -38.281 -12.078 1 97.69 229 ILE B C 1
ATOM 5912 O O . ILE B 1 229 ? -19.625 -38.906 -12.648 1 97.69 229 ILE B O 1
ATOM 5916 N N . GLY B 1 230 ? -21.75 -38.25 -12.469 1 97.62 230 GLY B N 1
ATOM 5917 C CA . GLY B 1 230 ? -22.109 -38.938 -13.695 1 97.62 230 GLY B CA 1
ATOM 5918 C C . GLY B 1 230 ? -21.359 -38.406 -14.914 1 97.62 230 GLY B C 1
ATOM 5919 O O . GLY B 1 230 ? -20.906 -39.219 -15.742 1 97.62 230 GLY B O 1
ATOM 5920 N N . VAL B 1 231 ? -21.219 -37.156 -15.008 1 97.25 231 VAL B N 1
ATOM 5921 C CA . VAL B 1 231 ? -20.547 -36.531 -16.141 1 97.25 231 VAL B CA 1
ATOM 5922 C C . VAL B 1 231 ? -19.062 -36.906 -16.156 1 97.25 231 VAL B C 1
ATOM 5924 O O . VAL B 1 231 ? -18.531 -37.312 -17.203 1 97.25 231 VAL B O 1
ATOM 5927 N N . THR B 1 232 ? -18.359 -36.812 -15.016 1 97.56 232 THR B N 1
ATOM 5928 C CA . THR B 1 232 ? -16.938 -37.125 -14.977 1 97.56 232 THR B CA 1
ATOM 5929 C C . THR B 1 232 ? -16.734 -38.625 -15.219 1 97.56 232 THR B C 1
ATOM 5931 O O . THR B 1 232 ? -15.773 -39.031 -15.891 1 97.56 232 THR B O 1
ATOM 5934 N N . ILE B 1 233 ? -17.609 -39.469 -14.672 1 97.56 233 ILE B N 1
ATOM 5935 C CA . ILE B 1 233 ? -17.5 -40.906 -14.914 1 97.56 233 ILE B CA 1
ATOM 5936 C C . ILE B 1 233 ? -17.656 -41.188 -16.406 1 97.56 233 ILE B C 1
ATOM 5938 O O . ILE B 1 233 ? -16.875 -41.938 -16.984 1 97.56 233 ILE B O 1
ATOM 5942 N N . LEU B 1 234 ? -18.578 -40.562 -17.062 1 97.25 234 LEU B N 1
ATOM 5943 C CA . LEU B 1 234 ? -18.844 -40.781 -18.484 1 97.25 234 LEU B CA 1
ATOM 5944 C C . LEU B 1 234 ? -17.641 -40.344 -19.328 1 97.25 234 LEU B C 1
ATOM 5946 O O . LEU B 1 234 ? -17.188 -41.094 -20.188 1 97.25 234 LEU B O 1
ATOM 5950 N N . VAL B 1 235 ? -17.078 -39.219 -19.047 1 96.56 235 VAL B N 1
ATOM 5951 C CA . VAL B 1 235 ? -15.992 -38.656 -19.859 1 96.56 235 VAL B CA 1
ATOM 5952 C C . VAL B 1 235 ? -14.688 -39.375 -19.547 1 96.56 235 VAL B C 1
ATOM 5954 O O . VAL B 1 235 ? -13.984 -39.844 -20.453 1 96.56 235 VAL B O 1
ATOM 5957 N N . ASP B 1 236 ? -14.383 -39.562 -18.312 1 97.69 236 ASP B N 1
ATOM 5958 C CA . ASP B 1 236 ? -13.062 -40.031 -17.906 1 97.69 236 ASP B CA 1
ATOM 5959 C C . ASP B 1 236 ? -12.953 -41.531 -18.047 1 97.69 236 ASP B C 1
ATOM 5961 O O . ASP B 1 236 ? -11.867 -42.062 -18.266 1 97.69 236 ASP B O 1
ATOM 5965 N N . SER B 1 237 ? -14.125 -42.25 -18 1 97.06 237 SER B N 1
ATOM 5966 C CA . SER B 1 237 ? -14.07 -43.688 -18.234 1 97.06 237 SER B CA 1
ATOM 5967 C C . SER B 1 237 ? -13.711 -44 -19.672 1 97.06 237 SER B C 1
ATOM 5969 O O . SER B 1 237 ? -13.008 -44.969 -19.953 1 97.06 237 SER B O 1
ATOM 5971 N N . ILE B 1 238 ? -14.133 -43.188 -20.547 1 95.62 238 ILE B N 1
ATOM 5972 C CA . ILE B 1 238 ? -13.805 -43.344 -21.953 1 95.62 238 ILE B CA 1
ATOM 5973 C C . ILE B 1 238 ? -12.328 -43.062 -22.172 1 95.62 238 ILE B C 1
ATOM 5975 O O . ILE B 1 238 ? -11.625 -43.844 -22.844 1 95.62 238 ILE B O 1
ATOM 5979 N N . MET B 1 239 ? -11.859 -42.062 -21.594 1 95.88 239 MET B N 1
ATOM 5980 C CA . MET B 1 239 ? -10.492 -41.625 -21.828 1 95.88 239 MET B CA 1
ATOM 5981 C C . MET B 1 239 ? -9.492 -42.562 -21.172 1 95.88 239 MET B C 1
ATOM 5983 O O . MET B 1 239 ? -8.422 -42.812 -21.734 1 95.88 239 MET B O 1
ATOM 5987 N N . TRP B 1 240 ? -9.852 -43.094 -20 1 95.94 240 TRP B N 1
ATOM 5988 C CA . TRP B 1 240 ? -8.945 -43.969 -19.281 1 95.94 240 TRP B CA 1
ATOM 5989 C C . TRP B 1 240 ? -9.211 -45.438 -19.641 1 95.94 240 TRP B C 1
ATOM 5991 O O . TRP B 1 240 ? -8.5 -46.312 -19.172 1 95.94 240 TRP B O 1
ATOM 6001 N N . LYS B 1 241 ? -10.281 -45.75 -20.391 1 94.38 241 LYS B N 1
ATOM 6002 C CA . LYS B 1 241 ? -10.641 -47.062 -20.875 1 94.38 241 LYS B CA 1
ATOM 6003 C C . LYS B 1 241 ? -10.961 -48 -19.703 1 94.38 241 LYS B C 1
ATOM 6005 O O . LYS B 1 241 ? -10.609 -49.188 -19.734 1 94.38 241 LYS B O 1
ATOM 6010 N N . ARG B 1 242 ? -11.492 -47.438 -18.688 1 95.06 242 ARG B N 1
ATOM 6011 C CA . ARG B 1 242 ? -11.992 -48.156 -17.531 1 95.06 242 ARG B CA 1
ATOM 6012 C C . ARG B 1 242 ? -12.969 -47.312 -16.734 1 95.06 242 ARG B C 1
ATOM 6014 O O . ARG B 1 242 ? -12.891 -46.094 -16.75 1 95.06 242 ARG B O 1
ATOM 6021 N N . LEU B 1 243 ? -13.836 -47.938 -16.047 1 95.44 243 LEU B N 1
ATOM 6022 C CA . LEU B 1 243 ? -14.805 -47.219 -15.227 1 95.44 243 LEU B CA 1
ATOM 6023 C C . LEU B 1 243 ? -14.117 -46.562 -14.023 1 95.44 243 LEU B C 1
ATOM 6025 O O . LEU B 1 243 ? -13.523 -47.25 -13.195 1 95.44 243 LEU B O 1
ATOM 6029 N N . LEU B 1 244 ? -14.148 -45.188 -14.055 1 94.44 244 LEU B N 1
ATOM 6030 C CA . LEU B 1 244 ? -13.438 -44.562 -12.953 1 94.44 244 LEU B CA 1
ATOM 6031 C C . LEU B 1 244 ? -13.969 -43.156 -12.695 1 94.44 244 LEU B C 1
ATOM 6033 O O . LEU B 1 244 ? -14.461 -42.5 -13.617 1 94.44 244 LEU B O 1
ATOM 6037 N N . TRP B 1 245 ? -14.047 -42.812 -11.406 1 96.69 245 TRP B N 1
ATOM 6038 C CA . TRP B 1 245 ? -14.164 -41.469 -10.898 1 96.69 245 TRP B CA 1
ATOM 6039 C C . TRP B 1 245 ? -12.828 -40.938 -10.375 1 96.69 245 TRP B C 1
ATOM 6041 O O . TRP B 1 245 ? -12.438 -41.25 -9.25 1 96.69 245 TRP B O 1
ATOM 6051 N N . PRO B 1 246 ? -12.188 -40.125 -11.227 1 95.44 246 PRO B N 1
ATOM 6052 C CA . PRO B 1 246 ? -10.797 -39.781 -10.914 1 95.44 246 PRO B CA 1
ATOM 6053 C C . PRO B 1 246 ? -10.641 -39.156 -9.531 1 95.44 246 PRO B C 1
ATOM 6055 O O . PRO B 1 246 ? -9.812 -39.625 -8.734 1 95.44 246 PRO B O 1
ATOM 6058 N N . GLU B 1 247 ? -11.469 -38.188 -9.156 1 93.06 247 GLU B N 1
ATOM 6059 C CA . GLU B 1 247 ? -11.281 -37.5 -7.895 1 93.06 247 GLU B CA 1
ATOM 6060 C C . GLU B 1 247 ? -11.578 -38.406 -6.703 1 93.06 247 GLU B C 1
ATOM 6062 O O . GLU B 1 247 ? -11.016 -38.188 -5.617 1 93.06 247 GLU B O 1
ATOM 6067 N N . PHE B 1 248 ? -12.414 -39.312 -6.898 1 91.94 248 PHE B N 1
ATOM 6068 C CA . PHE B 1 248 ? -12.648 -40.281 -5.824 1 91.94 248 PHE B CA 1
ATOM 6069 C C . PHE B 1 248 ? -11.414 -41.125 -5.582 1 91.94 248 PHE B C 1
ATOM 6071 O O . PHE B 1 248 ? -11.07 -41.438 -4.438 1 91.94 248 PHE B O 1
ATOM 6078 N N . GLU B 1 249 ? -10.789 -41.531 -6.648 1 90.88 249 GLU B N 1
ATOM 6079 C CA . GLU B 1 249 ? -9.57 -42.312 -6.523 1 90.88 249 GLU B CA 1
ATOM 6080 C C . GLU B 1 249 ? -8.445 -41.5 -5.887 1 90.88 249 GLU B C 1
ATOM 6082 O O . GLU B 1 249 ? -7.648 -42.062 -5.113 1 90.88 249 GLU B O 1
ATOM 6087 N N . VAL B 1 250 ? -8.438 -40.281 -6.254 1 87.88 250 VAL B N 1
ATOM 6088 C CA . VAL B 1 250 ? -7.426 -39.438 -5.664 1 87.88 250 VAL B CA 1
ATOM 6089 C C . VAL B 1 250 ? -7.684 -39.281 -4.168 1 87.88 250 VAL B C 1
ATOM 6091 O O . VAL B 1 250 ? -6.75 -39.312 -3.365 1 87.88 250 VAL B O 1
ATOM 6094 N N . PHE B 1 251 ? -8.898 -39.062 -3.811 1 84.75 251 PHE B N 1
ATOM 6095 C CA . PHE B 1 251 ? -9.281 -38.938 -2.408 1 84.75 251 PHE B CA 1
ATOM 6096 C C . PHE B 1 251 ? -8.945 -40.219 -1.638 1 84.75 251 PHE B C 1
ATOM 6098 O O . PHE B 1 251 ? -8.406 -40.156 -0.532 1 84.75 251 PHE B O 1
ATOM 6105 N N . TRP B 1 252 ? -9.258 -41.25 -2.283 1 81.31 252 TRP B N 1
ATOM 6106 C CA . TRP B 1 252 ? -9 -42.562 -1.657 1 81.31 252 TRP B CA 1
ATOM 6107 C C . TRP B 1 252 ? -7.508 -42.781 -1.44 1 81.31 252 TRP B C 1
ATOM 6109 O O . TRP B 1 252 ? -7.09 -43.219 -0.377 1 81.31 252 TRP B O 1
ATOM 6119 N N . PHE B 1 253 ? -6.781 -42.375 -2.391 1 79 253 PHE B N 1
ATOM 6120 C CA . PHE B 1 253 ? -5.336 -42.562 -2.357 1 79 253 PHE B CA 1
ATOM 6121 C C . PHE B 1 253 ? -4.711 -41.656 -1.289 1 79 253 PHE B C 1
ATOM 6123 O O . PHE B 1 253 ? -3.865 -42.094 -0.516 1 79 253 PHE B O 1
ATOM 6130 N N . ASN B 1 254 ? -5.113 -40.469 -1.157 1 75.94 254 ASN B N 1
ATOM 6131 C CA . ASN B 1 254 ? -4.5 -39.469 -0.267 1 75.94 254 ASN B CA 1
ATOM 6132 C C . ASN B 1 254 ? -5.02 -39.625 1.162 1 75.94 254 ASN B C 1
ATOM 6134 O O . ASN B 1 254 ? -4.254 -39.5 2.119 1 75.94 254 ASN B O 1
ATOM 6138 N N . SER B 1 255 ? -6.246 -39.719 1.381 1 69.44 255 SER B N 1
ATOM 6139 C CA . SER B 1 255 ? -6.855 -39.656 2.707 1 69.44 255 SER B CA 1
ATOM 6140 C C . SER B 1 255 ? -6.938 -41.062 3.34 1 69.44 255 SER B C 1
ATOM 6142 O O . SER B 1 255 ? -6.711 -41.219 4.543 1 69.44 255 SER B O 1
ATOM 6144 N N . VAL B 1 256 ? -7.176 -42 2.488 1 68.25 256 VAL B N 1
ATOM 6145 C CA . VAL B 1 256 ? -7.402 -43.344 3.055 1 68.25 256 VAL B CA 1
ATOM 6146 C C . VAL B 1 256 ? -6.086 -44.094 3.113 1 68.25 256 VAL B C 1
ATOM 6148 O O . VAL B 1 256 ? -5.746 -44.688 4.145 1 68.25 256 VAL B O 1
ATOM 6151 N N . LEU B 1 257 ? -5.297 -44 2.018 1 70.06 257 LEU B N 1
ATOM 6152 C CA . LEU B 1 257 ? -4.047 -44.75 1.973 1 70.06 257 LEU B CA 1
ATOM 6153 C C . LEU B 1 257 ? -2.898 -43.906 2.545 1 70.06 257 LEU B C 1
ATOM 6155 O O . LEU B 1 257 ? -1.789 -44.438 2.717 1 70.06 257 LEU B O 1
ATOM 6159 N N . ASN B 1 258 ? -3.141 -42.719 2.969 1 61.5 258 ASN B N 1
ATOM 6160 C CA . ASN B 1 258 ? -2.207 -41.781 3.615 1 61.5 258 ASN B CA 1
ATOM 6161 C C . ASN B 1 258 ? -0.917 -41.656 2.814 1 61.5 258 ASN B C 1
ATOM 6163 O O . ASN B 1 258 ? 0.178 -41.75 3.371 1 61.5 258 ASN B O 1
ATOM 6167 N N . LYS B 1 259 ? -1.025 -41.688 1.498 1 60.28 259 LYS B N 1
ATOM 6168 C CA . LYS B 1 259 ? 0.159 -41.594 0.648 1 60.28 259 LYS B CA 1
ATOM 6169 C C . LYS B 1 259 ? 0.395 -40.156 0.176 1 60.28 259 LYS B C 1
ATOM 6171 O O . LYS B 1 259 ? 0.978 -39.938 -0.888 1 60.28 259 LYS B O 1
ATOM 6176 N N . SER B 1 260 ? -0.158 -39.281 0.93 1 60.19 260 SER B N 1
ATOM 6177 C CA . SER B 1 260 ? 0.018 -37.875 0.567 1 60.19 260 SER B CA 1
ATOM 6178 C C . SER B 1 260 ? 1.485 -37.469 0.638 1 60.19 260 SER B C 1
ATOM 6180 O O . SER B 1 260 ? 1.907 -36.531 -0.044 1 60.19 260 SER B O 1
ATOM 6182 N N . SER B 1 261 ? 2.195 -38.188 1.484 1 54.69 261 SER B N 1
ATOM 6183 C CA . SER B 1 261 ? 3.615 -37.906 1.659 1 54.69 261 SER B CA 1
ATOM 6184 C C . SER B 1 261 ? 4.402 -38.219 0.393 1 54.69 261 SER B C 1
ATOM 6186 O O . SER B 1 261 ? 5.508 -37.719 0.197 1 54.69 261 SER B O 1
ATOM 6188 N N . LYS B 1 262 ? 3.924 -39.031 -0.467 1 52.28 262 LYS B N 1
ATOM 6189 C CA . LYS B 1 262 ? 4.629 -39.438 -1.677 1 52.28 262 LYS B CA 1
ATOM 6190 C C . LYS B 1 262 ? 4.645 -38.312 -2.713 1 52.28 262 LYS B C 1
ATOM 6192 O O . LYS B 1 262 ? 5.422 -38.375 -3.67 1 52.28 262 LYS B O 1
ATOM 6197 N N . TRP B 1 263 ? 3.746 -37.469 -2.543 1 49.03 263 TRP B N 1
ATOM 6198 C CA . TRP B 1 263 ? 3.723 -36.344 -3.496 1 49.03 263 TRP B CA 1
ATOM 6199 C C . TRP B 1 263 ? 4.988 -35.5 -3.387 1 49.03 263 TRP B C 1
ATOM 6201 O O . TRP B 1 263 ? 5.477 -34.969 -4.387 1 49.03 263 TRP B O 1
ATOM 6211 N N . GLY B 1 264 ? 5.461 -35.188 -2.176 1 44.38 264 GLY B N 1
ATOM 6212 C CA . GLY B 1 264 ? 6.422 -34.125 -1.897 1 44.38 264 GLY B CA 1
ATOM 6213 C C . GLY B 1 264 ? 7.852 -34.625 -1.842 1 44.38 264 GLY B C 1
ATOM 6214 O O . GLY B 1 264 ? 8.773 -33.844 -1.583 1 44.38 264 GLY B O 1
ATOM 6215 N N . VAL B 1 265 ? 8.055 -36.031 -1.699 1 36.78 265 VAL B N 1
ATOM 6216 C CA . VAL B 1 265 ? 9.383 -36.406 -1.235 1 36.78 265 VAL B CA 1
ATOM 6217 C C . VAL B 1 265 ? 10.414 -36.156 -2.334 1 36.78 265 VAL B C 1
ATOM 6219 O O . VAL B 1 265 ? 11.57 -36.562 -2.223 1 36.78 265 VAL B O 1
ATOM 6222 N N . SER B 1 266 ? 9.938 -35.844 -3.471 1 33.88 266 SER B N 1
ATOM 6223 C CA . SER B 1 266 ? 11.055 -35.812 -4.414 1 33.88 266 SER B CA 1
ATOM 6224 C C . SER B 1 266 ? 12.023 -34.688 -4.105 1 33.88 266 SER B C 1
ATOM 6226 O O . SER B 1 266 ? 12.852 -34.344 -4.945 1 33.88 266 SER B O 1
ATOM 6228 N N . LEU B 1 267 ? 11.781 -33.875 -3.16 1 33.81 267 LEU B N 1
ATOM 6229 C CA . LEU B 1 267 ? 12.914 -33 -3.033 1 33.81 267 LEU B CA 1
ATOM 6230 C C . LEU B 1 267 ? 14.117 -33.719 -2.434 1 33.81 267 LEU B C 1
ATOM 6232 O O . LEU B 1 267 ? 13.992 -34.406 -1.414 1 33.81 267 LEU B O 1
ATOM 6236 N N . PRO B 1 268 ? 15.141 -34.094 -3.178 1 31.25 268 PRO B N 1
ATOM 6237 C CA . PRO B 1 268 ? 16.328 -34.75 -2.637 1 31.25 268 PRO B CA 1
ATOM 6238 C C . PRO B 1 268 ? 16.719 -34.25 -1.251 1 31.25 268 PRO B C 1
ATOM 6240 O O . PRO B 1 268 ? 16.438 -33.094 -0.917 1 31.25 268 PRO B O 1
ATOM 6243 N N . GLU B 1 269 ? 17.047 -35.125 -0.221 1 30.97 269 GLU B N 1
ATOM 6244 C CA . GLU B 1 269 ? 17.547 -35.031 1.146 1 30.97 269 GLU B CA 1
ATOM 6245 C C . GLU B 1 269 ? 18.5 -33.844 1.297 1 30.97 269 GLU B C 1
ATOM 6247 O O . GLU B 1 269 ? 18.516 -33.188 2.338 1 30.97 269 GLU B O 1
ATOM 6252 N N . ASP B 1 270 ? 19.5 -33.75 0.386 1 28.95 270 ASP B N 1
ATOM 6253 C CA . ASP B 1 270 ? 20.656 -32.875 0.543 1 28.95 270 ASP B CA 1
ATOM 6254 C C . ASP B 1 270 ? 20.234 -31.406 0.544 1 28.95 270 ASP B C 1
ATOM 6256 O O . ASP B 1 270 ? 21.062 -30.516 0.748 1 28.95 270 ASP B O 1
ATOM 6260 N N . LEU B 1 271 ? 19.188 -31.109 -0.092 1 30.8 271 LEU B N 1
ATOM 6261 C CA . LEU B 1 271 ? 18.828 -29.688 -0.083 1 30.8 271 LEU B CA 1
ATOM 6262 C C . LEU B 1 271 ? 18.266 -29.281 1.276 1 30.8 271 LEU B C 1
ATOM 6264 O O . LEU B 1 271 ? 17.906 -28.125 1.48 1 30.8 271 LEU B O 1
ATOM 6268 N N . ILE B 1 272 ? 18.109 -30.156 2.258 1 30.2 272 ILE B N 1
ATOM 6269 C CA . ILE B 1 272 ? 17.75 -30 3.66 1 30.2 272 ILE B CA 1
ATOM 6270 C C . ILE B 1 272 ? 18.766 -29.109 4.363 1 30.2 272 ILE B C 1
ATOM 6272 O O . ILE B 1 272 ? 18.547 -28.656 5.488 1 30.2 272 ILE B O 1
ATOM 6276 N N . LEU B 1 273 ? 20.031 -29.172 3.986 1 27.55 273 LEU B N 1
ATOM 6277 C CA . LEU B 1 273 ? 21.016 -28.672 4.938 1 27.55 273 LEU B CA 1
ATOM 6278 C C . LEU B 1 273 ? 20.859 -27.172 5.16 1 27.55 273 LEU B C 1
ATOM 6280 O O . LEU B 1 273 ? 21.516 -26.594 6.02 1 27.55 273 LEU B O 1
ATOM 6284 N N . ASN B 1 274 ? 20.547 -26.375 4.051 1 28.75 274 ASN B N 1
ATOM 6285 C CA . ASN B 1 274 ? 20.656 -25.016 4.555 1 28.75 274 ASN B CA 1
ATOM 6286 C C . ASN B 1 274 ? 19.547 -24.688 5.551 1 28.75 274 ASN B C 1
ATOM 6288 O O . ASN B 1 274 ? 18.406 -25.156 5.395 1 28.75 274 ASN B O 1
ATOM 6292 N N . ILE B 1 275 ? 19.828 -24.203 6.762 1 32.06 275 ILE B N 1
ATOM 6293 C CA . ILE B 1 275 ? 19.125 -23.859 7.988 1 32.06 275 ILE B CA 1
ATOM 6294 C C . ILE B 1 275 ? 17.797 -23.172 7.648 1 32.06 275 ILE B C 1
ATOM 6296 O O . ILE B 1 275 ? 16.766 -23.484 8.234 1 32.06 275 ILE B O 1
ATOM 6300 N N . SER B 1 276 ? 17.766 -22.188 6.738 1 32.88 276 SER B N 1
ATOM 6301 C CA . SER B 1 276 ? 16.578 -21.391 6.488 1 32.88 276 SER B CA 1
ATOM 6302 C C . SER B 1 276 ? 15.508 -22.188 5.758 1 32.88 276 SER B C 1
ATOM 6304 O O . SER B 1 276 ? 14.32 -22.078 6.055 1 32.88 276 SER B O 1
ATOM 6306 N N . ILE B 1 277 ? 15.789 -23.062 4.777 1 34.75 277 ILE B N 1
ATOM 6307 C CA . ILE B 1 277 ? 14.859 -23.938 4.086 1 34.75 277 ILE B CA 1
ATOM 6308 C C . ILE B 1 277 ? 14.492 -25.109 4.996 1 34.75 277 ILE B C 1
ATOM 6310 O O . ILE B 1 277 ? 13.344 -25.562 5.004 1 34.75 277 ILE B O 1
ATOM 6314 N N . ALA B 1 278 ? 15.406 -25.672 5.703 1 35.62 278 ALA B N 1
ATOM 6315 C CA . ALA B 1 278 ? 15.141 -26.688 6.723 1 35.62 278 ALA B CA 1
ATOM 6316 C C . ALA B 1 278 ? 14.141 -26.172 7.758 1 35.62 278 ALA B C 1
ATOM 6318 O O . ALA B 1 278 ? 13.258 -26.906 8.195 1 35.62 278 ALA B O 1
ATOM 6319 N N . VAL B 1 279 ? 14.32 -24.906 8.211 1 37.94 279 VAL B N 1
ATOM 6320 C CA . VAL B 1 279 ? 13.344 -24.266 9.078 1 37.94 279 VAL B CA 1
ATOM 6321 C C . VAL B 1 279 ? 12.023 -24.094 8.336 1 37.94 279 VAL B C 1
ATOM 6323 O O . VAL B 1 279 ? 10.945 -24.266 8.914 1 37.94 279 VAL B O 1
ATOM 6326 N N . GLU B 1 280 ? 11.984 -23.781 7.078 1 41.69 280 GLU B N 1
ATOM 6327 C CA . GLU B 1 280 ? 10.75 -23.719 6.297 1 41.69 280 GLU B CA 1
ATOM 6328 C C . GLU B 1 280 ? 10.141 -25.109 6.125 1 41.69 280 GLU B C 1
ATOM 6330 O O . GLU B 1 280 ? 8.922 -25.281 6.23 1 41.69 280 GLU B O 1
ATOM 6335 N N . TYR B 1 281 ? 10.844 -26.188 5.742 1 41.47 281 TYR B N 1
ATOM 6336 C CA . TYR B 1 281 ? 10.336 -27.531 5.598 1 41.47 281 TYR B CA 1
ATOM 6337 C C . TYR B 1 281 ? 9.797 -28.062 6.926 1 41.47 281 TYR B C 1
ATOM 6339 O O . TYR B 1 281 ? 8.719 -28.672 6.973 1 41.47 281 TYR B O 1
ATOM 6347 N N . LYS B 1 282 ? 10.672 -28.078 7.961 1 45 282 LYS B N 1
ATOM 6348 C CA . LYS B 1 282 ? 10.125 -28.469 9.258 1 45 282 LYS B CA 1
ATOM 6349 C C . LYS B 1 282 ? 8.898 -27.625 9.602 1 45 282 LYS B C 1
ATOM 6351 O O . LYS B 1 282 ? 7.941 -28.125 10.203 1 45 282 LYS B O 1
ATOM 6356 N N . ASN B 1 283 ? 8.859 -26.328 9.18 1 49.78 283 ASN B N 1
ATOM 6357 C CA . ASN B 1 283 ? 7.809 -25.391 9.57 1 49.78 283 ASN B CA 1
ATOM 6358 C C . ASN B 1 283 ? 6.59 -25.516 8.656 1 49.78 283 ASN B C 1
ATOM 6360 O O . ASN B 1 283 ? 5.512 -25.016 8.992 1 49.78 283 ASN B O 1
ATOM 6364 N N . THR B 1 284 ? 6.836 -26.094 7.418 1 56.12 284 THR B N 1
ATOM 6365 C CA . THR B 1 284 ? 5.637 -26.297 6.609 1 56.12 284 THR B CA 1
ATOM 6366 C C . THR B 1 284 ? 4.672 -27.25 7.293 1 56.12 284 THR B C 1
ATOM 6368 O O . THR B 1 284 ? 3.482 -27.281 6.969 1 56.12 284 THR B O 1
ATOM 6371 N N . HIS B 1 285 ? 5.195 -27.844 8.25 1 64.31 285 HIS B N 1
ATOM 6372 C CA . HIS B 1 285 ? 4.289 -28.75 8.945 1 64.31 285 HIS B CA 1
ATOM 6373 C C . HIS B 1 285 ? 3.584 -28.047 10.102 1 64.31 285 HIS B C 1
ATOM 6375 O O . HIS B 1 285 ? 2.623 -28.562 10.664 1 64.31 285 HIS B O 1
ATOM 6381 N N . ALA B 1 286 ? 3.98 -26.859 10.242 1 78.88 286 ALA B N 1
ATOM 6382 C CA . ALA B 1 286 ? 3.375 -26.172 11.383 1 78.88 286 ALA B CA 1
ATOM 6383 C C . ALA B 1 286 ? 1.97 -25.688 11.047 1 78.88 286 ALA B C 1
ATOM 6385 O O . ALA B 1 286 ? 1.717 -25.234 9.922 1 78.88 286 ALA B O 1
ATOM 6386 N N . PHE B 1 287 ? 1.074 -25.875 11.93 1 87.75 287 PHE B N 1
ATOM 6387 C CA . PHE B 1 287 ? -0.333 -25.531 11.789 1 87.75 287 PHE B CA 1
ATOM 6388 C C . PHE B 1 287 ? -0.485 -24.062 11.375 1 87.75 287 PHE B C 1
ATOM 6390 O O . PHE B 1 287 ? -1.365 -23.734 10.578 1 87.75 287 PHE B O 1
ATOM 6397 N N . HIS B 1 288 ? 0.456 -23.25 11.781 1 89.25 288 HIS B N 1
ATOM 6398 C CA . HIS B 1 288 ? 0.308 -21.812 11.57 1 89.25 288 HIS B CA 1
ATOM 6399 C C . HIS B 1 288 ? 0.97 -21.375 10.266 1 89.25 288 HIS B C 1
ATOM 6401 O O . HIS B 1 288 ? 0.982 -20.188 9.938 1 89.25 288 HIS B O 1
ATOM 6407 N N . TRP B 1 289 ? 1.498 -22.25 9.492 1 91.12 289 TRP B N 1
ATOM 6408 C CA . TRP B 1 289 ? 2.346 -21.922 8.352 1 91.12 289 TRP B CA 1
ATOM 6409 C C . TRP B 1 289 ? 1.575 -21.125 7.309 1 91.12 289 TRP B C 1
ATOM 6411 O O . TRP B 1 289 ? 2.119 -20.188 6.711 1 91.12 289 TRP B O 1
ATOM 6421 N N . TYR B 1 290 ? 0.33 -21.422 7.082 1 94.25 290 TYR B N 1
ATOM 6422 C CA . TYR B 1 290 ? -0.453 -20.688 6.098 1 94.25 290 TYR B CA 1
ATOM 6423 C C . TYR B 1 290 ? -0.619 -19.234 6.508 1 94.25 290 TYR B C 1
ATOM 6425 O O . TYR B 1 290 ? -0.553 -18.344 5.664 1 94.25 290 TYR B O 1
ATOM 6433 N N . PHE B 1 291 ? -0.705 -18.984 7.801 1 92.62 291 PHE B N 1
ATOM 6434 C CA . PHE B 1 291 ? -0.981 -17.641 8.297 1 92.62 291 PHE B CA 1
ATOM 6435 C C . PHE B 1 291 ? 0.311 -16.859 8.469 1 92.62 291 PHE B C 1
ATOM 6437 O O . PHE B 1 291 ? 0.324 -15.633 8.312 1 92.62 291 PHE B O 1
ATOM 6444 N N . THR B 1 292 ? 1.376 -17.531 8.742 1 87.19 292 THR B N 1
ATOM 6445 C CA . THR B 1 292 ? 2.604 -16.828 9.102 1 87.19 292 THR B CA 1
ATOM 6446 C C . THR B 1 292 ? 3.531 -16.703 7.898 1 87.19 292 THR B C 1
ATOM 6448 O O . THR B 1 292 ? 4.379 -15.812 7.848 1 87.19 292 THR B O 1
ATOM 6451 N N . SER B 1 293 ? 3.287 -17.547 6.895 1 87.06 293 SER B N 1
ATOM 6452 C CA . SER B 1 293 ? 4.238 -17.547 5.789 1 87.06 293 SER B CA 1
ATOM 6453 C C . SER B 1 293 ? 3.525 -17.453 4.441 1 87.06 293 SER B C 1
ATOM 6455 O O . SER B 1 293 ? 3.711 -16.484 3.701 1 87.06 293 SER B O 1
ATOM 6457 N N . ALA B 1 294 ? 2.607 -18.359 4.168 1 92.06 294 ALA B N 1
ATOM 6458 C CA . ALA B 1 294 ? 2.006 -18.469 2.842 1 92.06 294 ALA B CA 1
ATOM 6459 C C . ALA B 1 294 ? 1.184 -17.219 2.514 1 92.06 294 ALA B C 1
ATOM 6461 O O . ALA B 1 294 ? 1.389 -16.594 1.475 1 92.06 294 ALA B O 1
ATOM 6462 N N . LEU B 1 295 ? 0.316 -16.844 3.436 1 94.12 295 LEU B N 1
ATOM 6463 C CA . LEU B 1 295 ? -0.583 -15.734 3.164 1 94.12 295 LEU B CA 1
ATOM 6464 C C . LEU B 1 295 ? 0.188 -14.422 3.105 1 94.12 295 LEU B C 1
ATOM 6466 O O . LEU B 1 295 ? -0.033 -13.609 2.205 1 94.12 295 LEU B O 1
ATOM 6470 N N . PRO B 1 296 ? 1.127 -14.18 4.027 1 88.62 296 PRO B N 1
ATOM 6471 C CA . PRO B 1 296 ? 1.903 -12.938 3.934 1 88.62 296 PRO B CA 1
ATOM 6472 C C . PRO B 1 296 ? 2.68 -12.828 2.623 1 88.62 296 PRO B C 1
ATOM 6474 O O . PRO B 1 296 ? 2.773 -11.742 2.047 1 88.62 296 PRO B O 1
ATOM 6477 N N . ARG B 1 297 ? 3.137 -13.914 2.102 1 88 297 ARG B N 1
ATOM 6478 C CA . ARG B 1 297 ? 3.891 -13.914 0.853 1 88 297 ARG B CA 1
ATOM 6479 C C . ARG B 1 297 ? 2.967 -13.711 -0.344 1 88 297 ARG B C 1
ATOM 6481 O O . ARG B 1 297 ? 3.338 -13.055 -1.318 1 88 297 ARG B O 1
ATOM 6488 N N . ALA B 1 298 ? 1.815 -14.242 -0.207 1 93.69 298 ALA B N 1
ATOM 6489 C CA . ALA B 1 298 ? 0.88 -14.188 -1.327 1 93.69 298 ALA B CA 1
ATOM 6490 C C . ALA B 1 298 ? 0.193 -12.828 -1.401 1 93.69 298 ALA B C 1
ATOM 6492 O O . ALA B 1 298 ? -0.027 -12.297 -2.492 1 93.69 298 ALA B O 1
ATOM 6493 N N . LEU B 1 299 ? -0.11 -12.266 -0.245 1 94.94 299 LEU B N 1
ATOM 6494 C CA . LEU B 1 299 ? -0.962 -11.078 -0.196 1 94.94 299 LEU B CA 1
ATOM 6495 C C . LEU B 1 299 ? -0.125 -9.812 -0.044 1 94.94 299 LEU B C 1
ATOM 6497 O O . LEU B 1 299 ? -0.594 -8.719 -0.351 1 94.94 299 LEU B O 1
ATOM 6501 N N . LEU B 1 300 ? 0.998 -9.906 0.474 1 90.12 300 LEU B N 1
ATOM 6502 C CA . LEU B 1 300 ? 1.876 -8.766 0.699 1 90.12 300 LEU B CA 1
ATOM 6503 C C . LEU B 1 300 ? 1.191 -7.719 1.571 1 90.12 300 LEU B C 1
ATOM 6505 O O . LEU B 1 300 ? 0.796 -8.008 2.703 1 90.12 300 LEU B O 1
ATOM 6509 N N . ALA B 1 301 ? 0.996 -6.484 1.06 1 83.81 301 ALA B N 1
ATOM 6510 C CA . ALA B 1 301 ? 0.388 -5.406 1.835 1 83.81 301 ALA B CA 1
ATOM 6511 C C . ALA B 1 301 ? -1.103 -5.656 2.045 1 83.81 301 ALA B C 1
ATOM 6513 O O . ALA B 1 301 ? -1.703 -5.113 2.977 1 83.81 301 ALA B O 1
ATOM 6514 N N . ALA B 1 302 ? -1.638 -6.496 1.228 1 92.5 302 ALA B N 1
ATOM 6515 C CA . ALA B 1 302 ? -3.061 -6.797 1.354 1 92.5 302 ALA B CA 1
ATOM 6516 C C . ALA B 1 302 ? -3.334 -7.629 2.604 1 92.5 302 ALA B C 1
ATOM 6518 O O . ALA B 1 302 ? -4.465 -7.668 3.096 1 92.5 302 ALA B O 1
ATOM 6519 N N . TYR B 1 303 ? -2.268 -8.266 3.08 1 92.12 303 TYR B N 1
ATOM 6520 C CA . TYR B 1 303 ? -2.477 -9.133 4.23 1 92.12 303 TYR B CA 1
ATOM 6521 C C . TYR B 1 303 ? -2.867 -8.328 5.461 1 92.12 303 TYR B C 1
ATOM 6523 O O . TYR B 1 303 ? -3.959 -8.508 6.008 1 92.12 303 TYR B O 1
ATOM 6531 N N . PRO B 1 304 ? -2.055 -7.301 5.902 1 87 304 PRO B N 1
ATOM 6532 C CA . PRO B 1 304 ? -2.494 -6.496 7.043 1 87 304 PRO B CA 1
ATOM 6533 C C . PRO B 1 304 ? -3.748 -5.676 6.742 1 87 304 PRO B C 1
ATOM 6535 O O . PRO B 1 304 ? -4.578 -5.465 7.629 1 87 304 PRO B O 1
ATOM 6538 N N . LEU B 1 305 ? -3.91 -5.211 5.555 1 89.5 305 LEU B N 1
ATOM 6539 C CA . LEU B 1 305 ? -5.094 -4.445 5.176 1 89.5 305 LEU B CA 1
ATOM 6540 C C . LEU B 1 305 ? -6.352 -5.297 5.289 1 89.5 305 LEU B C 1
ATOM 6542 O O . LEU B 1 305 ? -7.406 -4.805 5.695 1 89.5 305 LEU B O 1
ATOM 6546 N N . SER B 1 306 ? -6.18 -6.582 4.855 1 94.56 306 SER B N 1
ATOM 6547 C CA . SER B 1 306 ? -7.34 -7.469 4.914 1 94.56 306 SER B CA 1
ATOM 6548 C C . SER B 1 306 ? -7.781 -7.703 6.355 1 94.56 306 SER B C 1
ATOM 6550 O O . SER B 1 306 ? -8.977 -7.809 6.633 1 94.56 306 SER B O 1
ATOM 6552 N N . LEU B 1 307 ? -6.84 -7.789 7.266 1 90.75 307 LEU B N 1
ATOM 6553 C CA . LEU B 1 307 ? -7.176 -7.93 8.68 1 90.75 307 LEU B CA 1
ATOM 6554 C C . LEU B 1 307 ? -7.918 -6.695 9.188 1 90.75 307 LEU B C 1
ATOM 6556 O O . LEU B 1 307 ? -8.867 -6.812 9.969 1 90.75 307 LEU B O 1
ATOM 6560 N N . PHE B 1 308 ? -7.477 -5.516 8.711 1 87 308 PHE B N 1
ATOM 6561 C CA . PHE B 1 308 ? -8.156 -4.273 9.055 1 87 308 PHE B CA 1
ATOM 6562 C C . PHE B 1 308 ? -9.555 -4.238 8.453 1 87 308 PHE B C 1
ATOM 6564 O O . PHE B 1 308 ? -10.492 -3.732 9.078 1 87 308 PHE B O 1
ATOM 6571 N N . GLY B 1 309 ? -9.68 -4.812 7.277 1 89.81 309 GLY B N 1
ATOM 6572 C CA . GLY B 1 309 ? -10.992 -4.879 6.656 1 89.81 309 GLY B CA 1
ATOM 6573 C C . GLY B 1 309 ? -11.992 -5.703 7.449 1 89.81 309 GLY B C 1
ATOM 6574 O O . GLY B 1 309 ? -13.164 -5.34 7.555 1 89.81 309 GLY B O 1
ATOM 6575 N N . LEU B 1 310 ? -11.484 -6.688 8.07 1 92.31 310 LEU B N 1
ATOM 6576 C CA . LEU B 1 310 ? -12.328 -7.562 8.875 1 92.31 310 LEU B CA 1
ATOM 6577 C C . LEU B 1 310 ? -12.828 -6.832 10.117 1 92.31 310 LEU B C 1
ATOM 6579 O O . LEU B 1 310 ? -13.922 -7.129 10.625 1 92.31 310 LEU B O 1
ATOM 6583 N N . LEU B 1 311 ? -12.109 -5.863 10.562 1 85 311 LEU B N 1
ATOM 6584 C CA . LEU B 1 311 ? -12.453 -5.137 11.781 1 85 311 LEU B CA 1
ATOM 6585 C C . LEU B 1 311 ? -13.422 -3.994 11.477 1 85 311 LEU B C 1
ATOM 6587 O O . LEU B 1 311 ? -14.289 -3.682 12.289 1 85 311 LEU B O 1
ATOM 6591 N N . VAL B 1 312 ? -13.32 -3.445 10.32 1 82.12 312 VAL B N 1
ATOM 6592 C CA . VAL B 1 312 ? -13.992 -2.168 10.102 1 82.12 312 VAL B CA 1
ATOM 6593 C C . VAL B 1 312 ? -15.305 -2.398 9.359 1 82.12 312 VAL B C 1
ATOM 6595 O O . VAL B 1 312 ? -16.203 -1.55 9.391 1 82.12 312 VAL B O 1
ATOM 6598 N N . ASP B 1 313 ? -15.391 -3.525 8.633 1 87.44 313 ASP B N 1
ATOM 6599 C CA . ASP B 1 313 ? -16.594 -3.768 7.84 1 87.44 313 ASP B CA 1
ATOM 6600 C C . ASP B 1 313 ? -17.219 -5.117 8.18 1 87.44 313 ASP B C 1
ATOM 6602 O O . ASP B 1 313 ? -16.625 -6.164 7.922 1 87.44 313 ASP B O 1
ATOM 6606 N N . ARG B 1 314 ? -18.422 -5.078 8.68 1 88.88 314 ARG B N 1
ATOM 6607 C CA . ARG B 1 314 ? -19.109 -6.293 9.094 1 88.88 314 ARG B CA 1
ATOM 6608 C C . ARG B 1 314 ? -19.484 -7.145 7.891 1 88.88 314 ARG B C 1
ATOM 6610 O O . ARG B 1 314 ? -19.531 -8.375 7.98 1 88.88 314 ARG B O 1
ATOM 6617 N N . ARG B 1 315 ? -19.828 -6.648 6.781 1 90.88 315 ARG B N 1
ATOM 6618 C CA . ARG B 1 315 ? -20.219 -7.383 5.582 1 90.88 315 ARG B CA 1
ATOM 6619 C C . ARG B 1 315 ? -19.094 -8.305 5.113 1 90.88 315 ARG B C 1
ATOM 6621 O O . ARG B 1 315 ? -19.344 -9.43 4.676 1 90.88 315 ARG B O 1
ATOM 6628 N N . VAL B 1 316 ? -17.875 -7.77 5.207 1 91.56 316 VAL B N 1
ATOM 6629 C CA . VAL B 1 316 ? -16.75 -8.523 4.691 1 91.56 316 VAL B CA 1
ATOM 6630 C C . VAL B 1 316 ? -16.484 -9.734 5.582 1 91.56 316 VAL B C 1
ATOM 6632 O O . VAL B 1 316 ? -16 -10.773 5.113 1 91.56 316 VAL B O 1
ATOM 6635 N N . ARG B 1 317 ? -16.828 -9.648 6.859 1 94.44 317 ARG B N 1
ATOM 6636 C CA . ARG B 1 317 ? -16.656 -10.773 7.777 1 94.44 317 ARG B CA 1
ATOM 6637 C C . ARG B 1 317 ? -17.469 -11.977 7.32 1 94.44 317 ARG B C 1
ATOM 6639 O O . ARG B 1 317 ? -16.984 -13.109 7.355 1 94.44 317 ARG B O 1
ATOM 6646 N N . SER B 1 318 ? -18.625 -11.672 6.945 1 93.44 318 SER B N 1
ATOM 6647 C CA . SER B 1 318 ? -19.516 -12.742 6.5 1 93.44 318 SER B CA 1
ATOM 6648 C C . SER B 1 318 ? -18.922 -13.477 5.297 1 93.44 318 SER B C 1
ATOM 6650 O O . SER B 1 318 ? -19.125 -14.68 5.141 1 93.44 318 SER B O 1
ATOM 6652 N N . PHE B 1 319 ? -18.219 -12.797 4.465 1 95.31 319 PHE B N 1
ATOM 6653 C CA . PHE B 1 319 ? -17.656 -13.406 3.262 1 95.31 319 PHE B CA 1
ATOM 6654 C C . PHE B 1 319 ? -16.328 -14.062 3.561 1 95.31 319 PHE B C 1
ATOM 6656 O O . PHE B 1 319 ? -15.938 -15.031 2.898 1 95.31 319 PHE B O 1
ATOM 6663 N N . THR B 1 320 ? -15.633 -13.547 4.551 1 96.81 320 THR B N 1
ATOM 6664 C CA . THR B 1 320 ? -14.281 -14.008 4.82 1 96.81 320 THR B CA 1
ATOM 6665 C C . THR B 1 320 ? -14.289 -15.203 5.77 1 96.81 320 THR B C 1
ATOM 6667 O O . THR B 1 320 ? -13.391 -16.047 5.734 1 96.81 320 THR B O 1
ATOM 6670 N N . PHE B 1 321 ? -15.281 -15.406 6.547 1 96.81 321 PHE B N 1
ATOM 6671 C CA . PHE B 1 321 ? -15.305 -16.422 7.59 1 96.81 321 PHE B CA 1
ATOM 6672 C C . PHE B 1 321 ? -15.258 -17.828 6.98 1 96.81 321 PHE B C 1
ATOM 6674 O O . PHE B 1 321 ? -14.453 -18.656 7.402 1 96.81 321 PHE B O 1
ATOM 6681 N N . PRO B 1 322 ? -16.078 -18.109 5.992 1 97.62 322 PRO B N 1
ATOM 6682 C CA . PRO B 1 322 ? -15.977 -19.438 5.391 1 97.62 322 PRO B CA 1
ATOM 6683 C C . PRO B 1 322 ? -14.602 -19.703 4.781 1 97.62 322 PRO B C 1
ATOM 6685 O O . PRO B 1 322 ? -14.117 -20.844 4.816 1 97.62 322 PRO B O 1
ATOM 6688 N N . VAL B 1 323 ? -14.008 -18.703 4.234 1 97.94 323 VAL B N 1
ATOM 6689 C CA . VAL B 1 323 ? -12.695 -18.844 3.607 1 97.94 323 VAL B CA 1
ATOM 6690 C C . VAL B 1 323 ? -11.625 -19.031 4.68 1 97.94 323 VAL B C 1
ATOM 6692 O O . VAL B 1 323 ? -10.688 -19.812 4.492 1 97.94 323 VAL B O 1
ATOM 6695 N N . LEU B 1 324 ? -11.797 -18.344 5.809 1 97.38 324 LEU B N 1
ATOM 6696 C CA . LEU B 1 324 ? -10.898 -18.562 6.938 1 97.38 324 LEU B CA 1
ATOM 6697 C C . LEU B 1 324 ? -11.016 -19.984 7.473 1 97.38 324 LEU B C 1
ATOM 6699 O O . LEU B 1 324 ? -10.008 -20.609 7.812 1 97.38 324 LEU B O 1
ATOM 6703 N N . ALA B 1 325 ? -12.219 -20.438 7.562 1 97.56 325 ALA B N 1
ATOM 6704 C CA . ALA B 1 325 ? -12.445 -21.812 7.988 1 97.56 325 ALA B CA 1
ATOM 6705 C C . ALA B 1 325 ? -11.789 -22.812 7.027 1 97.56 325 ALA B C 1
ATOM 6707 O O . ALA B 1 325 ? -11.219 -23.812 7.453 1 97.56 325 ALA B O 1
ATOM 6708 N N . PHE B 1 326 ? -11.891 -22.516 5.797 1 97.31 326 PHE B N 1
ATOM 6709 C CA . PHE B 1 326 ? -11.242 -23.312 4.758 1 97.31 326 PHE B CA 1
ATOM 6710 C C . PHE B 1 326 ? -9.742 -23.422 5.012 1 97.31 326 PHE B C 1
ATOM 6712 O O . PHE B 1 326 ? -9.195 -24.531 5 1 97.31 326 PHE B O 1
ATOM 6719 N N . ILE B 1 327 ? -9.109 -22.297 5.301 1 97.06 327 ILE B N 1
ATOM 6720 C CA . ILE B 1 327 ? -7.668 -22.266 5.527 1 97.06 327 ILE B CA 1
ATOM 6721 C C . ILE B 1 327 ? -7.336 -23 6.824 1 97.06 327 ILE B C 1
ATOM 6723 O O . ILE B 1 327 ? -6.363 -23.75 6.887 1 97.06 327 ILE B O 1
ATOM 6727 N N . LEU B 1 328 ? -8.141 -22.859 7.84 1 96 328 LEU B N 1
ATOM 6728 C CA . LEU B 1 328 ? -7.918 -23.516 9.125 1 96 328 LEU B CA 1
ATOM 6729 C C . LEU B 1 328 ? -8.016 -25.031 8.984 1 96 328 LEU B C 1
ATOM 6731 O O . LEU B 1 328 ? -7.219 -25.766 9.57 1 96 328 LEU B O 1
ATOM 6735 N N . LEU B 1 329 ? -8.953 -25.453 8.234 1 94.38 329 LEU B N 1
ATOM 6736 C CA . LEU B 1 329 ? -9.117 -26.891 8 1 94.38 329 LEU B CA 1
ATOM 6737 C C . LEU B 1 329 ? -7.945 -27.438 7.195 1 94.38 329 LEU B C 1
ATOM 6739 O O . LEU B 1 329 ? -7.438 -28.516 7.492 1 94.38 329 LEU B O 1
ATOM 6743 N N . TYR B 1 330 ? -7.488 -26.688 6.184 1 92.5 330 TYR B N 1
ATOM 6744 C CA . TYR B 1 330 ? -6.344 -27.109 5.387 1 92.5 330 TYR B CA 1
ATOM 6745 C C . TYR B 1 330 ? -5.074 -27.156 6.23 1 92.5 330 TYR B C 1
ATOM 6747 O O . TYR B 1 330 ? -4.148 -27.906 5.93 1 92.5 330 TYR B O 1
ATOM 6755 N N . SER B 1 331 ? -5.023 -26.297 7.234 1 92.38 331 SER B N 1
ATOM 6756 C CA . SER B 1 331 ? -3.838 -26.203 8.078 1 92.38 331 SER B CA 1
ATOM 6757 C C . SER B 1 331 ? -3.602 -27.484 8.859 1 92.38 331 SER B C 1
ATOM 6759 O O . SER B 1 331 ? -2.488 -27.75 9.32 1 92.38 331 SER B O 1
ATOM 6761 N N . LYS B 1 332 ? -4.594 -28.344 8.961 1 89 332 LYS B N 1
ATOM 6762 C CA . LYS B 1 332 ? -4.473 -29.594 9.688 1 89 332 LYS B CA 1
ATOM 6763 C C . LYS B 1 332 ? -3.789 -30.656 8.836 1 89 332 LYS B C 1
ATOM 6765 O O . LYS B 1 332 ? -3.312 -31.672 9.367 1 89 332 LYS B O 1
ATOM 6770 N N . LEU B 1 333 ? -3.721 -30.375 7.535 1 82.75 333 LEU B N 1
ATOM 6771 C CA . LEU B 1 333 ? -3.105 -31.344 6.645 1 82.75 333 LEU B CA 1
ATOM 6772 C C . LEU B 1 333 ? -1.585 -31.281 6.734 1 82.75 333 LEU B C 1
ATOM 6774 O O . LEU B 1 333 ? -1.014 -30.203 6.891 1 82.75 333 LEU B O 1
ATOM 6778 N N . PRO B 1 334 ? -0.907 -32.344 6.672 1 77.94 334 PRO B N 1
ATOM 6779 C CA . PRO B 1 334 ? 0.545 -32.406 6.859 1 77.94 334 PRO B CA 1
ATOM 6780 C C . PRO B 1 334 ? 1.312 -31.703 5.734 1 77.94 334 PRO B C 1
ATOM 6782 O O . PRO B 1 334 ? 2.266 -30.969 5.996 1 77.94 334 PRO B O 1
ATOM 6785 N N . HIS B 1 335 ? 0.906 -32 4.484 1 79.5 335 HIS B N 1
ATOM 6786 C CA . HIS B 1 335 ? 1.566 -31.375 3.352 1 79.5 335 HIS B CA 1
ATOM 6787 C C . HIS B 1 335 ? 0.871 -30.062 2.977 1 79.5 335 HIS B C 1
ATOM 6789 O O . HIS B 1 335 ? -0.332 -30.047 2.707 1 79.5 335 HIS B O 1
ATOM 6795 N N . LYS B 1 336 ? 1.723 -28.969 3.1 1 87.12 336 LYS B N 1
ATOM 6796 C CA . LYS B 1 336 ? 1.149 -27.656 2.824 1 87.12 336 LYS B CA 1
ATOM 6797 C C . LYS B 1 336 ? 1.882 -26.969 1.678 1 87.12 336 LYS B C 1
ATOM 6799 O O . LYS B 1 336 ? 3.104 -27.078 1.559 1 87.12 336 LYS B O 1
ATOM 6804 N N . GLU B 1 337 ? 1.061 -26.391 0.78 1 88.06 337 GLU B N 1
ATOM 6805 C CA . GLU B 1 337 ? 1.54 -25.562 -0.326 1 88.06 337 GLU B CA 1
ATOM 6806 C C . GLU B 1 337 ? 0.659 -24.328 -0.522 1 88.06 337 GLU B C 1
ATOM 6808 O O . GLU B 1 337 ? -0.552 -24.391 -0.301 1 88.06 337 GLU B O 1
ATOM 6813 N N . LEU B 1 338 ? 1.259 -23.312 -0.885 1 90.94 338 LEU B N 1
ATOM 6814 C CA . LEU B 1 338 ? 0.528 -22.062 -1.095 1 90.94 338 LEU B CA 1
ATOM 6815 C C . LEU B 1 338 ? -0.576 -22.25 -2.129 1 90.94 338 LEU B C 1
ATOM 6817 O O . LEU B 1 338 ? -1.668 -21.703 -1.984 1 90.94 338 LEU B O 1
ATOM 6821 N N . ARG B 1 339 ? -0.335 -23.094 -3.139 1 92.5 339 ARG B N 1
ATOM 6822 C CA . ARG B 1 339 ? -1.292 -23.25 -4.23 1 92.5 339 ARG B CA 1
ATOM 6823 C C . ARG B 1 339 ? -2.582 -23.891 -3.738 1 92.5 339 ARG B C 1
ATOM 6825 O O . ARG B 1 339 ? -3.629 -23.766 -4.375 1 92.5 339 ARG B O 1
ATOM 6832 N N . PHE B 1 340 ? -2.547 -24.531 -2.574 1 92.94 340 PHE B N 1
ATOM 6833 C CA . PHE B 1 340 ? -3.721 -25.234 -2.057 1 92.94 340 PHE B CA 1
ATOM 6834 C C . PHE B 1 340 ? -4.754 -24.234 -1.544 1 92.94 340 PHE B C 1
ATOM 6836 O O . PHE B 1 340 ? -5.953 -24.531 -1.53 1 92.94 340 PHE B O 1
ATOM 6843 N N . ILE B 1 341 ? -4.25 -23.047 -1.186 1 95.94 341 ILE B N 1
ATOM 6844 C CA . ILE B 1 341 ? -5.191 -22.094 -0.616 1 95.94 341 ILE B CA 1
ATOM 6845 C C . ILE B 1 341 ? -5.297 -20.875 -1.528 1 95.94 341 ILE B C 1
ATOM 6847 O O . ILE B 1 341 ? -5.68 -19.781 -1.082 1 95.94 341 ILE B O 1
ATOM 6851 N N . ILE B 1 342 ? -4.988 -21.016 -2.777 1 96.88 342 ILE B N 1
ATOM 6852 C CA . ILE B 1 342 ? -4.945 -19.906 -3.715 1 96.88 342 ILE B CA 1
ATOM 6853 C C . ILE B 1 342 ? -6.348 -19.328 -3.893 1 96.88 342 ILE B C 1
ATOM 6855 O O . ILE B 1 342 ? -6.5 -18.141 -4.195 1 96.88 342 ILE B O 1
ATOM 6859 N N . SER B 1 343 ? -7.383 -20.141 -3.666 1 97.19 343 SER B N 1
ATOM 6860 C CA . SER B 1 343 ? -8.766 -19.703 -3.832 1 97.19 343 SER B CA 1
ATOM 6861 C C . SER B 1 343 ? -9.164 -18.703 -2.76 1 97.19 343 SER B C 1
ATOM 6863 O O . SER B 1 343 ? -10.195 -18.047 -2.871 1 97.19 343 SER B O 1
ATOM 6865 N N . SER B 1 344 ? -8.352 -18.531 -1.723 1 97.88 344 SER B N 1
ATOM 6866 C CA . SER B 1 344 ? -8.664 -17.594 -0.646 1 97.88 344 SER B CA 1
ATOM 6867 C C . SER B 1 344 ? -8.227 -16.172 -0.993 1 97.88 344 SER B C 1
ATOM 6869 O O . SER B 1 344 ? -8.711 -15.211 -0.41 1 97.88 344 SER B O 1
ATOM 6871 N N . VAL B 1 345 ? -7.328 -16.016 -1.911 1 98.06 345 VAL B N 1
ATOM 6872 C CA . VAL B 1 345 ? -6.641 -14.766 -2.205 1 98.06 345 VAL B CA 1
ATOM 6873 C C . VAL B 1 345 ? -7.652 -13.719 -2.656 1 98.06 345 VAL B C 1
ATOM 6875 O O . VAL B 1 345 ? -7.637 -12.578 -2.176 1 98.06 345 VAL B O 1
ATOM 6878 N N . PRO B 1 346 ? -8.664 -14.078 -3.496 1 98.38 346 PRO B N 1
ATOM 6879 C CA . PRO B 1 346 ? -9.609 -13.055 -3.951 1 98.38 346 PRO B CA 1
ATOM 6880 C C . PRO B 1 346 ? -10.445 -12.469 -2.812 1 98.38 346 PRO B C 1
ATOM 6882 O O . PRO B 1 346 ? -10.711 -11.266 -2.789 1 98.38 346 PRO B O 1
ATOM 6885 N N . ILE B 1 347 ? -10.789 -13.266 -1.889 1 98.5 347 ILE B N 1
ATOM 6886 C CA . ILE B 1 347 ? -11.625 -12.805 -0.791 1 98.5 347 ILE B CA 1
ATOM 6887 C C . ILE B 1 347 ? -10.812 -11.922 0.147 1 98.5 347 ILE B C 1
ATOM 6889 O O . ILE B 1 347 ? -11.305 -10.898 0.636 1 98.5 347 ILE B O 1
ATOM 6893 N N . PHE B 1 348 ? -9.562 -12.312 0.389 1 98.12 348 PHE B N 1
ATOM 6894 C CA . PHE B 1 348 ? -8.711 -11.469 1.215 1 98.12 348 PHE B CA 1
ATOM 6895 C C . PHE B 1 348 ? -8.406 -10.148 0.512 1 98.12 348 PHE B C 1
ATOM 6897 O O . PHE B 1 348 ? -8.297 -9.102 1.158 1 98.12 348 PHE B O 1
ATOM 6904 N N . ASN B 1 349 ? -8.242 -10.234 -0.802 1 98.25 349 ASN B N 1
ATOM 6905 C CA . ASN B 1 349 ? -8.07 -9 -1.564 1 98.25 349 ASN B CA 1
ATOM 6906 C C . ASN B 1 349 ? -9.297 -8.102 -1.473 1 98.25 349 ASN B C 1
ATOM 6908 O O . ASN B 1 349 ? -9.18 -6.879 -1.449 1 98.25 349 ASN B O 1
ATOM 6912 N N . LEU B 1 350 ? -10.469 -8.734 -1.473 1 98.06 350 LEU B N 1
ATOM 6913 C CA . LEU B 1 350 ? -11.688 -7.961 -1.281 1 98.06 350 LEU B CA 1
ATOM 6914 C C . LEU B 1 350 ? -11.672 -7.242 0.063 1 98.06 350 LEU B C 1
ATOM 6916 O O . LEU B 1 350 ? -11.93 -6.035 0.131 1 98.06 350 LEU B O 1
ATOM 6920 N N . SER B 1 351 ? -11.352 -7.973 1.084 1 97.19 351 SER B N 1
ATOM 6921 C CA . SER B 1 351 ? -11.289 -7.383 2.418 1 97.19 351 SER B CA 1
ATOM 6922 C C . SER B 1 351 ? -10.289 -6.234 2.471 1 97.19 351 SER B C 1
ATOM 6924 O O . SER B 1 351 ? -10.578 -5.18 3.043 1 97.19 351 SER B O 1
ATOM 6926 N N . ALA B 1 352 ? -9.172 -6.449 1.908 1 96 352 ALA B N 1
ATOM 6927 C CA . ALA B 1 352 ? -8.133 -5.422 1.862 1 96 352 ALA B CA 1
ATOM 6928 C C . ALA B 1 352 ? -8.602 -4.203 1.067 1 96 352 ALA B C 1
ATOM 6930 O O . ALA B 1 352 ? -8.273 -3.066 1.41 1 96 352 ALA B O 1
ATOM 6931 N N . SER B 1 353 ? -9.297 -4.48 0.007 1 96.69 353 SER B N 1
ATOM 6932 C CA . SER B 1 353 ? -9.789 -3.398 -0.84 1 96.69 353 SER B CA 1
ATOM 6933 C C . SER B 1 353 ? -10.781 -2.516 -0.089 1 96.69 353 SER B C 1
ATOM 6935 O O . SER B 1 353 ? -10.781 -1.294 -0.257 1 96.69 353 SER B O 1
ATOM 6937 N N . ILE B 1 354 ? -11.562 -3.113 0.673 1 94.5 354 ILE B N 1
ATOM 6938 C CA . ILE B 1 354 ? -12.539 -2.375 1.474 1 94.5 354 ILE B CA 1
ATOM 6939 C C . ILE B 1 354 ? -11.805 -1.522 2.51 1 94.5 354 ILE B C 1
ATOM 6941 O O . ILE B 1 354 ? -12.156 -0.359 2.723 1 94.5 354 ILE B O 1
ATOM 6945 N N . ALA B 1 355 ? -10.836 -2.133 3.104 1 91.25 355 ALA B N 1
ATOM 6946 C CA . ALA B 1 355 ? -10.023 -1.394 4.066 1 91.25 355 ALA B CA 1
ATOM 6947 C C . ALA B 1 355 ? -9.344 -0.195 3.408 1 91.25 355 ALA B C 1
ATOM 6949 O O . ALA B 1 355 ? -9.328 0.903 3.969 1 91.25 355 ALA B O 1
ATOM 6950 N N . ALA B 1 356 ? -8.766 -0.403 2.291 1 91 356 ALA B N 1
ATOM 6951 C CA . ALA B 1 356 ? -8.109 0.672 1.551 1 91 356 ALA B CA 1
ATOM 6952 C C . ALA B 1 356 ? -9.094 1.789 1.217 1 91 356 ALA B C 1
ATOM 6954 O O . ALA B 1 356 ? -8.75 2.971 1.285 1 91 356 ALA B O 1
ATOM 6955 N N . ASN B 1 357 ? -10.258 1.41 0.85 1 90.62 357 ASN B N 1
ATOM 6956 C CA . ASN B 1 357 ? -11.289 2.393 0.542 1 90.62 357 ASN B CA 1
ATOM 6957 C C . ASN B 1 357 ? -11.664 3.217 1.771 1 90.62 357 ASN B C 1
ATOM 6959 O O . ASN B 1 357 ? -11.906 4.422 1.666 1 90.62 357 ASN B O 1
ATOM 6963 N N . ARG B 1 358 ? -11.719 2.572 2.846 1 86.5 358 ARG B N 1
ATOM 6964 C CA . ARG B 1 358 ? -12.039 3.268 4.09 1 86.5 358 ARG B CA 1
ATOM 6965 C C . ARG B 1 358 ? -10.93 4.246 4.465 1 86.5 358 ARG B C 1
ATOM 6967 O O . ARG B 1 358 ? -11.203 5.348 4.949 1 86.5 358 ARG B O 1
ATOM 6974 N N . ILE B 1 359 ? -9.75 3.818 4.297 1 85.56 359 ILE B N 1
ATOM 6975 C CA . ILE B 1 359 ? -8.602 4.672 4.586 1 85.56 359 ILE B CA 1
ATOM 6976 C C . ILE B 1 359 ? -8.633 5.898 3.676 1 85.56 359 ILE B C 1
ATOM 6978 O O . ILE B 1 359 ? -8.43 7.023 4.137 1 85.56 359 ILE B O 1
ATOM 6982 N N . LEU B 1 360 ? -8.898 5.715 2.432 1 86.94 360 LEU B N 1
ATOM 6983 C CA . LEU B 1 360 ? -9 6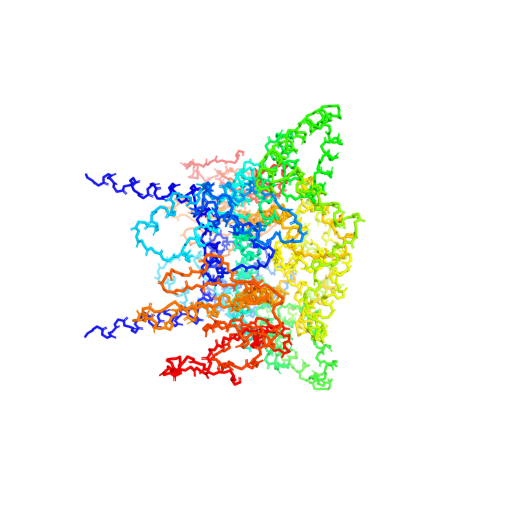.816 1.483 1 86.94 360 LEU B CA 1
ATOM 6984 C C . LEU B 1 360 ? -10.117 7.773 1.88 1 86.94 360 LEU B C 1
ATOM 6986 O O . LEU B 1 360 ? -9.945 8.992 1.83 1 86.94 360 LEU B O 1
ATOM 6990 N N . ALA B 1 361 ? -11.227 7.215 2.232 1 84.94 361 ALA B N 1
ATOM 6991 C CA . ALA B 1 361 ? -12.352 8.031 2.668 1 84.94 361 ALA B CA 1
ATOM 6992 C C . ALA B 1 361 ? -12 8.844 3.906 1 84.94 361 ALA B C 1
ATOM 6994 O O . ALA B 1 361 ? -12.406 10 4.035 1 84.94 361 ALA B O 1
ATOM 6995 N N . GLY B 1 362 ? -11.273 8.188 4.754 1 84.06 362 GLY B N 1
ATOM 6996 C CA . GLY B 1 362 ? -10.82 8.898 5.934 1 84.06 362 GLY B CA 1
ATOM 6997 C C . GLY B 1 362 ? -9.891 10.055 5.609 1 84.06 362 GLY B C 1
ATOM 6998 O O . GLY B 1 362 ? -10 11.133 6.203 1 84.06 362 GLY B O 1
ATOM 6999 N N . THR B 1 363 ? -9.031 9.891 4.734 1 85.75 363 THR B N 1
ATOM 7000 C CA . THR B 1 363 ? -8.102 10.93 4.309 1 85.75 363 THR B CA 1
ATOM 7001 C C . THR B 1 363 ? -8.844 12.086 3.66 1 85.75 363 THR B C 1
ATOM 7003 O O . THR B 1 363 ? -8.562 13.258 3.939 1 85.75 363 THR B O 1
ATOM 7006 N N . ILE B 1 364 ? -9.836 11.781 2.889 1 85.56 364 ILE B N 1
ATOM 7007 C CA . ILE B 1 364 ? -10.625 12.805 2.217 1 85.56 364 ILE B CA 1
ATOM 7008 C C . ILE B 1 364 ? -11.43 13.602 3.246 1 85.56 364 ILE B C 1
ATOM 7010 O O . ILE B 1 364 ? -11.523 14.828 3.158 1 85.56 364 ILE B O 1
ATOM 7014 N N . THR B 1 365 ? -11.883 12.859 4.16 1 83.69 365 THR B N 1
ATOM 7015 C CA . THR B 1 365 ? -12.672 13.5 5.203 1 83.69 365 THR B CA 1
ATOM 7016 C C . THR B 1 365 ? -11.812 14.453 6.031 1 83.69 365 THR B C 1
ATOM 7018 O O . THR B 1 365 ? -12.234 15.562 6.355 1 83.69 365 THR B O 1
ATOM 7021 N N . THR B 1 366 ? -10.656 14.008 6.348 1 84.62 366 THR B N 1
ATOM 7022 C CA . THR B 1 366 ? -9.75 14.859 7.109 1 84.62 366 THR B CA 1
ATOM 7023 C C . THR B 1 366 ? -9.359 16.094 6.293 1 84.62 366 THR B C 1
ATOM 7025 O O . THR B 1 366 ? -9.242 17.188 6.836 1 84.62 366 THR B O 1
ATOM 7028 N N . PHE B 1 367 ? -9.227 15.945 5.066 1 87.75 367 PHE B N 1
ATOM 7029 C CA . PHE B 1 367 ? -8.922 17.062 4.176 1 87.75 367 PHE B CA 1
ATOM 7030 C C . PHE B 1 367 ? -10.086 18.047 4.133 1 87.75 367 PHE B C 1
ATOM 7032 O O . PHE B 1 367 ? -9.883 19.266 4.246 1 87.75 367 PHE B O 1
ATOM 7039 N N . MET B 1 368 ? -11.258 17.484 4.039 1 86.06 368 MET B N 1
ATOM 7040 C CA . MET B 1 368 ? -12.445 18.328 3.949 1 86.06 368 MET B CA 1
ATOM 7041 C C . MET B 1 368 ? -12.688 19.062 5.262 1 86.06 368 MET B C 1
ATOM 7043 O O . MET B 1 368 ? -13.094 20.234 5.266 1 86.06 368 MET B O 1
ATOM 7047 N N . ALA B 1 369 ? -12.477 18.344 6.293 1 85 369 ALA B N 1
ATOM 7048 C CA . ALA B 1 369 ? -12.602 18.984 7.598 1 85 369 ALA B CA 1
ATOM 7049 C C . ALA B 1 369 ? -11.633 20.156 7.734 1 85 369 ALA B C 1
ATOM 7051 O O . ALA B 1 369 ? -11.992 21.203 8.289 1 85 369 ALA B O 1
ATOM 7052 N N . SER B 1 370 ? -10.445 19.969 7.25 1 88.38 370 SER B N 1
ATOM 7053 C CA . SER B 1 370 ? -9.461 21.031 7.297 1 88.38 370 SER B CA 1
ATOM 7054 C C . SER B 1 370 ? -9.828 22.172 6.344 1 88.38 370 SER B C 1
ATOM 7056 O O . SER B 1 370 ? -9.594 23.344 6.648 1 88.38 370 SER B O 1
ATOM 7058 N N . TYR B 1 371 ? -10.438 21.859 5.309 1 89.25 371 TYR B N 1
ATOM 7059 C CA . TYR B 1 371 ? -10.82 22.828 4.293 1 89.25 371 TYR B CA 1
ATOM 7060 C C . TYR B 1 371 ? -11.891 23.781 4.82 1 89.25 371 TYR B C 1
ATOM 7062 O O . TYR B 1 371 ? -11.836 24.984 4.57 1 89.25 371 TYR B O 1
ATOM 7070 N N . TRP B 1 372 ? -12.773 23.312 5.676 1 88.88 372 TRP B N 1
ATOM 7071 C CA . TRP B 1 372 ? -13.906 24.109 6.133 1 88.88 372 TRP B CA 1
ATOM 7072 C C . TRP B 1 372 ? -13.672 24.641 7.543 1 88.88 372 TRP B C 1
ATOM 7074 O O . TRP B 1 372 ? -14.609 25.094 8.211 1 88.88 372 TRP B O 1
ATOM 7084 N N . ASN B 1 373 ? -12.492 24.547 7.902 1 90.62 373 ASN B N 1
ATOM 7085 C CA . ASN B 1 373 ? -12.195 24.891 9.289 1 90.62 373 ASN B CA 1
ATOM 7086 C C . ASN B 1 373 ? -11.859 26.359 9.453 1 90.62 373 ASN B C 1
ATOM 7088 O O . ASN B 1 373 ? -11.5 26.812 10.547 1 90.62 373 ASN B O 1
ATOM 7092 N N . TYR B 1 374 ? -12.023 27.188 8.344 1 94.12 374 TYR B N 1
ATOM 7093 C CA . TYR B 1 374 ? -11.633 28.594 8.398 1 94.12 374 TYR B CA 1
ATOM 7094 C C . TYR B 1 374 ? -12.719 29.484 7.816 1 94.12 374 TYR B C 1
ATOM 7096 O O . TYR B 1 374 ? -12.484 30.219 6.848 1 94.12 374 TYR B O 1
ATOM 7104 N N . PRO B 1 375 ? -13.859 29.516 8.477 1 93.5 375 PRO B N 1
ATOM 7105 C CA . PRO B 1 375 ? -14.984 30.266 7.906 1 93.5 375 PRO B CA 1
ATOM 7106 C C . PRO B 1 375 ? -14.75 31.766 7.902 1 93.5 375 PRO B C 1
ATOM 7108 O O . PRO B 1 375 ? -15.188 32.469 6.984 1 93.5 375 PRO B O 1
ATOM 7111 N N . SER B 1 376 ? -14.062 32.281 8.883 1 96 376 SER B N 1
ATOM 7112 C CA . SER B 1 376 ? -13.891 33.719 9 1 96 376 SER B CA 1
ATOM 7113 C C . SER B 1 376 ? -13.008 34.25 7.879 1 96 376 SER B C 1
ATOM 7115 O O . SER B 1 376 ? -13.211 35.406 7.422 1 96 376 SER B O 1
ATOM 7117 N N . GLY B 1 377 ? -12 33.469 7.527 1 95 377 GLY B N 1
ATOM 7118 C CA . GLY B 1 377 ? -11.188 33.875 6.387 1 95 377 GLY B CA 1
ATOM 7119 C C . GLY B 1 377 ? -11.992 34 5.105 1 95 377 GLY B C 1
ATOM 7120 O O . GLY B 1 377 ? -11.82 34.969 4.355 1 95 377 GLY B O 1
ATOM 7121 N N . HIS B 1 378 ? -12.844 33.094 4.895 1 94.44 378 HIS B N 1
ATOM 7122 C CA . HIS B 1 378 ? -13.703 33.125 3.715 1 94.44 378 HIS B CA 1
ATOM 7123 C C . HIS B 1 378 ? -14.695 34.281 3.775 1 94.44 378 HIS B C 1
ATOM 7125 O O . HIS B 1 378 ? -15 34.906 2.752 1 94.44 378 HIS B O 1
ATOM 7131 N N . ALA B 1 379 ? -15.195 34.531 4.961 1 95.06 379 ALA B N 1
ATOM 7132 C CA . ALA B 1 379 ? -16.141 35.625 5.145 1 95.06 379 ALA B CA 1
ATOM 7133 C C . ALA B 1 379 ? -15.508 36.969 4.773 1 95.06 379 ALA B C 1
ATOM 7135 O O . ALA B 1 379 ? -16.125 37.781 4.094 1 95.06 379 ALA B O 1
ATOM 7136 N N . LEU B 1 380 ? -14.344 37.188 5.281 1 95.56 380 LEU B N 1
ATOM 7137 C CA . LEU B 1 380 ? -13.656 38.438 4.988 1 95.56 380 LEU B CA 1
ATOM 7138 C C . LEU B 1 380 ? -13.359 38.562 3.498 1 95.56 380 LEU B C 1
ATOM 7140 O O . LEU B 1 380 ? -13.469 39.656 2.928 1 95.56 380 LEU B O 1
ATOM 7144 N N . LYS B 1 381 ? -12.922 37.5 2.842 1 93.81 381 LYS B N 1
ATOM 7145 C CA . LYS B 1 381 ? -12.672 37.5 1.405 1 93.81 381 LYS B CA 1
ATOM 7146 C C . LYS B 1 381 ? -13.93 37.875 0.625 1 93.81 381 LYS B C 1
ATOM 7148 O O . LYS B 1 381 ? -13.875 38.656 -0.32 1 93.81 381 LYS B O 1
ATOM 7153 N N . GLU B 1 382 ? -15.016 37.25 1.023 1 92.31 382 GLU B N 1
ATOM 7154 C CA . GLU B 1 382 ? -16.281 37.531 0.37 1 92.31 382 GLU B CA 1
ATOM 7155 C C . GLU B 1 382 ? -16.703 39 0.579 1 92.31 382 GLU B C 1
ATOM 7157 O O . GLU B 1 382 ? -17.25 39.625 -0.322 1 92.31 382 GLU B O 1
ATOM 7162 N N . LEU B 1 383 ? -16.469 39.5 1.766 1 92.25 383 LEU B N 1
ATOM 7163 C CA . LEU B 1 383 ? -16.766 40.906 2.064 1 92.25 383 LEU B CA 1
ATOM 7164 C C . LEU B 1 383 ? -15.969 41.844 1.167 1 92.25 383 LEU B C 1
ATOM 7166 O O . LEU B 1 383 ? -16.5 42.844 0.681 1 92.25 383 LEU B O 1
ATOM 7170 N N . HIS B 1 384 ? -14.695 41.531 0.941 1 90.75 384 HIS B N 1
ATOM 7171 C CA . HIS B 1 384 ? -13.82 42.344 0.103 1 90.75 384 HIS B CA 1
ATOM 7172 C C . HIS B 1 384 ? -14.266 42.312 -1.354 1 90.75 384 HIS B C 1
ATOM 7174 O O . HIS B 1 384 ? -13.953 43.219 -2.125 1 90.75 384 HIS B O 1
ATOM 7180 N N . GLY B 1 385 ? -14.891 41.281 -1.8 1 83.25 385 GLY B N 1
ATOM 7181 C CA . GLY B 1 385 ? -15.312 41.125 -3.182 1 83.25 385 GLY B CA 1
ATOM 7182 C C . GLY B 1 385 ? -16.5 42.031 -3.545 1 83.25 385 GLY B C 1
ATOM 7183 O O . GLY B 1 385 ? -16.75 42.25 -4.727 1 83.25 385 GLY B O 1
ATOM 7184 N N . VAL B 1 386 ? -17.156 42.438 -2.518 1 73.75 386 VAL B N 1
ATOM 7185 C CA . VAL B 1 386 ? -18.312 43.281 -2.789 1 73.75 386 VAL B CA 1
ATOM 7186 C C . VAL B 1 386 ? -17.859 44.688 -3.158 1 73.75 386 VAL B C 1
ATOM 7188 O O . VAL B 1 386 ? -16.938 45.219 -2.545 1 73.75 386 VAL B O 1
ATOM 7191 N N . ASP B 1 387 ? -17.969 45.156 -4.469 1 61.94 387 ASP B N 1
ATOM 7192 C CA . ASP B 1 387 ? -17.531 46.344 -5.176 1 61.94 387 ASP B CA 1
ATOM 7193 C C . ASP B 1 387 ? -17.734 47.594 -4.312 1 61.94 387 ASP B C 1
ATOM 7195 O O . ASP B 1 387 ? -18.859 48.062 -4.133 1 61.94 387 ASP B O 1
ATOM 7199 N N . TYR B 1 388 ? -16.906 47.844 -3.371 1 58.09 388 TYR B N 1
ATOM 7200 C CA . TYR B 1 388 ? -16.953 49.156 -2.727 1 58.09 388 TYR B CA 1
ATOM 7201 C C . TYR B 1 388 ? -16 50.125 -3.4 1 58.09 388 TYR B C 1
ATOM 7203 O O . TYR B 1 388 ? -14.938 50.438 -2.863 1 58.09 388 TYR B O 1
ATOM 7211 N N . HIS B 1 389 ? -15.773 50 -4.688 1 53.47 389 HIS B N 1
ATOM 7212 C CA . HIS B 1 389 ? -14.773 50.844 -5.344 1 53.47 389 HIS B CA 1
ATOM 7213 C C . HIS B 1 389 ? -15 52.312 -5.047 1 53.47 389 HIS B C 1
ATOM 7215 O O . HIS B 1 389 ? -14.07 53.125 -5.121 1 53.47 389 HIS B O 1
ATOM 7221 N N . ASN B 1 390 ? -16.125 52.812 -5.285 1 49.66 390 ASN B N 1
ATOM 7222 C CA . ASN B 1 390 ? -16.203 54.25 -5.535 1 49.66 390 ASN B CA 1
ATOM 7223 C C . ASN B 1 390 ? -16.25 55.031 -4.234 1 49.66 390 ASN B C 1
ATOM 7225 O O . ASN B 1 390 ? -16.516 56.25 -4.242 1 49.66 390 ASN B O 1
ATOM 7229 N N . ASP B 1 391 ? -16.25 54.375 -3.035 1 56.72 391 ASP B N 1
ATOM 7230 C CA . ASP B 1 391 ? -16.672 55.344 -2.018 1 56.72 391 ASP B CA 1
ATOM 7231 C C . ASP B 1 391 ? -15.469 55.906 -1.271 1 56.72 391 ASP B C 1
ATOM 7233 O O . ASP B 1 391 ? -14.531 55.188 -0.942 1 56.72 391 ASP B O 1
ATOM 7237 N N . THR B 1 392 ? -15.109 57.094 -1.393 1 62.72 392 THR B N 1
ATOM 7238 C CA . THR B 1 392 ? -14.18 58.031 -0.776 1 62.72 392 THR B CA 1
ATOM 7239 C C . THR B 1 392 ? -14.172 57.875 0.741 1 62.72 392 THR B C 1
ATOM 7241 O O . THR B 1 392 ? -13.289 58.406 1.423 1 62.72 392 THR B O 1
ATOM 7244 N N . ASP B 1 393 ? -15.055 56.906 1.332 1 78.38 393 ASP B N 1
ATOM 7245 C CA . ASP B 1 393 ? -15.125 56.906 2.791 1 78.38 393 ASP B CA 1
ATOM 7246 C C . ASP B 1 393 ? -14.492 55.625 3.35 1 78.38 393 ASP B C 1
ATOM 7248 O O . ASP B 1 393 ? -14.508 54.594 2.697 1 78.38 393 ASP B O 1
ATOM 7252 N N . GLU B 1 394 ? -13.891 55.75 4.504 1 87.25 394 GLU B N 1
ATOM 7253 C CA . GLU B 1 394 ? -13.281 54.625 5.234 1 87.25 394 GLU B CA 1
ATOM 7254 C C . GLU B 1 394 ? -14.336 53.594 5.641 1 87.25 394 GLU B C 1
ATOM 7256 O O . GLU B 1 394 ? -15.422 53.969 6.086 1 87.25 394 GLU B O 1
ATOM 7261 N N . GLN B 1 395 ? -14.117 52.406 5.312 1 89.5 395 GLN B N 1
ATOM 7262 C CA . GLN B 1 395 ? -14.969 51.312 5.723 1 89.5 395 GLN B CA 1
ATOM 7263 C C . GLN B 1 395 ? -14.367 50.562 6.91 1 89.5 395 GLN B C 1
ATOM 7265 O O . GLN B 1 395 ? -13.453 49.75 6.746 1 89.5 395 GLN B O 1
ATOM 7270 N N . TRP B 1 396 ? -14.961 50.719 8.109 1 93.06 396 TRP B N 1
ATOM 7271 C CA . TRP B 1 396 ? -14.438 50.125 9.344 1 93.06 396 TRP B CA 1
ATOM 7272 C C . TRP B 1 396 ? -15.039 48.75 9.578 1 93.06 396 TRP B C 1
ATOM 7274 O O . TRP B 1 396 ? -16.25 48.625 9.711 1 93.06 396 TRP B O 1
ATOM 7284 N N . VAL B 1 397 ? -14.156 47.781 9.641 1 95.25 397 VAL B N 1
ATOM 7285 C CA . VAL B 1 397 ? -14.578 46.406 9.859 1 95.25 397 VAL B CA 1
ATOM 7286 C C . VAL B 1 397 ? -14.141 45.938 11.25 1 95.25 397 VAL B C 1
ATOM 7288 O O . VAL B 1 397 ? -12.961 46 11.586 1 95.25 397 VAL B O 1
ATOM 7291 N N . HIS B 1 398 ? -15.078 45.531 12.055 1 96.81 398 HIS B N 1
ATOM 7292 C CA . HIS B 1 398 ? -14.742 44.938 13.344 1 96.81 398 HIS B CA 1
ATOM 7293 C C . HIS B 1 398 ? -14.711 43.406 13.273 1 96.81 398 HIS B C 1
ATOM 7295 O O . HIS B 1 398 ? -15.648 42.781 12.773 1 96.81 398 HIS B O 1
ATOM 7301 N N . ILE B 1 399 ? -13.68 42.844 13.75 1 95.88 399 ILE B N 1
ATOM 7302 C CA . ILE B 1 399 ? -13.469 41.406 13.797 1 95.88 399 ILE B CA 1
ATOM 7303 C C . ILE B 1 399 ? -13.531 40.938 15.242 1 95.88 399 ILE B C 1
ATOM 7305 O O . ILE B 1 399 ? -12.695 41.312 16.062 1 95.88 399 ILE B O 1
ATOM 7309 N N . ASP B 1 400 ? -14.492 40.125 15.539 1 94.25 400 ASP B N 1
ATOM 7310 C CA . ASP B 1 400 ? -14.609 39.625 16.922 1 94.25 400 ASP B CA 1
ATOM 7311 C C . ASP B 1 400 ? -13.547 38.562 17.219 1 94.25 400 ASP B C 1
ATOM 7313 O O . ASP B 1 400 ? -12.797 38.156 16.328 1 94.25 400 ASP B O 1
ATOM 7317 N N . THR B 1 401 ? -13.484 38.125 18.438 1 91.12 401 THR B N 1
ATOM 7318 C CA . THR B 1 401 ? -12.453 37.188 18.906 1 91.12 401 THR B CA 1
ATOM 7319 C C . THR B 1 401 ? -12.57 35.844 18.188 1 91.12 401 THR B C 1
ATOM 7321 O O . THR B 1 401 ? -11.57 35.281 17.75 1 91.12 401 THR B O 1
ATOM 7324 N N . PHE B 1 402 ? -13.742 35.438 18.047 1 92 402 PHE B N 1
ATOM 7325 C CA . PHE B 1 402 ? -13.977 34.156 17.359 1 92 402 PHE B CA 1
ATOM 7326 C C . PHE B 1 402 ? -13.469 34.219 15.93 1 92 402 PHE B C 1
ATOM 7328 O O . PHE B 1 402 ? -12.797 33.281 15.469 1 92 402 PHE B O 1
ATOM 7335 N N . SER B 1 403 ? -13.766 35.25 15.25 1 93.69 403 SER B N 1
ATOM 7336 C CA . SER B 1 403 ? -13.391 35.375 13.852 1 93.69 403 SER B CA 1
ATOM 7337 C C . SER B 1 403 ? -11.883 35.562 13.703 1 93.69 403 SER B C 1
ATOM 7339 O O . SER B 1 403 ? -11.289 35.062 12.734 1 93.69 403 SER B O 1
ATOM 7341 N N . ALA B 1 404 ? -11.305 36.188 14.648 1 91.75 404 ALA B N 1
ATOM 7342 C CA . ALA B 1 404 ? -9.852 36.375 14.617 1 91.75 404 ALA B CA 1
ATOM 7343 C C . ALA B 1 404 ? -9.117 35.031 14.836 1 91.75 404 ALA B C 1
ATOM 7345 O O . ALA B 1 404 ? -7.977 34.875 14.406 1 91.75 404 ALA B O 1
ATOM 7346 N N . MET B 1 405 ? -9.82 34.125 15.414 1 90.69 405 MET B N 1
ATOM 7347 C CA . MET B 1 405 ? -9.188 32.844 15.758 1 90.69 405 MET B CA 1
ATOM 7348 C C . MET B 1 405 ? -9.414 31.812 14.664 1 90.69 405 MET B C 1
ATOM 7350 O O . MET B 1 405 ? -8.789 30.766 14.672 1 90.69 405 MET B O 1
ATOM 7354 N N . ASN B 1 406 ? -10.258 32.156 13.719 1 92.81 406 ASN B N 1
ATOM 7355 C CA . ASN B 1 406 ? -10.688 31.109 12.781 1 92.81 406 ASN B CA 1
ATOM 7356 C C . ASN B 1 406 ? -10.445 31.531 11.336 1 92.81 406 ASN B C 1
ATOM 7358 O O . ASN B 1 406 ? -11.305 31.328 10.477 1 92.81 406 ASN B O 1
ATOM 7362 N N . GLY B 1 407 ? -9.242 32.094 11.102 1 93.88 407 GLY B N 1
ATOM 7363 C CA . GLY B 1 407 ? -8.93 32.219 9.688 1 93.88 407 GLY B CA 1
ATOM 7364 C C . GLY B 1 407 ? -8.43 33.594 9.305 1 93.88 407 GLY B C 1
ATOM 7365 O O . GLY B 1 407 ? -7.777 33.75 8.266 1 93.88 407 GLY B O 1
ATOM 7366 N N . ILE B 1 408 ? -8.727 34.625 10.133 1 95.38 408 ILE B N 1
ATOM 7367 C CA . ILE B 1 408 ? -8.375 35.969 9.742 1 95.38 408 ILE B CA 1
ATOM 7368 C C . ILE B 1 408 ? -7.02 36.375 10.336 1 95.38 408 ILE B C 1
ATOM 7370 O O . ILE B 1 408 ? -6.781 36.156 11.531 1 95.38 408 ILE B O 1
ATOM 7374 N N . SER B 1 409 ? -6.164 36.812 9.5 1 94.56 409 SER B N 1
ATOM 7375 C CA . SER B 1 409 ? -4.867 37.344 9.898 1 94.56 409 SER B CA 1
ATOM 7376 C C . SER B 1 409 ? -4.609 38.688 9.258 1 94.56 409 SER B C 1
ATOM 7378 O O . SER B 1 409 ? -5.41 39.156 8.445 1 94.56 409 SER B O 1
ATOM 7380 N N . ARG B 1 410 ? -3.561 39.281 9.656 1 94.69 410 ARG B N 1
ATOM 7381 C CA . ARG B 1 410 ? -3.213 40.594 9.102 1 94.69 410 ARG B CA 1
ATOM 7382 C C . ARG B 1 410 ? -2.928 40.5 7.605 1 94.69 410 ARG B C 1
ATOM 7384 O O . ARG B 1 410 ? -3.027 41.5 6.887 1 94.69 410 ARG B O 1
ATOM 7391 N N . PHE B 1 411 ? -2.607 39.344 7.133 1 95.94 411 PHE B N 1
ATOM 7392 C CA . PHE B 1 411 ? -2.354 39.125 5.715 1 95.94 411 PHE B CA 1
ATOM 7393 C C . PHE B 1 411 ? -3.646 39.219 4.91 1 95.94 411 PHE B C 1
ATOM 7395 O O . PHE B 1 411 ? -3.613 39.375 3.689 1 95.94 411 PHE B O 1
ATOM 7402 N N . CYS B 1 412 ? -4.773 39.094 5.594 1 94.75 412 CYS B N 1
ATOM 7403 C CA . CYS B 1 412 ? -6.066 39.094 4.918 1 94.75 412 CYS B CA 1
ATOM 7404 C C . CYS B 1 412 ? -6.602 40.531 4.754 1 94.75 412 CYS B C 1
ATOM 7406 O O . CYS B 1 412 ? -7.609 40.719 4.078 1 94.75 412 CYS B O 1
ATOM 7408 N N . GLU B 1 413 ? -5.957 41.469 5.367 1 92.94 413 GLU B N 1
ATOM 7409 C CA . GLU B 1 413 ? -6.434 42.844 5.344 1 92.94 413 GLU B CA 1
ATOM 7410 C C . GLU B 1 413 ? -6.148 43.5 3.998 1 92.94 413 GLU B C 1
ATOM 7412 O O . GLU B 1 413 ? -5.133 43.219 3.361 1 92.94 413 GLU B O 1
ATOM 7417 N N . SER B 1 414 ? -7.027 44.281 3.621 1 91 414 SER B N 1
ATOM 7418 C CA . SER B 1 414 ? -6.879 45 2.369 1 91 414 SER B CA 1
ATOM 7419 C C . SER B 1 414 ? -6.57 46.469 2.623 1 91 414 SER B C 1
ATOM 7421 O O . SER B 1 414 ? -6.777 46.969 3.73 1 91 414 SER B O 1
ATOM 7423 N N . ASP B 1 415 ? -6.074 47.125 1.603 1 87.12 415 ASP B N 1
ATOM 7424 C CA . ASP B 1 415 ? -5.695 48.531 1.729 1 87.12 415 ASP B CA 1
ATOM 7425 C C . ASP B 1 415 ? -6.926 49.438 1.696 1 87.12 415 ASP B C 1
ATOM 7427 O O . ASP B 1 415 ? -8.055 48.969 1.725 1 87.12 415 ASP B O 1
ATOM 7431 N N . PHE B 1 416 ? -6.645 50.75 1.706 1 86 416 PHE B N 1
ATOM 7432 C CA . PHE B 1 416 ? -7.719 51.719 1.627 1 86 416 PHE B CA 1
ATOM 7433 C C . PHE B 1 416 ? -8.711 51.375 0.536 1 86 416 PHE B C 1
ATOM 7435 O O . PHE B 1 416 ? -8.32 50.938 -0.55 1 86 416 PHE B O 1
ATOM 7442 N N . PRO B 1 417 ? -10.008 51.438 0.997 1 89.38 417 PRO B N 1
ATOM 7443 C CA . PRO B 1 417 ? -10.688 52.156 2.076 1 89.38 417 PRO B CA 1
ATOM 7444 C C . PRO B 1 417 ? -10.945 51.281 3.299 1 89.38 417 PRO B C 1
ATOM 7446 O O . PRO B 1 417 ? -11.547 51.719 4.277 1 89.38 417 PRO B O 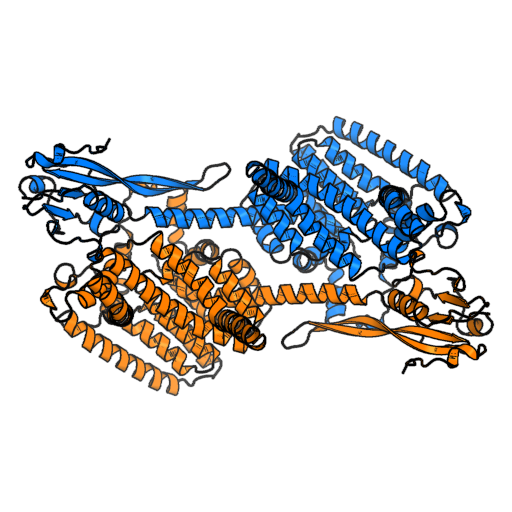1
ATOM 7449 N N . TRP B 1 418 ? -10.43 50.125 3.381 1 91.25 418 TRP B N 1
ATOM 7450 C CA . TRP B 1 418 ? -10.75 49.188 4.449 1 91.25 418 TRP B CA 1
ATOM 7451 C C . TRP B 1 418 ? -9.898 49.469 5.688 1 91.25 418 TRP B C 1
ATOM 7453 O O . TRP B 1 418 ? -8.695 49.719 5.574 1 91.25 418 TRP B O 1
ATOM 7463 N N . ARG B 1 419 ? -10.539 49.531 6.75 1 92.94 419 ARG B N 1
ATOM 7464 C CA . ARG B 1 419 ? -9.898 49.594 8.055 1 92.94 419 ARG B CA 1
ATOM 7465 C C . ARG B 1 419 ? -10.398 48.5 8.984 1 92.94 419 ARG B C 1
ATOM 7467 O O . ARG B 1 419 ? -11.578 48.156 8.945 1 92.94 419 ARG B O 1
ATOM 7474 N N . TYR B 1 420 ? -9.531 48.062 9.781 1 94.75 420 TYR B N 1
ATOM 7475 C CA . TYR B 1 420 ? -9.883 46.906 10.578 1 94.75 420 TYR B CA 1
ATOM 7476 C C . TYR B 1 420 ? -9.648 47.156 12.062 1 94.75 420 TYR B C 1
ATOM 7478 O O . TYR B 1 420 ? -8.68 47.812 12.43 1 94.75 420 TYR B O 1
ATOM 7486 N N . SER B 1 421 ? -10.531 46.688 12.852 1 93.81 421 SER B N 1
ATOM 7487 C CA . SER B 1 421 ? -10.391 46.75 14.305 1 93.81 421 SER B CA 1
ATOM 7488 C C . SER B 1 421 ? -10.641 45.375 14.93 1 93.81 421 SER B C 1
ATOM 7490 O O . SER B 1 421 ? -11.602 44.688 14.578 1 93.81 421 SER B O 1
ATOM 7492 N N . LYS B 1 422 ? -9.734 44.938 15.844 1 92.25 422 LYS B N 1
ATOM 7493 C CA . LYS B 1 422 ? -9.891 43.656 16.562 1 92.25 422 LYS B CA 1
ATOM 7494 C C . LYS B 1 422 ? -10.094 43.906 18.062 1 92.25 422 LYS B C 1
ATOM 7496 O O . LYS B 1 422 ? -9.727 43.062 18.891 1 92.25 422 LYS B O 1
ATOM 7501 N N . GLU B 1 423 ? -10.555 45.031 18.281 1 89.81 423 GLU B N 1
ATOM 7502 C CA . GLU B 1 423 ? -10.773 45.375 19.672 1 89.81 423 GLU B CA 1
ATOM 7503 C C . GLU B 1 423 ? -11.617 44.312 20.375 1 89.81 423 GLU B C 1
ATOM 7505 O O . GLU B 1 423 ? -12.648 43.875 19.844 1 89.81 423 GLU B O 1
ATOM 7510 N N . GLU B 1 424 ? -11.102 43.906 21.547 1 86.62 424 GLU B N 1
ATOM 7511 C CA . GLU B 1 424 ? -11.75 42.812 22.266 1 86.62 424 GLU B CA 1
ATOM 7512 C C . GLU B 1 424 ? -12.656 43.344 23.375 1 86.62 424 GLU B C 1
ATOM 7514 O O . GLU B 1 424 ? -12.656 44.531 23.672 1 86.62 424 GLU B O 1
ATOM 7519 N N . GLN B 1 425 ? -13.555 42.594 23.906 1 84.06 425 GLN B N 1
ATOM 7520 C CA . GLN B 1 425 ? -14.375 42.812 25.094 1 84.06 425 GLN B CA 1
ATOM 7521 C C . GLN B 1 425 ? -15.414 43.906 24.828 1 84.06 425 GLN B C 1
ATOM 7523 O O . GLN B 1 425 ? -15.68 44.75 25.703 1 84.06 425 GLN B O 1
ATOM 7528 N N . ILE B 1 426 ? -15.781 44.062 23.609 1 89.12 426 ILE B N 1
ATOM 7529 C CA . ILE B 1 426 ? -16.922 44.906 23.312 1 89.12 426 ILE B CA 1
ATOM 7530 C C . ILE B 1 426 ? -18.219 44.094 23.438 1 89.12 426 ILE B C 1
ATOM 7532 O O . ILE B 1 426 ? -18.375 43.062 22.781 1 89.12 426 ILE B O 1
ATOM 7536 N N . SER B 1 427 ? -19.016 44.531 24.328 1 89.94 427 SER B N 1
ATOM 7537 C CA . SER B 1 427 ? -20.281 43.844 24.469 1 89.94 427 SER B CA 1
ATOM 7538 C C . SER B 1 427 ? -21.156 44 23.234 1 89.94 427 SER B C 1
ATOM 7540 O O . SER B 1 427 ? -21.016 44.969 22.5 1 89.94 427 SER B O 1
ATOM 7542 N N . LEU B 1 428 ? -22.031 43.125 23.016 1 89.69 428 LEU B N 1
ATOM 7543 C CA . LEU B 1 428 ? -22.906 43.125 21.844 1 89.69 428 LEU B CA 1
ATOM 7544 C C . LEU B 1 428 ? -23.766 44.375 21.812 1 89.69 428 LEU B C 1
ATOM 7546 O O . LEU B 1 428 ? -24.047 44.938 20.75 1 89.69 428 LEU B O 1
ATOM 7550 N N . GLN B 1 429 ? -24.094 44.875 22.953 1 88.88 429 GLN B N 1
ATOM 7551 C CA . GLN B 1 429 ? -24.953 46.062 23.078 1 88.88 429 GLN B CA 1
ATOM 7552 C C . GLN B 1 429 ? -24.172 47.344 22.797 1 88.88 429 GLN B C 1
ATOM 7554 O O . GLN B 1 429 ? -24.75 48.344 22.328 1 88.88 429 GLN B O 1
ATOM 7559 N N . GLU B 1 430 ? -22.906 47.25 23 1 91.5 430 GLU B N 1
ATOM 7560 C CA . GLU B 1 430 ? -22.078 48.438 22.844 1 91.5 430 GLU B CA 1
ATOM 7561 C C . GLU B 1 430 ? -21.656 48.625 21.375 1 91.5 430 GLU B C 1
ATOM 7563 O O . GLU B 1 430 ? -21.25 49.719 20.984 1 91.5 430 GLU B O 1
ATOM 7568 N N . LEU B 1 431 ? -21.828 47.594 20.609 1 91.75 431 LEU B N 1
ATOM 7569 C CA . LEU B 1 431 ? -21.391 47.656 19.219 1 91.75 431 LEU B CA 1
ATOM 7570 C C . LEU B 1 431 ? -22.219 48.688 18.438 1 91.75 431 LEU B C 1
ATOM 7572 O O . LEU B 1 431 ? -21.703 49.312 17.5 1 91.75 431 LEU B O 1
ATOM 7576 N N . LYS B 1 432 ? -23.438 48.906 18.797 1 87.38 432 LYS B N 1
ATOM 7577 C CA . LYS B 1 432 ? -24.312 49.812 18.109 1 87.38 432 LYS B CA 1
ATOM 7578 C C . LYS B 1 432 ? -23.844 51.25 18.25 1 87.38 432 LYS B C 1
ATOM 7580 O O . LYS B 1 432 ? -24.094 52.094 17.375 1 87.38 432 LYS B O 1
ATOM 7585 N N . HIS B 1 433 ? -23.125 51.438 19.297 1 88.62 433 HIS B N 1
ATOM 7586 C CA . HIS B 1 433 ? -22.688 52.812 19.578 1 88.62 433 HIS B CA 1
ATOM 7587 C C . HIS B 1 433 ? -21.312 53.062 18.969 1 88.62 433 HIS B C 1
ATOM 7589 O O . HIS B 1 433 ? -20.828 54.219 19 1 88.62 433 HIS B O 1
ATOM 7595 N N . ARG B 1 434 ? -20.844 52.031 18.406 1 89.81 434 ARG B N 1
ATOM 7596 C CA . ARG B 1 434 ? -19.547 52.188 17.766 1 89.81 434 ARG B CA 1
ATOM 7597 C C . ARG B 1 434 ? -19.688 52.531 16.281 1 89.81 434 ARG B C 1
ATOM 7599 O O . ARG B 1 434 ? -20.75 52.312 15.703 1 89.81 434 ARG B O 1
ATOM 7606 N N . ASN B 1 435 ? -18.719 53.188 15.672 1 88 435 ASN B N 1
ATOM 7607 C CA . ASN B 1 435 ? -18.781 53.625 14.289 1 88 435 ASN B CA 1
ATOM 7608 C C . ASN B 1 435 ? -18.188 52.594 13.336 1 88 435 ASN B C 1
ATOM 7610 O O . ASN B 1 435 ? -17.359 52.938 12.484 1 88 435 ASN B O 1
ATOM 7614 N N . PHE B 1 436 ? -18.656 51.344 13.484 1 94.31 436 PHE B N 1
ATOM 7615 C CA . PHE B 1 436 ? -18.203 50.312 12.555 1 94.31 436 PHE B CA 1
ATOM 7616 C C . PHE B 1 436 ? -19.156 50.219 11.367 1 94.31 436 PHE B C 1
ATOM 7618 O O . PHE B 1 436 ? -20.375 50.312 11.531 1 94.31 436 PHE B O 1
ATOM 7625 N N . THR B 1 437 ? -18.609 50.062 10.18 1 92.38 437 THR B N 1
ATOM 7626 C CA . THR B 1 437 ? -19.406 49.875 8.977 1 92.38 437 THR B CA 1
ATOM 7627 C C . THR B 1 437 ? -19.859 48.406 8.852 1 92.38 437 THR B C 1
ATOM 7629 O O . THR B 1 437 ? -21.016 48.156 8.5 1 92.38 437 THR B O 1
ATOM 7632 N N . PHE B 1 438 ? -18.938 47.5 9.078 1 93.94 438 PHE B N 1
ATOM 7633 C CA . PHE B 1 438 ? -19.203 46.062 8.984 1 93.94 438 PHE B CA 1
ATOM 7634 C C . PHE B 1 438 ? -18.75 45.344 10.25 1 93.94 438 PHE B C 1
ATOM 7636 O O . PHE B 1 438 ? -17.812 45.781 10.914 1 93.94 438 PHE B O 1
ATOM 7643 N N . LEU B 1 439 ? -19.469 44.281 10.539 1 95.88 439 LEU B N 1
ATOM 7644 C CA . LEU B 1 439 ? -19.062 43.375 11.633 1 95.88 439 LEU B CA 1
ATOM 7645 C C . LEU B 1 439 ? -18.906 41.938 11.141 1 95.88 439 LEU B C 1
ATOM 7647 O O . LEU B 1 439 ? -19.75 41.438 10.391 1 95.88 439 LEU B O 1
ATOM 7651 N N . ILE B 1 440 ? -17.828 41.375 11.422 1 96.38 440 ILE B N 1
ATOM 7652 C CA . ILE B 1 440 ? -17.656 39.938 11.297 1 96.38 440 ILE B CA 1
ATOM 7653 C C . ILE B 1 440 ? -17.719 39.312 12.688 1 96.38 440 ILE B C 1
ATOM 7655 O O . ILE B 1 440 ? -16.812 39.5 13.508 1 96.38 440 ILE B O 1
ATOM 7659 N N . ASN B 1 441 ? -18.75 38.562 12.859 1 95.56 441 ASN B N 1
ATOM 7660 C CA . ASN B 1 441 ? -19.047 38.156 14.227 1 95.56 441 ASN B CA 1
ATOM 7661 C C . ASN B 1 441 ? -19.609 36.719 14.266 1 95.56 441 ASN B C 1
ATOM 7663 O O . ASN B 1 441 ? -20.125 36.219 13.258 1 95.56 441 ASN B O 1
ATOM 7667 N N . GLU B 1 442 ? -19.484 36.094 15.461 1 93.75 442 GLU B N 1
ATOM 7668 C CA . GLU B 1 442 ? -19.969 34.719 15.641 1 93.75 442 GLU B CA 1
ATOM 7669 C C . GLU B 1 442 ? -21.469 34.688 15.883 1 93.75 442 GLU B C 1
ATOM 7671 O O . GLU B 1 442 ? -22.125 33.656 15.656 1 93.75 442 GLU B O 1
ATOM 7676 N N . HIS B 1 443 ? -22.047 35.875 16.234 1 93.88 443 HIS B N 1
ATOM 7677 C CA . HIS B 1 443 ? -23.469 35.906 16.562 1 93.88 443 HIS B CA 1
ATOM 7678 C C . HIS B 1 443 ? -24.297 36.312 15.352 1 93.88 443 HIS B C 1
ATOM 7680 O O . HIS B 1 443 ? -23.938 37.219 14.609 1 93.88 443 HIS B O 1
ATOM 7686 N N . PRO B 1 444 ? -25.453 35.719 15.211 1 93.44 444 PRO B N 1
ATOM 7687 C CA . PRO B 1 444 ? -26.266 35.969 14.023 1 93.44 444 PRO B CA 1
ATOM 7688 C C . PRO B 1 444 ? -27.047 37.281 14.109 1 93.44 444 PRO B C 1
ATOM 7690 O O . PRO B 1 444 ? -27.422 37.844 13.078 1 93.44 444 PRO B O 1
ATOM 7693 N N . VAL B 1 445 ? -27.375 37.719 15.344 1 92.81 445 VAL B N 1
ATOM 7694 C CA . VAL B 1 445 ? -28.188 38.938 15.5 1 92.81 445 VAL B CA 1
ATOM 7695 C C . VAL B 1 445 ? -27.453 39.938 16.375 1 92.81 445 VAL B C 1
ATOM 7697 O O . VAL B 1 445 ? -27.031 39.625 17.484 1 92.81 445 VAL B O 1
ATOM 7700 N N . ILE B 1 446 ? -27.25 41.062 15.844 1 94.12 446 ILE B N 1
ATOM 7701 C CA . ILE B 1 446 ? -26.625 42.156 16.562 1 94.12 446 ILE B CA 1
ATOM 7702 C C . ILE B 1 446 ? -27.469 43.438 16.406 1 94.12 446 ILE B C 1
ATOM 7704 O O . ILE B 1 446 ? -27.75 43.844 15.289 1 94.12 446 ILE B O 1
ATOM 7708 N N . ASN B 1 447 ? -27.797 43.969 17.5 1 91.69 447 ASN B N 1
ATOM 7709 C CA . ASN B 1 447 ? -28.625 45.188 17.469 1 91.69 447 ASN B CA 1
ATOM 7710 C C . ASN B 1 447 ? -27.938 46.312 16.734 1 91.69 447 ASN B C 1
ATOM 7712 O O . ASN B 1 447 ? -26.75 46.594 16.969 1 91.69 447 ASN B O 1
ATOM 7716 N N . GLY B 1 448 ? -28.641 47 15.828 1 90.81 448 GLY B N 1
ATOM 7717 C CA . GLY B 1 448 ? -28.109 48.125 15.094 1 90.81 448 GLY B CA 1
ATOM 7718 C C . GLY B 1 448 ? -27.469 47.75 13.773 1 90.81 448 GLY B C 1
ATOM 7719 O O . GLY B 1 448 ? -27.062 48.594 12.992 1 90.81 448 GLY B O 1
ATOM 7720 N N . PHE B 1 449 ? -27.422 46.438 13.578 1 93.81 449 PHE B N 1
ATOM 7721 C CA . PHE B 1 449 ? -26.812 45.906 12.359 1 93.81 449 PHE B CA 1
ATOM 7722 C C . PHE B 1 449 ? -27.75 44.906 11.672 1 93.81 449 PHE B C 1
ATOM 7724 O O . PHE B 1 449 ? -28.594 44.312 12.32 1 93.81 449 PHE B O 1
ATOM 7731 N N . LYS B 1 450 ? -27.609 44.781 10.383 1 92.12 450 LYS B N 1
ATOM 7732 C CA . LYS B 1 450 ? -28.312 43.781 9.594 1 92.12 450 LYS B CA 1
ATOM 7733 C C . LYS B 1 450 ? -27.359 42.719 9.062 1 92.12 450 LYS B C 1
ATOM 7735 O O . LYS B 1 450 ? -26.281 43.031 8.562 1 92.12 450 LYS B O 1
ATOM 7740 N N . CYS B 1 451 ? -27.797 41.5 9.211 1 94.25 451 CYS B N 1
ATOM 7741 C CA . CYS B 1 451 ? -26.953 40.375 8.742 1 94.25 451 CYS B CA 1
ATOM 7742 C C . CYS B 1 451 ? -26.953 40.312 7.219 1 94.25 451 CYS B C 1
ATOM 7744 O O . CYS B 1 451 ? -28 40.125 6.598 1 94.25 451 CYS B O 1
ATOM 7746 N N . LEU B 1 452 ? -25.844 40.438 6.633 1 93.5 452 LEU B N 1
ATOM 7747 C CA . LEU B 1 452 ? -25.719 40.469 5.18 1 93.5 452 LEU B CA 1
ATOM 7748 C C . LEU B 1 452 ? -25.594 39.031 4.625 1 93.5 452 LEU B C 1
ATOM 7750 O O . LEU B 1 452 ? -26.219 38.719 3.613 1 93.5 452 LEU B O 1
ATOM 7754 N N . PHE B 1 453 ? -24.719 38.281 5.184 1 93.88 453 PHE B N 1
ATOM 7755 C CA . PHE B 1 453 ? -24.578 36.875 4.805 1 93.88 453 PHE B CA 1
ATOM 7756 C C . PHE B 1 453 ? -23.859 36.094 5.891 1 93.88 453 PHE B C 1
ATOM 7758 O O . PHE B 1 453 ? -23.297 36.688 6.82 1 93.88 453 PHE B O 1
ATOM 7765 N N . ALA B 1 454 ? -23.922 34.812 5.855 1 95.12 454 ALA B N 1
ATOM 7766 C CA . ALA B 1 454 ? -23.266 33.906 6.797 1 95.12 454 ALA B CA 1
ATOM 7767 C C . ALA B 1 454 ? -22.328 32.938 6.07 1 95.12 454 ALA B C 1
ATOM 7769 O O . ALA B 1 454 ? -22.547 32.625 4.902 1 95.12 454 ALA B O 1
ATOM 7770 N N . GLU B 1 455 ? -21.219 32.625 6.668 1 94.56 455 GLU B N 1
ATOM 7771 C CA . GLU B 1 455 ? -20.266 31.641 6.141 1 94.56 455 GLU B CA 1
ATOM 7772 C C . GLU B 1 455 ? -20.297 30.359 6.961 1 94.56 455 GLU B C 1
ATOM 7774 O O . GLU B 1 455 ? -20.266 30.406 8.195 1 94.56 455 GLU B O 1
ATOM 7779 N N . ASP B 1 456 ? -20.344 29.281 6.176 1 92.88 456 ASP B N 1
ATOM 7780 C CA . ASP B 1 456 ? -20.391 27.969 6.824 1 92.88 456 ASP B CA 1
ATOM 7781 C C . ASP B 1 456 ? -18.984 27.547 7.27 1 92.88 456 ASP B C 1
ATOM 7783 O O . ASP B 1 456 ? -17.984 27.906 6.645 1 92.88 456 ASP B O 1
ATOM 7787 N N . GLY B 1 457 ? -18.922 26.891 8.406 1 91.88 457 GLY B N 1
ATOM 7788 C CA . GLY B 1 457 ? -17.719 26.266 8.922 1 91.88 457 GLY B CA 1
ATOM 7789 C C . GLY B 1 457 ? -17.906 24.812 9.32 1 91.88 457 GLY B C 1
ATOM 7790 O O . GLY B 1 457 ? -19.047 24.344 9.43 1 91.88 457 GLY B O 1
ATOM 7791 N N . PHE B 1 458 ? -16.781 24.156 9.477 1 88.44 458 PHE B N 1
ATOM 7792 C CA . PHE B 1 458 ? -16.828 22.75 9.859 1 88.44 458 PHE B CA 1
ATOM 7793 C C . PHE B 1 458 ? -17.516 22.578 11.203 1 88.44 458 PHE B C 1
ATOM 7795 O O . PHE B 1 458 ? -17.281 23.359 12.141 1 88.44 458 PHE B O 1
ATOM 7802 N N . SER B 1 459 ? -18.375 21.641 11.227 1 85.56 459 SER B N 1
ATOM 7803 C CA . SER B 1 459 ? -19.062 21.391 12.484 1 85.56 459 SER B CA 1
ATOM 7804 C C . SER B 1 459 ? -18.734 20.016 13.047 1 85.56 459 SER B C 1
ATOM 7806 O O . SER B 1 459 ? -18.078 19.906 14.094 1 85.56 459 SER B O 1
ATOM 7808 N N . ARG B 1 460 ? -19.094 18.984 12.258 1 81 460 ARG B N 1
ATOM 7809 C CA . ARG B 1 460 ? -18.828 17.641 12.75 1 81 460 ARG B CA 1
ATOM 7810 C C . ARG B 1 460 ? -18.766 16.641 11.594 1 81 460 ARG B C 1
ATOM 7812 O O . ARG B 1 460 ? -19.141 16.969 10.461 1 81 460 ARG B O 1
ATOM 7819 N N . ILE B 1 461 ? -18.125 15.523 11.984 1 77.69 461 ILE B N 1
ATOM 7820 C CA . ILE B 1 461 ? -18.094 14.406 11.039 1 77.69 461 ILE B CA 1
ATOM 7821 C C . ILE B 1 461 ? -19.219 13.43 11.367 1 77.69 461 ILE B C 1
ATOM 7823 O O . ILE B 1 461 ? -19.438 13.086 12.531 1 77.69 461 ILE B O 1
ATOM 7827 N N . LEU B 1 462 ? -20.031 13.227 10.414 1 74.88 462 LEU B N 1
ATOM 7828 C CA . LEU B 1 462 ? -21.109 12.266 10.602 1 74.88 462 LEU B CA 1
ATOM 7829 C C . LEU B 1 462 ? -20.766 10.93 9.945 1 74.88 462 LEU B C 1
ATOM 7831 O O . LEU B 1 462 ? -20.203 10.906 8.844 1 74.88 462 LEU B O 1
ATOM 7835 N N . PHE B 1 463 ? -20.859 9.977 10.812 1 66.69 463 PHE B N 1
ATOM 7836 C CA . PHE B 1 463 ? -20.672 8.625 10.297 1 66.69 463 PHE B CA 1
ATOM 7837 C C . PHE B 1 463 ? -22 8.047 9.805 1 66.69 463 PHE B C 1
ATOM 7839 O O . PHE B 1 463 ? -23.016 8.148 10.5 1 66.69 463 PHE B O 1
ATOM 7846 N N . LYS B 1 464 ? -22.281 7.945 8.586 1 57.22 464 LYS B N 1
ATOM 7847 C CA . LYS B 1 464 ? -23.5 7.332 8.086 1 57.22 464 LYS B CA 1
ATOM 7848 C C . LYS B 1 464 ? -23.266 5.887 7.656 1 57.22 464 LYS B C 1
ATOM 7850 O O . LYS B 1 464 ? -22.188 5.559 7.141 1 57.22 464 LYS B O 1
ATOM 7855 N N . PHE B 1 465 ? -24.266 5.152 8.211 1 51.53 465 PHE B N 1
ATOM 7856 C CA . PHE B 1 465 ? -24.344 3.77 7.762 1 51.53 465 PHE B CA 1
ATOM 7857 C C . PHE B 1 465 ? -24.688 3.701 6.281 1 51.53 465 PHE B C 1
ATOM 7859 O O . PHE B 1 465 ? -25.641 4.336 5.832 1 51.53 465 PHE B O 1
ATOM 7866 N N . GLY B 1 466 ? -23.688 3.807 5.176 1 52.03 466 GLY B N 1
ATOM 7867 C CA . GLY B 1 466 ? -23.781 3.725 3.729 1 52.03 466 GLY B CA 1
ATOM 7868 C C . GLY B 1 466 ? -22.562 4.27 3.016 1 52.03 466 GLY B C 1
ATOM 7869 O O . GLY B 1 466 ? -21.594 4.664 3.66 1 52.03 466 GLY B O 1
ATOM 7870 N N . PHE B 1 467 ? -22.312 4.082 1.696 1 51.72 467 PHE B N 1
ATOM 7871 C CA . PHE B 1 467 ? -21.203 4.621 0.916 1 51.72 467 PHE B CA 1
ATOM 7872 C C . PHE B 1 467 ? -21.516 6.035 0.442 1 51.72 467 PHE B C 1
ATOM 7874 O O . PHE B 1 467 ? -22.562 6.273 -0.169 1 51.72 467 PHE B O 1
ATOM 7881 N N . PRO B 1 468 ? -20.75 7.207 0.763 1 57 468 PRO B N 1
ATOM 7882 C CA . PRO B 1 468 ? -19.531 7.152 1.576 1 57 468 PRO B CA 1
ATOM 7883 C C . PRO B 1 468 ? -19.812 7.285 3.07 1 57 468 PRO B C 1
ATOM 7885 O O . PRO B 1 468 ? -20.734 8.008 3.469 1 57 468 PRO B O 1
ATOM 7888 N N . PRO B 1 469 ? -19.125 6.566 3.906 1 60.59 469 PRO B N 1
ATOM 7889 C CA . PRO B 1 469 ? -19.484 6.387 5.312 1 60.59 469 PRO B CA 1
ATOM 7890 C C . PRO B 1 469 ? -19.203 7.633 6.156 1 60.59 469 PRO B C 1
ATOM 7892 O O . PRO B 1 469 ? -19.703 7.742 7.281 1 60.59 469 PRO B O 1
ATOM 7895 N N . ILE B 1 470 ? -18.453 8.586 5.586 1 65.94 470 ILE B N 1
ATOM 7896 C CA . ILE B 1 470 ? -18.078 9.711 6.43 1 65.94 470 ILE B CA 1
ATOM 7897 C C . ILE B 1 470 ? -18.328 11.023 5.684 1 65.94 470 ILE B C 1
ATOM 7899 O O . ILE B 1 470 ? -17.953 11.164 4.52 1 65.94 470 ILE B O 1
ATOM 7903 N N . PHE B 1 471 ? -19.312 11.828 6.273 1 74.56 471 PHE B N 1
ATOM 7904 C CA . PHE B 1 471 ? -19.531 13.117 5.633 1 74.56 471 PHE B CA 1
ATOM 7905 C C . PHE B 1 471 ? -19.281 14.258 6.613 1 74.56 471 PHE B C 1
ATOM 7907 O O . PHE B 1 471 ? -19.391 14.078 7.828 1 74.56 471 PHE B O 1
ATOM 7914 N N . VAL B 1 472 ? -18.812 15.367 6.09 1 79.12 472 VAL B N 1
ATOM 7915 C CA . VAL B 1 472 ? -18.516 16.578 6.859 1 79.12 472 VAL B CA 1
ATOM 7916 C C . VAL B 1 472 ? -19.75 17.469 6.918 1 79.12 472 VAL B C 1
ATOM 7918 O O . VAL B 1 472 ? -20.375 17.75 5.891 1 79.12 472 VAL B O 1
ATOM 7921 N N . VAL B 1 473 ? -20.188 17.703 8.18 1 85.38 473 VAL B N 1
ATOM 7922 C CA . VAL B 1 473 ? -21.312 18.609 8.375 1 85.38 473 VAL B CA 1
ATOM 7923 C C . VAL B 1 473 ? -20.797 20.031 8.578 1 85.38 473 VAL B C 1
ATOM 7925 O O . VAL B 1 473 ? -19.859 20.266 9.359 1 85.38 473 VAL B O 1
ATOM 7928 N N . LYS B 1 474 ? -21.359 20.938 7.805 1 89.81 474 LYS B N 1
ATOM 7929 C CA . LYS B 1 474 ? -21.016 22.344 7.93 1 89.81 474 LYS B CA 1
ATOM 7930 C C . LYS B 1 474 ? -22.203 23.172 8.43 1 89.81 474 LYS B C 1
ATOM 7932 O O . LYS B 1 474 ? -23.359 22.828 8.156 1 89.81 474 LYS B O 1
ATOM 7937 N N . GLU B 1 475 ? -22.047 24.094 9.281 1 90.94 475 GLU B N 1
ATOM 7938 C CA . GLU B 1 475 ? -23.047 25.031 9.82 1 90.94 475 GLU B CA 1
ATOM 7939 C C . GLU B 1 475 ? -22.531 26.469 9.781 1 90.94 475 GLU B C 1
ATOM 7941 O O . GLU B 1 475 ? -21.312 26.703 9.766 1 90.94 475 GLU B O 1
ATOM 7946 N N . PRO B 1 476 ? -23.5 27.359 9.641 1 92.44 476 PRO B N 1
ATOM 7947 C CA . PRO B 1 476 ? -23.031 28.75 9.703 1 92.44 476 PRO B CA 1
ATOM 7948 C C . PRO B 1 476 ? -22.359 29.094 11.031 1 92.44 476 PRO B C 1
ATOM 7950 O O . PRO B 1 476 ? -22.938 28.875 12.094 1 92.44 476 PRO B O 1
ATOM 7953 N N . LYS B 1 477 ? -21.156 29.578 10.93 1 93.12 477 LYS B N 1
ATOM 7954 C CA . LYS B 1 477 ? -20.406 29.844 12.156 1 93.12 477 LYS B CA 1
ATOM 7955 C C . LYS B 1 477 ? -20.047 31.328 12.25 1 93.12 477 LYS B C 1
ATOM 7957 O O . LYS B 1 477 ? -19.781 31.844 13.336 1 93.12 477 LYS B O 1
ATOM 7962 N N . VAL B 1 478 ? -19.953 31.969 11.07 1 96.19 478 VAL B N 1
ATOM 7963 C CA . VAL B 1 478 ? -19.547 33.375 11.047 1 96.19 478 VAL B CA 1
ATOM 7964 C C . VAL B 1 478 ? -20.578 34.188 10.273 1 96.19 478 VAL B C 1
ATOM 7966 O O . VAL B 1 478 ? -21.078 33.75 9.242 1 96.19 478 VAL B O 1
ATOM 7969 N N . PHE B 1 479 ? -20.891 35.344 10.781 1 96.56 479 PHE B N 1
ATOM 7970 C CA . PHE B 1 479 ? -21.891 36.219 10.203 1 96.56 479 PHE B CA 1
ATOM 7971 C C . PHE B 1 479 ? -21.328 37.594 9.922 1 96.56 479 PHE B C 1
ATOM 7973 O O . PHE B 1 479 ? -20.609 38.156 10.758 1 96.56 479 PHE B O 1
ATOM 7980 N N . VAL B 1 480 ? -21.609 38.062 8.766 1 96.38 480 VAL B N 1
ATOM 7981 C CA . VAL B 1 480 ? -21.188 39.406 8.383 1 96.38 480 VAL B CA 1
ATOM 7982 C C . VAL B 1 480 ? -22.391 40.375 8.438 1 96.38 480 VAL B C 1
ATOM 7984 O O . VAL B 1 480 ? -23.422 40.125 7.809 1 96.38 480 VAL B O 1
ATOM 7987 N N . HIS B 1 481 ? -22.188 41.438 9.234 1 94.88 481 HIS B N 1
ATOM 7988 C CA . HIS B 1 481 ? -23.266 42.406 9.453 1 94.88 481 HIS B CA 1
ATOM 7989 C C . HIS B 1 481 ? -22.922 43.75 8.852 1 94.88 481 HIS B C 1
ATOM 7991 O O . HIS B 1 481 ? -21.75 44.125 8.805 1 94.88 481 HIS B O 1
ATOM 7997 N N . GLY B 1 482 ? -23.906 44.438 8.367 1 93.12 482 GLY B N 1
ATOM 7998 C CA . GLY B 1 482 ? -23.781 45.812 7.922 1 93.12 482 GLY B CA 1
ATOM 7999 C C . GLY B 1 482 ? -24.516 46.812 8.805 1 93.12 482 GLY B C 1
ATOM 8000 O O . GLY B 1 482 ? -25.625 46.531 9.289 1 93.12 482 GLY B O 1
ATOM 8001 N N . ASN B 1 483 ? -23.859 47.938 9 1 92.75 483 ASN B N 1
ATOM 8002 C CA . ASN B 1 483 ? -24.453 48.969 9.836 1 92.75 483 ASN B CA 1
ATOM 8003 C C . ASN B 1 483 ? -25.703 49.562 9.195 1 92.75 483 ASN B C 1
ATOM 8005 O O . ASN B 1 483 ? -25.672 50 8.047 1 92.75 483 ASN B O 1
ATOM 8009 N N . LEU B 1 484 ? -26.812 49.656 9.953 1 89.38 484 LEU B N 1
ATOM 8010 C CA . LEU B 1 484 ? -28.109 50.125 9.453 1 89.38 484 LEU B CA 1
ATOM 8011 C C . LEU B 1 484 ? -28.047 51.625 9.164 1 89.38 484 LEU B C 1
ATOM 8013 O O . LEU B 1 484 ? -28.828 52.125 8.359 1 89.38 484 LEU B O 1
ATOM 8017 N N . GLY B 1 485 ? -27.109 52.25 9.758 1 84.88 485 GLY B N 1
ATOM 8018 C CA . GLY B 1 485 ? -26.969 53.688 9.555 1 84.88 485 GLY B CA 1
ATOM 8019 C C . GLY B 1 485 ? -26.312 54.031 8.227 1 84.88 485 GLY B C 1
ATOM 8020 O O . GLY B 1 485 ? -26.406 55.188 7.77 1 84.88 485 GLY B O 1
ATOM 8021 N N . HIS B 1 486 ? -25.75 53.125 7.668 1 82.81 486 HIS B N 1
ATOM 8022 C CA . HIS B 1 486 ? -25.109 53.312 6.375 1 82.81 486 HIS B CA 1
ATOM 8023 C C . HIS B 1 486 ? -25.969 52.812 5.238 1 82.81 486 HIS B C 1
ATOM 8025 O O . HIS B 1 486 ? -25.844 51.625 4.844 1 82.81 486 HIS B O 1
ATOM 8031 N N . LYS B 1 487 ? -26.812 53.562 4.656 1 73.25 487 LYS B N 1
ATOM 8032 C CA . LYS B 1 487 ? -27.828 53.188 3.684 1 73.25 487 LYS B CA 1
ATOM 8033 C C . LYS B 1 487 ? -27.188 52.625 2.422 1 73.25 487 LYS B C 1
ATOM 8035 O O . LYS B 1 487 ? -27.812 51.812 1.728 1 73.25 487 LYS B O 1
ATOM 8040 N N . ASP B 1 488 ? -26.031 52.906 2.213 1 76.25 488 ASP B N 1
ATOM 8041 C CA . ASP B 1 488 ? -25.406 52.5 0.964 1 76.25 488 ASP B CA 1
ATOM 8042 C C . ASP B 1 488 ? -25.109 51 0.974 1 76.25 488 ASP B C 1
ATOM 8044 O O . ASP B 1 488 ? -24.953 50.375 -0.083 1 76.25 488 ASP B O 1
ATOM 8048 N N . ILE B 1 489 ? -25.125 50.406 2.08 1 78.94 489 ILE B N 1
ATOM 8049 C CA . ILE B 1 489 ? -24.797 49 2.225 1 78.94 489 ILE B CA 1
ATOM 8050 C C . ILE B 1 489 ? -25.938 48.125 1.705 1 78.94 489 ILE B C 1
ATOM 8052 O O . ILE B 1 489 ? -25.719 47.062 1.151 1 78.94 489 ILE B O 1
ATOM 8056 N N . PHE B 1 490 ? -27.078 48.719 1.715 1 76.75 490 PHE B N 1
ATOM 8057 C CA . PHE B 1 490 ? -28.25 47.875 1.454 1 76.75 490 PHE B CA 1
ATOM 8058 C C . PHE B 1 490 ? -28.734 48.062 0.021 1 76.75 490 PHE B C 1
ATOM 8060 O O . PHE B 1 490 ? -29.734 47.469 -0.381 1 76.75 490 PHE B O 1
ATOM 8067 N N . SER B 1 491 ? -28 48.844 -0.599 1 73.25 491 SER B N 1
ATOM 8068 C CA . SER B 1 491 ? -28.297 48.969 -2.021 1 73.25 491 SER B CA 1
ATOM 8069 C C . SER B 1 491 ? -27.812 47.75 -2.803 1 73.25 491 SER B C 1
ATOM 8071 O O . SER B 1 491 ? -28.234 47.531 -3.943 1 73.25 491 SER B O 1
ATOM 8073 N N . LYS B 1 492 ? -27.047 46.906 -2.074 1 76.44 492 LYS B N 1
ATOM 8074 C CA . LYS B 1 492 ? -26.5 45.719 -2.725 1 76.44 492 LYS B CA 1
ATOM 8075 C C . LYS B 1 492 ? -27.312 44.469 -2.355 1 76.44 492 LYS B C 1
ATOM 8077 O O . LYS B 1 492 ? -27.984 44.469 -1.327 1 76.44 492 LYS B O 1
ATOM 8082 N N . ASN B 1 493 ? -27.344 43.562 -3.254 1 78.62 493 ASN B N 1
ATOM 8083 C CA . ASN B 1 493 ? -28.062 42.312 -3.025 1 78.62 493 ASN B CA 1
ATOM 8084 C C . ASN B 1 493 ? -27.234 41.344 -2.186 1 78.62 493 ASN B C 1
ATOM 8086 O O . ASN B 1 493 ? -26.219 40.844 -2.654 1 78.62 493 ASN B O 1
ATOM 8090 N N . TRP B 1 494 ? -27.547 41.312 -0.893 1 84.62 494 TRP B N 1
ATOM 8091 C CA . TRP B 1 494 ? -26.891 40.375 0.01 1 84.62 494 TRP B CA 1
ATOM 8092 C C . TRP B 1 494 ? -27.734 39.125 0.216 1 84.62 494 TRP B C 1
ATOM 8094 O O . TRP B 1 494 ? -28.969 39.188 0.258 1 84.62 494 TRP B O 1
ATOM 8104 N N . PRO B 1 495 ? -27.141 37.938 0.228 1 82.12 495 PRO B N 1
ATOM 8105 C CA . PRO B 1 495 ? -27.891 36.688 0.417 1 82.12 495 PRO B CA 1
ATOM 8106 C C . PRO B 1 495 ? -28.656 36.656 1.736 1 82.12 495 PRO B C 1
ATOM 8108 O O . PRO B 1 495 ? -29.656 35.969 1.848 1 82.12 495 PRO B O 1
ATOM 8111 N N . GLY B 1 496 ? -28.297 37.5 2.756 1 79.31 496 GLY B N 1
ATOM 8112 C CA . GLY B 1 496 ? -28.922 37.469 4.066 1 79.31 496 GLY B CA 1
ATOM 8113 C C . GLY B 1 496 ? -28.5 36.281 4.906 1 79.31 496 GLY B C 1
ATOM 8114 O O . GLY B 1 496 ? -27.734 35.438 4.441 1 79.31 496 GLY B O 1
ATOM 8115 N N . CYS B 1 497 ? -28.75 36.344 6.211 1 82.12 497 CYS B N 1
ATOM 8116 C CA . CYS B 1 497 ? -28.406 35.25 7.133 1 82.12 497 CYS B CA 1
ATOM 8117 C C . CYS B 1 497 ? -29.625 34.438 7.48 1 82.12 497 CYS B C 1
ATOM 8119 O O . CYS B 1 497 ? -30.609 34.938 8.016 1 82.12 497 CYS B O 1
ATOM 8121 N N . SER B 1 498 ? -30.359 33.844 6.566 1 64.25 498 SER B N 1
ATOM 8122 C CA . SER B 1 498 ? -31.531 33.062 6.922 1 64.25 498 SER B CA 1
ATOM 8123 C C . SER B 1 498 ? -31.141 31.734 7.59 1 64.25 498 SER B C 1
ATOM 8125 O O . SER B 1 498 ? -30.062 31.203 7.34 1 64.25 498 SER B O 1
#

Foldseek 3Di:
DVVPVVVVVVVVVVCCVVCVLVCLLLVLLLVLCVVPVDADPLLPQLLQLLVCCQPVNPVLVPRPCQVPVDDFHAFSPLSVVLSVQLNVVVVVCVVVVHDCSVSSSSSLSSQLVLQSVLLVLLLVLLCVPVNDQLSVLLSVLLSVFDPLSNCSSRNHLLNSLLSLQSNLNNCVSVLNNLSSLLSLLLSCQHRNVLSVLLSVLSVVLCCVVVSDDPVRCCVSSVVSNVVSQVVRQVRVCVSNVHRDRRNVRVCCCCVVVVCVVVVPPPPDPVVCPDPVVVCVLVCQQPLCCCVPPLCCNRRPVLNVLLVVLVVPDVVLVSVLVSLVSSSNVVSNDRHDDSSNSSSNNSSSSSSSSSSVVLVVLVVVQVVVQVVQQAQLLVVLVVVVPPPPPPDPAAAEEEEEPVSCVRHDDPVSDDDPSYDYDDDYDQDLQNVLVDPHFKYKDQDQDGPQWFWQEFTKGWDDWAQDPDVVRIDTDIDGGITMIGGPVDVVVPVDRGPGYD/DVVVVVVVVVVVVVCCVVCVLVCLLLVLLLVLCVVPVDADPLLPPLLQLLVCCQPVNPVLVPRPCQVPVDDFHAFSVLSVVLSVQLNVVVVVCVVVVHDCSVSSSSSLSSQLVLQSVLLVLLLVLLCVPVNDQLSVLLSVLLSVFDPLSNCSSRNHLLNSLLSLQSNLNNCVSVLNNLSSLLSLLLSCQHRNVLSVLLSVLSVVLCPVVVSDDPVRCCVSSVVSNVVSQVVRQVRVCVSNVHRDRRNVRVCCCCVVVVCVVVVPPPPDPVVCPDPVVVCVLVCQQPLCCCVPPLCCNRRPVLNVLLVVLVVPDVVLVSVLVSLVSSSNVCSNDRHDDSSNSSSNNSSSSSSSSSSVVLVVLVVVQVVVQVVQQAQLLVVLVVVVPPPPPPDPAAAEEEEEPVNCVRHDDPVSDDDPSYDYDDDYDQDLQNVLVDPHFKYKDQDQDGPQWFWQEFTKGWDDWAQDPDVVRIDTDIDGGITMIGGPVDVVVPVDRGPGYD